Protein AF-0000000076601872 (afdb_homodimer)

pLDDT: mean 91.6, std 11.07, range [35.72, 98.81]

Organism: NCBI:txid33932

Foldseek 3Di:
DEEEEEEAQLPAQRLLLQQLLVVVCVVVVPPPYHYYYAHQHNPDDCPPPDPLLVVLCVVVVTDSPPRDYHHDDPCVVVVGPAYEYQALVVQVCCCVPVVDRHHYLCCLQPVDRGHLDQPPCDPPPVNSVSSSVSSVVSNVSNVSSVVSVLLVVLVVLQVPDDPVDDDLVSVVVNLVSLLVCCLPLACCSNPVGSLVVLLCCLQVVVDDLVRLLVLLVSLLDCVALVPVFLDEPDSNLSRNQSSLLSNLSNLLSCQVPNSDDLVSLVVSLVSLLVSLQRHQYCDAADPPRGGSRSLLSSLSSLLSNLPRPSRDLVCVLSLLVSLLVSLLHQAARDPCSLLSSLNSVVSSVVSPDDLVSVLVSLVVSLVVLVPDDDSSSVRSNVSSLVSLVSNLVVCVVVVHSPVSNVSSVVSNVVRVVPPVPD/DEEEEEEAQLPAQRLLLQQLLVVVCVVVVPPPYHYYYAHQHNPDDCPPPDPLLVVLCVVVVTDSPPRDYHHDDPCVVVVGPAYEYQALVVQVVCCVPVVDRHHYLCCLQPVDRGHLDQPPCDPPPVNSVSSSVSSVVSNVSNVSSVVSVLLVVLVVLQVPDDPVDDDLVSVVVNLVSLLVCCLPLACCSNPVGSLVVLLCCLQVVVDDLVRLLVLLVSLLDCVALVPVFLDEPDSNLSRNQSSLLSNLSNLLSCQVPNSDDLVSLVVSLVSLLVSLQRHQYCDAADPSRGGSRSLLSSLSSLLSNLPRPSRDLVCVLSLLVSLLVSLLHQAARDPCSLLSSLNSVVSSVVSPDDLVSVLVSLVVSLVVLVPDDDSSSVRSNVSSLVSLVSNLVVCVVVVHSPVSNVSSVVSNVVRVVPPVPD

Structure (mmCIF, N/CA/C/O backbone):
data_AF-0000000076601872-model_v1
#
loop_
_entity.id
_entity.type
_entity.pdbx_description
1 polymer 'Phosphotyrosine protein phosphatase I domain-containing protein'
#
loop_
_atom_site.group_PDB
_atom_site.id
_atom_site.type_symbol
_atom_site.label_atom_id
_atom_site.label_alt_id
_atom_site.label_comp_id
_atom_site.label_asym_id
_atom_site.label_entity_id
_atom_site.label_seq_id
_atom_site.pdbx_PDB_ins_code
_atom_site.Cartn_x
_atom_site.Cartn_y
_atom_site.Cartn_z
_atom_site.occupancy
_atom_site.B_iso_or_equiv
_atom_site.auth_seq_id
_atom_site.auth_comp_id
_atom_site.auth_asym_id
_atom_site.auth_atom_id
_atom_site.pdbx_PDB_model_num
ATOM 1 N N . MET A 1 1 ? -20.391 32.531 15.266 1 91.31 1 MET A N 1
ATOM 2 C CA . MET A 1 1 ? -20.391 32.344 13.82 1 91.31 1 MET A CA 1
ATOM 3 C C . MET A 1 1 ? -21.797 32.406 13.258 1 91.31 1 MET A C 1
ATOM 5 O O . MET A 1 1 ? -22.703 31.734 13.742 1 91.31 1 MET A O 1
ATOM 9 N N . ASN A 1 2 ? -22.047 33.312 12.352 1 95.69 2 ASN A N 1
ATOM 10 C CA . ASN A 1 2 ? -23.359 33.5 11.727 1 95.69 2 ASN A CA 1
ATOM 11 C C . ASN A 1 2 ? -23.406 32.844 10.352 1 95.69 2 ASN A C 1
ATOM 13 O O . ASN A 1 2 ? -22.641 33.188 9.453 1 95.69 2 ASN A O 1
ATOM 17 N N . ILE A 1 3 ? -24.453 31.938 10.234 1 96.38 3 ILE A N 1
ATOM 18 C CA . ILE A 1 3 ? -24.516 31.141 9.016 1 96.38 3 ILE A CA 1
ATOM 19 C C . ILE A 1 3 ? -25.844 31.391 8.305 1 96.38 3 ILE A C 1
ATOM 21 O O . ILE A 1 3 ? -26.891 31.484 8.953 1 96.38 3 ILE A O 1
ATOM 25 N N . LEU A 1 4 ? -25.75 31.516 6.988 1 97.5 4 LEU A N 1
ATOM 26 C CA . LEU A 1 4 ? -26.938 31.656 6.164 1 97.5 4 LEU A CA 1
ATOM 27 C C . LEU A 1 4 ? -26.984 30.562 5.094 1 97.5 4 LEU A C 1
ATOM 29 O O . LEU A 1 4 ? -26.094 30.484 4.246 1 97.5 4 LEU A O 1
ATOM 33 N N . PHE A 1 5 ? -28.094 29.734 5.129 1 97.25 5 PHE A N 1
ATOM 34 C CA . PHE A 1 5 ? -28.328 28.797 4.039 1 97.25 5 PHE A CA 1
ATOM 35 C C . PHE A 1 5 ? -29.188 29.422 2.947 1 97.25 5 PHE A C 1
ATOM 37 O O . PHE A 1 5 ? -30.156 30.125 3.24 1 97.25 5 PHE A O 1
ATOM 44 N N . VAL A 1 6 ? -28.812 29.156 1.687 1 96.44 6 VAL A N 1
ATOM 45 C CA . VAL A 1 6 ? -29.547 29.828 0.614 1 96.44 6 VAL A CA 1
ATOM 46 C C . VAL A 1 6 ? -29.969 28.797 -0.432 1 96.44 6 VAL A C 1
ATOM 48 O O . VAL A 1 6 ? -29.172 27.984 -0.879 1 96.44 6 VAL A O 1
ATOM 51 N N . CYS A 1 7 ? -31.188 28.797 -0.745 1 93.88 7 CYS A N 1
ATOM 52 C CA . CYS A 1 7 ? -31.719 28.062 -1.89 1 93.88 7 CYS A CA 1
ATOM 53 C C . CYS A 1 7 ? -32.562 28.969 -2.773 1 93.88 7 CYS A C 1
ATOM 55 O O . CYS A 1 7 ? -32.375 30.188 -2.785 1 93.88 7 CYS A O 1
ATOM 57 N N . THR A 1 8 ? -33.406 28.422 -3.598 1 91.31 8 THR A N 1
ATOM 58 C CA . THR A 1 8 ? -34.125 29.234 -4.562 1 91.31 8 THR A CA 1
ATOM 59 C C . THR A 1 8 ? -35.312 29.969 -3.889 1 91.31 8 THR A C 1
ATOM 61 O O . THR A 1 8 ? -35.344 31.203 -3.885 1 91.31 8 THR A O 1
ATOM 64 N N . ASP A 1 9 ? -36.156 29.203 -3.189 1 89.62 9 ASP A N 1
ATOM 65 C CA . ASP A 1 9 ? -37.438 29.766 -2.732 1 89.62 9 ASP A CA 1
ATOM 66 C C . ASP A 1 9 ? -37.438 29.922 -1.214 1 89.62 9 ASP A C 1
ATOM 68 O O . ASP A 1 9 ? -38.375 30.5 -0.653 1 89.62 9 ASP A O 1
ATOM 72 N N . ASN A 1 10 ? -36.375 29.422 -0.577 1 92.56 10 ASN A N 1
ATOM 73 C CA . ASN A 1 10 ? -36.344 29.406 0.882 1 92.56 10 ASN A CA 1
ATOM 74 C C . ASN A 1 10 ? -37.562 28.719 1.469 1 92.56 10 ASN A C 1
ATOM 76 O O . ASN A 1 10 ? -38.25 29.281 2.336 1 92.56 10 ASN A O 1
ATOM 80 N N . PHE A 1 11 ? -37.719 27.578 0.963 1 90.5 11 PHE A N 1
ATOM 81 C CA . PHE A 1 11 ? -38.906 26.844 1.435 1 90.5 11 PHE A CA 1
ATOM 82 C C . PHE A 1 11 ? -38.531 25.406 1.762 1 90.5 11 PHE A C 1
ATOM 84 O O . PHE A 1 11 ? -39.125 24.812 2.676 1 90.5 11 PHE A O 1
ATOM 91 N N . THR A 1 12 ? -37.562 24.844 1.064 1 90.06 12 THR A N 1
ATOM 92 C CA . THR A 1 12 ? -37.281 23.422 1.289 1 90.06 12 THR A CA 1
ATOM 93 C C . THR A 1 12 ? -35.844 23.25 1.81 1 90.06 12 THR A C 1
ATOM 95 O O . THR A 1 12 ? -35.625 23.203 3.021 1 90.06 12 THR A O 1
ATOM 98 N N . ARG A 1 13 ? -34.844 23.141 0.865 1 91.44 13 ARG A N 1
ATOM 99 C CA . ARG A 1 13 ? -33.5 22.703 1.215 1 91.44 13 ARG A CA 1
ATOM 100 C C . ARG A 1 13 ? -32.875 23.625 2.248 1 91.44 13 ARG A C 1
ATOM 102 O O . ARG A 1 13 ? -32.344 23.172 3.252 1 91.44 13 ARG A O 1
ATOM 109 N N . SER A 1 14 ? -32.938 24.969 1.956 1 94.94 14 SER A N 1
ATOM 110 C CA . SER A 1 14 ? -32.312 25.906 2.867 1 94.94 14 SER A CA 1
ATOM 111 C C . SER A 1 14 ? -33 25.938 4.219 1 94.94 14 SER A C 1
ATOM 113 O O . SER A 1 14 ? -32.375 26.094 5.258 1 94.94 14 SER A O 1
ATOM 115 N N . VAL A 1 15 ? -34.25 25.766 4.164 1 94.56 15 VAL A N 1
ATOM 116 C CA . VAL A 1 15 ? -35.062 25.781 5.391 1 94.56 15 VAL A CA 1
ATOM 117 C C . VAL A 1 15 ? -34.75 24.516 6.199 1 94.56 15 VAL A C 1
ATOM 119 O O . VAL A 1 15 ? -34.562 24.578 7.414 1 94.56 15 VAL A O 1
ATOM 122 N N . VAL A 1 16 ? -34.781 23.422 5.496 1 95.12 16 VAL A N 1
ATOM 123 C CA . VAL A 1 16 ? -34.5 22.156 6.176 1 95.12 16 VAL A CA 1
ATOM 124 C C . VAL A 1 16 ? -33.094 22.234 6.805 1 95.12 16 VAL A C 1
ATOM 126 O O . VAL A 1 16 ? -32.906 21.844 7.961 1 95.12 16 VAL A O 1
ATOM 129 N N . ALA A 1 17 ? -32.156 22.734 6.07 1 96 17 ALA A N 1
ATOM 130 C CA . ALA A 1 17 ? -30.781 22.875 6.586 1 96 17 ALA A CA 1
ATOM 131 C C . ALA A 1 17 ? -30.75 23.781 7.82 1 96 17 ALA A C 1
ATOM 133 O O . ALA A 1 17 ? -30.109 23.453 8.82 1 96 17 ALA A O 1
ATOM 134 N N . GLU A 1 18 ? -31.438 24.891 7.738 1 97.12 18 GLU A N 1
ATOM 135 C CA . GLU A 1 18 ? -31.5 25.828 8.852 1 97.12 18 GLU A CA 1
ATOM 136 C C . GLU A 1 18 ? -32.062 25.172 10.102 1 97.12 18 GLU A C 1
ATOM 138 O O . GLU A 1 18 ? -31.469 25.219 11.172 1 97.12 18 GLU A O 1
ATOM 143 N N . LEU A 1 19 ? -33.188 24.547 9.914 1 97.19 19 LEU A N 1
ATOM 144 C CA . LEU A 1 19 ? -33.906 24.031 11.07 1 97.19 19 LEU A CA 1
ATOM 145 C C . LEU A 1 19 ? -33.188 22.797 11.641 1 97.19 19 LEU A C 1
ATOM 147 O O . LEU A 1 19 ? -33.156 22.609 12.859 1 97.19 19 LEU A O 1
ATOM 151 N N . CYS A 1 20 ? -32.688 22 10.789 1 96.38 20 CYS A N 1
ATOM 152 C CA . CYS A 1 20 ? -31.906 20.875 11.266 1 96.38 20 CYS A CA 1
ATOM 153 C C . CYS A 1 20 ? -30.672 21.344 12.039 1 96.38 20 CYS A C 1
ATOM 155 O O . CYS A 1 20 ? -30.359 20.797 13.094 1 96.38 20 CYS A O 1
ATOM 157 N N . LEU A 1 21 ? -30.016 22.344 11.516 1 96.75 21 LEU A N 1
ATOM 158 C CA . LEU A 1 21 ? -28.828 22.844 12.195 1 96.75 21 LEU A CA 1
ATOM 159 C C . LEU A 1 21 ? -29.188 23.516 13.508 1 96.75 21 LEU A C 1
ATOM 161 O O . LEU A 1 21 ? -28.5 23.328 14.516 1 96.75 21 LEU A O 1
ATOM 165 N N . LYS A 1 22 ? -30.203 24.281 13.539 1 96.38 22 LYS A N 1
ATOM 166 C CA . LYS A 1 22 ? -30.672 24.891 14.781 1 96.38 22 LYS A CA 1
ATOM 167 C C . LYS A 1 22 ? -30.969 23.844 15.836 1 96.38 22 LYS A C 1
ATOM 169 O O . LYS A 1 22 ? -30.656 24.016 17.016 1 96.38 22 LYS A O 1
ATOM 174 N N . HIS A 1 23 ? -31.625 22.812 15.352 1 96.5 23 HIS A N 1
ATOM 175 C CA . HIS A 1 23 ? -31.938 21.703 16.266 1 96.5 23 HIS A CA 1
ATOM 176 C C . HIS A 1 23 ? -30.656 21.125 16.859 1 96.5 23 HIS A C 1
ATOM 178 O O . HIS A 1 23 ? -30.578 20.938 18.078 1 96.5 23 HIS A O 1
ATOM 184 N N . TYR A 1 24 ? -29.75 20.875 16.062 1 96.06 24 TYR A N 1
ATOM 185 C CA . TYR A 1 24 ? -28.484 20.297 16.516 1 96.06 24 TYR A CA 1
ATOM 186 C C . TYR A 1 24 ? -27.781 21.219 17.5 1 96.06 24 TYR A C 1
ATOM 188 O O . TYR A 1 24 ? -27.297 20.766 18.547 1 96.06 24 TYR A O 1
ATOM 196 N N . ILE A 1 25 ? -27.734 22.453 17.172 1 95.88 25 ILE A N 1
ATOM 197 C CA . ILE A 1 25 ? -27.062 23.453 18 1 95.88 25 ILE A CA 1
ATOM 198 C C . ILE A 1 25 ? -27.75 23.516 19.359 1 95.88 25 ILE A C 1
ATOM 200 O O . ILE A 1 25 ? -27.078 23.594 20.406 1 95.88 25 ILE A O 1
ATOM 204 N N . LYS A 1 26 ? -28.969 23.484 19.297 1 94.81 26 LYS A N 1
ATOM 205 C CA . LYS A 1 26 ? -29.734 23.531 20.547 1 94.81 26 LYS A CA 1
ATOM 206 C C . LYS A 1 26 ? -29.5 22.281 21.391 1 94.81 26 LYS A C 1
ATOM 208 O O . LYS A 1 26 ? -29.25 22.375 22.578 1 94.81 26 LYS A O 1
ATOM 213 N N . GLU A 1 27 ? -29.594 21.172 20.766 1 95.12 27 GLU A N 1
ATOM 214 C CA . GLU A 1 27 ? -29.438 19.891 21.453 1 95.12 27 GLU A CA 1
ATOM 215 C C . GLU A 1 27 ? -28.047 19.766 22.062 1 95.12 27 GLU A C 1
ATOM 217 O O . GLU A 1 27 ? -27.859 19.094 23.078 1 95.12 27 GLU A O 1
ATOM 222 N N . ASN A 1 28 ? -27.109 20.484 21.516 1 95.25 28 ASN A N 1
ATOM 223 C CA . ASN A 1 28 ? -25.734 20.328 21.969 1 95.25 28 ASN A CA 1
ATOM 224 C C . ASN A 1 28 ? -25.234 21.578 22.672 1 95.25 28 ASN A C 1
ATOM 226 O O . ASN A 1 28 ? -24.031 21.719 22.922 1 95.25 28 ASN A O 1
ATOM 230 N N . ASN A 1 29 ? -26.062 22.547 22.922 1 94.88 29 ASN A N 1
ATOM 231 C CA . ASN A 1 29 ? -25.781 23.781 23.656 1 94.88 29 ASN A CA 1
ATOM 232 C C . ASN A 1 29 ? -24.625 24.562 23.031 1 94.88 29 ASN A C 1
ATOM 234 O O . ASN A 1 29 ? -23.719 24.984 23.734 1 94.88 29 ASN A O 1
ATOM 238 N N . ILE A 1 30 ? -24.719 24.578 21.734 1 93.31 30 ILE A N 1
ATOM 239 C CA . ILE A 1 30 ? -23.734 25.375 21 1 93.31 30 ILE A CA 1
ATOM 240 C C . ILE A 1 30 ? -24.25 26.797 20.812 1 93.31 30 ILE A C 1
ATOM 242 O O . ILE A 1 30 ? -25.141 27.031 20 1 93.31 30 ILE A O 1
ATOM 246 N N . ASP A 1 31 ? -23.688 27.703 21.484 1 91.94 31 ASP A N 1
ATOM 247 C CA . ASP A 1 31 ? -24.188 29.078 21.469 1 91.94 31 ASP A CA 1
ATOM 248 C C . ASP A 1 31 ? -23.391 29.938 20.5 1 91.94 31 ASP A C 1
ATOM 250 O O . ASP A 1 31 ? -23.828 31.031 20.125 1 91.94 31 ASP A O 1
ATOM 254 N N . SER A 1 32 ? -22.391 29.406 20.031 1 90.81 32 SER A N 1
ATOM 255 C CA . SER A 1 32 ? -21.453 30.188 19.234 1 90.81 32 SER A CA 1
ATOM 256 C C . SER A 1 32 ? -21.875 30.266 17.781 1 90.81 32 SER A C 1
ATOM 258 O O . SER A 1 32 ? -21.266 30.984 16.984 1 90.81 32 SER A O 1
ATOM 260 N N . ILE A 1 33 ? -22.969 29.578 17.422 1 94.38 33 ILE A N 1
ATOM 261 C CA . ILE A 1 33 ? -23.391 29.531 16.031 1 94.38 33 ILE A CA 1
ATOM 262 C C . ILE A 1 33 ? -24.812 30.047 15.891 1 94.38 33 ILE A C 1
ATOM 264 O O . ILE A 1 33 ? -25.719 29.578 16.609 1 94.38 33 ILE A O 1
ATOM 268 N N . LYS A 1 34 ? -25 30.938 15.078 1 95.88 34 LYS A N 1
ATOM 269 C CA . LYS A 1 34 ? -26.328 31.406 14.688 1 95.88 34 LYS A CA 1
ATOM 270 C C . LYS A 1 34 ? -26.625 31.062 13.234 1 95.88 34 LYS A C 1
ATOM 272 O O . LYS A 1 34 ? -25.75 31.156 12.375 1 95.88 34 LYS A O 1
ATOM 277 N N . VAL A 1 35 ? -27.969 30.641 13.039 1 96.62 35 VAL A N 1
ATOM 278 C CA . VAL A 1 35 ? -28.266 30.094 11.719 1 96.62 35 VAL A CA 1
ATOM 279 C C . VAL A 1 35 ? -29.547 30.734 11.18 1 96.62 35 VAL A C 1
ATOM 281 O O . VAL A 1 35 ? -30.484 30.984 11.93 1 96.62 35 VAL A O 1
ATOM 284 N N . ALA A 1 36 ? -29.547 31.047 9.961 1 96.75 36 ALA A N 1
ATOM 285 C CA . ALA A 1 36 ? -30.703 31.5 9.211 1 96.75 36 ALA A CA 1
ATOM 286 C C . ALA A 1 36 ? -30.703 30.969 7.785 1 96.75 36 ALA A C 1
ATOM 288 O O . ALA A 1 36 ? -29.781 30.25 7.395 1 96.75 36 ALA A O 1
ATOM 289 N N . SER A 1 37 ? -31.859 31.141 7.074 1 96.88 37 SER A N 1
ATOM 290 C CA . SER A 1 37 ? -31.922 30.766 5.668 1 96.88 37 SER A CA 1
ATOM 291 C C . SER A 1 37 ? -32.625 31.844 4.832 1 96.88 37 SER A C 1
ATOM 293 O O . SER A 1 37 ? -33.312 32.719 5.375 1 96.88 37 SER A O 1
ATOM 295 N N . ALA A 1 38 ? -32.25 31.812 3.602 1 96.62 38 ALA A N 1
ATOM 296 C CA . ALA A 1 38 ? -32.844 32.75 2.658 1 96.62 38 ALA A CA 1
ATOM 297 C C . ALA A 1 38 ? -32.969 32.156 1.264 1 96.62 38 ALA A C 1
ATOM 299 O O . ALA A 1 38 ? -32.438 31.047 1.019 1 96.62 38 ALA A O 1
ATOM 300 N N . GLY A 1 39 ? -33.781 32.844 0.378 1 95 39 GLY A N 1
ATOM 301 C CA . GLY A 1 39 ? -33.938 32.438 -1.008 1 95 39 GLY A CA 1
ATOM 302 C C . GLY A 1 39 ? -33.562 33.5 -1.999 1 95 39 GLY A C 1
ATOM 303 O O . GLY A 1 39 ? -33.781 34.688 -1.753 1 95 39 GLY A O 1
ATOM 304 N N . VAL A 1 40 ? -32.969 33.031 -3.082 1 92.88 40 VAL A N 1
ATOM 305 C CA . VAL A 1 40 ? -32.656 34 -4.129 1 92.88 40 VAL A CA 1
ATOM 306 C C . VAL A 1 40 ? -33.938 34.562 -4.727 1 92.88 40 VAL A C 1
ATOM 308 O O . VAL A 1 40 ? -33.969 35.719 -5.148 1 92.88 40 VAL A O 1
ATOM 311 N N . ARG A 1 41 ? -34.938 33.781 -4.863 1 87.81 41 ARG A N 1
ATOM 312 C CA . ARG A 1 41 ? -36.25 34.156 -5.328 1 87.81 41 ARG A CA 1
ATOM 313 C C . ARG A 1 41 ? -37.344 33.656 -4.355 1 87.81 41 ARG A C 1
ATOM 315 O O . ARG A 1 41 ? -38.188 32.844 -4.711 1 87.81 41 ARG A O 1
ATOM 322 N N . ALA A 1 42 ? -37.438 34.25 -3.262 1 80.75 42 ALA A N 1
ATOM 323 C CA . ALA A 1 42 ? -38.344 33.812 -2.217 1 80.75 42 ALA A CA 1
ATOM 324 C C . ALA A 1 42 ? -39.719 34.438 -2.365 1 80.75 42 ALA A C 1
ATOM 326 O O . ALA A 1 42 ? -40.281 34.969 -1.396 1 80.75 42 ALA A O 1
ATOM 327 N N . ASN A 1 43 ? -40.094 34.562 -3.531 1 75.5 43 ASN A N 1
ATOM 328 C CA . ASN A 1 43 ? -41.375 35.25 -3.754 1 75.5 43 ASN A CA 1
ATOM 329 C C . ASN A 1 43 ? -42.375 34.312 -4.465 1 75.5 43 ASN A C 1
ATOM 331 O O . ASN A 1 43 ? -43.5 34.75 -4.801 1 75.5 43 ASN A O 1
ATOM 335 N N . SER A 1 44 ? -41.969 33.156 -4.543 1 71.94 44 SER A N 1
ATOM 336 C CA . SER A 1 44 ? -42.875 32.25 -5.27 1 71.94 44 SER A CA 1
ATOM 337 C C . SER A 1 44 ? -44.062 31.844 -4.414 1 71.94 44 SER A C 1
ATOM 339 O O . SER A 1 44 ? -44 31.891 -3.186 1 71.94 44 SER A O 1
ATOM 341 N N . ASP A 1 45 ? -45.125 31.625 -5.031 1 72.31 45 ASP A N 1
ATOM 342 C CA . ASP A 1 45 ? -46.281 31.062 -4.359 1 72.31 45 ASP A CA 1
ATOM 343 C C . ASP A 1 45 ? -46 29.625 -3.885 1 72.31 45 ASP A C 1
ATOM 345 O O . ASP A 1 45 ? -45.812 28.734 -4.699 1 72.31 45 ASP A O 1
ATOM 349 N N . THR A 1 46 ? -45.938 29.469 -2.566 1 67.56 46 THR A N 1
ATOM 350 C CA . THR A 1 46 ? -45.531 28.172 -2.008 1 67.56 46 THR A CA 1
ATOM 351 C C . THR A 1 46 ? -46.719 27.297 -1.721 1 67.56 46 THR A C 1
ATOM 353 O O . THR A 1 46 ? -46.594 26.219 -1.139 1 67.56 46 THR A O 1
ATOM 356 N N . SER A 1 47 ? -47.781 27.719 -1.97 1 64.25 47 SER A N 1
ATOM 357 C CA . SER A 1 47 ? -49 26.953 -1.692 1 64.25 47 SER A CA 1
ATOM 358 C C . SER A 1 47 ? -48.938 25.594 -2.396 1 64.25 47 SER A C 1
ATOM 360 O O . SER A 1 47 ? -49.625 24.656 -1.968 1 64.25 47 SER A O 1
ATOM 362 N N . LYS A 1 48 ? -48.125 25.578 -3.373 1 61.62 48 LYS A N 1
ATOM 363 C CA . LYS A 1 48 ? -48.094 24.344 -4.152 1 61.62 48 LYS A CA 1
ATOM 364 C C . LYS A 1 48 ? -47.031 23.391 -3.623 1 61.62 48 LYS A C 1
ATOM 366 O O . LYS A 1 48 ? -46.938 22.234 -4.066 1 61.62 48 LYS A O 1
ATOM 371 N N . TYR A 1 49 ? -46.312 23.984 -2.723 1 69.94 49 TYR A N 1
ATOM 372 C CA . TYR A 1 49 ? -45.219 23.141 -2.27 1 69.94 49 TYR A CA 1
ATOM 373 C C . TYR A 1 49 ? -45.688 22.219 -1.148 1 69.94 49 TYR A C 1
ATOM 375 O O . TYR A 1 49 ? -46.562 22.562 -0.364 1 69.94 49 TYR A O 1
ATOM 383 N N . SER A 1 50 ? -45.312 21.062 -1.273 1 71.94 50 SER A N 1
ATOM 384 C CA . SER A 1 50 ? -45.625 20.078 -0.244 1 71.94 50 SER A CA 1
ATOM 385 C C . SER A 1 50 ? -44.938 20.406 1.075 1 71.94 50 SER A C 1
ATOM 387 O O . SER A 1 50 ? -43.844 20.969 1.084 1 71.94 50 SER A O 1
ATOM 389 N N . SER A 1 51 ? -45.719 20.359 2.105 1 82.62 51 SER A N 1
ATOM 390 C CA . SER A 1 51 ? -45.188 20.609 3.436 1 82.62 51 SER A CA 1
ATOM 391 C C . SER A 1 51 ? -44.625 19.344 4.07 1 82.62 51 SER A C 1
ATOM 393 O O . SER A 1 51 ? -44.562 19.234 5.293 1 82.62 51 SER A O 1
ATOM 395 N N . ILE A 1 52 ? -44.25 18.453 3.195 1 86.06 52 ILE A N 1
ATOM 396 C CA . ILE A 1 52 ? -43.844 17.141 3.639 1 86.06 52 ILE A CA 1
ATOM 397 C C . ILE A 1 52 ? -42.562 17.25 4.484 1 86.06 52 ILE A C 1
ATOM 399 O O . ILE A 1 52 ? -42.406 16.516 5.469 1 86.06 52 ILE A O 1
ATOM 403 N N . HIS A 1 53 ? -41.719 18.125 4.141 1 90.75 53 HIS A N 1
ATOM 404 C CA . HIS A 1 53 ? -40.469 18.234 4.871 1 90.75 53 HIS A CA 1
ATOM 405 C C . HIS A 1 53 ? -40.688 18.75 6.289 1 90.75 53 HIS A C 1
ATOM 407 O O . HIS A 1 53 ? -40 18.359 7.219 1 90.75 53 HIS A O 1
ATOM 413 N N . PHE A 1 54 ? -41.75 19.547 6.516 1 92.62 54 PHE A N 1
ATOM 414 C CA . PHE A 1 54 ? -42.062 20.016 7.859 1 92.62 54 PHE A CA 1
ATOM 415 C C . PHE A 1 54 ? -42.594 18.875 8.719 1 92.62 54 PHE A C 1
ATOM 417 O O . PHE A 1 54 ? -42.25 18.781 9.898 1 92.62 54 PHE A O 1
ATOM 424 N N . ASP A 1 55 ? -43.375 18.109 8.117 1 93 55 ASP A N 1
ATOM 425 C CA . ASP A 1 55 ? -43.906 16.953 8.828 1 93 55 ASP A CA 1
ATOM 426 C C . ASP A 1 55 ? -42.781 16.016 9.281 1 93 55 ASP A C 1
ATOM 428 O O . ASP A 1 55 ? -42.781 15.562 10.422 1 93 55 ASP A O 1
ATOM 432 N N . ARG A 1 56 ? -41.969 15.773 8.289 1 93.62 56 ARG A N 1
ATOM 433 C CA . ARG A 1 56 ? -40.844 14.891 8.617 1 93.62 56 ARG A CA 1
ATOM 434 C C . ARG A 1 56 ? -40 15.469 9.734 1 93.62 56 ARG A C 1
ATOM 436 O O . ARG A 1 56 ? -39.594 14.75 10.648 1 93.62 56 ARG A O 1
ATOM 443 N N . MET A 1 57 ? -39.75 16.75 9.727 1 95.38 57 MET A N 1
ATOM 444 C CA . MET A 1 57 ? -38.969 17.406 10.766 1 95.38 57 MET A CA 1
ATOM 445 C C . MET A 1 57 ? -39.656 17.328 12.117 1 95.38 57 MET A C 1
ATOM 447 O O . MET A 1 57 ? -39.031 17.109 13.148 1 95.38 57 MET A O 1
ATOM 451 N N . ARG A 1 58 ? -40.938 17.438 12.125 1 94.31 58 ARG A N 1
ATOM 452 C CA . ARG A 1 58 ? -41.688 17.328 13.367 1 94.31 58 ARG A CA 1
ATOM 453 C C . ARG A 1 58 ? -41.594 15.914 13.93 1 94.31 58 ARG A C 1
ATOM 455 O O . ARG A 1 58 ? -41.5 15.734 15.148 1 94.31 58 ARG A O 1
ATOM 462 N N . GLU A 1 59 ? -41.594 15.016 13.023 1 94.5 59 GLU A N 1
ATOM 463 C CA . GLU A 1 59 ? -41.438 13.633 13.453 1 94.5 59 GLU A CA 1
ATOM 464 C C . GLU A 1 59 ? -40.062 13.43 14.125 1 94.5 59 GLU A C 1
ATOM 466 O O . GLU A 1 59 ? -39.938 12.562 15 1 94.5 59 GLU A O 1
ATOM 471 N N . LEU A 1 60 ? -39.125 14.234 13.719 1 95.25 60 LEU A N 1
ATOM 472 C CA . LEU A 1 60 ? -37.781 14.156 14.273 1 95.25 60 LEU A CA 1
ATOM 473 C C . LEU A 1 60 ? -37.656 15.086 15.477 1 95.25 60 LEU A C 1
ATOM 475 O O . LEU A 1 60 ? -36.531 15.312 15.953 1 95.25 60 LEU A O 1
ATOM 479 N N . ASN A 1 61 ? -38.75 15.727 15.875 1 95.62 61 ASN A N 1
ATOM 480 C CA . ASN A 1 61 ? -38.844 16.625 17.016 1 95.62 61 ASN A CA 1
ATOM 481 C C . ASN A 1 61 ? -38.062 17.922 16.75 1 95.62 61 ASN A C 1
ATOM 483 O O . ASN A 1 61 ? -37.469 18.484 17.656 1 95.62 61 ASN A O 1
ATOM 487 N N . ILE A 1 62 ? -38.031 18.25 15.523 1 96.19 62 ILE A N 1
ATOM 488 C CA . ILE A 1 62 ? -37.438 19.531 15.141 1 96.19 62 ILE A CA 1
ATOM 489 C C . ILE A 1 62 ? -38.5 20.625 15.117 1 96.19 62 ILE A C 1
ATOM 491 O O . ILE A 1 62 ? -39.562 20.453 14.5 1 96.19 62 ILE A O 1
ATOM 495 N N . ASP A 1 63 ? -38.219 21.688 15.789 1 94.25 63 ASP A N 1
ATOM 496 C CA . ASP A 1 63 ? -39.156 22.797 15.859 1 94.25 63 ASP A CA 1
ATOM 497 C C . ASP A 1 63 ? -39.219 23.562 14.531 1 94.25 63 ASP A C 1
ATOM 499 O O . ASP A 1 63 ? -38.219 24.125 14.086 1 94.25 63 ASP A O 1
ATOM 503 N N . THR A 1 64 ? -40.375 23.609 13.922 1 93.44 64 THR A N 1
ATOM 504 C CA . THR A 1 64 ? -40.5 24.266 12.625 1 93.44 64 THR A CA 1
ATOM 505 C C . THR A 1 64 ? -41.312 25.562 12.75 1 93.44 64 THR A C 1
ATOM 507 O O . THR A 1 64 ? -41.656 26.188 11.75 1 93.44 64 THR A O 1
ATOM 510 N N . SER A 1 65 ? -41.562 25.953 13.906 1 90.56 65 SER A N 1
ATOM 511 C CA . SER A 1 65 ? -42.5 27.062 14.156 1 90.56 65 SER A CA 1
ATOM 512 C C . SER A 1 65 ? -41.844 28.391 13.789 1 90.56 65 SER A C 1
ATOM 514 O O . SER A 1 65 ? -42.562 29.359 13.5 1 90.56 65 SER A O 1
ATOM 516 N N . SER A 1 66 ? -40.594 28.422 13.773 1 85.12 66 SER A N 1
ATOM 517 C CA . SER A 1 66 ? -39.906 29.688 13.555 1 85.12 66 SER A CA 1
ATOM 518 C C . SER A 1 66 ? -39.688 29.953 12.07 1 85.12 66 SER A C 1
ATOM 520 O O . SER A 1 66 ? -39.031 30.938 11.703 1 85.12 66 SER A O 1
ATOM 522 N N . PHE A 1 67 ? -40.25 29.109 11.305 1 88.69 67 PHE A N 1
ATOM 523 C CA . PHE A 1 67 ? -39.969 29.203 9.875 1 88.69 67 PHE A CA 1
ATOM 524 C C . PHE A 1 67 ? -40.531 30.5 9.297 1 88.69 67 PHE A C 1
ATOM 526 O O . PHE A 1 67 ? -41.688 30.844 9.555 1 88.69 67 PHE A O 1
ATOM 533 N N . LYS A 1 68 ? -39.719 31.234 8.586 1 86.56 68 LYS A N 1
ATOM 534 C CA . LYS A 1 68 ? -40.125 32.406 7.824 1 86.56 68 LYS A CA 1
ATOM 535 C C . LYS A 1 68 ? -39.344 32.5 6.516 1 86.56 68 LYS A C 1
ATOM 537 O O . LYS A 1 68 ? -38.125 32.375 6.504 1 86.56 68 LYS A O 1
ATOM 542 N N . ARG A 1 69 ? -40.125 32.719 5.469 1 91.38 69 ARG A N 1
ATOM 543 C CA . ARG A 1 69 ? -39.438 32.906 4.184 1 91.38 69 ARG A CA 1
ATOM 544 C C . ARG A 1 69 ? -38.719 34.25 4.137 1 91.38 69 ARG A C 1
ATOM 546 O O . ARG A 1 69 ? -39.312 35.281 4.504 1 91.38 69 ARG A O 1
ATOM 553 N N . THR A 1 70 ? -37.562 34.219 3.707 1 94.38 70 THR A N 1
ATOM 554 C CA . THR A 1 70 ? -36.719 35.406 3.686 1 94.38 70 THR A CA 1
ATOM 555 C C . THR A 1 70 ? -36.031 35.562 2.342 1 94.38 70 THR A C 1
ATOM 557 O O . THR A 1 70 ? -35.312 34.656 1.904 1 94.38 70 THR A O 1
ATOM 560 N N . PRO A 1 71 ? -36.281 36.688 1.646 1 95.19 71 PRO A N 1
ATOM 561 C CA . PRO A 1 71 ? -35.5 36.938 0.438 1 95.19 71 PRO A CA 1
ATOM 562 C C . PRO A 1 71 ? -34.062 37.344 0.747 1 95.19 71 PRO A C 1
ATOM 564 O O . PRO A 1 71 ? -33.844 38.094 1.708 1 95.19 71 PRO A O 1
ATOM 567 N N . PHE A 1 72 ? -33.188 36.906 -0.071 1 96.19 72 PHE A N 1
ATOM 568 C CA . PHE A 1 72 ? -31.797 37.281 0.105 1 96.19 72 PHE A CA 1
ATOM 569 C C . PHE A 1 72 ? -31.609 38.781 -0.103 1 96.19 72 PHE A C 1
ATOM 571 O O . PHE A 1 72 ? -32.188 39.375 -1.013 1 96.19 72 PHE A O 1
ATOM 578 N N . LYS A 1 73 ? -30.828 39.375 0.706 1 94.44 73 LYS A N 1
ATOM 579 C CA . LYS A 1 73 ? -30.484 40.781 0.605 1 94.44 73 LYS A CA 1
ATOM 580 C C . LYS A 1 73 ? -28.984 41 0.554 1 94.44 73 LYS A C 1
ATOM 582 O O . LYS A 1 73 ? -28.219 40.219 1.159 1 94.44 73 LYS A O 1
ATOM 587 N N . HIS A 1 74 ? -28.609 42.062 -0.09 1 93.75 74 HIS A N 1
ATOM 588 C CA . HIS A 1 74 ? -27.203 42.344 -0.298 1 93.75 74 HIS A CA 1
ATOM 589 C C . HIS A 1 74 ? -26.469 42.531 1.031 1 93.75 74 HIS A C 1
ATOM 591 O O . HIS A 1 74 ? -25.312 42.125 1.174 1 93.75 74 HIS A O 1
ATOM 597 N N . ASN A 1 75 ? -27.125 43.062 1.962 1 94.25 75 ASN A N 1
ATOM 598 C CA . ASN A 1 75 ? -26.469 43.375 3.229 1 94.25 75 ASN A CA 1
ATOM 599 C C . ASN A 1 75 ? -26.172 42.094 4.035 1 94.25 75 ASN A C 1
ATOM 601 O O . ASN A 1 75 ? -25.5 42.156 5.066 1 94.25 75 ASN A O 1
ATOM 605 N N . PHE A 1 76 ? -26.672 41.031 3.547 1 94.5 76 PHE A N 1
ATOM 606 C CA . PHE A 1 76 ? -26.391 39.75 4.223 1 94.5 76 PHE A CA 1
ATOM 607 C C . PHE A 1 76 ? -24.922 39.406 4.133 1 94.5 76 PHE A C 1
ATOM 609 O O . PHE A 1 76 ? -24.391 38.688 4.996 1 94.5 76 PHE A O 1
ATOM 616 N N . PHE A 1 77 ? -24.297 39.969 3.141 1 94.19 77 PHE A N 1
ATOM 617 C CA . PHE A 1 77 ? -22.859 39.75 3.01 1 94.19 77 PHE A CA 1
ATOM 618 C C . PHE A 1 77 ? -22.109 40.312 4.215 1 94.19 77 PHE A C 1
ATOM 620 O O . PHE A 1 77 ? -21.031 39.812 4.562 1 94.19 77 PHE A O 1
ATOM 627 N N . GLU A 1 78 ? -22.703 41.219 4.832 1 93.69 78 GLU A N 1
ATOM 628 C CA . GLU A 1 78 ? -22.062 41.906 5.957 1 93.69 78 GLU A CA 1
ATOM 629 C C . GLU A 1 78 ? -22.438 41.25 7.281 1 93.69 78 GLU A C 1
ATOM 631 O O . GLU A 1 78 ? -21.672 41.281 8.242 1 93.69 78 GLU A O 1
ATOM 636 N N . TYR A 1 79 ? -23.5 40.625 7.258 1 93.75 79 TYR A N 1
ATOM 637 C CA . TYR A 1 79 ? -24.047 40.125 8.516 1 93.75 79 TYR A CA 1
ATOM 638 C C . TYR A 1 79 ? -23.625 38.688 8.773 1 93.75 79 TYR A C 1
ATOM 640 O O . TYR A 1 79 ? -23.531 38.25 9.922 1 93.75 79 TYR A O 1
ATOM 648 N N . TYR A 1 80 ? -23.5 37.969 7.75 1 95 80 TYR A N 1
ATOM 649 C CA . TYR A 1 80 ? -23.234 36.531 7.918 1 95 80 TYR A CA 1
ATOM 650 C C . TYR A 1 80 ? -21.781 36.219 7.594 1 95 80 TYR A C 1
ATOM 652 O O . TYR A 1 80 ? -21.234 36.75 6.625 1 95 80 TYR A O 1
ATOM 660 N N . ASP A 1 81 ? -21.219 35.406 8.461 1 93.06 81 ASP A N 1
ATOM 661 C CA . ASP A 1 81 ? -19.844 34.969 8.273 1 93.06 81 ASP A CA 1
ATOM 662 C C . ASP A 1 81 ? -19.75 33.969 7.113 1 93.06 81 ASP A C 1
ATOM 664 O O . ASP A 1 81 ? -18.75 33.938 6.402 1 93.06 81 ASP A O 1
ATOM 668 N N . PHE A 1 82 ? -20.828 33.094 7.027 1 94.94 82 PHE A N 1
ATOM 669 C CA . PHE A 1 82 ? -20.875 32.094 5.969 1 94.94 82 PHE A CA 1
ATOM 670 C C . PHE A 1 82 ? -22.219 32.125 5.258 1 94.94 82 PHE A C 1
ATOM 672 O O . PHE A 1 82 ? -23.266 32.031 5.902 1 94.94 82 PHE A O 1
ATOM 679 N N . ILE A 1 83 ? -22.125 32.344 4.047 1 96.19 83 ILE A N 1
ATOM 680 C CA . ILE A 1 83 ? -23.266 32.125 3.17 1 96.19 83 ILE A CA 1
ATOM 681 C C . ILE A 1 83 ? -23.078 30.844 2.379 1 96.19 83 ILE A C 1
ATOM 683 O O . ILE A 1 83 ? -22.078 30.688 1.661 1 96.19 83 ILE A O 1
ATOM 687 N N . ILE A 1 84 ? -24.031 29.891 2.592 1 96.81 84 ILE A N 1
ATOM 688 C CA . ILE A 1 84 ? -23.875 28.547 2.047 1 96.81 84 ILE A CA 1
ATOM 689 C C . ILE A 1 84 ? -25.047 28.219 1.127 1 96.81 84 ILE A C 1
ATOM 691 O O . ILE A 1 84 ? -26.203 28.219 1.558 1 96.81 84 ILE A O 1
ATOM 695 N N . THR A 1 85 ? -24.703 27.859 -0.081 1 96.25 85 THR A N 1
ATOM 696 C CA . THR A 1 85 ? -25.75 27.531 -1.048 1 96.25 85 THR A CA 1
ATOM 697 C C . THR A 1 85 ? -26.047 26.047 -1.034 1 96.25 85 THR A C 1
ATOM 699 O O . THR A 1 85 ? -25.156 25.219 -0.8 1 96.25 85 THR A O 1
ATOM 702 N N . MET A 1 86 ? -27.312 25.75 -1.357 1 94.31 86 MET A N 1
ATOM 703 C CA . MET A 1 86 ? -27.75 24.344 -1.322 1 94.31 86 MET A CA 1
ATOM 704 C C . MET A 1 86 ? -27.578 23.688 -2.686 1 94.31 86 MET A C 1
ATOM 706 O O . MET A 1 86 ? -27.594 22.469 -2.795 1 94.31 86 MET A O 1
ATOM 710 N N . GLY A 1 87 ? -27.453 24.5 -3.729 1 92.62 87 GLY A N 1
ATOM 711 C CA . GLY A 1 87 ? -27.312 23.969 -5.078 1 92.62 87 GLY A CA 1
ATOM 712 C C . GLY A 1 87 ? -26.297 24.75 -5.914 1 92.62 87 GLY A C 1
ATOM 713 O O . GLY A 1 87 ? -26.016 25.922 -5.633 1 92.62 87 GLY A O 1
ATOM 714 N N . ILE A 1 88 ? -25.812 24.062 -6.91 1 92.62 88 ILE A N 1
ATOM 715 C CA . ILE A 1 88 ? -24.812 24.641 -7.801 1 92.62 88 ILE A CA 1
ATOM 716 C C . ILE A 1 88 ? -25.375 25.875 -8.5 1 92.62 88 ILE A C 1
ATOM 718 O O . ILE A 1 88 ? -24.672 26.844 -8.742 1 92.62 88 ILE A O 1
ATOM 722 N N . GLU A 1 89 ? -26.656 25.828 -8.781 1 91.88 89 GLU A N 1
ATOM 723 C CA . GLU A 1 89 ? -27.297 26.953 -9.469 1 91.88 89 GLU A CA 1
ATOM 724 C C . GLU A 1 89 ? -27.281 28.219 -8.617 1 91.88 89 GLU A C 1
ATOM 726 O O . GLU A 1 89 ? -27.156 29.312 -9.141 1 91.88 89 GLU A O 1
ATOM 731 N N . HIS A 1 90 ? -27.453 28.062 -7.32 1 93.69 90 HIS A N 1
ATOM 732 C CA . HIS A 1 90 ? -27.391 29.203 -6.418 1 93.69 90 HIS A CA 1
ATOM 733 C C . HIS A 1 90 ? -25.984 29.781 -6.355 1 93.69 90 HIS A C 1
ATOM 735 O O . HIS A 1 90 ? -25.797 31 -6.352 1 93.69 90 HIS A O 1
ATOM 741 N N . LYS A 1 91 ? -25.016 28.844 -6.207 1 94.12 91 LYS A N 1
ATOM 742 C CA . LYS A 1 91 ? -23.625 29.25 -6.219 1 94.12 91 LYS A CA 1
ATOM 743 C C . LYS A 1 91 ? -23.297 30.078 -7.461 1 94.12 91 LYS A C 1
ATOM 745 O O . LYS A 1 91 ? -22.688 31.141 -7.363 1 94.12 91 LYS A O 1
ATOM 750 N N . LYS A 1 92 ? -23.734 29.672 -8.617 1 93.81 92 LYS A N 1
ATOM 751 C CA . LYS A 1 92 ? -23.516 30.375 -9.883 1 93.81 92 LYS A CA 1
ATOM 752 C C . LYS A 1 92 ? -24.219 31.719 -9.883 1 93.81 92 LYS A C 1
ATOM 754 O O . LYS A 1 92 ? -23.672 32.719 -10.375 1 93.81 92 LYS A O 1
ATOM 759 N N . TYR A 1 93 ? -25.359 31.719 -9.383 1 93.75 93 TYR A N 1
ATOM 760 C CA . TYR A 1 93 ? -26.125 32.969 -9.289 1 93.75 93 TYR A CA 1
ATOM 761 C C . TYR A 1 93 ? -25.344 34.031 -8.516 1 93.75 93 TYR A C 1
ATOM 763 O O . TYR A 1 93 ? -25.25 35.156 -8.953 1 93.75 93 TYR A O 1
ATOM 771 N N . PHE A 1 94 ? -24.797 33.656 -7.41 1 94.94 94 PHE A N 1
ATOM 772 C CA . PHE A 1 94 ? -24.078 34.594 -6.57 1 94.94 94 PHE A CA 1
ATOM 773 C C . PHE A 1 94 ? -22.812 35.094 -7.266 1 94.94 94 PHE A C 1
ATOM 775 O O . PHE A 1 94 ? -22.438 36.25 -7.152 1 94.94 94 PHE A O 1
ATOM 782 N N . GLU A 1 95 ? -22.188 34.219 -7.949 1 94.38 95 GLU A N 1
ATOM 783 C CA . GLU A 1 95 ? -20.984 34.594 -8.688 1 94.38 95 GLU A CA 1
ATOM 784 C C . GLU A 1 95 ? -21.312 35.594 -9.805 1 94.38 95 GLU A C 1
ATOM 786 O O . GLU A 1 95 ? -20.609 36.562 -9.992 1 94.38 95 GLU A O 1
ATOM 791 N N . GLU A 1 96 ? -22.344 35.312 -10.453 1 94.94 96 GLU A N 1
ATOM 792 C CA . GLU A 1 96 ? -22.734 36.156 -11.594 1 94.94 96 GLU A CA 1
ATOM 793 C C . GLU A 1 96 ? -23.328 37.469 -11.141 1 94.94 96 GLU A C 1
ATOM 795 O O . GLU A 1 96 ? -23.047 38.531 -11.727 1 94.94 96 GLU A O 1
ATOM 800 N N . THR A 1 97 ? -24.109 37.375 -10.125 1 94.31 97 THR A N 1
ATOM 801 C CA . THR A 1 97 ? -24.891 38.562 -9.711 1 94.31 97 THR A CA 1
ATOM 802 C C . THR A 1 97 ? -24.062 39.438 -8.781 1 94.31 97 THR A C 1
ATOM 804 O O . THR A 1 97 ? -24.156 40.688 -8.852 1 94.31 97 THR A O 1
ATOM 807 N N . TYR A 1 98 ? -23.297 38.844 -7.965 1 94.06 98 TYR A N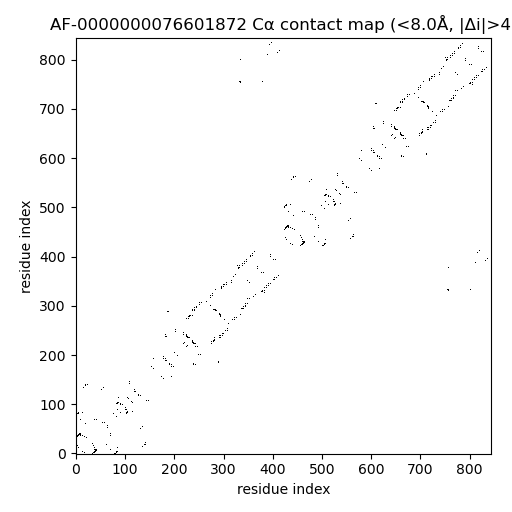 1
ATOM 808 C CA . TYR A 1 98 ? -22.609 39.625 -6.938 1 94.06 98 TYR A CA 1
ATOM 809 C C . TYR A 1 98 ? -21.109 39.562 -7.086 1 94.06 98 TYR A C 1
ATOM 811 O O . TYR A 1 98 ? -20.359 40.219 -6.375 1 94.06 98 TYR A O 1
ATOM 819 N N . GLY A 1 99 ? -20.672 38.688 -7.957 1 93.31 99 GLY A N 1
ATOM 820 C CA . GLY A 1 99 ? -19.234 38.5 -8.117 1 93.31 99 GLY A CA 1
ATOM 821 C C . GLY A 1 99 ? -18.578 37.844 -6.91 1 93.31 99 GLY A C 1
ATOM 822 O O . GLY A 1 99 ? -17.406 38.125 -6.617 1 93.31 99 GLY A O 1
ATOM 823 N N . ARG A 1 100 ? -19.359 37.156 -6.094 1 92.25 100 ARG A N 1
ATOM 824 C CA . ARG A 1 100 ? -18.859 36.531 -4.875 1 92.25 100 ARG A CA 1
ATOM 825 C C . ARG A 1 100 ? -18.844 35 -5.016 1 92.25 100 ARG A C 1
ATOM 827 O O . ARG A 1 100 ? -19.812 34.406 -5.484 1 92.25 100 ARG A O 1
ATOM 834 N N . LYS A 1 101 ? -17.703 34.438 -4.676 1 89.44 101 LYS A N 1
ATOM 835 C CA . LYS A 1 101 ? -17.625 32.969 -4.625 1 89.44 101 LYS A CA 1
ATOM 836 C C . LYS A 1 101 ? -18.125 32.438 -3.289 1 89.44 101 LYS A C 1
ATOM 838 O O . LYS A 1 101 ? -17.5 32.656 -2.252 1 89.44 101 LYS A O 1
ATOM 843 N N . ILE A 1 102 ? -19.312 31.797 -3.381 1 92.06 102 ILE A N 1
ATOM 844 C CA . ILE A 1 102 ? -19.953 31.312 -2.166 1 92.06 102 ILE A CA 1
ATOM 845 C C . ILE A 1 102 ? -19.812 29.797 -2.072 1 92.06 102 ILE A C 1
ATOM 847 O O . ILE A 1 102 ? -19.688 29.125 -3.092 1 92.06 102 ILE A O 1
ATOM 851 N N . HIS A 1 103 ? -19.859 29.281 -0.891 1 92.31 103 HIS A N 1
ATOM 852 C CA . HIS A 1 103 ? -19.688 27.844 -0.665 1 92.31 103 HIS A CA 1
ATOM 853 C C . HIS A 1 103 ? -21 27.094 -0.928 1 92.31 103 HIS A C 1
ATOM 855 O O . HIS A 1 103 ? -22.078 27.625 -0.709 1 92.31 103 HIS A O 1
ATOM 861 N N . LEU A 1 104 ? -20.734 25.891 -1.414 1 94.56 104 LEU A N 1
ATOM 862 C CA . LEU A 1 104 ? -21.828 24.922 -1.513 1 94.56 104 LEU A CA 1
ATOM 863 C C . LEU A 1 104 ? -21.875 24.031 -0.276 1 94.56 104 LEU A C 1
ATOM 865 O O . LEU A 1 104 ? -20.844 23.656 0.265 1 94.56 104 LEU A O 1
ATOM 869 N N . PHE A 1 105 ? -23.094 23.703 0.128 1 94.62 105 PHE A N 1
ATOM 870 C CA . PHE A 1 105 ? -23.266 22.844 1.285 1 94.62 105 PHE A CA 1
ATOM 871 C C . PHE A 1 105 ? -22.422 21.578 1.148 1 94.62 105 PHE A C 1
ATOM 873 O O . PHE A 1 105 ? -21.656 21.25 2.051 1 94.62 105 PHE A O 1
ATOM 880 N N . ASN A 1 106 ? -22.484 20.922 -0.028 1 92.44 106 ASN A N 1
ATOM 881 C CA . ASN A 1 106 ? -21.766 19.672 -0.25 1 92.44 106 ASN A CA 1
ATOM 882 C C . ASN A 1 106 ? -20.25 19.906 -0.318 1 92.44 106 ASN A C 1
ATOM 884 O O . ASN A 1 106 ? -19.469 19.016 -0.002 1 92.44 106 ASN A O 1
ATOM 888 N N . GLU A 1 107 ? -19.906 21.094 -0.712 1 92.56 107 GLU A N 1
ATOM 889 C CA . GLU A 1 107 ? -18.484 21.422 -0.716 1 92.56 107 GLU A CA 1
ATOM 890 C C . GLU A 1 107 ? -17.922 21.438 0.701 1 92.56 107 GLU A C 1
ATOM 892 O O . GLU A 1 107 ? -16.812 20.969 0.936 1 92.56 107 GLU A O 1
ATOM 897 N N . ILE A 1 108 ? -18.672 21.984 1.571 1 92.25 108 ILE A N 1
ATOM 898 C CA . ILE A 1 108 ? -18.234 22.062 2.959 1 92.25 108 ILE A CA 1
ATOM 899 C C . ILE A 1 108 ? -18.25 20.672 3.59 1 92.25 108 ILE A C 1
ATOM 901 O O . ILE A 1 108 ? -17.266 20.25 4.207 1 92.25 108 ILE A O 1
ATOM 905 N N . LEU A 1 109 ? -19.312 20.016 3.355 1 91.19 109 LEU A N 1
ATOM 906 C CA . LEU A 1 109 ? -19.531 18.75 4.043 1 91.19 109 LEU A CA 1
ATOM 907 C C . LEU A 1 109 ? -18.672 17.641 3.445 1 91.19 109 LEU A C 1
ATOM 909 O O . LEU A 1 109 ? -18.047 16.875 4.18 1 91.19 109 LEU A O 1
ATOM 913 N N . LEU A 1 110 ? -18.609 17.641 2.064 1 87.75 110 LEU A N 1
ATOM 914 C CA . LEU A 1 110 ? -18.047 16.469 1.392 1 87.75 110 LEU A CA 1
ATOM 915 C C . LEU A 1 110 ? -16.844 16.859 0.545 1 87.75 110 LEU A C 1
ATOM 917 O O . LEU A 1 110 ? -16.125 15.992 0.041 1 87.75 110 LEU A O 1
ATOM 921 N N . GLY A 1 111 ? -16.656 18.094 0.344 1 87.06 111 GLY A N 1
ATOM 922 C CA . GLY A 1 111 ? -15.625 18.531 -0.577 1 87.06 111 GLY A CA 1
ATOM 923 C C . GLY A 1 111 ? -16 18.344 -2.033 1 87.06 111 GLY A C 1
ATOM 924 O O . GLY A 1 111 ? -15.133 18.219 -2.896 1 87.06 111 GLY A O 1
ATOM 925 N N . GLU A 1 112 ? -17.328 18.234 -2.291 1 87.69 112 GLU A N 1
ATOM 926 C CA . GLU A 1 112 ? -17.812 18 -3.646 1 87.69 112 GLU A CA 1
ATOM 927 C C . GLU A 1 112 ? -18.609 19.188 -4.164 1 87.69 112 GLU A C 1
ATOM 929 O O . GLU A 1 112 ? -19.375 19.812 -3.412 1 87.69 112 GLU A O 1
ATOM 934 N N . GLU A 1 113 ? -18.312 19.391 -5.391 1 89.19 113 GLU A N 1
ATOM 935 C CA . GLU A 1 113 ? -19.094 20.453 -6.012 1 89.19 113 GLU A CA 1
ATOM 936 C C . GLU A 1 113 ? -20.391 19.906 -6.609 1 89.19 113 GLU A C 1
ATOM 938 O O . GLU A 1 113 ? -20.562 19.906 -7.828 1 89.19 113 GLU A O 1
ATOM 943 N N . THR A 1 114 ? -21.234 19.391 -5.793 1 88.19 114 THR A N 1
ATOM 944 C CA . THR A 1 114 ? -22.516 18.828 -6.207 1 88.19 114 THR A CA 1
ATOM 945 C C . THR A 1 114 ? -23.656 19.438 -5.398 1 88.19 114 THR A C 1
ATOM 947 O O . THR A 1 114 ? -23.453 19.938 -4.293 1 88.19 114 THR A O 1
ATOM 950 N N . SER A 1 115 ? -24.766 19.453 -6.051 1 88.12 115 SER A N 1
ATOM 951 C CA . SER A 1 115 ? -25.969 19.922 -5.363 1 88.12 115 SER A CA 1
ATOM 952 C C . SER A 1 115 ? -26.516 18.859 -4.422 1 88.12 115 SER A C 1
ATOM 954 O O . SER A 1 115 ? -26.312 17.672 -4.645 1 88.12 115 SER A O 1
ATOM 956 N N . LEU A 1 116 ? -27 19.297 -3.398 1 78.12 116 LEU A N 1
ATOM 957 C CA . LEU A 1 116 ? -27.812 18.359 -2.619 1 78.12 116 LEU A CA 1
ATOM 958 C C . LEU A 1 116 ? -29.031 17.906 -3.408 1 78.12 116 LEU A C 1
ATOM 960 O O . LEU A 1 116 ? -29.812 18.734 -3.893 1 78.12 116 LEU A O 1
ATOM 964 N N . VAL A 1 117 ? -28.922 16.703 -4.051 1 62.34 117 VAL A N 1
ATOM 965 C CA . VAL A 1 117 ? -29.984 16.281 -4.957 1 62.34 117 VAL A CA 1
ATOM 966 C C . VAL A 1 117 ? -31.266 15.977 -4.164 1 62.34 117 VAL A C 1
ATOM 968 O O . VAL A 1 117 ? -31.203 15.273 -3.152 1 62.34 117 VAL A O 1
ATOM 971 N N . VAL A 1 118 ? -32.25 16.781 -4.434 1 55.16 118 VAL A N 1
ATOM 972 C CA . VAL A 1 118 ? -33.656 16.469 -4.078 1 55.16 118 VAL A CA 1
ATOM 973 C C . VAL A 1 118 ? -34.344 15.836 -5.273 1 55.16 118 VAL A C 1
ATOM 975 O O . VAL A 1 118 ? -34.344 16.391 -6.375 1 55.16 118 VAL A O 1
ATOM 978 N N . PRO A 1 119 ? -34.531 14.492 -5.227 1 46.88 119 PRO A N 1
ATOM 979 C CA . PRO A 1 119 ? -35.281 14.031 -6.406 1 46.88 119 PRO A CA 1
ATOM 980 C C . PRO A 1 119 ? -36.531 14.859 -6.676 1 46.88 119 PRO A C 1
ATOM 982 O O . PRO A 1 119 ? -37.125 15.398 -5.746 1 46.88 119 PRO A O 1
ATOM 985 N N . PRO A 1 120 ? -36.719 15.305 -7.957 1 44.53 120 PRO A N 1
ATOM 986 C CA . PRO A 1 120 ? -37.938 16.047 -8.305 1 44.53 120 PRO A CA 1
ATOM 987 C C . PRO A 1 120 ? -39.219 15.375 -7.758 1 44.53 120 PRO A C 1
ATOM 989 O O . PRO A 1 120 ? -39.219 14.164 -7.508 1 44.53 120 PRO A O 1
ATOM 992 N N . PRO A 1 121 ? -40.188 16.328 -7.441 1 45 121 PRO A N 1
ATOM 993 C CA . PRO A 1 121 ? -41.5 15.836 -6.977 1 45 121 PRO A CA 1
ATOM 994 C C . PRO A 1 121 ? -42.094 14.789 -7.918 1 45 121 PRO A C 1
ATOM 996 O O . PRO A 1 121 ? -42.375 15.102 -9.07 1 45 121 PRO A O 1
ATOM 999 N N . ASP A 1 122 ? -41.562 13.805 -8.219 1 42.38 122 ASP A N 1
ATOM 1000 C CA . ASP A 1 122 ? -42.375 12.945 -9.086 1 42.38 122 ASP A CA 1
ATOM 1001 C C . ASP A 1 122 ? -43.656 12.523 -8.391 1 42.38 122 ASP A C 1
ATOM 1003 O O . ASP A 1 122 ? -43.719 12.445 -7.16 1 42.38 122 ASP A O 1
ATOM 1007 N N . LYS A 1 123 ? -44.906 12.516 -9.094 1 46.25 123 LYS A N 1
ATOM 1008 C CA . LYS A 1 123 ? -46.25 12.195 -8.688 1 46.25 123 LYS A CA 1
ATOM 1009 C C . LYS A 1 123 ? -46.344 10.82 -8.039 1 46.25 123 LYS A C 1
ATOM 1011 O O . LYS A 1 123 ? -47.344 10.469 -7.418 1 46.25 123 LYS A O 1
ATOM 1016 N N . ASP A 1 124 ? -45.688 9.859 -8.398 1 48.22 124 ASP A N 1
ATOM 1017 C CA . ASP A 1 124 ? -46.094 8.484 -8.148 1 48.22 124 ASP A CA 1
ATOM 1018 C C . ASP A 1 124 ? -45.5 7.973 -6.824 1 48.22 124 ASP A C 1
ATOM 1020 O O . ASP A 1 124 ? -45.25 6.781 -6.676 1 48.22 124 ASP A O 1
ATOM 1024 N N . GLY A 1 125 ? -45.5 8.852 -5.629 1 56.09 125 GLY A N 1
ATOM 1025 C CA . GLY A 1 125 ? -45.094 8.297 -4.348 1 56.09 125 GLY A CA 1
ATOM 1026 C C . GLY A 1 125 ? -43.594 8.391 -4.102 1 56.09 125 GLY A C 1
ATOM 1027 O O . GLY A 1 125 ? -43.125 8.188 -2.979 1 56.09 125 GLY A O 1
ATOM 1028 N N . LYS A 1 126 ? -42.969 8.672 -5.031 1 66.81 126 LYS A N 1
ATOM 1029 C CA . LYS A 1 126 ? -41.5 8.742 -4.988 1 66.81 126 LYS A CA 1
ATOM 1030 C C . LYS A 1 126 ? -41.031 10.062 -4.391 1 66.81 126 LYS A C 1
ATOM 1032 O O . LYS A 1 126 ? -40 10.125 -3.752 1 66.81 126 LYS A O 1
ATOM 1037 N N . TYR A 1 127 ? -42.062 11.016 -4.312 1 74 127 TYR A N 1
ATOM 1038 C CA . TYR A 1 127 ? -41.688 12.336 -3.832 1 74 127 TYR A CA 1
ATOM 1039 C C . TYR A 1 127 ? -41.562 12.359 -2.312 1 74 127 TYR A C 1
ATOM 1041 O O . TYR A 1 127 ? -40.594 12.875 -1.762 1 74 127 TYR A O 1
ATOM 1049 N N . LEU A 1 128 ? -42.594 11.734 -1.7 1 78.19 128 LEU A N 1
ATOM 1050 C CA . LEU A 1 128 ? -42.594 11.656 -0.244 1 78.19 128 LEU A CA 1
ATOM 1051 C C . LEU A 1 128 ? -41.312 10.992 0.257 1 78.19 128 LEU A C 1
ATOM 1053 O O . LEU A 1 128 ? -40.656 11.484 1.184 1 78.19 128 LEU A O 1
ATOM 1057 N N . LEU A 1 129 ? -40.969 9.93 -0.315 1 79.5 129 LEU A N 1
ATOM 1058 C CA . LEU A 1 129 ? -39.812 9.172 0.096 1 79.5 129 LEU A CA 1
ATOM 1059 C C . LEU A 1 129 ? -38.531 9.992 -0.107 1 79.5 129 LEU A C 1
ATOM 1061 O O . LEU A 1 129 ? -37.656 9.992 0.745 1 79.5 129 LEU A O 1
ATOM 1065 N N . GLU A 1 130 ? -38.469 10.711 -1.139 1 80.81 130 GLU A N 1
ATOM 1066 C CA . GLU A 1 130 ? -37.281 11.484 -1.479 1 80.81 130 GLU A CA 1
ATOM 1067 C C . GLU A 1 130 ? -37.125 12.672 -0.532 1 80.81 130 GLU A C 1
ATOM 1069 O O . GLU A 1 130 ? -36 12.969 -0.111 1 80.81 130 GLU A O 1
ATOM 1074 N N . ILE A 1 131 ? -38.219 13.344 -0.296 1 85.81 131 ILE A N 1
ATOM 1075 C CA . ILE A 1 131 ? -38.156 14.492 0.604 1 85.81 131 ILE A CA 1
ATOM 1076 C C . ILE A 1 131 ? -37.781 14.031 2.012 1 85.81 131 ILE A C 1
ATOM 1078 O O . ILE A 1 131 ? -36.969 14.648 2.68 1 85.81 131 ILE A O 1
ATOM 1082 N N . ASN A 1 132 ? -38.375 12.922 2.422 1 88.38 132 ASN A N 1
ATOM 1083 C CA . ASN A 1 132 ? -38.031 12.375 3.729 1 88.38 132 ASN A CA 1
ATOM 1084 C C . ASN A 1 132 ? -36.562 12.008 3.805 1 88.38 132 ASN A C 1
ATOM 1086 O O . ASN A 1 132 ? -35.906 12.289 4.805 1 88.38 132 ASN A O 1
ATOM 1090 N N . LYS A 1 133 ? -36.188 11.391 2.791 1 86.25 133 LYS A N 1
ATOM 1091 C CA . LYS A 1 133 ? -34.781 11.008 2.73 1 86.25 133 LYS A CA 1
ATOM 1092 C C . LYS A 1 133 ? -33.875 12.234 2.805 1 86.25 133 LYS A C 1
ATOM 1094 O O . LYS A 1 133 ? -32.844 12.203 3.465 1 86.25 133 LYS A O 1
ATOM 1099 N N . MET A 1 134 ? -34.219 13.281 2.127 1 88.5 134 MET A N 1
ATOM 1100 C CA . MET A 1 134 ? -33.438 14.508 2.15 1 88.5 134 MET A CA 1
ATOM 1101 C C . MET A 1 134 ? -33.375 15.094 3.557 1 88.5 134 MET A C 1
ATOM 1103 O O . MET A 1 134 ? -32.312 15.484 4.031 1 88.5 134 MET A O 1
ATOM 1107 N N . VAL A 1 135 ? -34.5 15.141 4.164 1 93.56 135 VAL A N 1
ATOM 1108 C CA . VAL A 1 135 ? -34.562 15.664 5.523 1 93.56 135 VAL A CA 1
ATOM 1109 C C . VAL A 1 135 ? -33.688 14.828 6.445 1 93.56 135 VAL A C 1
ATOM 1111 O O . VAL A 1 135 ? -32.875 15.367 7.219 1 93.56 135 VAL A O 1
ATOM 1114 N N . ASP A 1 136 ? -33.844 13.555 6.312 1 91.62 136 ASP A N 1
ATOM 1115 C CA . ASP A 1 136 ? -33.062 12.648 7.145 1 91.62 136 ASP A CA 1
ATOM 1116 C C . ASP A 1 136 ? -31.578 12.836 6.898 1 91.62 136 ASP A C 1
ATOM 1118 O O . ASP A 1 136 ? -30.781 12.867 7.848 1 91.62 136 ASP A O 1
ATOM 1122 N N . THR A 1 137 ? -31.297 12.938 5.695 1 88.81 137 THR A N 1
ATOM 1123 C CA . THR A 1 137 ? -29.891 13.094 5.324 1 88.81 137 THR A CA 1
ATOM 1124 C C . THR A 1 137 ? -29.312 14.367 5.922 1 88.81 137 THR A C 1
ATOM 1126 O O . THR A 1 137 ? -28.219 14.352 6.488 1 88.81 137 THR A O 1
ATOM 1129 N N . LEU A 1 138 ? -30 15.43 5.793 1 93.44 138 LEU A N 1
ATOM 1130 C CA . LEU A 1 138 ? -29.547 16.703 6.328 1 93.44 138 LEU A CA 1
ATOM 1131 C C . LEU A 1 138 ? -29.469 16.656 7.852 1 93.44 138 LEU A C 1
ATOM 1133 O O . LEU A 1 138 ? -28.5 17.141 8.445 1 93.44 138 LEU A O 1
ATOM 1137 N N . HIS A 1 139 ? -30.469 16.094 8.414 1 94.31 139 HIS A N 1
ATOM 1138 C CA . HIS A 1 139 ? -30.484 15.969 9.867 1 94.31 139 HIS A CA 1
ATOM 1139 C C . HIS A 1 139 ? -29.281 15.188 10.375 1 94.31 139 HIS A C 1
ATOM 1141 O O . HIS A 1 139 ? -28.609 15.617 11.32 1 94.31 139 HIS A O 1
ATOM 1147 N N . GLU A 1 140 ? -29.016 14.18 9.727 1 92.06 140 GLU A N 1
ATOM 1148 C CA . GLU A 1 140 ? -27.938 13.289 10.156 1 92.06 140 GLU A CA 1
ATOM 1149 C C . GLU A 1 140 ? -26.578 13.898 9.852 1 92.06 140 GLU A C 1
ATOM 1151 O O . GLU A 1 140 ? -25.578 13.555 10.492 1 92.06 140 GLU A O 1
ATOM 1156 N N . ALA A 1 141 ? -26.5 14.812 8.945 1 92.5 141 ALA A N 1
ATOM 1157 C CA . ALA A 1 141 ? -25.234 15.375 8.484 1 92.5 141 ALA A CA 1
ATOM 1158 C C . ALA A 1 141 ? -24.781 16.516 9.383 1 92.5 141 ALA A C 1
ATOM 1160 O O . ALA A 1 141 ? -23.625 16.953 9.328 1 92.5 141 ALA A O 1
ATOM 1161 N N . MET A 1 142 ? -25.609 17.047 10.266 1 94.62 142 MET A N 1
ATOM 1162 C CA . MET A 1 142 ? -25.359 18.328 10.945 1 94.62 142 MET A CA 1
ATOM 1163 C C . MET A 1 142 ? -24.156 18.219 11.875 1 94.62 142 MET A C 1
ATOM 1165 O O . MET A 1 142 ? -23.344 19.141 11.945 1 94.62 142 MET A O 1
ATOM 1169 N N . PRO A 1 143 ? -23.984 17.078 12.57 1 93.25 143 PRO A N 1
ATOM 1170 C CA . PRO A 1 143 ? -22.797 17 13.422 1 93.25 143 PRO A CA 1
ATOM 1171 C C . PRO A 1 143 ? -21.5 17.172 12.641 1 93.25 143 PRO A C 1
ATOM 1173 O O . PRO A 1 143 ? -20.656 17.984 13.016 1 93.25 143 PRO A O 1
ATOM 1176 N N . LEU A 1 144 ? -21.406 16.469 11.617 1 92.62 144 LEU A N 1
ATOM 1177 C CA . LEU A 1 144 ? -20.203 16.578 10.781 1 92.62 144 LEU A CA 1
ATOM 1178 C C . LEU A 1 144 ? -20.109 17.953 10.141 1 92.62 144 LEU A C 1
ATOM 1180 O O . LEU A 1 144 ? -19.016 18.516 10.016 1 92.62 144 LEU A O 1
ATOM 1184 N N . PHE A 1 145 ? -21.219 18.484 9.75 1 93.56 145 PHE A N 1
ATOM 1185 C CA . PHE A 1 145 ? -21.234 19.797 9.109 1 93.56 145 PHE A CA 1
ATOM 1186 C C . PHE A 1 145 ? -20.672 20.859 10.039 1 93.56 145 PHE A C 1
ATOM 1188 O O . PHE A 1 145 ? -19.906 21.719 9.609 1 93.56 145 PHE A O 1
ATOM 1195 N N . VAL A 1 146 ? -20.984 20.797 11.258 1 94.12 146 VAL A N 1
ATOM 1196 C CA . VAL A 1 146 ? -20.516 21.781 12.234 1 94.12 146 VAL A CA 1
ATOM 1197 C C . VAL A 1 146 ? -19 21.672 12.398 1 94.12 146 VAL A C 1
ATOM 1199 O O . VAL A 1 146 ? -18.297 22.672 12.469 1 94.12 146 VAL A O 1
ATOM 1202 N N . VAL A 1 147 ? -18.516 20.516 12.406 1 92.38 147 VAL A N 1
ATOM 1203 C CA . VAL A 1 147 ? -17.078 20.281 12.508 1 92.38 147 VAL A CA 1
ATOM 1204 C C . VAL A 1 147 ? -16.375 20.922 11.312 1 92.38 147 VAL A C 1
ATOM 1206 O O . VAL A 1 147 ? -15.398 21.672 11.484 1 92.38 147 VAL A O 1
ATOM 1209 N N . LYS A 1 148 ? -16.938 20.656 10.203 1 93.5 148 LYS A N 1
ATOM 1210 C CA . LYS A 1 148 ? -16.344 21.188 8.977 1 93.5 148 LYS A CA 1
ATOM 1211 C C . LYS A 1 148 ? -16.406 22.703 8.938 1 93.5 148 LYS A C 1
ATOM 1213 O O . LYS A 1 148 ? -15.492 23.375 8.453 1 93.5 148 LYS A O 1
ATOM 1218 N N . LEU A 1 149 ? -17.438 23.188 9.391 1 92.75 149 LEU A N 1
ATOM 1219 C CA . LEU A 1 149 ? -17.625 24.641 9.414 1 92.75 149 LEU A CA 1
ATOM 1220 C C . LEU A 1 149 ? -16.609 25.297 10.352 1 92.75 149 LEU A C 1
ATOM 1222 O O . LEU A 1 149 ? -16.062 26.344 10.031 1 92.75 149 LEU A O 1
ATOM 1226 N N . LYS A 1 150 ? -16.453 24.75 11.508 1 92.88 150 LYS A N 1
ATOM 1227 C CA . LYS A 1 150 ? -15.469 25.281 12.453 1 92.88 150 LYS A CA 1
ATOM 1228 C C . LYS A 1 150 ? -14.062 25.219 11.859 1 92.88 150 LYS A C 1
ATOM 1230 O O . LYS A 1 150 ? -13.281 26.172 12.023 1 92.88 150 LYS A O 1
ATOM 1235 N N . GLU A 1 151 ? -13.727 24.188 11.227 1 94.81 151 GLU A N 1
ATOM 1236 C CA . GLU A 1 151 ? -12.43 24.078 10.555 1 94.81 151 GLU A CA 1
ATOM 1237 C C . GLU A 1 151 ? -12.266 25.141 9.477 1 94.81 151 GLU A C 1
ATOM 1239 O O . GLU A 1 151 ? -11.188 25.719 9.336 1 94.81 151 GLU A O 1
ATOM 1244 N N . LEU A 1 152 ? -13.359 25.281 8.789 1 93.38 152 LEU A N 1
ATOM 1245 C CA . LEU A 1 152 ? -13.328 26.312 7.75 1 93.38 152 LEU A CA 1
ATOM 1246 C C . LEU A 1 152 ? -13.094 27.688 8.352 1 93.38 152 LEU A C 1
ATOM 1248 O O . LEU A 1 152 ? -12.359 28.5 7.785 1 93.38 152 LEU A O 1
ATOM 1252 N N . GLN A 1 153 ? -13.75 27.938 9.391 1 92.88 153 GLN A N 1
ATOM 1253 C CA . GLN A 1 153 ? -13.57 29.203 10.086 1 92.88 153 GLN A CA 1
ATOM 1254 C C . GLN A 1 153 ? -12.117 29.406 10.508 1 92.88 153 GLN A C 1
ATOM 1256 O O . GLN A 1 153 ? -11.547 30.484 10.328 1 92.88 153 GLN A O 1
ATOM 1261 N N . VAL A 1 154 ? -11.492 28.422 11.062 1 94.25 154 VAL A N 1
ATOM 1262 C CA . VAL A 1 154 ? -10.109 28.484 11.516 1 94.25 154 VAL A CA 1
ATOM 1263 C C . VAL A 1 154 ? -9.18 28.688 10.32 1 94.25 154 VAL A C 1
ATOM 1265 O O . VAL A 1 154 ? -8.25 29.484 10.383 1 94.25 154 VAL A O 1
ATOM 1268 N N . LYS A 1 155 ? -9.461 28.016 9.242 1 94.31 155 LYS A N 1
ATOM 1269 C CA . LYS A 1 155 ? -8.648 28.203 8.039 1 94.31 155 LYS A CA 1
ATOM 1270 C C . LYS A 1 155 ? -8.672 29.656 7.574 1 94.31 155 LYS A C 1
ATOM 1272 O O . LYS A 1 155 ? -7.621 30.219 7.277 1 94.31 155 LYS A O 1
ATOM 1277 N N . ARG A 1 156 ? -9.828 30.203 7.555 1 91.25 156 ARG A N 1
ATOM 1278 C CA . ARG A 1 156 ? -9.961 31.609 7.141 1 91.25 156 ARG A CA 1
ATOM 1279 C C . ARG A 1 156 ? -9.172 32.531 8.062 1 91.25 156 ARG A C 1
ATOM 1281 O O . ARG A 1 156 ? -8.492 33.438 7.602 1 91.25 156 ARG A O 1
ATOM 1288 N N . LYS A 1 157 ? -9.336 32.25 9.32 1 91.19 157 LYS A N 1
ATOM 1289 C CA . LYS A 1 157 ? -8.633 33.062 10.32 1 91.19 157 LYS A CA 1
ATOM 1290 C C . LYS A 1 157 ? -7.121 32.969 10.133 1 91.19 157 LYS A C 1
ATOM 1292 O O . LYS A 1 157 ? -6.434 34 10.125 1 91.19 157 LYS A O 1
ATOM 1297 N N . LEU A 1 158 ? -6.566 31.797 9.938 1 93.69 158 LEU A N 1
ATOM 1298 C CA . LEU A 1 158 ? -5.129 31.578 9.812 1 93.69 158 LEU A CA 1
ATOM 1299 C C . LEU A 1 158 ? -4.602 32.188 8.516 1 93.69 158 LEU A C 1
ATOM 1301 O O . LEU A 1 158 ? -3.502 32.75 8.5 1 93.69 158 LEU A O 1
ATOM 1305 N N . LYS A 1 159 ? -5.406 32.156 7.5 1 92.06 159 LYS A N 1
ATOM 1306 C CA . LYS A 1 159 ? -4.992 32.688 6.211 1 92.06 159 LYS A CA 1
ATOM 1307 C C . LYS A 1 159 ? -4.977 34.219 6.23 1 92.06 159 LYS A C 1
ATOM 1309 O O . LYS A 1 159 ? -4.293 34.844 5.422 1 92.06 159 LYS A O 1
ATOM 1314 N N . SER A 1 160 ? -5.68 34.812 7.105 1 88.75 160 SER A N 1
ATOM 1315 C CA . SER A 1 160 ? -5.809 36.25 7.152 1 88.75 160 SER A CA 1
ATOM 1316 C C . SER A 1 160 ? -4.727 36.875 8.031 1 88.75 160 SER A C 1
ATOM 1318 O O . SER A 1 160 ? -4.582 38.094 8.07 1 88.75 160 SER A O 1
ATOM 1320 N N . ILE A 1 161 ? -3.924 36.031 8.711 1 87.06 161 ILE A N 1
ATOM 1321 C CA . ILE A 1 161 ? -2.932 36.562 9.641 1 87.06 161 ILE A CA 1
ATOM 1322 C C . ILE A 1 161 ? -1.725 37.094 8.875 1 87.06 161 ILE A C 1
ATOM 1324 O O . ILE A 1 161 ? -1.153 36.375 8.039 1 87.06 161 ILE A O 1
ATOM 1328 N N . ASP A 1 162 ? -1.434 38.344 9.133 1 81.75 162 ASP A N 1
ATOM 1329 C CA . ASP A 1 162 ? -0.237 39 8.617 1 81.75 162 ASP A CA 1
ATOM 1330 C C . ASP A 1 162 ? 0.796 39.188 9.727 1 81.75 162 ASP A C 1
ATOM 1332 O O . ASP A 1 162 ? 0.549 39.906 10.695 1 81.75 162 ASP A O 1
ATOM 1336 N N . PHE A 1 163 ? 1.963 38.625 9.641 1 79.44 163 PHE A N 1
ATOM 1337 C CA . PHE A 1 163 ? 2.982 38.594 10.688 1 79.44 163 PHE A CA 1
ATOM 1338 C C . PHE A 1 163 ? 3.709 39.938 10.766 1 79.44 163 PHE A C 1
ATOM 1340 O O . PHE A 1 163 ? 4.402 40.219 11.75 1 79.44 163 PHE A O 1
ATOM 1347 N N . SER A 1 164 ? 3.598 40.781 9.727 1 76.38 164 SER A N 1
ATOM 1348 C CA . SER A 1 164 ? 4.238 42.094 9.766 1 76.38 164 SER A CA 1
ATOM 1349 C C . SER A 1 164 ? 3.639 42.969 10.859 1 76.38 164 SER A C 1
ATOM 1351 O O . SER A 1 164 ? 4.305 43.875 11.383 1 76.38 164 SER A O 1
ATOM 1353 N N . ASN A 1 165 ? 2.4 42.719 11.328 1 75.81 165 ASN A N 1
ATOM 1354 C CA . ASN A 1 165 ? 1.719 43.531 12.344 1 75.81 165 ASN A CA 1
ATOM 1355 C C . ASN A 1 165 ? 0.899 42.656 13.289 1 75.81 165 ASN A C 1
ATOM 1357 O O . ASN A 1 165 ? -0.293 42.875 13.484 1 75.81 165 ASN A O 1
ATOM 1361 N N . VAL A 1 166 ? 1.603 41.594 13.844 1 73.88 166 VAL A N 1
ATOM 1362 C CA . VAL A 1 166 ? 0.792 40.656 14.602 1 73.88 166 VAL A CA 1
ATOM 1363 C C . VAL A 1 166 ? 0.709 41.094 16.062 1 73.88 166 VAL A C 1
ATOM 1365 O O . VAL A 1 166 ? 1.734 41.344 16.703 1 73.88 166 VAL A O 1
ATOM 1368 N N . LYS A 1 167 ? -0.525 41.406 16.469 1 77.25 167 LYS A N 1
ATOM 1369 C CA . LYS A 1 167 ? -0.813 41.75 17.859 1 77.25 167 LYS A CA 1
ATOM 1370 C C . LYS A 1 167 ? -0.792 40.531 18.766 1 77.25 167 LYS A C 1
ATOM 1372 O O . LYS A 1 167 ? -1.157 39.438 18.328 1 77.25 167 LYS A O 1
ATOM 1377 N N . THR A 1 168 ? -0.368 40.625 19.922 1 75.75 168 THR A N 1
ATOM 1378 C CA . THR A 1 168 ? -0.222 39.562 20.906 1 75.75 168 THR A CA 1
ATOM 1379 C C . THR A 1 168 ? -1.554 38.875 21.141 1 75.75 168 THR A C 1
ATOM 1381 O O . THR A 1 168 ? -1.594 37.625 21.297 1 75.75 168 THR A O 1
ATOM 1384 N N . GLU A 1 169 ? -2.576 39.656 21.203 1 75.25 169 GLU A N 1
ATOM 1385 C CA . GLU A 1 169 ? -3.9 39.094 21.453 1 75.25 169 GLU A CA 1
ATOM 1386 C C . GLU A 1 169 ? -4.324 38.125 20.328 1 75.25 169 GLU A C 1
ATOM 1388 O O . GLU A 1 169 ? -4.922 37.094 20.594 1 75.25 169 GLU A O 1
ATOM 1393 N N . VAL A 1 170 ? -3.973 38.531 19.203 1 74.94 170 VAL A N 1
ATOM 1394 C CA . VAL A 1 170 ? -4.32 37.719 18.047 1 74.94 170 VAL A CA 1
ATOM 1395 C C . VAL A 1 170 ? -3.549 36.375 18.078 1 74.94 170 VAL A C 1
ATOM 1397 O O . VAL A 1 170 ? -4.102 35.344 17.781 1 74.94 170 VAL A O 1
ATOM 1400 N N . VAL A 1 171 ? -2.447 36.469 18.641 1 83.25 171 VAL A N 1
ATOM 1401 C CA . VAL A 1 171 ? -1.59 35.281 18.719 1 83.25 171 VAL A CA 1
ATOM 1402 C C . VAL A 1 171 ? -2.174 34.281 19.703 1 83.25 171 VAL A C 1
ATOM 1404 O O . VAL A 1 171 ? -2.244 33.094 19.406 1 83.25 171 VAL A O 1
ATOM 1407 N N . SER A 1 172 ? -2.668 34.812 20.766 1 83.94 172 SER A N 1
ATOM 1408 C CA . SER A 1 172 ? -3.207 33.906 21.797 1 83.94 172 SER A CA 1
ATOM 1409 C C . SER A 1 172 ? -4.457 33.188 21.297 1 83.94 172 SER A C 1
ATOM 1411 O O . SER A 1 172 ? -4.629 32 21.531 1 83.94 172 SER A O 1
ATOM 1413 N N . LEU A 1 173 ? -5.277 34.031 20.609 1 81.06 173 LEU A N 1
ATOM 1414 C CA . LEU A 1 173 ? -6.523 33.469 20.109 1 81.06 173 LEU A CA 1
ATOM 1415 C C . LEU A 1 173 ? -6.246 32.406 19.031 1 81.06 173 LEU A C 1
ATOM 1417 O O . LEU A 1 173 ? -6.863 31.359 19 1 81.06 173 LEU A O 1
ATOM 1421 N N . VAL A 1 174 ? -5.336 32.625 18.328 1 89.56 174 VAL A N 1
ATOM 1422 C CA . VAL A 1 174 ? -5.035 31.734 17.219 1 89.56 174 VAL A CA 1
ATOM 1423 C C . VAL A 1 174 ? -4.328 30.484 17.734 1 89.56 174 VAL A C 1
ATOM 1425 O O . VAL A 1 174 ? -4.523 29.391 17.203 1 89.56 174 VAL A O 1
ATOM 1428 N N . LEU A 1 175 ? -3.641 30.672 18.812 1 94.06 175 LEU A N 1
ATOM 1429 C CA . LEU A 1 175 ? -2.928 29.547 19.391 1 94.06 175 LEU A CA 1
ATOM 1430 C C . LEU A 1 175 ? -3.904 28.484 19.891 1 94.06 175 LEU A C 1
ATOM 1432 O O . LEU A 1 175 ? -3.723 27.297 19.625 1 94.06 175 LEU A O 1
ATOM 1436 N N . ASP A 1 176 ? -4.898 28.922 20.531 1 93.81 176 ASP A N 1
ATOM 1437 C CA . ASP A 1 176 ? -5.902 28 21.062 1 93.81 176 ASP A CA 1
ATOM 1438 C C . ASP A 1 176 ? -6.625 27.266 19.922 1 93.81 176 ASP A C 1
ATOM 1440 O O . ASP A 1 176 ? -6.855 26.062 20 1 93.81 176 ASP A O 1
ATOM 1444 N N . ASP A 1 177 ? -6.992 28.047 18.953 1 94.62 177 ASP A N 1
ATOM 1445 C CA . ASP A 1 177 ? -7.66 27.469 17.781 1 94.62 177 ASP A CA 1
ATOM 1446 C C . ASP A 1 177 ? -6.785 26.406 17.125 1 94.62 177 ASP A C 1
ATOM 1448 O O . ASP A 1 177 ? -7.277 25.328 16.766 1 94.62 177 ASP A O 1
ATOM 1452 N N . MET A 1 178 ? -5.559 26.703 17.016 1 97.5 178 MET A N 1
ATOM 1453 C CA . MET A 1 178 ? -4.629 25.797 16.344 1 97.5 178 MET A CA 1
ATOM 1454 C C . MET A 1 178 ? -4.465 24.516 17.156 1 97.5 178 MET A C 1
ATOM 1456 O O . MET A 1 178 ? -4.531 23.406 16.594 1 97.5 178 MET A O 1
ATOM 1460 N N . LEU A 1 179 ? -4.336 24.609 18.453 1 97.75 179 LEU A N 1
ATOM 1461 C CA . LEU A 1 179 ? -4.148 23.422 19.297 1 97.75 179 LEU A CA 1
ATOM 1462 C C . LEU A 1 179 ? -5.402 22.562 19.297 1 97.75 179 LEU A C 1
ATOM 1464 O O . LEU A 1 179 ? -5.309 21.328 19.297 1 97.75 179 LEU A O 1
ATOM 1468 N N . GLN A 1 180 ? -6.508 23.219 19.234 1 96.12 180 GLN A N 1
ATOM 1469 C CA . GLN A 1 180 ? -7.766 22.484 19.234 1 96.12 180 GLN A CA 1
ATOM 1470 C C . GLN A 1 180 ? -7.918 21.672 17.938 1 96.12 180 GLN A C 1
ATOM 1472 O O . GLN A 1 180 ? -8.586 20.641 17.922 1 96.12 180 GLN A O 1
ATOM 1477 N N . HIS A 1 181 ? -7.309 22.141 16.906 1 97.62 181 HIS A N 1
ATOM 1478 C CA . HIS A 1 181 ? -7.508 21.516 15.594 1 97.62 181 HIS A CA 1
ATOM 1479 C C . HIS A 1 181 ? -6.223 20.859 15.094 1 97.62 181 HIS A C 1
ATOM 1481 O O . HIS A 1 181 ? -6.086 20.578 13.898 1 97.62 181 HIS A O 1
ATOM 1487 N N . ILE A 1 182 ? -5.273 20.547 15.977 1 98.06 182 ILE A N 1
ATOM 1488 C CA . ILE A 1 182 ? -3.951 20.047 15.617 1 98.06 182 ILE A CA 1
ATOM 1489 C C . ILE A 1 182 ? -4.066 18.641 15.039 1 98.06 182 ILE A C 1
ATOM 1491 O O . ILE A 1 182 ? -3.168 18.172 14.328 1 98.06 182 ILE A O 1
ATOM 1495 N N . GLY A 1 183 ? -5.207 17.953 15.336 1 97.81 183 GLY A N 1
ATOM 1496 C CA . GLY A 1 183 ? -5.426 16.594 14.867 1 97.81 183 GLY A CA 1
ATOM 1497 C C . GLY A 1 183 ? -6.477 16.5 13.773 1 97.81 183 GLY A C 1
ATOM 1498 O O . GLY A 1 183 ? -7.02 15.422 13.516 1 97.81 183 GLY A O 1
ATOM 1499 N N . SER A 1 184 ? -6.754 17.594 13.109 1 97.12 184 SER A N 1
ATOM 1500 C CA . SER A 1 184 ? -7.789 17.641 12.086 1 97.12 184 SER A CA 1
ATOM 1501 C C . SER A 1 184 ? -7.469 16.672 10.945 1 97.12 184 SER A C 1
ATOM 1503 O O . SER A 1 184 ? -6.309 16.516 10.562 1 97.12 184 SER A O 1
ATOM 1505 N N . ASN A 1 185 ? -8.531 16.078 10.367 1 94.94 185 ASN A N 1
ATOM 1506 C CA . ASN A 1 185 ? -8.375 15.211 9.203 1 94.94 185 ASN A CA 1
ATOM 1507 C C . ASN A 1 185 ? -8.172 16.031 7.926 1 94.94 185 ASN A C 1
ATOM 1509 O O . ASN A 1 185 ? -7.875 15.469 6.871 1 94.94 185 ASN A O 1
ATOM 1513 N N . ASP A 1 186 ? -8.359 17.344 8.117 1 95.19 186 ASP A N 1
ATOM 1514 C CA . ASP A 1 186 ? -8.062 18.234 7.004 1 95.19 186 ASP A CA 1
ATOM 1515 C C . ASP A 1 186 ? -6.574 18.547 6.934 1 95.19 186 ASP A C 1
ATOM 1517 O O . ASP A 1 186 ? -6.074 19.391 7.695 1 95.19 186 ASP A O 1
ATOM 1521 N N . GLY A 1 187 ? -5.918 17.969 5.98 1 96.06 187 GLY A N 1
ATOM 1522 C CA . GLY A 1 187 ? -4.473 18.078 5.875 1 96.06 187 GLY A CA 1
ATOM 1523 C C . GLY A 1 187 ? -3.998 19.5 5.617 1 96.06 187 GLY A C 1
ATOM 1524 O O . GLY A 1 187 ? -2.928 19.891 6.082 1 96.06 187 GLY A O 1
ATOM 1525 N N . GLU A 1 188 ? -4.766 20.219 4.875 1 94.88 188 GLU A N 1
ATOM 1526 C CA . GLU A 1 188 ? -4.395 21.609 4.637 1 94.88 188 GLU A CA 1
ATOM 1527 C C . GLU A 1 188 ? -4.414 22.406 5.934 1 94.88 188 GLU A C 1
ATOM 1529 O O . GLU A 1 188 ? -3.461 23.125 6.238 1 94.88 188 GLU A O 1
ATOM 1534 N N . LEU A 1 189 ? -5.496 22.25 6.629 1 96.94 189 LEU A N 1
ATOM 1535 C CA . LEU A 1 189 ? -5.609 22.969 7.895 1 96.94 189 LEU A CA 1
ATOM 1536 C C . LEU A 1 189 ? -4.512 22.531 8.859 1 96.94 189 LEU A C 1
ATOM 1538 O O . LEU A 1 189 ? -3.801 23.375 9.414 1 96.94 189 LEU A O 1
ATOM 1542 N N . ARG A 1 190 ? -4.316 21.234 9.008 1 97.69 190 ARG A N 1
ATOM 1543 C CA . ARG A 1 190 ? -3.434 20.656 10.016 1 97.69 190 ARG A CA 1
ATOM 1544 C C . ARG A 1 190 ? -1.97 20.906 9.68 1 97.69 190 ARG A C 1
ATOM 1546 O O . ARG A 1 190 ? -1.226 21.453 10.5 1 97.69 190 ARG A O 1
ATOM 1553 N N . ASP A 1 191 ? -1.548 20.656 8.477 1 96.25 191 ASP A N 1
ATOM 1554 C CA . ASP A 1 191 ? -0.144 20.641 8.078 1 96.25 191 ASP A CA 1
ATOM 1555 C C . ASP A 1 191 ? 0.27 21.969 7.457 1 96.25 191 ASP A C 1
ATOM 1557 O O . ASP A 1 191 ? 1.154 22.656 7.977 1 96.25 191 ASP A O 1
ATOM 1561 N N . GLU A 1 192 ? -0.417 22.453 6.531 1 95.06 192 GLU A N 1
ATOM 1562 C CA . GLU A 1 192 ? 0.005 23.625 5.766 1 95.06 192 GLU A CA 1
ATOM 1563 C C . GLU A 1 192 ? -0.231 24.906 6.551 1 95.06 192 GLU A C 1
ATOM 1565 O O . GLU A 1 192 ? 0.535 25.859 6.43 1 95.06 192 GLU A O 1
ATOM 1570 N N . LEU A 1 193 ? -1.281 24.891 7.305 1 96.25 193 LEU A N 1
ATOM 1571 C CA . LEU A 1 193 ? -1.615 26.141 7.984 1 96.25 193 LEU A CA 1
ATOM 1572 C C . LEU A 1 193 ? -1.21 26.094 9.453 1 96.25 193 LEU A C 1
ATOM 1574 O O . LEU A 1 193 ? -0.333 26.844 9.891 1 96.25 193 LEU A O 1
ATOM 1578 N N . ILE A 1 194 ? -1.784 25.141 10.203 1 97.19 194 ILE A N 1
ATOM 1579 C CA . ILE A 1 194 ? -1.583 25.094 11.648 1 97.19 194 ILE A CA 1
ATOM 1580 C C . ILE A 1 194 ? -0.109 24.844 11.953 1 97.19 194 ILE A C 1
ATOM 1582 O O . ILE A 1 194 ? 0.534 25.641 12.641 1 97.19 194 ILE A O 1
ATOM 1586 N N . TYR A 1 195 ? 0.453 23.812 11.484 1 97.5 195 TYR A N 1
ATOM 1587 C CA . TYR A 1 195 ? 1.832 23.484 11.82 1 97.5 195 TYR A CA 1
ATOM 1588 C C . TYR A 1 195 ? 2.791 24.562 11.328 1 97.5 195 TYR A C 1
ATOM 1590 O O . TYR A 1 195 ? 3.707 24.953 12.047 1 97.5 195 TYR A O 1
ATOM 1598 N N . SER A 1 196 ? 2.561 24.984 10.109 1 95.19 196 SER A N 1
ATOM 1599 C CA . SER A 1 196 ? 3.422 26.031 9.57 1 95.19 196 SER A CA 1
ATOM 1600 C C . SER A 1 196 ? 3.371 27.281 10.43 1 95.19 196 SER A C 1
ATOM 1602 O O . SER A 1 196 ? 4.406 27.891 10.727 1 95.19 196 SER A O 1
ATOM 1604 N N . MET A 1 197 ? 2.201 27.594 10.82 1 94.25 197 MET A N 1
ATOM 1605 C CA . MET A 1 197 ? 2.023 28.781 11.656 1 94.25 197 MET A CA 1
ATOM 1606 C C . MET A 1 197 ? 2.66 28.578 13.023 1 94.25 197 MET A C 1
ATOM 1608 O O . MET A 1 197 ? 3.34 29.484 13.531 1 94.25 197 MET A O 1
ATOM 1612 N N . LEU A 1 198 ? 2.48 27.438 13.586 1 96.12 198 LEU A N 1
ATOM 1613 C CA . LEU A 1 198 ? 3.104 27.156 14.875 1 96.12 198 LEU A CA 1
ATOM 1614 C C . LEU A 1 198 ? 4.621 27.219 14.773 1 96.12 198 LEU A C 1
ATOM 1616 O O . LEU A 1 198 ? 5.289 27.719 15.672 1 96.12 198 LEU A O 1
ATOM 1620 N N . GLY A 1 199 ? 5.148 26.703 13.688 1 95.69 199 GLY A N 1
ATOM 1621 C CA . GLY A 1 199 ? 6.582 26.812 13.453 1 95.69 199 GLY A CA 1
ATOM 1622 C C . GLY A 1 199 ? 7.07 28.25 13.422 1 95.69 199 GLY A C 1
ATOM 1623 O O . GLY A 1 199 ? 8.078 28.578 14.047 1 95.69 199 GLY A O 1
ATOM 1624 N N . LYS A 1 200 ? 6.324 29.031 12.719 1 92.69 200 LYS A N 1
ATOM 1625 C CA . LYS A 1 200 ? 6.676 30.438 12.625 1 92.69 200 LYS A CA 1
ATOM 1626 C C . LYS A 1 200 ? 6.586 31.125 13.984 1 92.69 200 LYS A C 1
ATOM 1628 O O . LYS A 1 200 ? 7.48 31.891 14.359 1 92.69 200 LYS A O 1
ATOM 1633 N N . LEU A 1 201 ? 5.547 30.875 14.695 1 93.44 201 LEU A N 1
ATOM 1634 C CA . LEU A 1 201 ? 5.316 31.531 15.977 1 93.44 201 LEU A CA 1
ATOM 1635 C C . LEU A 1 201 ? 6.379 31.109 17 1 93.44 201 LEU A C 1
ATOM 1637 O O . LEU A 1 201 ? 6.891 31.953 17.734 1 93.44 201 LEU A O 1
ATOM 1641 N N . ILE A 1 202 ? 6.742 29.859 16.984 1 94.88 202 ILE A N 1
ATOM 1642 C CA . ILE A 1 202 ? 7.652 29.312 17.984 1 94.88 202 ILE A CA 1
ATOM 1643 C C . ILE A 1 202 ? 9.094 29.688 17.641 1 94.88 202 ILE A C 1
ATOM 1645 O O . ILE A 1 202 ? 9.82 30.234 18.469 1 94.88 202 ILE A O 1
ATOM 1649 N N . LEU A 1 203 ? 9.477 29.484 16.406 1 94.88 203 LEU A N 1
ATOM 1650 C CA . LEU A 1 203 ? 10.867 29.703 16.031 1 94.88 203 LEU A CA 1
ATOM 1651 C C . LEU A 1 203 ? 11.125 31.172 15.742 1 94.88 203 LEU A C 1
ATOM 1653 O O . LEU A 1 203 ? 12.266 31.641 15.828 1 94.88 203 LEU A O 1
ATOM 1657 N N . GLY A 1 204 ? 10.016 31.938 15.406 1 90.19 204 GLY A N 1
ATOM 1658 C CA . GLY A 1 204 ? 10.148 33.344 15.078 1 90.19 204 GLY A CA 1
ATOM 1659 C C . GLY A 1 204 ? 10.023 34.25 16.281 1 90.19 204 GLY A C 1
ATOM 1660 O O . GLY A 1 204 ? 9.953 35.469 16.141 1 90.19 204 GLY A O 1
ATOM 1661 N N . ASP A 1 205 ? 9.914 33.719 17.438 1 88.81 205 ASP A N 1
ATOM 1662 C CA . ASP A 1 205 ? 9.898 34.438 18.688 1 88.81 205 ASP A CA 1
ATOM 1663 C C . ASP A 1 205 ? 8.633 35.281 18.828 1 88.81 205 ASP A C 1
ATOM 1665 O O . ASP A 1 205 ? 8.688 36.438 19.266 1 88.81 205 ASP A O 1
ATOM 1669 N N . TYR A 1 206 ? 7.547 34.812 18.391 1 90.31 206 TYR A N 1
ATOM 1670 C CA . TYR A 1 206 ? 6.281 35.531 18.531 1 90.31 206 TYR A CA 1
ATOM 1671 C C . TYR A 1 206 ? 5.551 35.094 19.797 1 90.31 206 TYR A C 1
ATOM 1673 O O . TYR A 1 206 ? 4.59 35.75 20.219 1 90.31 206 TYR A O 1
ATOM 1681 N N . LEU A 1 207 ? 6.043 34.031 20.453 1 92.94 207 LEU A N 1
ATOM 1682 C CA . LEU A 1 207 ? 5.414 33.531 21.672 1 92.94 207 LEU A CA 1
ATOM 1683 C C . LEU A 1 207 ? 6.281 33.844 22.891 1 92.94 207 LEU A C 1
ATOM 1685 O O . LEU A 1 207 ? 7.508 33.75 22.828 1 92.94 207 LEU A O 1
ATOM 1689 N N . LYS A 1 208 ? 5.633 34.188 23.938 1 92.88 208 LYS A N 1
ATOM 1690 C CA . LYS A 1 208 ? 6.324 34.312 25.203 1 92.88 208 LYS A CA 1
ATOM 1691 C C . LYS A 1 208 ? 6.719 32.969 25.781 1 92.88 208 LYS A C 1
ATOM 1693 O O . LYS A 1 208 ? 6.16 31.922 25.375 1 92.88 208 LYS A O 1
ATOM 1698 N N . THR A 1 209 ? 7.66 32.938 26.688 1 95.19 209 THR A N 1
ATOM 1699 C CA . THR A 1 209 ? 8.172 31.719 27.281 1 95.19 209 THR A CA 1
ATOM 1700 C C . THR A 1 209 ? 7.055 30.969 28 1 95.19 209 THR A C 1
ATOM 1702 O O . THR A 1 209 ? 6.992 29.734 27.938 1 95.19 209 THR A O 1
ATOM 1705 N N . GLU A 1 210 ? 6.223 31.719 28.594 1 94.81 210 GLU A N 1
ATOM 1706 C CA . GLU A 1 210 ? 5.121 31.094 29.328 1 94.81 210 GLU A CA 1
ATOM 1707 C C . GLU A 1 210 ? 4.152 30.406 28.375 1 94.81 210 GLU A C 1
ATOM 1709 O O . GLU A 1 210 ? 3.629 29.344 28.672 1 94.81 210 GLU A O 1
ATOM 1714 N N . GLN A 1 211 ? 3.92 31.047 27.266 1 95.06 211 GLN A N 1
ATOM 1715 C CA . GLN A 1 211 ? 3.041 30.484 26.25 1 95.06 211 GLN A CA 1
ATOM 1716 C C . GLN A 1 211 ? 3.631 29.203 25.672 1 95.06 211 GLN A C 1
ATOM 1718 O O . GLN A 1 211 ? 2.93 28.203 25.516 1 95.06 211 GLN A O 1
ATOM 1723 N N . MET A 1 212 ? 4.941 29.219 25.438 1 96.75 212 MET A N 1
ATOM 1724 C CA . MET A 1 212 ? 5.613 28.047 24.859 1 96.75 212 MET A CA 1
ATOM 1725 C C . MET A 1 212 ? 5.594 26.891 25.844 1 96.75 212 MET A C 1
ATOM 1727 O O . MET A 1 212 ? 5.352 25.734 25.453 1 96.75 212 MET A O 1
ATOM 1731 N N . THR A 1 213 ? 5.82 27.219 27.094 1 97.75 213 THR A N 1
ATOM 1732 C CA . THR A 1 213 ? 5.801 26.188 28.125 1 97.75 213 THR A CA 1
ATOM 1733 C C . THR A 1 213 ? 4.406 25.578 28.25 1 97.75 213 THR A C 1
ATOM 1735 O O . THR A 1 213 ? 4.27 24.359 28.422 1 97.75 213 THR A O 1
ATOM 1738 N N . SER A 1 214 ? 3.443 26.453 28.172 1 96.94 214 SER A N 1
ATOM 1739 C CA . SER A 1 214 ? 2.064 25.969 28.234 1 96.94 214 SER A CA 1
ATOM 1740 C C . SER A 1 214 ? 1.735 25.078 27.047 1 96.94 214 SER A C 1
ATOM 1742 O O . SER A 1 214 ? 1.121 24.016 27.219 1 96.94 214 SER A O 1
ATOM 1744 N N . VAL A 1 215 ? 2.109 25.453 25.875 1 97.94 215 VAL A N 1
ATOM 1745 C CA . VAL A 1 215 ? 1.889 24.672 24.656 1 97.94 215 VAL A CA 1
ATOM 1746 C C . VAL A 1 215 ? 2.572 23.312 24.797 1 97.94 215 VAL A C 1
ATOM 1748 O O . VAL A 1 215 ? 1.99 22.281 24.438 1 97.94 215 VAL A O 1
ATOM 1751 N N . LEU A 1 216 ? 3.773 23.312 25.297 1 98.75 216 LEU A N 1
ATOM 1752 C CA . LEU A 1 216 ? 4.516 22.062 25.5 1 98.75 216 LEU A CA 1
ATOM 1753 C C . LEU A 1 216 ? 3.748 21.125 26.422 1 98.75 216 LEU A C 1
ATOM 1755 O O . LEU A 1 216 ? 3.566 19.938 26.094 1 98.75 216 LEU A O 1
ATOM 1759 N N . ARG A 1 217 ? 3.303 21.672 27.484 1 98.19 217 ARG A N 1
ATOM 1760 C CA . ARG A 1 217 ? 2.586 20.859 28.469 1 98.19 217 ARG A CA 1
ATOM 1761 C C . ARG A 1 217 ? 1.323 20.266 27.859 1 98.19 217 ARG A C 1
ATOM 1763 O O . ARG A 1 217 ? 1.015 19.094 28.078 1 98.19 217 ARG A O 1
ATOM 1770 N N . ILE A 1 218 ? 0.654 21.062 27.141 1 98.19 218 ILE A N 1
ATOM 1771 C CA . ILE A 1 218 ? -0.567 20.609 26.484 1 98.19 218 ILE A CA 1
ATOM 1772 C C . ILE A 1 218 ? -0.238 19.484 25.5 1 98.19 218 ILE A C 1
ATOM 1774 O O . ILE A 1 218 ? -0.855 18.406 25.547 1 98.19 218 ILE A O 1
ATOM 1778 N N . CYS A 1 219 ? 0.745 19.656 24.688 1 98.69 219 CYS A N 1
ATOM 1779 C CA . CYS A 1 219 ? 1.086 18.719 23.625 1 98.69 219 CYS A CA 1
ATOM 1780 C C . CYS A 1 219 ? 1.646 17.422 24.203 1 98.69 219 CYS A C 1
ATOM 1782 O O . CYS A 1 219 ? 1.562 16.359 23.578 1 98.69 219 CYS A O 1
ATOM 1784 N N . LEU A 1 220 ? 2.186 17.438 25.406 1 98.69 220 LEU A N 1
ATOM 1785 C CA . LEU A 1 220 ? 2.768 16.25 26.047 1 98.69 220 LEU A CA 1
ATOM 1786 C C . LEU A 1 220 ? 1.702 15.461 26.797 1 98.69 220 LEU A C 1
ATOM 1788 O O . LEU A 1 220 ? 1.973 14.359 27.281 1 98.69 220 LEU A O 1
ATOM 1792 N N . SER A 1 221 ? 0.526 15.922 26.828 1 98 221 SER A N 1
ATOM 1793 C CA . SER A 1 221 ? -0.499 15.352 27.703 1 98 221 SER A CA 1
ATOM 1794 C C . SER A 1 221 ? -1.13 14.117 27.062 1 98 221 SER A C 1
ATOM 1796 O O . SER A 1 221 ? -0.86 13.797 25.906 1 98 221 SER A O 1
ATOM 1798 N N . GLU A 1 222 ? -2.035 13.453 27.734 1 98 222 GLU A N 1
ATOM 1799 C CA . GLU A 1 222 ? -2.738 12.242 27.344 1 98 222 GLU A CA 1
ATOM 1800 C C . GLU A 1 222 ? -3.748 12.523 26.234 1 98 222 GLU A C 1
ATOM 1802 O O . GLU A 1 222 ? -4.121 11.625 25.484 1 98 222 GLU A O 1
ATOM 1807 N N . ASP A 1 223 ? -4.074 13.789 26.125 1 98 223 ASP A N 1
ATOM 1808 C CA . ASP A 1 223 ? -5.098 14.141 25.156 1 98 223 ASP A CA 1
ATOM 1809 C C . ASP A 1 223 ? -4.469 14.594 23.844 1 98 223 ASP A C 1
ATOM 1811 O O . ASP A 1 223 ? -5.18 14.922 22.891 1 98 223 ASP A O 1
ATOM 1815 N N . TYR A 1 224 ? -3.162 14.617 23.766 1 98.5 224 TYR A N 1
ATOM 1816 C CA . TYR A 1 224 ? -2.471 15.078 22.578 1 98.5 224 TYR A CA 1
ATOM 1817 C C . TYR A 1 224 ? -1.433 14.055 22.125 1 98.5 224 TYR A C 1
ATOM 1819 O O . TYR A 1 224 ? -1.764 13.094 21.422 1 98.5 224 TYR A O 1
ATOM 1827 N N . LEU A 1 225 ? -0.181 14.094 22.609 1 98.81 225 LEU A N 1
ATOM 1828 C CA . LEU A 1 225 ? 0.896 13.195 22.203 1 98.81 225 LEU A CA 1
ATOM 1829 C C . LEU A 1 225 ? 0.521 11.742 22.484 1 98.81 225 LEU A C 1
ATOM 1831 O O . LEU A 1 225 ? 0.897 10.844 21.734 1 98.81 225 LEU A O 1
ATOM 1835 N N . PHE A 1 226 ? -0.276 11.539 23.484 1 98.69 226 PHE A N 1
ATOM 1836 C CA . PHE A 1 226 ? -0.594 10.18 23.891 1 98.69 226 PHE A CA 1
ATOM 1837 C C . PHE A 1 226 ? -2.068 9.875 23.641 1 98.69 226 PHE A C 1
ATOM 1839 O O . PHE A 1 226 ? -2.607 8.914 24.203 1 98.69 226 PHE A O 1
ATOM 1846 N N . TYR A 1 227 ? -2.717 10.727 22.844 1 98.38 227 TYR A N 1
ATOM 1847 C CA . TYR A 1 227 ? -4.129 10.516 22.547 1 98.38 227 TYR A CA 1
ATOM 1848 C C . TYR A 1 227 ? -4.344 9.172 21.844 1 98.38 227 TYR A C 1
ATOM 1850 O O . TYR A 1 227 ? -3.982 9.008 20.688 1 98.38 227 TYR A O 1
ATOM 1858 N N . GLU A 1 228 ? -4.906 8.164 22.5 1 97.69 228 GLU A N 1
ATOM 1859 C CA . GLU A 1 228 ? -5.191 6.824 22 1 97.69 228 GLU A CA 1
ATOM 1860 C C . GLU A 1 228 ? -3.943 6.184 21.406 1 97.69 228 GLU A C 1
ATOM 1862 O O . GLU A 1 228 ? -4.02 5.523 20.375 1 97.69 228 GLU A O 1
ATOM 1867 N N . VAL A 1 229 ? -2.857 6.465 22 1 97.38 229 VAL A N 1
ATOM 1868 C CA . VAL A 1 229 ? -1.595 5.914 21.531 1 97.38 229 VAL A CA 1
ATOM 1869 C C . VAL A 1 229 ? -1.653 4.391 21.547 1 97.38 229 VAL A C 1
ATOM 1871 O O . VAL A 1 229 ? -2.242 3.797 22.453 1 97.38 229 VAL A O 1
ATOM 1874 N N . GLY A 1 230 ? -1.117 3.738 20.609 1 94.19 230 GLY A N 1
ATOM 1875 C CA . GLY A 1 230 ? -1.169 2.291 20.469 1 94.19 230 GLY A CA 1
ATOM 1876 C C . GLY A 1 230 ? -2.189 1.82 19.453 1 94.19 230 GLY A C 1
ATOM 1877 O O . GLY A 1 230 ? -2.139 0.675 19 1 94.19 230 GLY A O 1
ATOM 1878 N N . GLU A 1 231 ? -3.043 2.76 19.109 1 91.44 231 GLU A N 1
ATOM 1879 C CA . GLU A 1 231 ? -4.004 2.447 18.047 1 91.44 231 GLU A CA 1
ATOM 1880 C C . GLU A 1 231 ? -3.377 2.613 16.672 1 91.44 231 GLU A C 1
ATOM 1882 O O . GLU A 1 231 ? -2.389 3.332 16.5 1 91.44 231 GLU A O 1
ATOM 1887 N N . PHE A 1 232 ? -3.916 1.825 15.766 1 90.31 232 PHE A N 1
ATOM 1888 C CA . PHE A 1 232 ? -3.443 1.976 14.391 1 90.31 232 PHE A CA 1
ATOM 1889 C C . PHE A 1 232 ? -4.617 2.084 13.422 1 90.31 232 PHE A C 1
ATOM 1891 O O . PHE A 1 232 ? -5.715 1.615 13.719 1 90.31 232 PHE A O 1
ATOM 1898 N N . ASN A 1 233 ? -4.383 2.734 12.406 1 93.12 233 ASN A N 1
ATOM 1899 C CA . ASN A 1 233 ? -5.336 2.943 11.32 1 93.12 233 ASN A CA 1
ATOM 1900 C C . ASN A 1 233 ? -6.57 3.707 11.797 1 93.12 233 ASN A C 1
ATOM 1902 O O . ASN A 1 233 ? -7.699 3.348 11.461 1 93.12 233 ASN A O 1
ATOM 1906 N N . ARG A 1 234 ? -6.34 4.598 12.719 1 96 234 ARG A N 1
ATOM 1907 C CA . ARG A 1 234 ? -7.375 5.5 13.211 1 96 234 ARG A CA 1
ATOM 1908 C C . ARG A 1 234 ? -6.953 6.957 13.055 1 96 234 ARG A C 1
ATOM 1910 O O . ARG A 1 234 ? -5.762 7.258 12.969 1 96 234 ARG A O 1
ATOM 1917 N N . ASP A 1 235 ? -7.941 7.793 13.094 1 96.56 235 ASP A N 1
ATOM 1918 C CA . ASP A 1 235 ? -7.672 9.211 12.859 1 96.56 235 ASP A CA 1
ATOM 1919 C C . ASP A 1 235 ? -6.973 9.844 14.062 1 96.56 235 ASP A C 1
ATOM 1921 O O . ASP A 1 235 ? -6.438 10.945 13.961 1 96.56 235 ASP A O 1
ATOM 1925 N N . SER A 1 236 ? -6.945 9.125 15.148 1 97.69 236 SER A N 1
ATOM 1926 C CA . SER A 1 236 ? -6.289 9.648 16.344 1 97.69 236 SER A CA 1
ATOM 1927 C C . SER A 1 236 ? -4.805 9.883 16.094 1 97.69 236 SER A C 1
ATOM 1929 O O . SER A 1 236 ? -4.172 10.672 16.797 1 97.69 236 SER A O 1
ATOM 1931 N N . VAL A 1 237 ? -4.254 9.273 15.086 1 98.5 237 VAL A N 1
ATOM 1932 C CA . VAL A 1 237 ? -2.828 9.375 14.789 1 98.5 237 VAL A CA 1
ATOM 1933 C C . VAL A 1 237 ? -2.471 10.82 14.445 1 98.5 237 VAL A C 1
ATOM 1935 O O . VAL A 1 237 ? -1.37 11.281 14.75 1 98.5 237 VAL A O 1
ATOM 1938 N N . PHE A 1 238 ? -3.348 11.547 13.836 1 98.56 238 PHE A N 1
ATOM 1939 C CA . PHE A 1 238 ? -3.051 12.898 13.383 1 98.56 238 PHE A CA 1
ATOM 1940 C C . PHE A 1 238 ? -2.744 13.812 14.562 1 98.56 238 PHE A C 1
ATOM 1942 O O . PHE A 1 238 ? -1.821 14.625 14.5 1 98.56 238 PHE A O 1
ATOM 1949 N N . LYS A 1 239 ? -3.502 13.648 15.57 1 98.38 239 LYS A N 1
ATOM 1950 C CA . LYS A 1 239 ? -3.283 14.477 16.75 1 98.38 239 LYS A CA 1
ATOM 1951 C C . LYS A 1 239 ? -1.952 14.141 17.422 1 98.38 239 LYS A C 1
ATOM 1953 O O . LYS A 1 239 ? -1.189 15.039 17.781 1 98.38 239 LYS A O 1
ATOM 1958 N N . ARG A 1 240 ? -1.64 12.859 17.547 1 98.44 240 ARG A N 1
ATOM 1959 C CA . ARG A 1 240 ? -0.375 12.438 18.141 1 98.44 240 ARG A CA 1
ATOM 1960 C C . ARG A 1 240 ? 0.809 12.922 17.312 1 98.44 240 ARG A C 1
ATOM 1962 O O . ARG A 1 240 ? 1.738 13.531 17.844 1 98.44 240 ARG A O 1
ATOM 1969 N N . ALA A 1 241 ? 0.693 12.68 16.016 1 98.56 241 ALA A N 1
ATOM 1970 C CA . ALA A 1 241 ? 1.793 12.953 15.102 1 98.56 241 ALA A CA 1
ATOM 1971 C C . ALA A 1 241 ? 2.135 14.445 15.086 1 98.56 241 ALA A C 1
ATOM 1973 O O . ALA A 1 241 ? 3.303 14.82 15.211 1 98.56 241 ALA A O 1
ATOM 1974 N N . PHE A 1 242 ? 1.16 15.289 15.023 1 98.75 242 PHE A N 1
ATOM 1975 C CA . PHE A 1 242 ? 1.437 16.719 14.891 1 98.75 242 PHE A CA 1
ATOM 1976 C C . PHE A 1 242 ? 1.719 17.344 16.25 1 98.75 242 PHE A C 1
ATOM 1978 O O . PHE A 1 242 ? 2.4 18.359 16.344 1 98.75 242 PHE A O 1
ATOM 1985 N N . SER A 1 243 ? 1.206 16.703 17.344 1 98.81 243 SER A N 1
ATOM 1986 C CA . SER A 1 243 ? 1.671 17.109 18.672 1 98.81 243 SER A CA 1
ATOM 1987 C C . SER A 1 243 ? 3.17 16.859 18.828 1 98.81 243 SER A C 1
ATOM 1989 O O . SER A 1 243 ? 3.883 17.703 19.375 1 98.81 243 SER A O 1
ATOM 1991 N N . SER A 1 244 ? 3.633 15.727 18.297 1 98.81 244 SER A N 1
ATOM 1992 C CA . SER A 1 244 ? 5.055 15.414 18.375 1 98.81 244 SER A CA 1
ATOM 1993 C C . SER A 1 244 ? 5.891 16.453 17.641 1 98.81 244 SER A C 1
ATOM 1995 O O . SER A 1 244 ? 6.988 16.812 18.078 1 98.81 244 SER A O 1
ATOM 1997 N N . LEU A 1 245 ? 5.371 16.953 16.562 1 98.62 245 LEU A N 1
ATOM 1998 C CA . LEU A 1 245 ? 6.078 17.969 15.781 1 98.62 245 LEU A CA 1
ATOM 1999 C C . LEU A 1 245 ? 6.199 19.266 16.578 1 98.62 245 LEU A C 1
ATOM 2001 O O . LEU A 1 245 ? 7.23 19.938 16.516 1 98.62 245 LEU A O 1
ATOM 2005 N N . VAL A 1 246 ? 5.137 19.594 17.266 1 98.56 246 VAL A N 1
ATOM 2006 C CA . VAL A 1 246 ? 5.164 20.828 18.047 1 98.56 246 VAL A CA 1
ATOM 2007 C C . VAL A 1 246 ? 6.184 20.688 19.172 1 98.56 246 VAL A C 1
ATOM 2009 O O . VAL A 1 246 ? 6.949 21.609 19.438 1 98.56 246 VAL A O 1
ATOM 2012 N N . VAL A 1 247 ? 6.172 19.547 19.844 1 98.81 247 VAL A N 1
ATOM 2013 C CA . VAL A 1 247 ? 7.16 19.297 20.891 1 98.81 247 VAL A CA 1
ATOM 2014 C C . VAL A 1 247 ? 8.57 19.422 20.312 1 98.81 247 VAL A C 1
ATOM 2016 O O . VAL A 1 247 ? 9.453 20 20.938 1 98.81 247 VAL A O 1
ATOM 2019 N N . THR A 1 248 ? 8.781 18.906 19.094 1 98.81 248 THR A N 1
ATOM 2020 C CA . THR A 1 248 ? 10.055 19 18.391 1 98.81 248 THR A CA 1
ATOM 2021 C C . THR A 1 248 ? 10.477 20.453 18.234 1 98.81 248 THR A C 1
ATOM 2023 O O . THR A 1 248 ? 11.609 20.812 18.562 1 98.81 248 THR A O 1
ATOM 2026 N N . LEU A 1 249 ? 9.531 21.312 17.797 1 98.31 249 LEU A N 1
ATOM 2027 C CA . LEU A 1 249 ? 9.812 22.719 17.578 1 98.31 249 LEU A CA 1
ATOM 2028 C C . LEU A 1 249 ? 10.242 23.391 18.891 1 98.31 249 LEU A C 1
ATOM 2030 O O . LEU A 1 249 ? 11.172 24.203 18.891 1 98.31 249 LEU A O 1
ATOM 2034 N N . ILE A 1 250 ? 9.586 23.031 19.906 1 98.5 250 ILE A N 1
ATOM 2035 C CA . ILE A 1 250 ? 9.859 23.672 21.203 1 98.5 250 ILE A CA 1
ATOM 2036 C C . ILE A 1 250 ? 11.234 23.234 21.703 1 98.5 250 ILE A C 1
ATOM 2038 O O . ILE A 1 250 ? 11.992 24.047 22.25 1 98.5 250 ILE A O 1
ATOM 2042 N N . LEU A 1 251 ? 11.586 21.969 21.547 1 98.56 251 LEU A N 1
ATOM 2043 C CA . LEU A 1 251 ? 12.914 21.484 21.953 1 98.56 251 LEU A CA 1
ATOM 2044 C C . LEU A 1 251 ? 14 22.172 21.141 1 98.56 251 LEU A C 1
ATOM 2046 O O . LEU A 1 251 ? 15.055 22.531 21.672 1 98.56 251 LEU A O 1
ATOM 2050 N N . ILE A 1 252 ? 13.766 22.359 19.875 1 98.31 252 ILE A N 1
ATOM 2051 C CA . ILE A 1 252 ? 14.719 23.047 19.016 1 98.31 252 ILE A CA 1
ATOM 2052 C C . ILE A 1 252 ? 14.898 24.484 19.484 1 98.31 252 ILE A C 1
ATOM 2054 O O . ILE A 1 252 ? 16.031 24.969 19.594 1 98.31 252 ILE A O 1
ATOM 2058 N N . LYS A 1 253 ? 13.773 25.125 19.766 1 97.94 253 LYS A N 1
ATOM 2059 C CA . LYS A 1 253 ? 13.82 26.5 20.25 1 97.94 253 LYS A CA 1
ATOM 2060 C C . LYS A 1 253 ? 14.57 26.594 21.578 1 97.94 253 LYS A C 1
ATOM 2062 O O . LYS A 1 253 ? 15.367 27.5 21.781 1 97.94 253 LYS A O 1
ATOM 2067 N N . ASP A 1 254 ? 14.281 25.656 22.438 1 98.25 254 ASP A N 1
ATOM 2068 C CA . ASP A 1 254 ? 14.922 25.656 23.75 1 98.25 254 ASP A CA 1
ATOM 2069 C C . ASP A 1 254 ? 16.422 25.422 23.609 1 98.25 254 ASP A C 1
ATOM 2071 O O . ASP A 1 254 ? 17.219 25.938 24.422 1 98.25 254 ASP A O 1
ATOM 2075 N N . LYS A 1 255 ? 16.828 24.594 22.641 1 97.62 255 LYS A N 1
ATOM 2076 C CA . LYS A 1 255 ? 18.25 24.406 22.359 1 97.62 255 LYS A CA 1
ATOM 2077 C C . LYS A 1 255 ? 18.906 25.719 21.938 1 97.62 255 LYS A C 1
ATOM 2079 O O . LYS A 1 255 ? 20.016 26.031 22.359 1 97.62 255 LYS A O 1
ATOM 2084 N N . GLN A 1 256 ? 18.203 26.516 21.172 1 96.19 256 GLN A N 1
ATOM 2085 C CA . GLN A 1 256 ? 18.719 27.781 20.656 1 96.19 256 GLN A CA 1
ATOM 2086 C C . GLN A 1 256 ? 18.766 28.828 21.766 1 96.19 256 GLN A C 1
ATOM 2088 O O . GLN A 1 256 ? 19.734 29.578 21.891 1 96.19 256 GLN A O 1
ATOM 2093 N N . GLN A 1 257 ? 17.719 28.922 22.438 1 95.81 257 GLN A N 1
ATOM 2094 C CA . GLN A 1 257 ? 17.531 29.828 23.562 1 95.81 257 GLN A CA 1
ATOM 2095 C C . GLN A 1 257 ? 16.828 29.141 24.734 1 95.81 257 GLN A C 1
ATOM 2097 O O . GLN A 1 257 ? 15.602 29.188 24.828 1 95.81 257 GLN A O 1
ATOM 2102 N N . PRO A 1 258 ? 17.625 28.703 25.703 1 97.06 258 PRO A N 1
ATOM 2103 C CA . PRO A 1 258 ? 17.062 27.906 26.797 1 97.06 258 PRO A CA 1
ATOM 2104 C C . PRO A 1 258 ? 16.047 28.688 27.625 1 97.06 258 PRO A C 1
ATOM 2106 O O . PRO A 1 258 ? 16.312 29.812 28.047 1 97.06 258 PRO A O 1
ATOM 2109 N N . PHE A 1 259 ? 14.859 28.156 27.766 1 97.12 259 PHE A N 1
ATOM 2110 C CA . PHE A 1 259 ? 13.82 28.812 28.547 1 97.12 259 PHE A CA 1
ATOM 2111 C C . PHE A 1 259 ? 13.07 27.797 29.406 1 97.12 259 PHE A C 1
ATOM 2113 O O . PHE A 1 259 ? 12.328 28.172 30.312 1 97.12 259 PHE A O 1
ATOM 2120 N N . LEU A 1 260 ? 13.297 26.516 29.203 1 98.06 260 LEU A N 1
ATOM 2121 C CA . LEU A 1 260 ? 12.664 25.469 30 1 98.06 260 LEU A CA 1
ATOM 2122 C C . LEU A 1 260 ? 13.531 25.094 31.188 1 98.06 260 LEU A C 1
ATOM 2124 O O . LEU A 1 260 ? 14.758 25.188 31.125 1 98.06 260 LEU A O 1
ATOM 2128 N N . THR A 1 261 ? 12.898 24.688 32.25 1 96.81 261 THR A N 1
ATOM 2129 C CA . THR A 1 261 ? 13.648 24.172 33.406 1 96.81 261 THR A CA 1
ATOM 2130 C C . THR A 1 261 ? 14.258 22.812 33.062 1 96.81 261 THR A C 1
ATOM 2132 O O . THR A 1 261 ? 13.773 22.109 32.188 1 96.81 261 THR A O 1
ATOM 2135 N N . THR A 1 262 ? 15.297 22.469 33.75 1 95.81 262 THR A N 1
ATOM 2136 C CA . THR A 1 262 ? 15.961 21.172 33.562 1 95.81 262 THR A CA 1
ATOM 2137 C C . THR A 1 262 ? 14.992 20.031 33.781 1 95.81 262 THR A C 1
ATOM 2139 O O . THR A 1 262 ? 15.023 19.031 33.062 1 95.81 262 THR A O 1
ATOM 2142 N N . GLU A 1 263 ? 14.164 20.188 34.75 1 96.56 263 GLU A N 1
ATOM 2143 C CA . GLU A 1 263 ? 13.18 19.172 35.062 1 96.56 263 GLU A CA 1
ATOM 2144 C C . GLU A 1 263 ? 12.18 18.984 33.938 1 96.56 263 GLU A C 1
ATOM 2146 O O . GLU A 1 263 ? 11.852 17.844 33.562 1 96.56 263 GLU A O 1
ATOM 2151 N N . THR A 1 264 ? 11.766 20.094 33.375 1 97.94 264 THR A N 1
ATOM 2152 C CA . THR A 1 264 ? 10.805 20.047 32.281 1 97.94 264 THR A CA 1
ATOM 2153 C C . THR A 1 264 ? 11.422 19.375 31.062 1 97.94 264 THR A C 1
ATOM 2155 O O . THR A 1 264 ? 10.766 18.578 30.391 1 97.94 264 THR A O 1
ATOM 2158 N N . VAL A 1 265 ? 12.656 19.672 30.797 1 98.25 265 VAL A N 1
ATOM 2159 C CA . VAL A 1 265 ? 13.344 19.078 29.656 1 98.25 265 VAL A CA 1
ATOM 2160 C C . VAL A 1 265 ? 13.5 17.578 29.859 1 98.25 265 VAL A C 1
ATOM 2162 O O . VAL A 1 265 ? 13.219 16.797 28.953 1 98.25 265 VAL A O 1
ATOM 2165 N N . ARG A 1 266 ? 13.891 17.219 31.031 1 97.12 266 ARG A N 1
ATOM 2166 C CA . ARG A 1 266 ? 14.07 15.797 31.344 1 97.12 266 ARG A CA 1
ATOM 2167 C C . ARG A 1 266 ? 12.766 15.031 31.188 1 97.12 266 ARG A C 1
ATOM 2169 O O . ARG A 1 266 ? 12.75 13.938 30.609 1 97.12 266 ARG A O 1
ATOM 2176 N N . GLU A 1 267 ? 11.75 15.617 31.703 1 97.88 267 GLU A N 1
ATOM 2177 C CA . GLU A 1 267 ? 10.43 15.008 31.562 1 97.88 267 GLU A CA 1
ATOM 2178 C C . GLU A 1 267 ? 10.031 14.891 30.094 1 97.88 267 GLU A C 1
ATOM 2180 O O . GLU A 1 267 ? 9.492 13.867 29.672 1 97.88 267 GLU A O 1
ATOM 2185 N N . THR A 1 268 ? 10.266 15.914 29.344 1 98.75 268 THR A N 1
ATOM 2186 C CA . THR A 1 268 ? 9.945 15.938 27.922 1 98.75 268 THR A CA 1
ATOM 2187 C C . THR A 1 268 ? 10.695 14.836 27.172 1 98.75 268 THR A C 1
ATOM 2189 O O . THR A 1 268 ? 10.117 14.133 26.359 1 98.75 268 THR A O 1
ATOM 2192 N N . ILE A 1 269 ? 11.969 14.648 27.484 1 98.44 269 ILE A N 1
ATOM 2193 C CA . ILE A 1 269 ? 12.797 13.625 26.859 1 98.44 269 ILE A CA 1
ATOM 2194 C C . ILE A 1 269 ? 12.219 12.242 27.141 1 98.44 269 ILE A C 1
ATOM 2196 O O . ILE A 1 269 ? 12.047 11.438 26.234 1 98.44 269 ILE A O 1
ATOM 2200 N N . ASN A 1 270 ? 11.859 12.031 28.375 1 98.38 270 ASN A N 1
ATOM 2201 C CA . ASN A 1 270 ? 11.305 10.734 28.75 1 98.38 270 ASN A CA 1
ATOM 2202 C C . ASN A 1 270 ? 9.977 10.461 28.062 1 98.38 270 ASN A C 1
ATOM 2204 O O . ASN A 1 270 ? 9.727 9.352 27.609 1 98.38 270 ASN A O 1
ATOM 2208 N N . LEU A 1 271 ? 9.164 11.461 27.984 1 98.69 271 LEU A N 1
ATOM 2209 C CA . LEU A 1 271 ? 7.855 11.305 27.344 1 98.69 271 LEU A CA 1
ATOM 2210 C C . LEU A 1 271 ? 8 11.109 25.844 1 98.69 271 LEU A C 1
ATOM 2212 O O . LEU A 1 271 ? 7.254 10.336 25.25 1 98.69 271 LEU A O 1
ATOM 2216 N N . ALA A 1 272 ? 8.961 11.789 25.234 1 98.62 272 ALA A N 1
ATOM 2217 C CA . ALA A 1 272 ? 9.227 11.625 23.812 1 98.62 272 ALA A CA 1
ATOM 2218 C C . ALA A 1 272 ? 9.617 10.188 23.484 1 98.62 272 ALA A C 1
ATOM 2220 O O . ALA A 1 272 ? 9.094 9.594 22.531 1 98.62 272 ALA A O 1
ATOM 2221 N N . ILE A 1 273 ? 10.5 9.625 24.297 1 98.44 273 ILE A N 1
ATOM 2222 C CA . ILE A 1 273 ? 10.953 8.25 24.094 1 98.44 273 ILE A CA 1
ATOM 2223 C C . ILE A 1 273 ? 9.789 7.285 24.312 1 98.44 273 ILE A C 1
ATOM 2225 O O . ILE A 1 273 ? 9.586 6.367 23.516 1 98.44 273 ILE A O 1
ATOM 2229 N N . SER A 1 274 ? 9.031 7.535 25.344 1 98.44 274 SER A N 1
ATOM 2230 C CA . SER A 1 274 ? 7.871 6.699 25.641 1 98.44 274 SER A CA 1
ATOM 2231 C C . SER A 1 274 ? 6.859 6.734 24.5 1 98.44 274 SER A C 1
ATOM 2233 O O . SER A 1 274 ? 6.285 5.703 24.141 1 98.44 274 SER A O 1
ATOM 2235 N N . TYR A 1 275 ? 6.602 7.898 24 1 98.44 275 TYR A N 1
ATOM 2236 C CA . TYR A 1 275 ? 5.676 8.047 22.891 1 98.44 275 TYR A CA 1
ATOM 2237 C C . TYR A 1 275 ? 6.105 7.188 21.703 1 98.44 275 TYR A C 1
ATOM 2239 O O . TYR A 1 275 ? 5.309 6.402 21.172 1 98.44 275 TYR A O 1
ATOM 2247 N N . MET A 1 276 ? 7.375 7.312 21.281 1 97.75 276 MET A N 1
ATOM 2248 C CA . MET A 1 276 ? 7.883 6.574 20.125 1 97.75 276 MET A CA 1
ATOM 2249 C C . MET A 1 276 ? 7.809 5.07 20.359 1 97.75 276 MET A C 1
ATOM 2251 O O . MET A 1 276 ? 7.613 4.293 19.422 1 97.75 276 MET A O 1
ATOM 2255 N N . GLN A 1 277 ? 7.973 4.664 21.594 1 97.44 277 GLN A N 1
ATOM 2256 C CA . GLN A 1 277 ? 7.895 3.252 21.953 1 97.44 277 GLN A CA 1
ATOM 2257 C C . GLN A 1 277 ? 6.48 2.713 21.766 1 97.44 277 GLN A C 1
ATOM 2259 O O . GLN A 1 277 ? 6.297 1.546 21.422 1 97.44 277 GLN A O 1
ATOM 2264 N N . GLN A 1 278 ? 5.539 3.541 21.938 1 97.69 278 GLN A N 1
ATOM 2265 C CA . GLN A 1 278 ? 4.152 3.09 22 1 97.69 278 GLN A CA 1
ATOM 2266 C C . GLN A 1 278 ? 3.463 3.275 20.641 1 97.69 278 GLN A C 1
ATOM 2268 O O . GLN A 1 278 ? 2.414 2.678 20.391 1 97.69 278 GLN A O 1
ATOM 2273 N N . GLU A 1 279 ? 3.992 4.141 19.797 1 97.62 279 GLU A N 1
ATOM 2274 C CA . GLU A 1 279 ? 3.33 4.465 18.531 1 97.62 279 GLU A CA 1
ATOM 2275 C C . GLU A 1 279 ? 3.301 3.26 17.609 1 97.62 279 GLU A C 1
ATOM 2277 O O . GLU A 1 279 ? 4.336 2.643 17.344 1 97.62 279 GLU A O 1
ATOM 2282 N N . LYS A 1 280 ? 2.084 2.91 17.094 1 96.25 280 LYS A N 1
ATOM 2283 C CA . LYS A 1 280 ? 1.936 1.714 16.266 1 96.25 280 LYS A CA 1
ATOM 2284 C C . LYS A 1 280 ? 1.453 2.07 14.859 1 96.25 280 LYS A C 1
ATOM 2286 O O . LYS A 1 280 ? 1.447 1.221 13.961 1 96.25 280 LYS A O 1
ATOM 2291 N N . ASP A 1 281 ? 0.988 3.318 14.688 1 97.19 281 ASP A N 1
ATOM 2292 C CA . ASP A 1 281 ? 0.521 3.732 13.367 1 97.19 281 ASP A CA 1
ATOM 2293 C C . ASP A 1 281 ? 1.695 4.055 12.445 1 97.19 281 ASP A C 1
ATOM 2295 O O . ASP A 1 281 ? 2.441 5.004 12.688 1 97.19 281 ASP A O 1
ATOM 2299 N N . VAL A 1 282 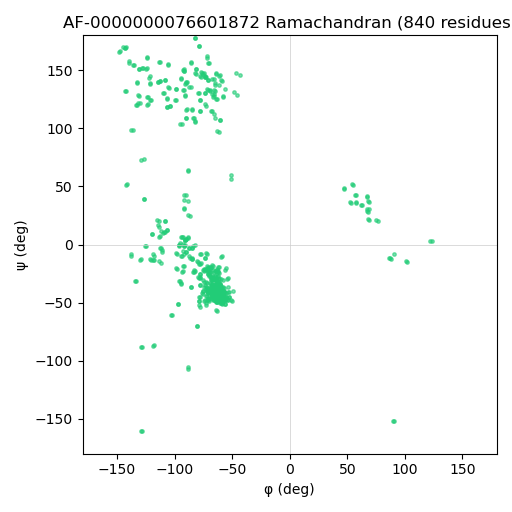? 1.866 3.279 11.391 1 96.31 282 VAL A N 1
ATOM 2300 C CA . VAL A 1 282 ? 3.059 3.389 10.555 1 96.31 282 VAL A CA 1
ATOM 2301 C C . VAL A 1 282 ? 2.697 4.016 9.211 1 96.31 282 VAL A C 1
ATOM 2303 O O . VAL A 1 282 ? 3.516 4.039 8.289 1 96.31 282 VAL A O 1
ATOM 2306 N N . ARG A 1 283 ? 1.47 4.57 9.07 1 96.12 283 ARG A N 1
ATOM 2307 C CA . ARG A 1 283 ? 1.029 5.16 7.809 1 96.12 283 ARG A CA 1
ATOM 2308 C C . ARG A 1 283 ? 1.762 6.469 7.531 1 96.12 283 ARG A C 1
ATOM 2310 O O . ARG A 1 283 ? 2.029 7.242 8.453 1 96.12 283 ARG A O 1
ATOM 2317 N N . GLY A 1 284 ? 2.092 6.668 6.203 1 95.19 284 GLY A N 1
ATOM 2318 C CA . GLY A 1 284 ? 2.58 7.957 5.746 1 95.19 284 GLY A CA 1
ATOM 2319 C C . GLY A 1 284 ? 1.469 8.898 5.32 1 95.19 284 GLY A C 1
ATOM 2320 O O . GLY A 1 284 ? 0.677 9.352 6.148 1 95.19 284 GLY A O 1
ATOM 2321 N N . HIS A 1 285 ? 1.35 9.055 4.027 1 94.69 285 HIS A N 1
ATOM 2322 C CA . HIS A 1 285 ? 0.255 9.859 3.494 1 94.69 285 HIS A CA 1
ATOM 2323 C C . HIS A 1 285 ? -1.048 9.062 3.471 1 94.69 285 HIS A C 1
ATOM 2325 O O . HIS A 1 285 ? -1.059 7.891 3.09 1 94.69 285 HIS A O 1
ATOM 2331 N N . VAL A 1 286 ? -2.053 9.633 3.984 1 95.44 286 VAL A N 1
ATOM 2332 C CA . VAL A 1 286 ? -3.377 9.016 3.992 1 95.44 286 VAL A CA 1
ATOM 2333 C C . VAL A 1 286 ? -4.277 9.719 2.979 1 95.44 286 VAL A C 1
ATOM 2335 O O . VAL A 1 286 ? -4.461 10.938 3.039 1 95.44 286 VAL A O 1
ATOM 2338 N N . ASP A 1 287 ? -4.855 8.945 2.07 1 91.62 287 ASP A N 1
ATOM 2339 C CA . ASP A 1 287 ? -5.703 9.492 1.018 1 91.62 287 ASP A CA 1
ATOM 2340 C C . ASP A 1 287 ? -6.871 10.281 1.608 1 91.62 287 ASP A C 1
ATOM 2342 O O . ASP A 1 287 ? -7.559 9.797 2.512 1 91.62 287 ASP A O 1
ATOM 2346 N N . GLY A 1 288 ? -7.004 11.453 1.166 1 90.94 288 GLY A N 1
ATOM 2347 C CA . GLY A 1 288 ? -8.117 12.289 1.591 1 90.94 288 GLY A CA 1
ATOM 2348 C C . GLY A 1 288 ? -7.824 13.062 2.865 1 90.94 288 GLY A C 1
ATOM 2349 O O . GLY A 1 288 ? -8.539 14.008 3.201 1 90.94 288 GLY A O 1
ATOM 2350 N N . LYS A 1 289 ? -6.672 12.703 3.607 1 95.75 289 LYS A N 1
ATOM 2351 C CA . LYS A 1 289 ? -6.473 13.32 4.918 1 95.75 289 LYS A CA 1
ATOM 2352 C C . LYS A 1 289 ? -5.07 13.906 5.043 1 95.75 289 LYS A C 1
ATOM 2354 O O . LYS A 1 289 ? -4.77 14.602 6.016 1 95.75 289 LYS A O 1
ATOM 2359 N N . GLY A 1 290 ? -4.242 13.516 4.078 1 95.25 290 GLY A N 1
ATOM 2360 C CA . GLY A 1 290 ? -2.904 14.086 4.09 1 95.25 290 GLY A CA 1
ATOM 2361 C C . GLY A 1 290 ? -1.914 13.258 4.887 1 95.25 290 GLY A C 1
ATOM 2362 O O . GLY A 1 290 ? -2.057 12.039 4.992 1 95.25 290 GLY A O 1
ATOM 2363 N N . TRP A 1 291 ? -0.902 13.891 5.441 1 95.5 291 TRP A N 1
ATOM 2364 C CA . TRP A 1 291 ? 0.224 13.219 6.074 1 95.5 291 TRP A CA 1
ATOM 2365 C C . TRP A 1 291 ? -0.093 12.867 7.523 1 95.5 291 TRP A C 1
ATOM 2367 O O . TRP A 1 291 ? -0.29 13.758 8.352 1 95.5 291 TRP A O 1
ATOM 2377 N N . ALA A 1 292 ? -0.132 11.586 7.816 1 97.38 292 ALA A N 1
ATOM 2378 C CA . ALA A 1 292 ? -0.048 11.133 9.203 1 97.38 292 ALA A CA 1
ATOM 2379 C C . ALA A 1 292 ? 1.399 11.109 9.688 1 97.38 292 ALA A C 1
ATOM 2381 O O . ALA A 1 292 ? 1.835 12.008 10.414 1 97.38 292 ALA A O 1
ATOM 2382 N N . HIS A 1 293 ? 2.131 10.102 9.078 1 97.38 293 HIS A N 1
ATOM 2383 C CA . HIS A 1 293 ? 3.59 10.141 9.117 1 97.38 293 HIS A CA 1
ATOM 2384 C C . HIS A 1 293 ? 4.102 10.18 10.555 1 97.38 293 HIS A C 1
ATOM 2386 O O . HIS A 1 293 ? 5.094 10.844 10.852 1 97.38 293 HIS A O 1
ATOM 2392 N N . ALA A 1 294 ? 3.387 9.453 11.445 1 98.19 294 ALA A N 1
ATOM 2393 C CA . ALA A 1 294 ? 3.693 9.5 12.875 1 98.19 294 ALA A CA 1
ATOM 2394 C C . ALA A 1 294 ? 5.117 9.023 13.141 1 98.19 294 ALA A C 1
ATOM 2396 O O . ALA A 1 294 ? 5.82 9.586 13.984 1 98.19 294 ALA A O 1
ATOM 2397 N N . ILE A 1 295 ? 5.605 8.031 12.43 1 98.31 295 ILE A N 1
ATOM 2398 C CA . ILE A 1 295 ? 6.938 7.477 12.664 1 98.31 295 ILE A CA 1
ATOM 2399 C C . ILE A 1 295 ? 8 8.477 12.219 1 98.31 295 ILE A C 1
ATOM 2401 O O . ILE A 1 295 ? 8.992 8.688 12.922 1 98.31 295 ILE A O 1
ATOM 2405 N N . ALA A 1 296 ? 7.789 9.117 11.102 1 97.94 296 ALA A N 1
ATOM 2406 C CA . ALA A 1 296 ? 8.727 10.133 10.625 1 97.94 296 ALA A CA 1
ATOM 2407 C C . ALA A 1 296 ? 8.773 11.32 11.586 1 97.94 296 ALA A C 1
ATOM 2409 O O . ALA A 1 296 ? 9.859 11.789 11.938 1 97.94 296 ALA A O 1
ATOM 2410 N N . HIS A 1 297 ? 7.602 11.805 11.945 1 98.44 297 HIS A N 1
ATOM 2411 C CA . HIS A 1 297 ? 7.535 12.914 12.891 1 98.44 297 HIS A CA 1
ATOM 2412 C C . HIS A 1 297 ? 8.164 12.523 14.227 1 98.44 297 HIS A C 1
ATOM 2414 O O . HIS A 1 297 ? 8.844 13.336 14.852 1 98.44 297 HIS A O 1
ATOM 2420 N N . GLY A 1 298 ? 7.863 11.266 14.633 1 98.5 298 GLY A N 1
ATOM 2421 C CA . GLY A 1 298 ? 8.5 10.75 15.844 1 98.5 298 GLY A CA 1
ATOM 2422 C C . GLY A 1 298 ? 10.016 10.711 15.75 1 98.5 298 GLY A C 1
ATOM 2423 O O . GLY A 1 298 ? 10.711 11 16.719 1 98.5 298 GLY A O 1
ATOM 2424 N N . ALA A 1 299 ? 10.516 10.344 14.609 1 98.69 299 ALA A N 1
ATOM 2425 C CA . ALA A 1 299 ? 11.961 10.344 14.383 1 98.69 299 ALA A CA 1
ATOM 2426 C C . ALA A 1 299 ? 12.539 11.75 14.508 1 98.69 299 ALA A C 1
ATOM 2428 O O . ALA A 1 299 ? 13.609 11.938 15.094 1 98.69 299 ALA A O 1
ATOM 2429 N N . ASP A 1 300 ? 11.844 12.727 13.969 1 98.44 300 ASP A N 1
ATOM 2430 C CA . ASP A 1 300 ? 12.25 14.125 14.117 1 98.44 300 ASP A CA 1
ATOM 2431 C C . ASP A 1 300 ? 12.305 14.523 15.594 1 98.44 300 ASP A C 1
ATOM 2433 O O . ASP A 1 300 ? 13.227 15.211 16.016 1 98.44 300 ASP A O 1
ATOM 2437 N N . LEU A 1 301 ? 11.273 14.109 16.297 1 98.81 301 LEU A N 1
ATOM 2438 C CA . LEU A 1 301 ? 11.211 14.398 17.734 1 98.81 301 LEU A CA 1
ATOM 2439 C C . LEU A 1 301 ? 12.398 13.773 18.453 1 98.81 301 LEU A C 1
ATOM 2441 O O . LEU A 1 301 ? 13.047 14.43 19.266 1 98.81 301 LEU A O 1
ATOM 2445 N N . ILE A 1 302 ? 12.727 12.516 18.172 1 98.81 302 ILE A N 1
ATOM 2446 C CA . ILE A 1 302 ? 13.844 11.82 18.797 1 98.81 302 ILE A CA 1
ATOM 2447 C C . ILE A 1 302 ? 15.156 12.5 18.438 1 98.81 302 ILE A C 1
ATOM 2449 O O . ILE A 1 302 ? 16.062 12.609 19.281 1 98.81 302 ILE A O 1
ATOM 2453 N N . ASP A 1 303 ? 15.266 12.961 17.219 1 98.69 303 ASP A N 1
ATOM 2454 C CA . ASP A 1 303 ? 16.469 13.68 16.812 1 98.69 303 ASP A CA 1
ATOM 2455 C C . ASP A 1 303 ? 16.641 14.961 17.625 1 98.69 303 ASP A C 1
ATOM 2457 O O . ASP A 1 303 ? 17.75 15.297 18.047 1 98.69 303 ASP A O 1
ATOM 2461 N N . ALA A 1 304 ? 15.5 15.711 17.781 1 98.62 304 ALA A N 1
ATOM 2462 C CA . ALA A 1 304 ? 15.547 16.922 18.609 1 98.62 304 ALA A CA 1
ATOM 2463 C C . ALA A 1 304 ? 15.969 16.594 20.031 1 98.62 304 ALA A C 1
ATOM 2465 O O . ALA A 1 304 ? 16.719 17.344 20.656 1 98.62 304 ALA A O 1
ATOM 2466 N N . VAL A 1 305 ? 15.484 15.469 20.547 1 98.56 305 VAL A N 1
ATOM 2467 C CA . VAL A 1 305 ? 15.844 15 21.891 1 98.56 305 VAL A CA 1
ATOM 2468 C C . VAL A 1 305 ? 17.344 14.758 21.953 1 98.56 305 VAL A C 1
ATOM 2470 O O . VAL A 1 305 ? 18.016 15.266 22.859 1 98.56 305 VAL A O 1
ATOM 2473 N N . VAL A 1 306 ? 17.906 14.031 21.016 1 98.5 306 VAL A N 1
ATOM 2474 C CA . VAL A 1 306 ? 19.328 13.648 21 1 98.5 306 VAL A CA 1
ATOM 2475 C C . VAL A 1 306 ? 20.188 14.898 20.891 1 98.5 306 VAL A C 1
ATOM 2477 O O . VAL A 1 306 ? 21.25 14.984 21.516 1 98.5 306 VAL A O 1
ATOM 2480 N N . ASN A 1 307 ? 19.734 15.891 20.141 1 98 307 ASN A N 1
ATOM 2481 C CA . ASN A 1 307 ? 20.547 17.078 19.875 1 98 307 ASN A CA 1
ATOM 2482 C C . ASN A 1 307 ? 20.422 18.109 20.984 1 98 307 ASN A C 1
ATOM 2484 O O . ASN A 1 307 ? 21.172 19.094 21.031 1 98 307 ASN A O 1
ATOM 2488 N N . HIS A 1 308 ? 19.469 17.922 21.859 1 98 308 HIS A N 1
ATOM 2489 C CA . HIS A 1 308 ? 19.312 18.875 22.969 1 98 308 HIS A CA 1
ATOM 2490 C C . HIS A 1 308 ? 20.5 18.797 23.922 1 98 308 HIS A C 1
ATOM 2492 O O . HIS A 1 308 ? 21 17.703 24.203 1 98 308 HIS A O 1
ATOM 2498 N N . PRO A 1 309 ? 20.938 19.891 24.438 1 96.31 309 PRO A N 1
ATOM 2499 C CA . PRO A 1 309 ? 22.094 19.906 25.328 1 96.31 309 PRO A CA 1
ATOM 2500 C C . PRO A 1 309 ? 21.875 19.078 26.594 1 96.31 309 PRO A C 1
ATOM 2502 O O . PRO A 1 309 ? 22.844 18.547 27.156 1 96.31 309 PRO A O 1
ATOM 2505 N N . SER A 1 310 ? 20.641 18.969 27.062 1 95.56 310 SER A N 1
ATOM 2506 C CA . SER A 1 310 ? 20.328 18.266 28.297 1 95.56 310 SER A CA 1
ATOM 2507 C C . SER A 1 310 ? 20.219 16.766 28.078 1 95.56 310 SER A C 1
ATOM 2509 O O . SER A 1 310 ? 19.984 16 29.016 1 95.56 310 SER A O 1
ATOM 2511 N N . PHE A 1 311 ? 20.391 16.266 26.859 1 96.31 311 PHE A N 1
ATOM 2512 C CA . PHE A 1 311 ? 20.312 14.852 26.562 1 96.31 311 PHE A CA 1
ATOM 2513 C C . PHE A 1 311 ? 21.5 14.102 27.172 1 96.31 311 PHE A C 1
ATOM 2515 O O . PHE A 1 311 ? 22.641 14.539 27.047 1 96.31 311 PHE A O 1
ATOM 2522 N N . SER A 1 312 ? 21.203 12.992 27.828 1 95.25 312 SER A N 1
ATOM 2523 C CA . SER A 1 312 ? 22.219 12.117 28.391 1 95.25 312 SER A CA 1
ATOM 2524 C C . SER A 1 312 ? 22.5 10.922 27.484 1 95.25 312 SER A C 1
ATOM 2526 O O . SER A 1 312 ? 21.562 10.195 27.125 1 95.25 312 SER A O 1
ATOM 2528 N N . ILE A 1 313 ? 23.734 10.617 27.266 1 95.12 313 ILE A N 1
ATOM 2529 C CA . ILE A 1 313 ? 24.172 9.562 26.359 1 95.12 313 ILE A CA 1
ATOM 2530 C C . ILE A 1 313 ? 23.766 8.203 26.922 1 95.12 313 ILE A C 1
ATOM 2532 O O . ILE A 1 313 ? 23.719 7.215 26.188 1 95.12 313 ILE A O 1
ATOM 2536 N N . VAL A 1 314 ? 23.453 8.164 28.219 1 95.06 314 VAL A N 1
ATOM 2537 C CA . VAL A 1 314 ? 23.031 6.926 28.859 1 95.06 314 VAL A CA 1
ATOM 2538 C C . VAL A 1 314 ? 21.734 6.426 28.25 1 95.06 314 VAL A C 1
ATOM 2540 O O . VAL A 1 314 ? 21.453 5.223 28.25 1 95.06 314 VAL A O 1
ATOM 2543 N N . LYS A 1 315 ? 20.984 7.305 27.609 1 96.69 315 LYS A N 1
ATOM 2544 C CA . LYS A 1 315 ? 19.688 6.957 27.016 1 96.69 315 LYS A CA 1
ATOM 2545 C C . LYS A 1 315 ? 19.844 6.508 25.562 1 96.69 315 LYS A C 1
ATOM 2547 O O . LYS A 1 315 ? 18.875 6.168 24.906 1 96.69 315 LYS A O 1
ATOM 2552 N N . ALA A 1 316 ? 21.062 6.418 25.094 1 97.69 316 ALA A N 1
ATOM 2553 C CA . ALA A 1 316 ? 21.344 6.133 23.688 1 97.69 316 ALA A CA 1
ATOM 2554 C C . ALA A 1 316 ? 20.797 4.766 23.281 1 97.69 316 ALA A C 1
ATOM 2556 O O . ALA A 1 316 ? 20.156 4.621 22.234 1 97.69 316 ALA A O 1
ATOM 2557 N N . ARG A 1 317 ? 21.016 3.803 24.109 1 96.94 317 ARG A N 1
ATOM 2558 C CA . ARG A 1 317 ? 20.547 2.453 23.797 1 96.94 317 ARG A CA 1
ATOM 2559 C C . ARG A 1 317 ? 19.031 2.396 23.75 1 96.94 317 ARG A C 1
ATOM 2561 O O . ARG A 1 317 ? 18.453 1.675 22.922 1 96.94 317 ARG A O 1
ATOM 2568 N N . GLU A 1 318 ? 18.469 3.098 24.672 1 97.69 318 GLU A N 1
ATOM 2569 C CA . GLU A 1 318 ? 17 3.178 24.672 1 97.69 318 GLU A CA 1
ATOM 2570 C C . GLU A 1 318 ? 16.484 3.773 23.359 1 97.69 318 GLU A C 1
ATOM 2572 O O . GLU A 1 318 ? 15.5 3.285 22.812 1 97.69 318 GLU A O 1
ATOM 2577 N N . ILE A 1 319 ? 17.109 4.789 22.875 1 98.44 319 ILE A N 1
ATOM 2578 C CA . ILE A 1 319 ? 16.75 5.453 21.625 1 98.44 319 ILE A CA 1
ATOM 2579 C C . ILE A 1 319 ? 16.906 4.484 20.453 1 98.44 319 ILE A C 1
ATOM 2581 O O . ILE A 1 319 ? 16.016 4.352 19.625 1 98.44 319 ILE A O 1
ATOM 2585 N N . LEU A 1 320 ? 18.062 3.781 20.422 1 98.62 320 LEU A N 1
ATOM 2586 C CA . LEU A 1 320 ? 18.312 2.809 19.375 1 98.62 320 LEU A CA 1
ATOM 2587 C C . LEU A 1 320 ? 17.234 1.723 19.375 1 98.62 320 LEU A C 1
ATOM 2589 O O . LEU A 1 320 ? 16.75 1.326 18.312 1 98.62 320 LEU A O 1
ATOM 2593 N N . ASN A 1 321 ? 16.859 1.323 20.531 1 97.75 321 ASN A N 1
ATOM 2594 C CA . ASN A 1 321 ? 15.852 0.283 20.656 1 97.75 321 ASN A CA 1
ATOM 2595 C C . ASN A 1 321 ? 14.5 0.753 20.125 1 97.75 321 ASN A C 1
ATOM 2597 O O . ASN A 1 321 ? 13.797 -0.009 19.453 1 97.75 321 ASN A O 1
ATOM 2601 N N . VAL A 1 322 ? 14.125 1.967 20.422 1 97.56 322 VAL A N 1
ATOM 2602 C CA . VAL A 1 322 ? 12.836 2.484 19.969 1 97.56 322 VAL A CA 1
ATOM 2603 C C . VAL A 1 322 ? 12.844 2.629 18.453 1 97.56 322 VAL A C 1
ATOM 2605 O O . VAL A 1 322 ? 11.844 2.336 17.797 1 97.56 322 VAL A O 1
ATOM 2608 N N . ILE A 1 323 ? 13.961 3.059 17.875 1 98.31 323 ILE A N 1
ATOM 2609 C CA . ILE A 1 323 ? 14.094 3.145 16.422 1 98.31 323 ILE A CA 1
ATOM 2610 C C . ILE A 1 323 ? 14 1.748 15.812 1 98.31 323 ILE A C 1
ATOM 2612 O O . ILE A 1 323 ? 13.289 1.54 14.828 1 98.31 323 ILE A O 1
ATOM 2616 N N . GLY A 1 324 ? 14.695 0.775 16.422 1 97.94 324 GLY A N 1
ATOM 2617 C CA . GLY A 1 324 ? 14.648 -0.601 15.953 1 97.94 324 GLY A CA 1
ATOM 2618 C C . GLY A 1 324 ? 13.25 -1.182 15.938 1 97.94 324 GLY A C 1
ATOM 2619 O O . GLY A 1 324 ? 12.852 -1.839 14.977 1 97.94 324 GLY A O 1
ATOM 2620 N N . ASN A 1 325 ? 12.516 -0.912 16.969 1 96.25 325 ASN A N 1
ATOM 2621 C CA . ASN A 1 325 ? 11.141 -1.388 17.062 1 96.25 325 ASN A CA 1
ATOM 2622 C C . ASN A 1 325 ? 10.273 -0.81 15.945 1 96.25 325 ASN A C 1
ATOM 2624 O O . ASN A 1 325 ? 9.391 -1.49 15.43 1 96.25 325 ASN A O 1
ATOM 2628 N N . SER A 1 326 ? 10.484 0.449 15.641 1 96.81 326 SER A N 1
ATOM 2629 C CA . SER A 1 326 ? 9.75 1.089 14.562 1 96.81 326 SER A CA 1
ATOM 2630 C C . SER A 1 326 ? 10.078 0.448 13.211 1 96.81 326 SER A C 1
ATOM 2632 O O . SER A 1 326 ? 9.227 0.407 12.32 1 96.81 326 SER A O 1
ATOM 2634 N N . LEU A 1 327 ? 11.281 -0.071 13.039 1 96.69 327 LEU A N 1
ATOM 2635 C CA . LEU A 1 327 ? 11.727 -0.655 11.773 1 96.69 327 LEU A CA 1
ATOM 2636 C C . LEU A 1 327 ? 11.172 -2.066 11.609 1 96.69 327 LEU A C 1
ATOM 2638 O O . LEU A 1 327 ? 10.992 -2.533 10.477 1 96.69 327 LEU A O 1
ATOM 2642 N N . LEU A 1 328 ? 10.914 -2.75 12.711 1 94.44 328 LEU A N 1
ATOM 2643 C CA . LEU A 1 328 ? 10.492 -4.145 12.68 1 94.44 328 LEU A CA 1
ATOM 2644 C C . LEU A 1 328 ? 8.969 -4.25 12.656 1 94.44 328 LEU A C 1
ATOM 2646 O O . LEU A 1 328 ? 8.398 -5.191 13.211 1 94.44 328 LEU A O 1
ATOM 2650 N N . CYS A 1 329 ? 8.344 -3.281 12.055 1 91.5 329 CYS A N 1
ATOM 2651 C CA . CYS A 1 329 ? 6.891 -3.316 11.906 1 91.5 329 CYS A CA 1
ATOM 2652 C C . CYS A 1 329 ? 6.484 -4.23 10.758 1 91.5 329 CYS A C 1
ATOM 2654 O O . CYS A 1 329 ? 7.328 -4.656 9.969 1 91.5 329 CYS A O 1
ATOM 2656 N N . ASN A 1 330 ? 5.227 -4.508 10.617 1 87.81 330 ASN A N 1
ATOM 2657 C CA . ASN A 1 330 ? 4.734 -5.48 9.641 1 87.81 330 ASN A CA 1
ATOM 2658 C C . ASN A 1 330 ? 4.379 -4.812 8.312 1 87.81 330 ASN A C 1
ATOM 2660 O O . ASN A 1 330 ? 3.973 -5.484 7.367 1 87.81 330 ASN A O 1
ATOM 2664 N N . GLU A 1 331 ? 4.535 -3.527 8.273 1 90.62 331 GLU A N 1
ATOM 2665 C CA . GLU A 1 331 ? 4.227 -2.785 7.059 1 90.62 331 GLU A CA 1
ATOM 2666 C C . GLU A 1 331 ? 5.492 -2.199 6.434 1 90.62 331 GLU A C 1
ATOM 2668 O O . GLU A 1 331 ? 6.508 -2.041 7.113 1 90.62 331 GLU A O 1
ATOM 2673 N N . ILE A 1 332 ? 5.375 -1.949 5.176 1 92.81 332 ILE A N 1
ATOM 2674 C CA . ILE A 1 332 ? 6.508 -1.355 4.477 1 92.81 332 ILE A CA 1
ATOM 2675 C C . ILE A 1 332 ? 6.379 0.166 4.48 1 92.81 332 ILE A C 1
ATOM 2677 O O . ILE A 1 332 ? 5.293 0.703 4.234 1 92.81 332 ILE A O 1
ATOM 2681 N N . TYR A 1 333 ? 7.461 0.775 4.812 1 94.38 333 TYR A N 1
ATOM 2682 C CA . TYR A 1 333 ? 7.477 2.232 4.742 1 94.38 333 TYR A CA 1
ATOM 2683 C C . TYR A 1 333 ? 7.527 2.705 3.293 1 94.38 333 TYR A C 1
ATOM 2685 O O . TYR A 1 333 ? 8.414 2.305 2.533 1 94.38 333 TYR A O 1
ATOM 2693 N N . ILE A 1 334 ? 6.629 3.635 2.965 1 92.75 334 ILE A N 1
ATOM 2694 C CA . ILE A 1 334 ? 6.527 4.016 1.561 1 92.75 334 ILE A CA 1
ATOM 2695 C C . ILE A 1 334 ? 6.695 5.527 1.423 1 92.75 334 ILE A C 1
ATOM 2697 O O . ILE A 1 334 ? 6.664 6.062 0.312 1 92.75 334 ILE A O 1
ATOM 2701 N N . ASP A 1 335 ? 6.867 6.242 2.52 1 93.38 335 ASP A N 1
ATOM 2702 C CA . ASP A 1 335 ? 6.957 7.699 2.477 1 93.38 335 ASP A CA 1
ATOM 2703 C C . ASP A 1 335 ? 8.219 8.188 3.178 1 93.38 335 ASP A C 1
ATOM 2705 O O . ASP A 1 335 ? 8.18 9.148 3.951 1 93.38 335 ASP A O 1
ATOM 2709 N N . ASP A 1 336 ? 9.344 7.469 3.004 1 92.44 336 ASP A N 1
ATOM 2710 C CA . ASP A 1 336 ? 10.695 7.844 3.396 1 92.44 336 ASP A CA 1
ATOM 2711 C C . ASP A 1 336 ? 10.828 7.898 4.918 1 92.44 336 ASP A C 1
ATOM 2713 O O . ASP A 1 336 ? 11.594 8.703 5.449 1 92.44 336 ASP A O 1
ATOM 2717 N N . GLU A 1 337 ? 10.039 7.098 5.625 1 95.31 337 GLU A N 1
ATOM 2718 C CA . GLU A 1 337 ? 10.18 7.023 7.078 1 95.31 337 GLU A CA 1
ATOM 2719 C C . GLU A 1 337 ? 11.57 6.547 7.473 1 95.31 337 GLU A C 1
ATOM 2721 O O . GLU A 1 337 ? 12.125 7 8.477 1 95.31 337 GLU A O 1
ATOM 2726 N N . ASP A 1 338 ? 12.141 5.633 6.648 1 93.38 338 ASP A N 1
ATOM 2727 C CA . ASP A 1 338 ? 13.477 5.117 6.938 1 93.38 338 ASP A CA 1
ATOM 2728 C C . ASP A 1 338 ? 14.523 6.23 6.902 1 93.38 338 ASP A C 1
ATOM 2730 O O . ASP A 1 338 ? 15.453 6.246 7.711 1 93.38 338 ASP A O 1
ATOM 2734 N N . GLU A 1 339 ? 14.383 7.16 6.02 1 94.62 339 GLU A N 1
ATOM 2735 C CA . GLU A 1 339 ? 15.312 8.289 5.934 1 94.62 339 GLU A CA 1
ATOM 2736 C C . GLU A 1 339 ? 15.289 9.117 7.219 1 94.62 339 GLU A C 1
ATOM 2738 O O . GLU A 1 339 ? 16.344 9.5 7.727 1 94.62 339 GLU A O 1
ATOM 2743 N N . ARG A 1 340 ? 14.07 9.344 7.664 1 97.06 340 ARG A N 1
ATOM 2744 C CA . ARG A 1 340 ? 13.938 10.141 8.875 1 97.06 340 ARG A CA 1
ATOM 2745 C C . ARG A 1 340 ? 14.461 9.383 10.094 1 97.06 340 ARG A C 1
ATOM 2747 O O . ARG A 1 340 ? 14.93 10 11.055 1 97.06 340 ARG A O 1
ATOM 2754 N N . LEU A 1 341 ? 14.328 8.094 10.125 1 98.25 341 LEU A N 1
ATOM 2755 C CA . LEU A 1 341 ? 14.742 7.258 11.242 1 98.25 341 LEU A CA 1
ATOM 2756 C C . LEU A 1 341 ? 16.266 7.176 11.336 1 98.25 341 LEU A C 1
ATOM 2758 O O . LEU A 1 341 ? 16.812 6.867 12.391 1 98.25 341 LEU A O 1
ATOM 2762 N N . THR A 1 342 ? 16.969 7.469 10.219 1 98.38 342 THR A N 1
ATOM 2763 C CA . THR A 1 342 ? 18.422 7.387 10.234 1 98.38 342 THR A CA 1
ATOM 2764 C C . THR A 1 342 ? 19.031 8.609 10.914 1 98.38 342 THR A C 1
ATOM 2766 O O . THR A 1 342 ? 20.125 8.531 11.484 1 98.38 342 THR A O 1
ATOM 2769 N N . VAL A 1 343 ? 18.312 9.711 10.914 1 97.94 343 VAL A N 1
ATOM 2770 C CA . VAL A 1 343 ? 18.859 11 11.328 1 97.94 343 VAL A CA 1
ATOM 2771 C C . VAL A 1 343 ? 19.25 10.953 12.805 1 97.94 343 VAL A C 1
ATOM 2773 O O . VAL A 1 343 ? 20.375 11.297 13.164 1 97.94 343 VAL A O 1
ATOM 2776 N N . PRO A 1 344 ? 18.344 10.461 13.672 1 98.38 344 PRO A N 1
ATOM 2777 C CA . PRO A 1 344 ? 18.734 10.414 15.078 1 98.38 344 PRO A CA 1
ATOM 2778 C C . PRO A 1 344 ? 19.891 9.453 15.344 1 98.38 344 PRO A C 1
ATOM 2780 O O . PRO A 1 344 ? 20.641 9.641 16.297 1 98.38 344 PRO A O 1
ATOM 2783 N N . VAL A 1 345 ? 20.094 8.406 14.539 1 98.69 345 VAL A N 1
ATOM 2784 C CA . VAL A 1 345 ? 21.219 7.484 14.695 1 98.69 345 VAL A CA 1
ATOM 2785 C C . VAL A 1 345 ? 22.531 8.203 14.391 1 98.69 345 VAL A C 1
ATOM 2787 O O . VAL A 1 345 ? 23.5 8.078 15.141 1 98.69 345 VAL A O 1
ATOM 2790 N N . VAL A 1 346 ? 22.547 8.977 13.328 1 98.12 346 VAL A N 1
ATOM 2791 C CA . VAL A 1 346 ? 23.703 9.766 12.969 1 98.12 346 VAL A CA 1
ATOM 2792 C C . VAL A 1 346 ? 24.016 10.773 14.078 1 98.12 346 VAL A C 1
ATOM 2794 O O . VAL A 1 346 ? 25.172 10.961 14.461 1 98.12 346 VAL A O 1
ATOM 2797 N N . SER A 1 347 ? 22.906 11.414 14.586 1 98 347 SER A N 1
ATOM 2798 C CA . SER A 1 347 ? 23.062 12.391 15.664 1 98 347 SER A CA 1
ATOM 2799 C C . SER A 1 347 ? 23.641 11.742 16.922 1 98 347 SER A C 1
ATOM 2801 O O . SER A 1 347 ? 24.406 12.367 17.641 1 98 347 SER A O 1
ATOM 2803 N N . LEU A 1 348 ? 23.266 10.5 17.219 1 98.38 348 LEU A N 1
ATOM 2804 C CA . LEU A 1 348 ? 23.797 9.781 18.375 1 98.38 348 LEU A CA 1
ATOM 2805 C C . LEU A 1 348 ? 25.312 9.602 18.25 1 98.38 348 LEU A C 1
ATOM 2807 O O . LEU A 1 348 ? 26.031 9.773 19.234 1 98.38 348 LEU A O 1
ATOM 2811 N N . LEU A 1 349 ? 25.75 9.211 17.078 1 97.94 349 LEU A N 1
ATOM 2812 C CA . LEU A 1 349 ? 27.188 9.07 16.859 1 97.94 349 LEU A CA 1
ATOM 2813 C C . LEU A 1 349 ? 27.906 10.398 17.078 1 97.94 349 LEU A C 1
ATOM 2815 O O . LEU A 1 349 ? 28.969 10.438 17.688 1 97.94 349 LEU A O 1
ATOM 2819 N N . GLN A 1 350 ? 27.312 11.445 16.609 1 95.56 350 GLN A N 1
ATOM 2820 C CA . GLN A 1 350 ? 27.875 12.773 16.781 1 95.56 350 GLN A CA 1
ATOM 2821 C C . GLN A 1 350 ? 27.906 13.172 18.25 1 95.56 350 GLN A C 1
ATOM 2823 O O . GLN A 1 350 ? 28.797 13.93 18.672 1 95.56 350 GLN A O 1
ATOM 2828 N N . LYS A 1 351 ? 26.984 12.664 19.047 1 95.38 351 LYS A N 1
ATOM 2829 C CA . LYS A 1 351 ? 26.875 12.977 20.469 1 95.38 351 LYS A CA 1
ATOM 2830 C C . LYS A 1 351 ? 27.891 12.172 21.281 1 95.38 351 LYS A C 1
ATOM 2832 O O . LYS A 1 351 ? 28.125 12.461 22.453 1 95.38 351 LYS A O 1
ATOM 2837 N N . GLY A 1 352 ? 28.5 11.086 20.641 1 94.69 352 GLY A N 1
ATOM 2838 C CA . GLY A 1 352 ? 29.625 10.445 21.297 1 94.69 352 GLY A CA 1
ATOM 2839 C C . GLY A 1 352 ? 29.406 8.969 21.562 1 94.69 352 GLY A C 1
ATOM 2840 O O . GLY A 1 352 ? 30.234 8.32 22.203 1 94.69 352 GLY A O 1
ATOM 2841 N N . ILE A 1 353 ? 28.297 8.477 21.125 1 96.44 353 ILE A N 1
ATOM 2842 C CA . ILE A 1 353 ? 28.125 7.035 21.266 1 96.44 353 ILE A CA 1
ATOM 2843 C C . ILE A 1 353 ? 29.172 6.305 20.422 1 96.44 353 ILE A C 1
ATOM 2845 O O . ILE A 1 353 ? 29.625 6.824 19.406 1 96.44 353 ILE A O 1
ATOM 2849 N N . SER A 1 354 ? 29.625 5.148 20.891 1 96.81 354 SER A N 1
ATOM 2850 C CA . SER A 1 354 ? 30.656 4.414 20.156 1 96.81 354 SER A CA 1
ATOM 2851 C C . SER A 1 354 ? 30.078 3.75 18.906 1 96.81 354 SER A C 1
ATOM 2853 O O . SER A 1 354 ? 28.906 3.371 18.875 1 96.81 354 SER A O 1
ATOM 2855 N N . GLU A 1 355 ? 30.859 3.646 17.891 1 97.94 355 GLU A N 1
ATOM 2856 C CA . GLU A 1 355 ? 30.453 2.918 16.688 1 97.94 355 GLU A CA 1
ATOM 2857 C C . GLU A 1 355 ? 30.094 1.474 17.016 1 97.94 355 GLU A C 1
ATOM 2859 O O . GLU A 1 355 ? 29.172 0.909 16.422 1 97.94 355 GLU A O 1
ATOM 2864 N N . GLU A 1 356 ? 30.812 0.877 17.938 1 98.06 356 GLU A N 1
ATOM 2865 C CA . GLU A 1 356 ? 30.578 -0.506 18.344 1 98.06 356 GLU A CA 1
ATOM 2866 C C . GLU A 1 356 ? 29.156 -0.702 18.844 1 98.06 356 GLU A C 1
ATOM 2868 O O . GLU A 1 356 ? 28.531 -1.723 18.562 1 98.06 356 GLU A O 1
ATOM 2873 N N . THR A 1 357 ? 28.719 0.293 19.609 1 98 357 THR A N 1
ATOM 2874 C CA . THR A 1 357 ? 27.359 0.211 20.141 1 98 357 THR A CA 1
ATOM 2875 C C . THR A 1 357 ? 26.344 0.188 19 1 98 357 THR A C 1
ATOM 2877 O O . THR A 1 357 ? 25.391 -0.603 19.031 1 98 357 THR A O 1
ATOM 2880 N N . ILE A 1 358 ? 26.516 1.016 18.016 1 98.5 358 ILE A N 1
ATOM 2881 C CA . ILE A 1 358 ? 25.609 1.08 16.875 1 98.5 358 ILE A CA 1
ATOM 2882 C C . ILE A 1 358 ? 25.734 -0.204 16.047 1 98.5 358 ILE A C 1
ATOM 2884 O O . ILE A 1 358 ? 24.734 -0.746 15.586 1 98.5 358 ILE A O 1
ATOM 2888 N N . ILE A 1 359 ? 26.969 -0.729 15.906 1 98.44 359 ILE A N 1
ATOM 2889 C CA . ILE A 1 359 ? 27.219 -1.95 15.148 1 98.44 359 ILE A CA 1
ATOM 2890 C C . ILE A 1 359 ? 26.516 -3.125 15.812 1 98.44 359 ILE A C 1
ATOM 2892 O O . ILE A 1 359 ? 25.844 -3.916 15.133 1 98.44 359 ILE A O 1
ATOM 2896 N N . ASP A 1 360 ? 26.656 -3.203 17.094 1 98.25 360 ASP A N 1
ATOM 2897 C CA . ASP A 1 360 ? 25.969 -4.262 17.844 1 98.25 360 ASP A CA 1
ATOM 2898 C C . ASP A 1 360 ? 24.453 -4.188 17.625 1 98.25 360 ASP A C 1
ATOM 2900 O O . ASP A 1 360 ? 23.797 -5.219 17.469 1 98.25 360 ASP A O 1
ATOM 2904 N N . TRP A 1 361 ? 23.984 -3.037 17.672 1 98.19 361 TRP A N 1
ATOM 2905 C CA . TRP A 1 361 ? 22.547 -2.801 17.484 1 98.19 361 TRP A CA 1
ATOM 2906 C C . TRP A 1 361 ? 22.109 -3.197 16.078 1 98.19 361 TRP A C 1
ATOM 2908 O O . TRP A 1 361 ? 21.141 -3.934 15.914 1 98.19 361 TRP A O 1
ATOM 2918 N N . LEU A 1 362 ? 22.797 -2.807 15.008 1 97.81 362 LEU A N 1
ATOM 2919 C CA . LEU A 1 362 ? 22.5 -3.145 13.625 1 97.81 362 LEU A CA 1
ATOM 2920 C C . LEU A 1 362 ? 22.516 -4.656 13.414 1 97.81 362 LEU A C 1
ATOM 2922 O O . LEU A 1 362 ? 21.641 -5.207 12.758 1 97.81 362 LEU A O 1
ATOM 2926 N N . THR A 1 363 ? 23.5 -5.312 13.938 1 97 363 THR A N 1
ATOM 2927 C CA . THR A 1 363 ? 23.656 -6.758 13.797 1 97 363 THR A CA 1
ATOM 2928 C C . THR A 1 363 ? 22.5 -7.492 14.469 1 97 363 THR A C 1
ATOM 2930 O O . THR A 1 363 ? 22 -8.484 13.938 1 97 363 THR A O 1
ATOM 2933 N N . SER A 1 364 ? 22.156 -6.969 15.617 1 96.44 364 SER A N 1
ATOM 2934 C CA . SER A 1 364 ? 21.031 -7.57 16.312 1 96.44 364 SER A CA 1
ATOM 2935 C C . SER A 1 364 ? 19.734 -7.43 15.508 1 96.44 364 SER A C 1
ATOM 2937 O O . SER A 1 364 ? 18.922 -8.352 15.469 1 96.44 364 SER A O 1
ATOM 2939 N N . LEU A 1 365 ? 19.484 -6.27 14.891 1 94.75 365 LEU A N 1
ATOM 2940 C CA . LEU A 1 365 ? 18.312 -6.047 14.047 1 94.75 365 LEU A CA 1
ATOM 2941 C C . LEU A 1 365 ? 18.297 -7.023 12.875 1 94.75 365 LEU A C 1
ATOM 2943 O O . LEU A 1 365 ? 17.266 -7.602 12.555 1 94.75 365 LEU A O 1
ATOM 2947 N N . PHE A 1 366 ? 19.406 -7.184 12.281 1 92.81 366 PHE A N 1
ATOM 2948 C CA . PHE A 1 366 ? 19.547 -8.062 11.125 1 92.81 366 PHE A CA 1
ATOM 2949 C C . PHE A 1 366 ? 19.188 -9.5 11.492 1 92.81 366 PHE A C 1
ATOM 2951 O O . PHE A 1 366 ? 18.484 -10.18 10.742 1 92.81 366 PHE A O 1
ATOM 2958 N N . LYS A 1 367 ? 19.609 -9.969 12.586 1 91.06 367 LYS A N 1
ATOM 2959 C CA . LYS A 1 367 ? 19.391 -11.336 13.031 1 91.06 367 LYS A CA 1
ATOM 2960 C C . LYS A 1 367 ? 17.906 -11.594 13.289 1 91.06 367 LYS A C 1
ATOM 2962 O O . LYS A 1 367 ? 17.422 -12.719 13.125 1 91.06 367 LYS A O 1
ATOM 2967 N N . GLU A 1 368 ? 17.188 -10.633 13.656 1 87.44 368 GLU A N 1
ATOM 2968 C CA . GLU A 1 368 ? 15.773 -10.758 13.984 1 87.44 368 GLU A CA 1
ATOM 2969 C C . GLU A 1 368 ? 14.961 -11.133 12.75 1 87.44 368 GLU A C 1
ATOM 2971 O O . GLU A 1 368 ? 13.898 -11.75 12.867 1 87.44 368 GLU A O 1
ATOM 2976 N N . THR A 1 369 ? 15.297 -10.789 11.547 1 82.62 369 THR A N 1
ATOM 2977 C CA . THR A 1 369 ? 14.469 -10.961 10.359 1 82.62 369 THR A CA 1
ATOM 2978 C C . THR A 1 369 ? 15.07 -12 9.414 1 82.62 369 THR A C 1
ATOM 2980 O O . THR A 1 369 ? 14.43 -12.422 8.453 1 82.62 369 THR A O 1
ATOM 2983 N N . HIS A 1 370 ? 16.234 -12.414 9.477 1 73.19 370 HIS A N 1
ATOM 2984 C CA . HIS A 1 370 ? 17 -13.164 8.484 1 73.19 370 HIS A CA 1
ATOM 2985 C C . HIS A 1 370 ? 16.406 -14.539 8.25 1 73.19 370 HIS A C 1
ATOM 2987 O O . HIS A 1 370 ? 16.359 -15.023 7.117 1 73.19 370 HIS A O 1
ATOM 2993 N N . ASP A 1 371 ? 15.789 -15.125 9.203 1 69 371 ASP A N 1
ATOM 2994 C CA . ASP A 1 371 ? 15.391 -16.516 9.023 1 69 371 ASP A CA 1
ATOM 2995 C C . ASP A 1 371 ? 13.883 -16.625 8.797 1 69 371 ASP A C 1
ATOM 2997 O O . ASP A 1 371 ? 13.352 -17.734 8.633 1 69 371 ASP A O 1
ATOM 3001 N N . GLY A 1 372 ? 13.234 -15.562 8.555 1 70 372 GLY A N 1
ATOM 3002 C CA . GLY A 1 372 ? 11.789 -15.633 8.445 1 70 372 GLY A CA 1
ATOM 3003 C C . GLY A 1 372 ? 11.305 -15.898 7.035 1 70 372 GLY A C 1
ATOM 3004 O O . GLY A 1 372 ? 11.891 -15.398 6.07 1 70 372 GLY A O 1
ATOM 3005 N N . LEU A 1 373 ? 10.273 -16.75 6.918 1 72.94 373 LEU A N 1
ATOM 3006 C CA . LEU A 1 373 ? 9.789 -17.141 5.602 1 72.94 373 LEU A CA 1
ATOM 3007 C C . LEU A 1 373 ? 8.398 -16.578 5.34 1 72.94 373 LEU A C 1
ATOM 3009 O O . LEU A 1 373 ? 7.875 -16.703 4.227 1 72.94 373 LEU A O 1
ATOM 3013 N N . GLN A 1 374 ? 7.926 -15.969 6.266 1 80.81 374 GLN A N 1
ATOM 3014 C CA . GLN A 1 374 ? 6.586 -15.422 6.105 1 80.81 374 GLN A CA 1
ATOM 3015 C C . GLN A 1 374 ? 6.633 -14.047 5.441 1 80.81 374 GLN A C 1
ATOM 3017 O O . GLN A 1 374 ? 7.672 -13.383 5.453 1 80.81 374 GLN A O 1
ATOM 3022 N N . LEU A 1 375 ? 5.547 -13.703 4.832 1 81.12 375 LEU A N 1
ATOM 3023 C CA . LEU A 1 375 ? 5.449 -12.43 4.125 1 81.12 375 LEU A CA 1
ATOM 3024 C C . LEU A 1 375 ? 5.852 -11.273 5.035 1 81.12 375 LEU A C 1
ATOM 3026 O O . LEU A 1 375 ? 6.555 -10.359 4.605 1 81.12 375 LEU A O 1
ATOM 3030 N N . ASN A 1 376 ? 5.43 -11.336 6.277 1 83.12 376 ASN A N 1
ATOM 3031 C CA . ASN A 1 376 ? 5.754 -10.273 7.223 1 83.12 376 ASN A CA 1
ATOM 3032 C C . ASN A 1 376 ? 7.258 -10.172 7.457 1 83.12 376 ASN A C 1
ATOM 3034 O O . ASN A 1 376 ? 7.789 -9.078 7.648 1 83.12 376 ASN A O 1
ATOM 3038 N N . ASP A 1 377 ? 7.926 -11.281 7.441 1 84.81 377 ASP A N 1
ATOM 3039 C CA . ASP A 1 377 ? 9.375 -11.289 7.602 1 84.81 377 ASP A CA 1
ATOM 3040 C C . ASP A 1 377 ? 10.07 -10.648 6.402 1 84.81 377 ASP A C 1
ATOM 3042 O O . ASP A 1 377 ? 11.055 -9.922 6.559 1 84.81 377 ASP A O 1
ATOM 3046 N N . PHE A 1 378 ? 9.453 -10.898 5.312 1 85.5 378 PHE A N 1
ATOM 3047 C CA . PHE A 1 378 ? 9.992 -10.305 4.094 1 85.5 378 PHE A CA 1
ATOM 3048 C C . PHE A 1 378 ? 9.867 -8.789 4.129 1 85.5 378 PHE A C 1
ATOM 3050 O O . PHE A 1 378 ? 10.797 -8.078 3.73 1 85.5 378 PHE A O 1
ATOM 3057 N N . ARG A 1 379 ? 8.828 -8.305 4.598 1 86.31 379 ARG A N 1
ATOM 3058 C CA . ARG A 1 379 ? 8.594 -6.863 4.656 1 86.31 379 ARG A CA 1
ATOM 3059 C C . ARG A 1 379 ? 9.516 -6.199 5.676 1 86.31 379 ARG A C 1
ATOM 3061 O O . ARG A 1 379 ? 10.047 -5.117 5.426 1 86.31 379 ARG A O 1
ATOM 3068 N N . LYS A 1 380 ? 9.695 -6.902 6.82 1 91 380 LYS A N 1
ATOM 3069 C CA . LYS A 1 380 ? 10.641 -6.398 7.816 1 91 380 LYS A CA 1
ATOM 3070 C C . LYS A 1 380 ? 12.055 -6.32 7.242 1 91 380 LYS A C 1
ATOM 3072 O O . LYS A 1 380 ? 12.773 -5.348 7.477 1 91 380 LYS A O 1
ATOM 3077 N N . ARG A 1 381 ? 12.375 -7.301 6.516 1 91.31 381 ARG A N 1
ATOM 3078 C CA . ARG A 1 381 ? 13.695 -7.34 5.898 1 91.31 381 ARG A CA 1
ATOM 3079 C C . ARG A 1 381 ? 13.859 -6.199 4.898 1 91.31 381 ARG A C 1
ATOM 3081 O O . ARG A 1 381 ? 14.938 -5.602 4.809 1 91.31 381 ARG A O 1
ATOM 3088 N N . THR A 1 382 ? 12.836 -6.02 4.137 1 92.19 382 THR A N 1
ATOM 3089 C CA . THR A 1 382 ? 12.883 -4.934 3.166 1 92.19 382 THR A CA 1
ATOM 3090 C C . THR A 1 382 ? 13.047 -3.588 3.867 1 92.19 382 THR A C 1
ATOM 3092 O O . THR A 1 382 ? 13.875 -2.768 3.457 1 92.19 382 THR A O 1
ATOM 3095 N N . ASN A 1 383 ? 12.281 -3.322 4.961 1 94.5 383 ASN A N 1
ATOM 3096 C CA . ASN A 1 383 ? 12.422 -2.1 5.742 1 94.5 383 ASN A CA 1
ATOM 3097 C C . ASN A 1 383 ? 13.844 -1.938 6.277 1 94.5 383 ASN A C 1
ATOM 3099 O O . ASN A 1 383 ? 14.43 -0.857 6.18 1 94.5 383 ASN A O 1
ATOM 3103 N N . LEU A 1 384 ? 14.391 -3.021 6.801 1 95.25 384 LEU A N 1
ATOM 3104 C CA . LEU A 1 384 ? 15.727 -2.992 7.383 1 95.25 384 LEU A CA 1
ATOM 3105 C C . LEU A 1 384 ? 16.781 -2.744 6.309 1 95.25 384 LEU A C 1
ATOM 3107 O O . LEU A 1 384 ? 17.703 -1.943 6.504 1 95.25 384 LEU A O 1
ATOM 3111 N N . SER A 1 385 ? 16.609 -3.443 5.227 1 94.62 385 SER A N 1
ATOM 3112 C CA . SER A 1 385 ? 17.547 -3.275 4.125 1 94.62 385 SER A CA 1
ATOM 3113 C C . SER A 1 385 ? 17.578 -1.834 3.631 1 94.62 385 SER A C 1
ATOM 3115 O O . SER A 1 385 ? 18.641 -1.261 3.424 1 94.62 385 SER A O 1
ATOM 3117 N N . ASN A 1 386 ? 16.422 -1.264 3.406 1 95.75 386 ASN A N 1
ATOM 3118 C CA . ASN A 1 386 ? 16.328 0.13 2.984 1 95.75 386 ASN A CA 1
ATOM 3119 C C . ASN A 1 386 ? 16.938 1.07 4.02 1 95.75 386 ASN A C 1
ATOM 3121 O O . ASN A 1 386 ? 17.656 2.008 3.668 1 95.75 386 ASN A O 1
ATOM 3125 N N . PHE A 1 387 ? 16.641 0.777 5.266 1 97.75 387 PHE A N 1
ATOM 3126 C CA . PHE A 1 387 ? 17.203 1.568 6.355 1 97.75 387 PHE A CA 1
ATOM 3127 C C . PHE A 1 387 ? 18.719 1.482 6.363 1 97.75 387 PHE A C 1
ATOM 3129 O O . PHE A 1 387 ? 19.406 2.498 6.5 1 97.75 387 PHE A O 1
ATOM 3136 N N . PHE A 1 388 ? 19.281 0.267 6.262 1 97.88 388 PHE A N 1
ATOM 3137 C CA . PHE A 1 388 ? 20.719 0.054 6.254 1 97.88 388 PHE A CA 1
ATOM 3138 C C . PHE A 1 388 ? 21.375 0.82 5.113 1 97.88 388 PHE A C 1
ATOM 3140 O O . PHE A 1 388 ? 22.375 1.514 5.32 1 97.88 388 PHE A O 1
ATOM 3147 N N . LYS A 1 389 ? 20.812 0.707 3.977 1 97.88 389 LYS A N 1
ATOM 3148 C CA . LYS A 1 389 ? 21.375 1.409 2.822 1 97.88 389 LYS A CA 1
ATOM 3149 C C . LYS A 1 389 ? 21.359 2.92 3.037 1 97.88 389 LYS A C 1
ATOM 3151 O O . LYS A 1 389 ? 22.344 3.602 2.777 1 97.88 389 LYS A O 1
ATOM 3156 N N . THR A 1 390 ? 20.234 3.461 3.494 1 97.69 390 THR A N 1
ATOM 3157 C CA . THR A 1 390 ? 20.109 4.891 3.74 1 97.69 390 THR A CA 1
ATOM 3158 C C . THR A 1 390 ? 21.109 5.355 4.801 1 97.69 390 THR A C 1
ATOM 3160 O O . THR A 1 390 ? 21.75 6.387 4.637 1 97.69 390 THR A O 1
ATOM 3163 N N . LEU A 1 391 ? 21.172 4.543 5.871 1 98.44 391 LEU A N 1
ATOM 3164 C CA . LEU A 1 391 ? 22.094 4.863 6.953 1 98.44 391 LEU A CA 1
ATOM 3165 C C . LEU A 1 391 ? 23.531 4.902 6.449 1 98.44 391 LEU A C 1
ATOM 3167 O O . LEU A 1 391 ? 24.297 5.789 6.82 1 98.44 391 LEU A O 1
ATOM 3171 N N . TYR A 1 392 ? 23.875 3.932 5.586 1 98.31 392 TYR A N 1
ATOM 3172 C CA . TYR A 1 392 ? 25.203 3.889 4.965 1 98.31 392 TYR A CA 1
ATOM 3173 C C . TYR A 1 392 ? 25.516 5.207 4.273 1 98.31 392 TYR A C 1
ATOM 3175 O O . TYR A 1 392 ? 26.578 5.797 4.504 1 98.31 392 TYR A O 1
ATOM 3183 N N . PHE A 1 393 ? 24.641 5.691 3.523 1 97.81 393 PHE A N 1
ATOM 3184 C CA . PHE A 1 393 ? 24.906 6.887 2.729 1 97.81 393 PHE A CA 1
ATOM 3185 C C . PHE A 1 393 ? 24.922 8.125 3.613 1 97.81 393 PHE A C 1
ATOM 3187 O O . PHE A 1 393 ? 25.672 9.07 3.348 1 97.81 393 PHE A O 1
ATOM 3194 N N . HIS A 1 394 ? 24.094 8.164 4.637 1 97.25 394 HIS A N 1
ATOM 3195 C CA . HIS A 1 394 ? 24.125 9.297 5.559 1 97.25 394 HIS A CA 1
ATOM 3196 C C . HIS A 1 394 ? 25.484 9.422 6.223 1 97.25 394 HIS A C 1
ATOM 3198 O O . HIS A 1 394 ? 26.031 10.516 6.316 1 97.25 394 HIS A O 1
ATOM 3204 N N . PHE A 1 395 ? 26.016 8.328 6.676 1 97.56 395 PHE A N 1
ATOM 3205 C CA . PHE A 1 395 ? 27.344 8.344 7.27 1 97.56 395 PHE A CA 1
ATOM 3206 C C . PHE A 1 395 ? 28.406 8.68 6.227 1 97.56 395 PHE A C 1
ATOM 3208 O O . PHE A 1 395 ? 29.375 9.391 6.523 1 97.56 395 PHE A O 1
ATOM 3215 N N . LEU A 1 396 ? 28.172 8.102 5.012 1 96.75 396 LEU A N 1
ATOM 3216 C CA . LEU A 1 396 ? 29.109 8.375 3.93 1 96.75 396 LEU A CA 1
ATOM 3217 C C . LEU A 1 396 ? 29.203 9.875 3.654 1 96.75 396 LEU A C 1
ATOM 3219 O O . LEU A 1 396 ? 30.312 10.422 3.549 1 96.75 396 LEU A O 1
ATOM 3223 N N . PHE A 1 397 ? 28.141 10.516 3.596 1 95.5 397 PHE A N 1
ATOM 3224 C CA . PHE A 1 397 ? 28.078 11.938 3.254 1 95.5 397 PHE A CA 1
ATOM 3225 C C . PHE A 1 397 ? 28.641 12.789 4.379 1 95.5 397 PHE A C 1
ATOM 3227 O O . PHE A 1 397 ? 29.141 13.891 4.141 1 95.5 397 PHE A O 1
ATOM 3234 N N . LYS A 1 398 ? 28.594 12.258 5.598 1 94.38 398 LYS A N 1
ATOM 3235 C CA . LYS A 1 398 ? 29.125 12.977 6.75 1 94.38 398 LYS A CA 1
ATOM 3236 C C . LYS A 1 398 ? 30.562 12.57 7.031 1 94.38 398 LYS A C 1
ATOM 3238 O O . LYS A 1 398 ? 31.172 13.016 8.016 1 94.38 398 LYS A O 1
ATOM 3243 N N . ASN A 1 399 ? 31.125 11.766 6.145 1 94.94 399 ASN A N 1
ATOM 3244 C CA . ASN A 1 399 ? 32.5 11.258 6.305 1 94.94 399 ASN A CA 1
ATOM 3245 C C . ASN A 1 399 ? 32.719 10.727 7.715 1 94.94 399 ASN A C 1
ATOM 3247 O O . ASN A 1 399 ? 33.688 11.133 8.383 1 94.94 399 ASN A O 1
ATOM 3251 N N . SER A 1 400 ? 31.75 9.875 8.18 1 96.25 400 SER A N 1
ATOM 3252 C CA . SER A 1 400 ? 31.812 9.305 9.523 1 96.25 400 SER A CA 1
ATOM 3253 C C . SER A 1 400 ? 31.297 7.867 9.531 1 96.25 400 SER A C 1
ATOM 3255 O O . SER A 1 400 ? 30.875 7.348 8.5 1 96.25 400 SER A O 1
ATOM 3257 N N . GLY A 1 401 ? 31.531 7.18 10.664 1 97.62 401 GLY A N 1
ATOM 3258 C CA . GLY A 1 401 ? 31 5.836 10.836 1 97.62 401 GLY A CA 1
ATOM 3259 C C . GLY A 1 401 ? 31.625 4.82 9.906 1 97.62 401 GLY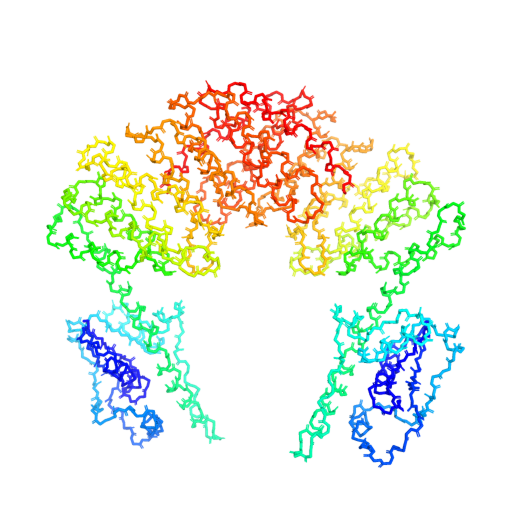 A C 1
ATOM 3260 O O . GLY A 1 401 ? 30.938 4.043 9.258 1 97.62 401 GLY A O 1
ATOM 3261 N N . ALA A 1 402 ? 32.875 4.91 9.734 1 97.5 402 ALA A N 1
ATOM 3262 C CA . ALA A 1 402 ? 33.562 4.035 8.797 1 97.5 402 ALA A CA 1
ATOM 3263 C C . ALA A 1 402 ? 33.312 2.564 9.133 1 97.5 402 ALA A C 1
ATOM 3265 O O . ALA A 1 402 ? 33.062 1.755 8.25 1 97.5 402 ALA A O 1
ATOM 3266 N N . MET A 1 403 ? 33.469 2.199 10.398 1 98.19 403 MET A N 1
ATOM 3267 C CA . MET A 1 403 ? 33.25 0.813 10.805 1 98.19 403 MET A CA 1
ATOM 3268 C C . MET A 1 403 ? 31.797 0.414 10.625 1 98.19 403 MET A C 1
ATOM 3270 O O . MET A 1 403 ? 31.5 -0.734 10.289 1 98.19 403 MET A O 1
ATOM 3274 N N . ILE A 1 404 ? 30.906 1.37 10.922 1 98.5 404 ILE A N 1
ATOM 3275 C CA . ILE A 1 404 ? 29.484 1.135 10.742 1 98.5 404 ILE A CA 1
ATOM 3276 C C . ILE A 1 404 ? 29.188 0.842 9.273 1 98.5 404 ILE A C 1
ATOM 3278 O O . ILE A 1 404 ? 28.484 -0.127 8.961 1 98.5 404 ILE A O 1
ATOM 3282 N N . ARG A 1 405 ? 29.719 1.652 8.383 1 98.31 405 ARG A N 1
ATOM 3283 C CA . ARG A 1 405 ? 29.516 1.486 6.949 1 98.31 405 ARG A CA 1
ATOM 3284 C C . ARG A 1 405 ? 30.031 0.13 6.477 1 98.31 405 ARG A C 1
ATOM 3286 O O . ARG A 1 405 ? 29.359 -0.556 5.699 1 98.31 405 ARG A O 1
ATOM 3293 N N . GLN A 1 406 ? 31.172 -0.25 6.93 1 98.12 406 GLN A N 1
ATOM 3294 C CA . GLN A 1 406 ? 31.734 -1.55 6.582 1 98.12 406 GLN A CA 1
ATOM 3295 C C . GLN A 1 406 ? 30.828 -2.686 7.047 1 98.12 406 GLN A C 1
ATOM 3297 O O . GLN A 1 406 ? 30.656 -3.674 6.332 1 98.12 406 GLN A O 1
ATOM 3302 N N . THR A 1 407 ? 30.359 -2.562 8.234 1 98.12 407 THR A N 1
ATOM 3303 C CA . THR A 1 407 ? 29.469 -3.58 8.773 1 98.12 407 THR A CA 1
ATOM 3304 C C . THR A 1 407 ? 28.188 -3.662 7.949 1 98.12 407 THR A C 1
ATOM 3306 O O . THR A 1 407 ? 27.688 -4.758 7.66 1 98.12 407 THR A O 1
ATOM 3309 N N . ILE A 1 408 ? 27.625 -2.502 7.582 1 98.12 408 ILE A N 1
ATOM 3310 C CA . ILE A 1 408 ? 26.406 -2.463 6.77 1 98.12 408 ILE A CA 1
ATOM 3311 C C . ILE A 1 408 ? 26.656 -3.176 5.441 1 98.12 408 ILE A C 1
ATOM 3313 O O . ILE A 1 408 ? 25.828 -3.961 4.984 1 98.12 408 ILE A O 1
ATOM 3317 N N . GLU A 1 409 ? 27.797 -2.922 4.797 1 97.5 409 GLU A N 1
ATOM 3318 C CA . GLU A 1 409 ? 28.172 -3.615 3.568 1 97.5 409 GLU A CA 1
ATOM 3319 C C . GLU A 1 409 ? 28.141 -5.129 3.76 1 97.5 409 GLU A C 1
ATOM 3321 O O . GLU A 1 409 ? 27.594 -5.855 2.928 1 97.5 409 GLU A O 1
ATOM 3326 N N . SER A 1 410 ? 28.703 -5.59 4.836 1 96.56 410 SER A N 1
ATOM 3327 C CA . SER A 1 410 ? 28.781 -7.016 5.125 1 96.56 410 SER A CA 1
ATOM 3328 C C . SER A 1 410 ? 27.391 -7.613 5.332 1 96.56 410 SER A C 1
ATOM 3330 O O . SER A 1 410 ? 27.094 -8.703 4.832 1 96.56 410 SER A O 1
ATOM 3332 N N . LEU A 1 411 ? 26.578 -6.91 6.078 1 95.12 411 LEU A N 1
ATOM 3333 C CA . LEU A 1 411 ? 25.219 -7.391 6.359 1 95.12 411 LEU A CA 1
ATOM 3334 C C . LEU A 1 411 ? 24.391 -7.48 5.082 1 95.12 411 LEU A C 1
ATOM 3336 O O . LEU A 1 411 ? 23.656 -8.438 4.887 1 95.12 411 LEU A O 1
ATOM 3340 N N . LEU A 1 412 ? 24.531 -6.465 4.207 1 94.62 412 LEU A N 1
ATOM 3341 C CA . LEU A 1 412 ? 23.75 -6.414 2.973 1 94.62 412 LEU A CA 1
ATOM 3342 C C . LEU A 1 412 ? 24.25 -7.453 1.972 1 94.62 412 LEU A C 1
ATOM 3344 O O . LEU A 1 412 ? 23.469 -7.953 1.156 1 94.62 412 LEU A O 1
ATOM 3348 N N . LYS A 1 413 ? 25.516 -7.766 1.946 1 92.12 413 LYS A N 1
ATOM 3349 C CA . LYS A 1 413 ? 26.094 -8.781 1.063 1 92.12 413 LYS A CA 1
ATOM 3350 C C . LYS A 1 413 ? 25.547 -10.172 1.405 1 92.12 413 LYS A C 1
ATOM 3352 O O . LYS A 1 413 ? 25.297 -10.977 0.512 1 92.12 413 LYS A O 1
ATOM 3357 N N . ASN A 1 414 ? 25.344 -10.453 2.609 1 80 414 ASN A N 1
ATOM 3358 C CA . ASN A 1 414 ? 24.844 -11.742 3.078 1 80 414 ASN A CA 1
ATOM 3359 C C . ASN A 1 414 ? 23.391 -11.961 2.682 1 80 414 ASN A C 1
ATOM 3361 O O . ASN A 1 414 ? 22.953 -13.094 2.479 1 80 414 ASN A O 1
ATOM 3365 N N . LYS A 1 415 ? 22.625 -10.977 2.441 1 68.81 415 LYS A N 1
ATOM 3366 C CA . LYS A 1 415 ? 21.234 -11.031 2.021 1 68.81 415 LYS A CA 1
ATOM 3367 C C . LYS A 1 415 ? 21.109 -11.492 0.569 1 68.81 415 LYS A C 1
ATOM 3369 O O . LYS A 1 415 ? 20.234 -12.281 0.231 1 68.81 415 LYS A O 1
ATOM 3374 N N . GLN A 1 416 ? 21.828 -10.867 -0.354 1 58.34 416 GLN A N 1
ATOM 3375 C CA . GLN A 1 416 ? 21.75 -11.117 -1.789 1 58.34 416 GLN A CA 1
ATOM 3376 C C . GLN A 1 416 ? 21.953 -12.602 -2.098 1 58.34 416 GLN A C 1
ATOM 3378 O O . GLN A 1 416 ? 21.375 -13.125 -3.045 1 58.34 416 GLN A O 1
ATOM 3383 N N . GLY A 1 417 ? 22.656 -13.273 -1.312 1 46.34 417 GLY A N 1
ATOM 3384 C CA . GLY A 1 417 ? 22.859 -14.695 -1.53 1 46.34 417 GLY A CA 1
ATOM 3385 C C . GLY A 1 417 ? 21.609 -15.516 -1.299 1 46.34 417 GLY A C 1
ATOM 3386 O O . GLY A 1 417 ? 21.438 -16.578 -1.916 1 46.34 417 GLY A O 1
ATOM 3387 N N . THR A 1 418 ? 20.656 -14.961 -0.562 1 42.5 418 THR A N 1
ATOM 3388 C CA . THR A 1 418 ? 19.484 -15.742 -0.214 1 42.5 418 THR A CA 1
ATOM 3389 C C . THR A 1 418 ? 18.344 -15.477 -1.196 1 42.5 418 THR A C 1
ATOM 3391 O O . THR A 1 418 ? 17.484 -16.344 -1.41 1 42.5 418 THR A O 1
ATOM 3394 N N . VAL A 1 419 ? 18.078 -14.367 -1.851 1 42.47 419 VAL A N 1
ATOM 3395 C CA . VAL A 1 419 ? 16.922 -13.961 -2.637 1 42.47 419 VAL A CA 1
ATOM 3396 C C . VAL A 1 419 ? 16.922 -14.688 -3.98 1 42.47 419 VAL A C 1
ATOM 3398 O O . VAL A 1 419 ? 15.875 -14.883 -4.59 1 42.47 419 VAL A O 1
ATOM 3401 N N . THR A 1 420 ? 18.016 -15.016 -4.59 1 40.22 420 THR A N 1
ATOM 3402 C CA . THR A 1 420 ? 18.031 -15.539 -5.949 1 40.22 420 THR A CA 1
ATOM 3403 C C . THR A 1 420 ? 17.203 -16.812 -6.051 1 40.22 420 THR A C 1
ATOM 3405 O O . THR A 1 420 ? 16.969 -17.328 -7.148 1 40.22 420 THR A O 1
ATOM 3408 N N . SER A 1 421 ? 16.781 -17.359 -4.914 1 37.19 421 SER A N 1
ATOM 3409 C CA . SER A 1 421 ? 16.203 -18.672 -5.164 1 37.19 421 SER A CA 1
ATOM 3410 C C . SER A 1 421 ? 14.688 -18.594 -5.305 1 37.19 421 SER A C 1
ATOM 3412 O O . SER A 1 421 ? 14.016 -19.625 -5.371 1 37.19 421 SER A O 1
ATOM 3414 N N . LEU A 1 422 ? 14.148 -17.375 -5.168 1 35.72 422 LEU A N 1
ATOM 3415 C CA . LEU A 1 422 ? 12.711 -17.516 -5.418 1 35.72 422 LEU A CA 1
ATOM 3416 C C . LEU A 1 422 ? 12.383 -17.234 -6.879 1 35.72 422 LEU A C 1
ATOM 3418 O O . LEU A 1 422 ? 12.914 -16.281 -7.465 1 35.72 422 LEU A O 1
ATOM 3422 N N . MET B 1 1 ? -14.109 -36.062 -14.766 1 91.56 1 MET B N 1
ATOM 3423 C CA . MET B 1 1 ? -14.094 -35.875 -13.312 1 91.56 1 MET B CA 1
ATOM 3424 C C . MET B 1 1 ? -15.445 -36.25 -12.703 1 91.56 1 MET B C 1
ATOM 3426 O O . MET B 1 1 ? -16.484 -35.75 -13.156 1 91.56 1 MET B O 1
ATOM 3430 N N . ASN B 1 2 ? -15.484 -37.188 -11.797 1 95.81 2 ASN B N 1
ATOM 3431 C CA . ASN B 1 2 ? -16.703 -37.625 -11.125 1 95.81 2 ASN B CA 1
ATOM 3432 C C . ASN B 1 2 ? -16.844 -36.969 -9.75 1 95.81 2 ASN B C 1
ATOM 3434 O O . ASN B 1 2 ? -15.984 -37.188 -8.883 1 95.81 2 ASN B O 1
ATOM 3438 N N . ILE B 1 3 ? -18.031 -36.281 -9.586 1 96.56 3 ILE B N 1
ATOM 3439 C CA . ILE B 1 3 ? -18.203 -35.531 -8.359 1 96.56 3 ILE B CA 1
ATOM 3440 C C . ILE B 1 3 ? -19.438 -36.031 -7.613 1 96.56 3 ILE B C 1
ATOM 3442 O O . ILE B 1 3 ? -20.469 -36.312 -8.227 1 96.56 3 ILE B O 1
ATOM 3446 N N . LEU B 1 4 ? -19.281 -36.125 -6.301 1 97.62 4 LEU B N 1
ATOM 3447 C CA . LEU B 1 4 ? -20.391 -36.5 -5.441 1 97.62 4 LEU B CA 1
ATOM 3448 C C . LEU B 1 4 ? -20.625 -35.438 -4.363 1 97.62 4 LEU B C 1
ATOM 3450 O O . LEU B 1 4 ? -19.734 -35.188 -3.545 1 97.62 4 LEU B O 1
ATOM 3454 N N . PHE B 1 5 ? -21.875 -34.844 -4.367 1 97.31 5 PHE B N 1
ATOM 3455 C CA . PHE B 1 5 ? -22.25 -33.969 -3.264 1 97.31 5 PHE B CA 1
ATOM 3456 C C . PHE B 1 5 ? -22.922 -34.75 -2.15 1 97.31 5 PHE B C 1
ATOM 3458 O O . PHE B 1 5 ? -23.75 -35.625 -2.416 1 97.31 5 PHE B O 1
ATOM 3465 N N . VAL B 1 6 ? -22.578 -34.406 -0.896 1 96.5 6 VAL B N 1
ATOM 3466 C CA . VAL B 1 6 ? -23.125 -35.219 0.194 1 96.5 6 VAL B CA 1
ATOM 3467 C C . VAL B 1 6 ? -23.703 -34.281 1.264 1 96.5 6 VAL B C 1
ATOM 3469 O O . VAL B 1 6 ? -23.062 -33.344 1.686 1 96.5 6 VAL B O 1
ATOM 3472 N N . CYS B 1 7 ? -24.891 -34.531 1.616 1 94 7 CYS B N 1
ATOM 3473 C CA . CYS B 1 7 ? -25.516 -33.906 2.785 1 94 7 CYS B CA 1
ATOM 3474 C C . CYS B 1 7 ? -26.141 -34.969 3.689 1 94 7 CYS B C 1
ATOM 3476 O O . CYS B 1 7 ? -25.719 -36.125 3.686 1 94 7 CYS B O 1
ATOM 3478 N N . THR B 1 8 ? -27.047 -34.594 4.539 1 91.44 8 THR B N 1
ATOM 3479 C CA . THR B 1 8 ? -27.578 -35.531 5.52 1 91.44 8 THR B CA 1
ATOM 3480 C C . THR B 1 8 ? -28.594 -36.469 4.875 1 91.44 8 THR B C 1
ATOM 3482 O O . THR B 1 8 ? -28.406 -37.688 4.855 1 91.44 8 THR B O 1
ATOM 3485 N N . ASP B 1 9 ? -29.609 -35.875 4.215 1 89.81 9 ASP B N 1
ATOM 3486 C CA . ASP B 1 9 ? -30.75 -36.688 3.797 1 89.81 9 ASP B CA 1
ATOM 3487 C C . ASP B 1 9 ? -30.797 -36.844 2.277 1 89.81 9 ASP B C 1
ATOM 3489 O O . ASP B 1 9 ? -31.641 -37.562 1.744 1 89.81 9 ASP B O 1
ATOM 3493 N N . ASN B 1 10 ? -29.859 -36.125 1.608 1 92.75 10 ASN B N 1
ATOM 3494 C CA . ASN B 1 10 ? -29.875 -36.125 0.15 1 92.75 10 ASN B CA 1
ATOM 3495 C C . ASN B 1 10 ? -31.234 -35.688 -0.392 1 92.75 10 ASN B C 1
ATOM 3497 O O . ASN B 1 10 ? -31.812 -36.375 -1.25 1 92.75 10 ASN B O 1
ATOM 3501 N N . PHE B 1 11 ? -31.609 -34.594 0.127 1 90.75 11 PHE B N 1
ATOM 3502 C CA . PHE B 1 11 ? -32.906 -34.094 -0.301 1 90.75 11 PHE B CA 1
ATOM 3503 C C . PHE B 1 11 ? -32.844 -32.625 -0.632 1 90.75 11 PHE B C 1
ATOM 3505 O O . PHE B 1 11 ? -33.562 -32.156 -1.521 1 90.75 11 PHE B O 1
ATOM 3512 N N . THR B 1 12 ? -31.984 -31.875 0.036 1 90.25 12 THR B N 1
ATOM 3513 C CA . THR B 1 12 ? -31.984 -30.438 -0.19 1 90.25 12 THR B CA 1
ATOM 3514 C C . THR B 1 12 ? -30.641 -29.984 -0.753 1 90.25 12 THR B C 1
ATOM 3516 O O . THR B 1 12 ? -30.469 -29.875 -1.971 1 90.25 12 THR B O 1
ATOM 3519 N N . ARG B 1 13 ? -29.641 -29.688 0.159 1 91.69 13 ARG B N 1
ATOM 3520 C CA . ARG B 1 13 ? -28.422 -29 -0.231 1 91.69 13 ARG B CA 1
ATOM 3521 C C . ARG B 1 13 ? -27.656 -29.781 -1.29 1 91.69 13 ARG B C 1
ATOM 3523 O O . ARG B 1 13 ? -27.25 -29.219 -2.309 1 91.69 13 ARG B O 1
ATOM 3530 N N . SER B 1 14 ? -27.453 -31.109 -1.004 1 95.06 14 SER B N 1
ATOM 3531 C CA . SER B 1 14 ? -26.672 -31.906 -1.943 1 95.06 14 SER B CA 1
ATOM 3532 C C . SER B 1 14 ? -27.406 -32.062 -3.271 1 95.06 14 SER B C 1
ATOM 3534 O O . SER B 1 14 ? -26.766 -32.094 -4.332 1 95.06 14 SER B O 1
ATOM 3536 N N . VAL B 1 15 ? -28.656 -32.156 -3.174 1 94.75 15 VAL B N 1
ATOM 3537 C CA . VAL B 1 15 ? -29.469 -32.312 -4.375 1 94.75 15 VAL B CA 1
ATOM 3538 C C . VAL B 1 15 ? -29.469 -31.031 -5.184 1 94.75 15 VAL B C 1
ATOM 3540 O O . VAL B 1 15 ? -29.281 -31.047 -6.406 1 94.75 15 VAL B O 1
ATOM 3543 N N . VAL B 1 16 ? -29.672 -29.938 -4.469 1 95.31 16 VAL B N 1
ATOM 3544 C CA . VAL B 1 16 ? -29.641 -28.656 -5.152 1 95.31 16 VAL B CA 1
ATOM 3545 C C . VAL B 1 16 ? -28.297 -28.453 -5.828 1 95.31 16 VAL B C 1
ATOM 3547 O O . VAL B 1 16 ? -28.219 -28.047 -6.988 1 95.31 16 VAL B O 1
ATOM 3550 N N . ALA B 1 17 ? -27.234 -28.766 -5.137 1 96.12 17 ALA B N 1
ATOM 3551 C CA . ALA B 1 17 ? -25.891 -28.641 -5.699 1 96.12 17 ALA B CA 1
ATOM 3552 C C . ALA B 1 17 ? -25.734 -29.531 -6.934 1 96.12 17 ALA B C 1
ATOM 3554 O O . ALA B 1 17 ? -25.203 -29.078 -7.953 1 96.12 17 ALA B O 1
ATOM 3555 N N . GLU B 1 18 ? -26.172 -30.75 -6.832 1 97.19 18 GLU B N 1
ATOM 3556 C CA . GLU B 1 18 ? -26.078 -31.672 -7.953 1 97.19 18 GLU B CA 1
ATOM 3557 C C . GLU B 1 18 ? -26.828 -31.141 -9.18 1 97.19 18 GLU B C 1
ATOM 3559 O O . GLU B 1 18 ? -26.25 -31.062 -10.266 1 97.19 18 GLU B O 1
ATOM 3564 N N . LEU B 1 19 ? -28.031 -30.734 -8.945 1 97.31 19 LEU B N 1
ATOM 3565 C CA . LEU B 1 19 ? -28.875 -30.375 -10.078 1 97.31 19 LEU B CA 1
ATOM 3566 C C . LEU B 1 19 ? -28.453 -29.031 -10.664 1 97.31 19 LEU B C 1
ATOM 3568 O O . LEU B 1 19 ? -28.5 -28.844 -11.883 1 97.31 19 LEU B O 1
ATOM 3572 N N . CYS B 1 20 ? -28.062 -28.156 -9.82 1 96.5 20 CYS B N 1
ATOM 3573 C CA . CYS B 1 20 ? -27.531 -26.891 -10.312 1 96.5 20 CYS B CA 1
ATOM 3574 C C . CYS B 1 20 ? -26.266 -27.125 -11.125 1 96.5 20 CYS B C 1
ATOM 3576 O O . CYS B 1 20 ? -26.094 -26.516 -12.188 1 96.5 20 CYS B O 1
ATOM 3578 N N . LEU B 1 21 ? -25.406 -27.969 -10.648 1 96.94 21 LEU B N 1
ATOM 3579 C CA . LEU B 1 21 ? -24.156 -28.219 -11.367 1 96.94 21 LEU B CA 1
ATOM 3580 C C . LEU B 1 21 ? -24.438 -28.953 -12.672 1 96.94 21 LEU B C 1
ATOM 3582 O O . LEU B 1 21 ? -23.828 -28.641 -13.703 1 96.94 21 LEU B O 1
ATOM 3586 N N . LYS B 1 22 ? -25.281 -29.891 -12.672 1 96.5 22 LYS B N 1
ATOM 3587 C CA . LYS B 1 22 ? -25.656 -30.594 -13.898 1 96.5 22 LYS B CA 1
ATOM 3588 C C . LYS B 1 22 ? -26.203 -29.609 -14.938 1 96.5 22 LYS B C 1
ATOM 3590 O O . LYS B 1 22 ? -25.891 -29.734 -16.125 1 96.5 22 LYS B O 1
ATOM 3595 N N . HIS B 1 23 ? -27.016 -28.734 -14.43 1 96.56 23 HIS B N 1
ATOM 3596 C CA . HIS B 1 23 ? -27.578 -27.719 -15.312 1 96.56 23 HIS B CA 1
ATOM 3597 C C . HIS B 1 23 ? -26.469 -26.891 -15.961 1 96.56 23 HIS B C 1
ATOM 3599 O O . HIS B 1 23 ? -26.453 -26.703 -17.172 1 96.56 23 HIS B O 1
ATOM 3605 N N . TYR B 1 24 ? -25.594 -26.469 -15.195 1 96.19 24 TYR B N 1
ATOM 3606 C CA . TYR B 1 24 ? -24.484 -25.656 -15.68 1 96.19 24 TYR B CA 1
ATOM 3607 C C . TYR B 1 24 ? -23.641 -26.422 -16.703 1 96.19 24 TYR B C 1
ATOM 3609 O O . TYR B 1 24 ? -23.297 -25.891 -17.75 1 96.19 24 TYR B O 1
ATOM 3617 N N . ILE B 1 25 ? -23.328 -27.641 -16.375 1 96 25 ILE B N 1
ATOM 3618 C CA . ILE B 1 25 ? -22.516 -28.5 -17.234 1 96 25 ILE B CA 1
ATOM 3619 C C . ILE B 1 25 ? -23.219 -28.688 -18.578 1 96 25 ILE B C 1
ATOM 3621 O O . ILE B 1 25 ? -22.578 -28.641 -19.625 1 96 25 ILE B O 1
ATOM 3625 N N . LYS B 1 26 ? -24.422 -28.891 -18.469 1 94.94 26 LYS B N 1
ATOM 3626 C CA . LYS B 1 26 ? -25.203 -29.094 -19.672 1 94.94 26 LYS B CA 1
ATOM 3627 C C . LYS B 1 26 ? -25.25 -27.812 -20.516 1 94.94 26 LYS B C 1
ATOM 3629 O O . LYS B 1 26 ? -25 -27.859 -21.719 1 94.94 26 LYS B O 1
ATOM 3634 N N . GLU B 1 27 ? -25.531 -26.734 -19.891 1 95.25 27 GLU B N 1
ATOM 3635 C CA . GLU B 1 27 ? -25.641 -25.453 -20.594 1 95.25 27 GLU B CA 1
ATOM 3636 C C . GLU B 1 27 ? -24.328 -25.062 -21.234 1 95.25 27 GLU B C 1
ATOM 3638 O O . GLU B 1 27 ? -24.312 -24.359 -22.25 1 95.25 27 GLU B O 1
ATOM 3643 N N . ASN B 1 28 ? -23.25 -25.578 -20.734 1 95.31 28 ASN B N 1
ATOM 3644 C CA . ASN B 1 28 ? -21.938 -25.156 -21.219 1 95.31 28 ASN B CA 1
ATOM 3645 C C . ASN B 1 28 ? -21.219 -26.297 -21.953 1 95.31 28 ASN B C 1
ATOM 3647 O O . ASN B 1 28 ? -20.031 -26.188 -22.25 1 95.31 28 ASN B O 1
ATOM 3651 N N . ASN B 1 29 ? -21.859 -27.391 -22.172 1 95 29 ASN B N 1
ATOM 3652 C CA . ASN B 1 29 ? -21.375 -28.547 -22.922 1 95 29 ASN B CA 1
ATOM 3653 C C . ASN B 1 29 ? -20.078 -29.094 -22.344 1 95 29 ASN B C 1
ATOM 3655 O O . ASN B 1 29 ? -19.109 -29.344 -23.078 1 95 29 ASN B O 1
ATOM 3659 N N . ILE B 1 30 ? -20.109 -29.125 -21.047 1 93.44 30 ILE B N 1
ATOM 3660 C CA . ILE B 1 30 ? -18.969 -29.719 -20.344 1 93.44 30 ILE B CA 1
ATOM 3661 C C . ILE B 1 30 ? -19.203 -31.203 -20.141 1 93.44 30 ILE B C 1
ATOM 3663 O O . ILE B 1 30 ? -20.016 -31.609 -19.312 1 93.44 30 ILE B O 1
ATOM 3667 N N . ASP B 1 31 ? -18.484 -32 -20.844 1 92.06 31 ASP B N 1
ATOM 3668 C CA . ASP B 1 31 ? -18.719 -33.438 -20.812 1 92.06 31 ASP B CA 1
ATOM 3669 C C . ASP B 1 31 ? -17.734 -34.125 -19.875 1 92.06 31 ASP B C 1
ATOM 3671 O O . ASP B 1 31 ? -17.922 -35.281 -19.516 1 92.06 31 ASP B O 1
ATOM 3675 N N . SER B 1 32 ? -16.844 -33.406 -19.438 1 90.94 32 SER B N 1
ATOM 3676 C CA . SER B 1 32 ? -15.734 -33.969 -18.688 1 90.94 32 SER B CA 1
ATOM 3677 C C . SER B 1 32 ? -16.094 -34.125 -17.219 1 90.94 32 SER B C 1
ATOM 3679 O O . SER B 1 32 ? -15.32 -34.719 -16.438 1 90.94 32 SER B O 1
ATOM 3681 N N . ILE B 1 33 ? -17.281 -33.688 -16.812 1 94.56 33 ILE B N 1
ATOM 3682 C CA . ILE B 1 33 ? -17.656 -33.719 -15.406 1 94.56 33 ILE B CA 1
ATOM 3683 C C . ILE B 1 33 ? -18.953 -34.5 -15.227 1 94.56 33 ILE B C 1
ATOM 3685 O O . ILE B 1 33 ? -19.938 -34.219 -15.914 1 94.56 33 ILE B O 1
ATOM 3689 N N . LYS B 1 34 ? -18.938 -35.406 -14.414 1 96 34 LYS B N 1
ATOM 3690 C CA . LYS B 1 34 ? -20.125 -36.125 -13.984 1 96 34 LYS B CA 1
ATOM 3691 C C . LYS B 1 34 ? -20.453 -35.844 -12.516 1 96 34 LYS B C 1
ATOM 3693 O O . LYS B 1 34 ? -19.547 -35.781 -11.688 1 96 34 LYS B O 1
ATOM 3698 N N . VAL B 1 35 ? -21.828 -35.719 -12.281 1 96.75 35 VAL B N 1
ATOM 3699 C CA . VAL B 1 35 ? -22.188 -35.25 -10.945 1 96.75 35 VAL B CA 1
ATOM 3700 C C . VAL B 1 35 ? -23.297 -36.125 -10.367 1 96.75 35 VAL B C 1
ATOM 3702 O O . VAL B 1 35 ? -24.203 -36.531 -11.094 1 96.75 35 VAL B O 1
ATOM 3705 N N . ALA B 1 36 ? -23.188 -36.406 -9.148 1 96.81 36 ALA B N 1
ATOM 3706 C CA . ALA B 1 36 ? -24.234 -37.094 -8.375 1 96.81 36 ALA B CA 1
ATOM 3707 C C . ALA B 1 36 ? -24.281 -36.562 -6.941 1 96.81 36 ALA B C 1
ATOM 3709 O O . ALA B 1 36 ? -23.5 -35.656 -6.574 1 96.81 36 ALA B O 1
ATOM 3710 N N . SER B 1 37 ? -25.359 -36.969 -6.195 1 97 37 SER B N 1
ATOM 3711 C CA . SER B 1 37 ? -25.453 -36.594 -4.781 1 97 37 SER B CA 1
ATOM 3712 C C . SER B 1 37 ? -25.891 -37.781 -3.936 1 97 37 SER B C 1
ATOM 3714 O O . SER B 1 37 ? -26.406 -38.781 -4.457 1 97 37 SER B O 1
ATOM 3716 N N . ALA B 1 38 ? -25.5 -37.688 -2.711 1 96.75 38 ALA B N 1
ATOM 3717 C CA . ALA B 1 38 ? -25.875 -38.719 -1.755 1 96.75 38 ALA B CA 1
ATOM 3718 C C . ALA B 1 38 ? -26.047 -38.156 -0.353 1 96.75 38 ALA B C 1
ATOM 3720 O O . ALA B 1 38 ? -25.734 -37 -0.116 1 96.75 38 ALA B O 1
ATOM 3721 N N . GLY B 1 39 ? -26.703 -39 0.542 1 95.12 39 GLY B N 1
ATOM 3722 C CA . GLY B 1 39 ? -26.875 -38.625 1.935 1 95.12 39 GLY B CA 1
ATOM 3723 C C . GLY B 1 39 ? -26.266 -39.594 2.906 1 95.12 39 GLY B C 1
ATOM 3724 O O . GLY B 1 39 ? -26.297 -40.812 2.658 1 95.12 39 GLY B O 1
ATOM 3725 N N . VAL B 1 40 ? -25.766 -39.031 3.967 1 93 40 VAL B N 1
ATOM 3726 C CA . VAL B 1 40 ? -25.234 -39.906 4.996 1 93 40 VAL B CA 1
ATOM 3727 C C . VAL B 1 40 ? -26.359 -40.719 5.625 1 93 40 VAL B C 1
ATOM 3729 O O . VAL B 1 40 ? -26.156 -41.875 6.031 1 93 40 VAL B O 1
ATOM 3732 N N . ARG B 1 41 ? -27.469 -40.125 5.801 1 88.12 41 ARG B N 1
ATOM 3733 C CA . ARG B 1 41 ? -28.688 -40.75 6.297 1 88.12 41 ARG B CA 1
ATOM 3734 C C . ARG B 1 41 ? -29.859 -40.5 5.359 1 88.12 41 ARG B C 1
ATOM 3736 O O . ARG B 1 41 ? -30.828 -39.844 5.738 1 88.12 41 ARG B O 1
ATOM 3743 N N . ALA B 1 42 ? -29.891 -41.125 4.273 1 80.94 42 ALA B N 1
ATOM 3744 C CA . ALA B 1 42 ? -30.906 -40.844 3.256 1 80.94 42 ALA B CA 1
ATOM 3745 C C . ALA B 1 42 ? -32.125 -41.75 3.428 1 80.94 42 ALA B C 1
ATOM 3747 O O . ALA B 1 42 ? -32.594 -42.344 2.463 1 80.94 42 ALA B O 1
ATOM 3748 N N . ASN B 1 43 ? -32.438 -41.969 4.594 1 76.56 43 ASN B N 1
ATOM 3749 C CA . ASN B 1 43 ? -33.562 -42.875 4.836 1 76.56 43 ASN B CA 1
ATOM 3750 C C . ASN B 1 43 ? -34.688 -42.188 5.594 1 76.56 43 ASN B C 1
ATOM 3752 O O . ASN B 1 43 ? -35.656 -42.812 5.957 1 76.56 43 ASN B O 1
ATOM 3756 N N . SER B 1 44 ? -34.5 -40.969 5.684 1 72.56 44 SER B N 1
ATOM 3757 C CA . SER B 1 44 ? -35.531 -40.25 6.449 1 72.56 44 SER B CA 1
ATOM 3758 C C . SER B 1 44 ? -36.812 -40.062 5.637 1 72.56 44 SER B C 1
ATOM 3760 O O . SER B 1 44 ? -36.781 -40.094 4.406 1 72.56 44 SER B O 1
ATOM 3762 N N . ASP B 1 45 ? -37.875 -40.062 6.281 1 73.5 45 ASP B N 1
ATOM 3763 C CA . ASP B 1 45 ? -39.156 -39.719 5.656 1 73.5 45 ASP B CA 1
ATOM 3764 C C . ASP B 1 45 ? -39.188 -38.281 5.207 1 73.5 45 ASP B C 1
ATOM 3766 O O . ASP B 1 45 ? -39.125 -37.375 6.039 1 73.5 45 ASP B O 1
ATOM 3770 N N . THR B 1 46 ? -39.156 -38.062 3.898 1 68.19 46 THR B N 1
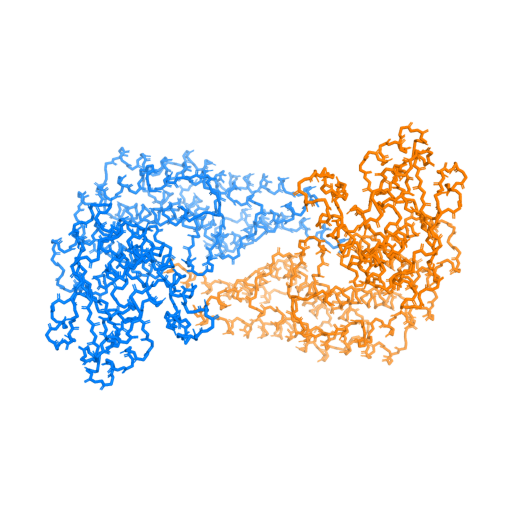ATOM 3771 C CA . THR B 1 46 ? -39.031 -36.719 3.357 1 68.19 46 THR B CA 1
ATOM 3772 C C . THR B 1 46 ? -40.375 -36.094 3.107 1 68.19 46 THR B C 1
ATOM 3774 O O . THR B 1 46 ? -40.5 -35 2.539 1 68.19 46 THR B O 1
ATOM 3777 N N . SER B 1 47 ? -41.344 -36.75 3.365 1 65.44 47 SER B N 1
ATOM 3778 C CA . SER B 1 47 ? -42.688 -36.219 3.127 1 65.44 47 SER B CA 1
ATOM 3779 C C . SER B 1 47 ? -42.875 -34.875 3.855 1 65.44 47 SER B C 1
ATOM 3781 O O . SER B 1 47 ? -43.75 -34.094 3.463 1 65.44 47 SER B O 1
ATOM 3783 N N . LYS B 1 48 ? -42.031 -34.719 4.812 1 62.38 48 LYS B N 1
ATOM 3784 C CA . LYS B 1 48 ? -42.219 -33.531 5.613 1 62.38 48 LYS B CA 1
ATOM 3785 C C . LYS B 1 48 ? -41.375 -32.375 5.07 1 62.38 48 LYS B C 1
ATOM 3787 O O . LYS B 1 48 ? -41.5 -31.234 5.531 1 62.38 48 LYS B O 1
ATOM 3792 N N . TYR B 1 49 ? -40.625 -32.781 4.121 1 71.06 49 TYR B N 1
ATOM 3793 C CA . TYR B 1 49 ? -39.75 -31.75 3.646 1 71.06 49 TYR B CA 1
ATOM 3794 C C . TYR B 1 49 ? -40.406 -30.922 2.557 1 71.06 49 TYR B C 1
ATOM 3796 O O . TYR B 1 49 ? -41.25 -31.422 1.807 1 71.06 49 TYR B O 1
ATOM 3804 N N . SER B 1 50 ? -40.25 -29.703 2.676 1 73.25 50 SER B N 1
ATOM 3805 C CA . SER B 1 50 ? -40.781 -28.797 1.665 1 73.25 50 SER B CA 1
ATOM 3806 C C . SER B 1 50 ? -40.062 -28.984 0.322 1 73.25 50 SER B C 1
ATOM 3808 O O . SER B 1 50 ? -38.906 -29.312 0.274 1 73.25 50 SER B O 1
ATOM 3810 N N . SER B 1 51 ? -40.875 -29.062 -0.689 1 83.31 51 SER B N 1
ATOM 3811 C CA . SER B 1 51 ? -40.344 -29.219 -2.035 1 83.31 51 SER B CA 1
ATOM 3812 C C . SER B 1 51 ? -40.062 -27.859 -2.682 1 83.31 51 SER B C 1
ATOM 3814 O O . SER B 1 51 ? -40.031 -27.75 -3.91 1 83.31 51 SER B O 1
ATOM 3816 N N . ILE B 1 52 ? -39.844 -26.922 -1.816 1 86.44 52 ILE B N 1
ATOM 3817 C CA . ILE B 1 52 ? -39.719 -25.531 -2.268 1 86.44 52 ILE B CA 1
ATOM 3818 C C . ILE B 1 52 ? -38.469 -25.406 -3.156 1 86.44 52 ILE B C 1
ATOM 3820 O O . ILE B 1 52 ? -38.5 -24.672 -4.141 1 86.44 52 ILE B O 1
ATOM 3824 N N . HIS B 1 53 ? -37.469 -26.109 -2.838 1 90.94 53 HIS B N 1
ATOM 3825 C CA . HIS B 1 53 ? -36.219 -25.984 -3.611 1 90.94 53 HIS B CA 1
ATOM 3826 C C . HIS B 1 53 ? -36.406 -26.531 -5.023 1 90.94 53 HIS B C 1
ATOM 3828 O O . HIS B 1 53 ? -35.812 -26 -5.973 1 90.94 53 HIS B O 1
ATOM 3834 N N . PHE B 1 54 ? -37.281 -27.5 -5.223 1 92.88 54 PHE B N 1
ATOM 3835 C CA . PHE B 1 54 ? -37.531 -28.031 -6.559 1 92.88 54 PHE B CA 1
ATOM 3836 C C . PHE B 1 54 ? -38.312 -27.016 -7.387 1 92.88 54 PHE B C 1
ATOM 3838 O O . PHE B 1 54 ? -38.062 -26.844 -8.578 1 92.88 54 PHE B O 1
ATOM 3845 N N . ASP B 1 55 ? -39.219 -26.406 -6.754 1 93.19 55 ASP B N 1
ATOM 3846 C CA . ASP B 1 55 ? -40 -25.391 -7.441 1 93.19 55 ASP B CA 1
ATOM 3847 C C . ASP B 1 55 ? -39.094 -24.25 -7.926 1 93.19 55 ASP B C 1
ATOM 3849 O O . ASP B 1 55 ? -39.219 -23.812 -9.07 1 93.19 55 ASP B O 1
ATOM 3853 N N . ARG B 1 56 ? -38.312 -23.859 -6.965 1 93.62 56 ARG B N 1
ATOM 3854 C CA . ARG B 1 56 ? -37.375 -22.766 -7.324 1 93.62 56 ARG B CA 1
ATOM 3855 C C . ARG B 1 56 ? -36.469 -23.172 -8.477 1 93.62 56 ARG B C 1
ATOM 3857 O O . ARG B 1 56 ? -36.25 -22.391 -9.398 1 93.62 56 ARG B O 1
ATOM 3864 N N . MET B 1 57 ? -36 -24.375 -8.492 1 95.56 57 MET B N 1
ATOM 3865 C CA . MET B 1 57 ? -35.125 -24.859 -9.562 1 95.56 57 MET B CA 1
ATOM 3866 C C . MET B 1 57 ? -35.875 -24.938 -10.883 1 95.56 57 MET B C 1
ATOM 3868 O O . MET B 1 57 ? -35.344 -24.594 -11.938 1 95.56 57 MET B O 1
ATOM 3872 N N . ARG B 1 58 ? -37.094 -25.297 -10.852 1 94.5 58 ARG B N 1
ATOM 3873 C CA . ARG B 1 58 ? -37.906 -25.328 -12.062 1 94.5 58 ARG B CA 1
ATOM 3874 C C . ARG B 1 58 ? -38.094 -23.938 -12.625 1 94.5 58 ARG B C 1
ATOM 3876 O O . ARG B 1 58 ? -38.062 -23.734 -13.836 1 94.5 58 ARG B O 1
ATOM 3883 N N . GLU B 1 59 ? -38.25 -23.047 -11.703 1 94.69 59 GLU B N 1
ATOM 3884 C CA . GLU B 1 59 ? -38.375 -21.656 -12.125 1 94.69 59 GLU B CA 1
ATOM 3885 C C . GLU B 1 59 ? -37.094 -21.188 -12.852 1 94.69 59 GLU B C 1
ATOM 3887 O O . GLU B 1 59 ? -37.156 -20.312 -13.711 1 94.69 59 GLU B O 1
ATOM 3892 N N . LEU B 1 60 ? -36 -21.812 -12.492 1 95.38 60 LEU B N 1
ATOM 3893 C CA . LEU B 1 60 ? -34.719 -21.469 -13.094 1 95.38 60 LEU B CA 1
ATOM 3894 C C . LEU B 1 60 ? -34.438 -22.359 -14.297 1 95.38 60 LEU B C 1
ATOM 3896 O O . LEU B 1 60 ? -33.312 -22.359 -14.812 1 95.38 60 LEU B O 1
ATOM 3900 N N . ASN B 1 61 ? -35.438 -23.188 -14.672 1 95.69 61 ASN B N 1
ATOM 3901 C CA . ASN B 1 61 ? -35.375 -24.094 -15.812 1 95.69 61 ASN B CA 1
ATOM 3902 C C . ASN B 1 61 ? -34.344 -25.219 -15.578 1 95.69 61 ASN B C 1
ATOM 3904 O O . ASN B 1 61 ? -33.688 -25.656 -16.516 1 95.69 61 ASN B O 1
ATOM 3908 N N . ILE B 1 62 ? -34.219 -25.531 -14.352 1 96.38 62 ILE B N 1
ATOM 3909 C CA . ILE B 1 62 ? -33.375 -26.672 -14 1 96.38 62 ILE B CA 1
ATOM 3910 C C . ILE B 1 62 ? -34.188 -27.953 -13.945 1 96.38 62 ILE B C 1
ATOM 3912 O O . ILE B 1 62 ? -35.25 -27.984 -13.289 1 96.38 62 ILE B O 1
ATOM 3916 N N . ASP B 1 63 ? -33.719 -28.938 -14.641 1 94.44 63 ASP B N 1
ATOM 3917 C CA . ASP B 1 63 ? -34.438 -30.219 -14.688 1 94.44 63 ASP B CA 1
ATOM 3918 C C . ASP B 1 63 ? -34.281 -30.969 -13.367 1 94.44 63 ASP B C 1
ATOM 3920 O O . ASP B 1 63 ? -33.188 -31.312 -12.953 1 94.44 63 ASP B O 1
ATOM 3924 N N . THR B 1 64 ? -35.406 -31.25 -12.711 1 93.56 64 THR B N 1
ATOM 3925 C CA . THR B 1 64 ? -35.344 -31.906 -11.414 1 93.56 64 THR B CA 1
ATOM 3926 C C . THR B 1 64 ? -35.906 -33.344 -11.523 1 93.56 64 THR B C 1
ATOM 3928 O O . THR B 1 64 ? -36.062 -34.031 -10.508 1 93.56 64 THR B O 1
ATOM 3931 N N . SER B 1 65 ? -36.094 -33.781 -12.672 1 90.75 65 SER B N 1
ATOM 3932 C CA . SER B 1 65 ? -36.812 -35.031 -12.898 1 90.75 65 SER B CA 1
ATOM 3933 C C . SER B 1 65 ? -35.938 -36.219 -12.562 1 90.75 65 SER B C 1
ATOM 3935 O O . SER B 1 65 ? -36.438 -37.312 -12.258 1 90.75 65 SER B O 1
ATOM 3937 N N . SER B 1 66 ? -34.688 -36.031 -12.578 1 85.25 66 SER B N 1
ATOM 3938 C CA . SER B 1 66 ? -33.75 -37.125 -12.391 1 85.25 66 SER B CA 1
ATOM 3939 C C . SER B 1 66 ? -33.438 -37.344 -10.914 1 85.25 66 SER B C 1
ATOM 3941 O O . SER B 1 66 ? -32.625 -38.188 -10.57 1 85.25 66 SER B O 1
ATOM 3943 N N . PHE B 1 67 ? -34.125 -36.625 -10.117 1 88.88 67 PHE B N 1
ATOM 3944 C CA . PHE B 1 67 ? -33.781 -36.656 -8.703 1 88.88 67 PHE B CA 1
ATOM 3945 C C . PHE B 1 67 ? -34.094 -38.031 -8.109 1 88.88 67 PHE B C 1
ATOM 3947 O O . PHE B 1 67 ? -35.156 -38.594 -8.336 1 88.88 67 PHE B O 1
ATOM 3954 N N . LYS B 1 68 ? -33.156 -38.594 -7.434 1 86.88 68 LYS B N 1
ATOM 3955 C CA . LYS B 1 68 ? -33.281 -39.812 -6.652 1 86.88 68 LYS B CA 1
ATOM 3956 C C . LYS B 1 68 ? -32.469 -39.75 -5.375 1 86.88 68 LYS B C 1
ATOM 3958 O O . LYS B 1 68 ? -31.281 -39.406 -5.41 1 86.88 68 LYS B O 1
ATOM 3963 N N . ARG B 1 69 ? -33.125 -40.125 -4.301 1 91.56 69 ARG B N 1
ATOM 3964 C CA . ARG B 1 69 ? -32.375 -40.188 -3.043 1 91.56 69 ARG B CA 1
ATOM 3965 C C . ARG B 1 69 ? -31.406 -41.344 -3.031 1 91.56 69 ARG B C 1
ATOM 3967 O O . ARG B 1 69 ? -31.781 -42.469 -3.375 1 91.56 69 ARG B O 1
ATOM 3974 N N . THR B 1 70 ? -30.266 -41.094 -2.646 1 94.56 70 THR B N 1
ATOM 3975 C CA . THR B 1 70 ? -29.203 -42.094 -2.67 1 94.56 70 THR B CA 1
ATOM 3976 C C . THR B 1 70 ? -28.438 -42.094 -1.354 1 94.56 70 THR B C 1
ATOM 3978 O O . THR B 1 70 ? -27.906 -41.062 -0.93 1 94.56 70 THR B O 1
ATOM 3981 N N . PRO B 1 71 ? -28.438 -43.25 -0.655 1 95.25 71 PRO B N 1
ATOM 3982 C CA . PRO B 1 71 ? -27.578 -43.344 0.523 1 95.25 71 PRO B CA 1
ATOM 3983 C C . PRO B 1 71 ? -26.094 -43.469 0.16 1 95.25 71 PRO B C 1
ATOM 3985 O O . PRO B 1 71 ? -25.75 -44.156 -0.819 1 95.25 71 PRO B O 1
ATOM 3988 N N . PHE B 1 72 ? -25.297 -42.875 0.946 1 96.25 72 PHE B N 1
ATOM 3989 C CA . PHE B 1 72 ? -23.859 -42.969 0.72 1 96.25 72 PHE B CA 1
ATOM 3990 C C . PHE B 1 72 ? -23.375 -44.406 0.906 1 96.25 72 PHE B C 1
ATOM 3992 O O . PHE B 1 72 ? -23.812 -45.094 1.835 1 96.25 72 PHE B O 1
ATOM 3999 N N . LYS B 1 73 ? -22.547 -44.844 0.066 1 94.56 73 LYS B N 1
ATOM 4000 C CA . LYS B 1 73 ? -21.938 -46.156 0.143 1 94.56 73 LYS B CA 1
ATOM 4001 C C . LYS B 1 73 ? -20.406 -46.062 0.146 1 94.56 73 LYS B C 1
ATOM 4003 O O . LYS B 1 73 ? -19.844 -45.156 -0.486 1 94.56 73 LYS B O 1
ATOM 4008 N N . HIS B 1 74 ? -19.828 -47.031 0.766 1 93.81 74 HIS B N 1
ATOM 4009 C CA . HIS B 1 74 ? -18.375 -47.031 0.929 1 93.81 74 HIS B CA 1
ATOM 4010 C C . HIS B 1 74 ? -17.672 -47.062 -0.422 1 93.81 74 HIS B C 1
ATOM 4012 O O . HIS B 1 74 ? -16.625 -46.438 -0.603 1 93.81 74 HIS B O 1
ATOM 4018 N N . ASN B 1 75 ? -18.219 -47.719 -1.337 1 94.31 75 ASN B N 1
ATOM 4019 C CA . ASN B 1 75 ? -17.562 -47.906 -2.625 1 94.31 75 ASN B CA 1
ATOM 4020 C C . ASN B 1 75 ? -17.547 -46.594 -3.43 1 94.31 75 ASN B C 1
ATOM 4022 O O . ASN B 1 75 ? -16.906 -46.531 -4.48 1 94.31 75 ASN B O 1
ATOM 4026 N N . PHE B 1 76 ? -18.234 -45.625 -2.92 1 94.62 76 PHE B N 1
ATOM 4027 C CA . PHE B 1 76 ? -18.234 -44.344 -3.594 1 94.62 76 PHE B CA 1
ATOM 4028 C C . PHE B 1 76 ? -16.859 -43.688 -3.545 1 94.62 76 PHE B C 1
ATOM 4030 O O . PHE B 1 76 ? -16.5 -42.906 -4.418 1 94.62 76 PHE B O 1
ATOM 4037 N N . PHE B 1 77 ? -16.094 -44.125 -2.57 1 94.31 77 PHE B N 1
ATOM 4038 C CA . PHE B 1 77 ? -14.727 -43.625 -2.48 1 94.31 77 PHE B CA 1
ATOM 4039 C C . PHE B 1 77 ? -13.922 -44.031 -3.709 1 94.31 77 PHE B C 1
ATOM 4041 O O . PHE B 1 77 ? -12.977 -43.344 -4.09 1 94.31 77 PHE B O 1
ATOM 4048 N N . GLU B 1 78 ? -14.336 -45.062 -4.324 1 93.81 78 GLU B N 1
ATOM 4049 C CA . GLU B 1 78 ? -13.609 -45.594 -5.473 1 93.81 78 GLU B CA 1
ATOM 4050 C C . GLU B 1 78 ? -14.148 -45.031 -6.781 1 93.81 78 GLU B C 1
ATOM 4052 O O . GLU B 1 78 ? -13.414 -44.906 -7.762 1 93.81 78 GLU B O 1
ATOM 4057 N N . TYR B 1 79 ? -15.312 -44.625 -6.715 1 93.88 79 TYR B N 1
ATOM 4058 C CA . TYR B 1 79 ? -15.992 -44.25 -7.953 1 93.88 79 TYR B CA 1
ATOM 4059 C C . TYR B 1 79 ? -15.859 -42.75 -8.211 1 93.88 79 TYR B C 1
ATOM 4061 O O . TYR B 1 79 ? -15.875 -42.312 -9.359 1 93.88 79 TYR B O 1
ATOM 4069 N N . TYR B 1 80 ? -15.844 -42.031 -7.188 1 95.12 80 TYR B N 1
ATOM 4070 C CA . TYR B 1 80 ? -15.867 -40.562 -7.352 1 95.12 80 TYR B CA 1
ATOM 4071 C C . TYR B 1 80 ? -14.5 -39.969 -7.074 1 95.12 80 TYR B C 1
ATOM 4073 O O . TYR B 1 80 ? -13.82 -40.375 -6.125 1 95.12 80 TYR B O 1
ATOM 4081 N N . ASP B 1 81 ? -14.141 -39.094 -7.953 1 93.19 81 ASP B N 1
ATOM 4082 C CA . ASP B 1 81 ? -12.875 -38.375 -7.797 1 93.19 81 ASP B CA 1
ATOM 4083 C C . ASP B 1 81 ? -12.938 -37.375 -6.637 1 93.19 81 ASP B C 1
ATOM 4085 O O . ASP B 1 81 ? -11.938 -37.156 -5.953 1 93.19 81 ASP B O 1
ATOM 4089 N N . PHE B 1 82 ? -14.148 -36.75 -6.508 1 95.06 82 PHE B N 1
ATOM 4090 C CA . PHE B 1 82 ? -14.352 -35.781 -5.441 1 95.06 82 PHE B CA 1
ATOM 4091 C C . PHE B 1 82 ? -15.648 -36.062 -4.688 1 95.06 82 PHE B C 1
ATOM 4093 O O . PHE B 1 82 ? -16.719 -36.188 -5.297 1 95.06 82 PHE B O 1
ATOM 4100 N N . ILE B 1 83 ? -15.469 -36.25 -3.484 1 96.31 83 ILE B N 1
ATOM 4101 C CA . ILE B 1 83 ? -16.609 -36.25 -2.57 1 96.31 83 ILE B CA 1
ATOM 4102 C C . ILE B 1 83 ? -16.641 -34.938 -1.776 1 96.31 83 ILE B C 1
ATOM 4104 O O . ILE B 1 83 ? -15.68 -34.594 -1.088 1 96.31 83 ILE B O 1
ATOM 4108 N N . ILE B 1 84 ? -17.766 -34.188 -1.961 1 96.88 84 ILE B N 1
ATOM 4109 C CA . ILE B 1 84 ? -17.859 -32.844 -1.413 1 96.88 84 ILE B CA 1
ATOM 4110 C C . ILE B 1 84 ? -19.047 -32.75 -0.455 1 96.88 84 ILE B C 1
ATOM 4112 O O . ILE B 1 84 ? -20.188 -33 -0.849 1 96.88 84 ILE B O 1
ATOM 4116 N N . THR B 1 85 ? -18.75 -32.344 0.744 1 96.25 85 THR B N 1
ATOM 4117 C CA . THR B 1 85 ? -19.812 -32.219 1.745 1 96.25 85 THR B CA 1
ATOM 4118 C C . THR B 1 85 ? -20.391 -30.812 1.757 1 96.25 85 THR B C 1
ATOM 4120 O O . THR B 1 85 ? -19.688 -29.828 1.501 1 96.25 85 THR B O 1
ATOM 4123 N N . MET B 1 86 ? -21.672 -30.766 2.131 1 94.38 86 MET B N 1
ATOM 4124 C CA . MET B 1 86 ? -22.375 -29.484 2.119 1 94.38 86 MET B CA 1
ATOM 4125 C C . MET B 1 86 ? -22.281 -28.812 3.48 1 94.38 86 MET B C 1
ATOM 4127 O O . MET B 1 86 ? -22.547 -27.609 3.6 1 94.38 86 MET B O 1
ATOM 4131 N N . GLY B 1 87 ? -21.969 -29.562 4.516 1 92.75 87 GLY B N 1
ATOM 4132 C CA . GLY B 1 87 ? -21.875 -29.031 5.863 1 92.75 87 GLY B CA 1
ATOM 4133 C C . GLY B 1 87 ? -20.719 -29.594 6.66 1 92.75 87 GLY B C 1
ATOM 4134 O O . GLY B 1 87 ? -20.219 -30.688 6.355 1 92.75 87 GLY B O 1
ATOM 4135 N N . ILE B 1 88 ? -20.312 -28.844 7.637 1 92.75 88 ILE B N 1
ATOM 4136 C CA . ILE B 1 88 ? -19.188 -29.219 8.484 1 92.75 88 ILE B CA 1
ATOM 4137 C C . ILE B 1 88 ? -19.5 -30.531 9.195 1 92.75 88 ILE B C 1
ATOM 4139 O O . ILE B 1 88 ? -18.594 -31.359 9.406 1 92.75 88 ILE B O 1
ATOM 4143 N N . GLU B 1 89 ? -20.75 -30.734 9.531 1 91.88 89 GLU B N 1
ATOM 4144 C CA . GLU B 1 89 ? -21.141 -31.953 10.227 1 91.88 89 GLU B CA 1
ATOM 4145 C C . GLU B 1 89 ? -20.906 -33.188 9.367 1 91.88 89 GLU B C 1
ATOM 4147 O O . GLU B 1 89 ? -20.547 -34.25 9.883 1 91.88 89 GLU B O 1
ATOM 4152 N N . HIS B 1 90 ? -21.156 -33.094 8.07 1 93.75 90 HIS B N 1
ATOM 4153 C CA . HIS B 1 90 ? -20.906 -34.188 7.16 1 93.75 90 HIS B CA 1
ATOM 4154 C C . HIS B 1 90 ? -19.406 -34.469 7.047 1 93.75 90 HIS B C 1
ATOM 4156 O O . HIS B 1 90 ? -19 -35.625 7.035 1 93.75 90 HIS B O 1
ATOM 4162 N N . LYS B 1 91 ? -18.656 -33.375 6.871 1 94.12 91 LYS B N 1
ATOM 4163 C CA . LYS B 1 91 ? -17.203 -33.5 6.832 1 94.12 91 LYS B CA 1
ATOM 4164 C C . LYS B 1 91 ? -16.688 -34.25 8.055 1 94.12 91 LYS B C 1
ATOM 4166 O O . LYS B 1 91 ? -15.891 -35.188 7.926 1 94.12 91 LYS B O 1
ATOM 4171 N N . LYS B 1 92 ? -17.156 -33.938 9.234 1 93.81 92 LYS B N 1
ATOM 4172 C CA . LYS B 1 92 ? -16.766 -34.562 10.484 1 93.81 92 LYS B CA 1
ATOM 4173 C C . LYS B 1 92 ? -17.188 -36.031 10.492 1 93.81 92 LYS B C 1
ATOM 4175 O O . LYS B 1 92 ? -16.438 -36.906 10.953 1 93.81 92 LYS B O 1
ATOM 4180 N N . TYR B 1 93 ? -18.312 -36.25 10.023 1 93.81 93 TYR B N 1
ATOM 4181 C CA . TYR B 1 93 ? -18.828 -37.625 9.953 1 93.81 93 TYR B CA 1
ATOM 4182 C C . TYR B 1 93 ? -17.891 -38.531 9.148 1 93.81 93 TYR B C 1
ATOM 4184 O O . TYR B 1 93 ? -17.547 -39.625 9.578 1 93.81 93 TYR B O 1
ATOM 4192 N N . PHE B 1 94 ? -17.453 -38.062 8.031 1 94.94 94 PHE B N 1
ATOM 4193 C CA . PHE B 1 94 ? -16.594 -38.844 7.16 1 94.94 94 PHE B CA 1
ATOM 4194 C C . PHE B 1 94 ? -15.234 -39.062 7.805 1 94.94 94 PHE B C 1
ATOM 4196 O O . PHE B 1 94 ? -14.648 -40.125 7.668 1 94.94 94 PHE B O 1
ATOM 4203 N N . GLU B 1 95 ? -14.781 -38.094 8.469 1 94.38 95 GLU B N 1
ATOM 4204 C CA . GLU B 1 95 ? -13.5 -38.219 9.164 1 94.38 95 GLU B CA 1
ATOM 4205 C C . GLU B 1 95 ? -13.594 -39.25 10.281 1 94.38 95 GLU B C 1
ATOM 4207 O O . GLU B 1 95 ? -12.703 -40.094 10.43 1 94.38 95 GLU B O 1
ATOM 4212 N N . GLU B 1 96 ? -14.633 -39.188 10.969 1 94.94 96 GLU B N 1
ATOM 4213 C CA . GLU B 1 96 ? -14.812 -40.094 12.117 1 94.94 96 GLU B CA 1
ATOM 4214 C C . GLU B 1 96 ? -15.148 -41.5 11.672 1 94.94 96 GLU B C 1
ATOM 4216 O O . GLU B 1 96 ? -14.648 -42.469 12.242 1 94.94 96 GLU B O 1
ATOM 4221 N N . THR B 1 97 ? -15.953 -41.562 10.695 1 94.38 97 THR B N 1
ATOM 4222 C CA . THR B 1 97 ? -16.5 -42.875 10.305 1 94.38 97 THR B CA 1
ATOM 4223 C C . THR B 1 97 ? -15.562 -43.594 9.344 1 94.38 97 THR B C 1
ATOM 4225 O O . THR B 1 97 ? -15.406 -44.812 9.406 1 94.38 97 THR B O 1
ATOM 4228 N N . TYR B 1 98 ? -14.953 -42.844 8.5 1 94.06 98 TYR B N 1
ATOM 4229 C CA . TYR B 1 98 ? -14.18 -43.5 7.445 1 94.06 98 TYR B CA 1
ATOM 4230 C C . TYR B 1 98 ? -12.711 -43.125 7.543 1 94.06 98 TYR B C 1
ATOM 4232 O O . TYR B 1 98 ? -11.875 -43.656 6.797 1 94.06 98 TYR B O 1
ATOM 4240 N N . GLY B 1 99 ? -12.414 -42.188 8.406 1 93.38 99 GLY B N 1
ATOM 4241 C CA . GLY B 1 99 ? -11.047 -41.719 8.523 1 93.38 99 GLY B CA 1
ATOM 4242 C C . GLY B 1 99 ? -10.562 -40.969 7.301 1 93.38 99 GLY B C 1
ATOM 4243 O O . GLY B 1 99 ? -9.375 -41 6.965 1 93.38 99 GLY B O 1
ATOM 4244 N N . ARG B 1 100 ? -11.492 -40.438 6.508 1 92.31 100 ARG B N 1
ATOM 4245 C CA . ARG B 1 100 ? -11.172 -39.719 5.277 1 92.31 100 ARG B CA 1
ATOM 4246 C C . ARG B 1 100 ? -11.438 -38.219 5.43 1 92.31 100 ARG B C 1
ATOM 4248 O O . ARG B 1 100 ? -12.484 -37.812 5.938 1 92.31 100 ARG B O 1
ATOM 4255 N N . LYS B 1 101 ? -10.445 -37.438 5.055 1 89.94 101 LYS B N 1
ATOM 4256 C CA . LYS B 1 101 ? -10.641 -36 5.008 1 89.94 101 LYS B CA 1
ATOM 4257 C C . LYS B 1 101 ? -11.297 -35.562 3.697 1 89.94 101 LYS B C 1
ATOM 4259 O O . LYS B 1 101 ? -10.672 -35.656 2.635 1 89.94 101 LYS B O 1
ATOM 4264 N N . ILE B 1 102 ? -12.578 -35.156 3.832 1 92.31 102 ILE B N 1
ATOM 4265 C CA . ILE B 1 102 ? -13.352 -34.812 2.645 1 92.31 102 ILE B CA 1
ATOM 4266 C C . ILE B 1 102 ? -13.5 -33.312 2.557 1 92.31 102 ILE B C 1
ATOM 4268 O O . ILE B 1 102 ? -13.477 -32.594 3.578 1 92.31 102 ILE B O 1
ATOM 4272 N N . HIS B 1 103 ? -13.703 -32.812 1.392 1 92.38 103 HIS B N 1
ATOM 4273 C CA . HIS B 1 103 ? -13.82 -31.359 1.168 1 92.38 103 HIS B CA 1
ATOM 4274 C C . HIS B 1 103 ? -15.227 -30.875 1.483 1 92.38 103 HIS B C 1
ATOM 4276 O O . HIS B 1 103 ? -16.203 -31.609 1.302 1 92.38 103 HIS B O 1
ATOM 4282 N N . LEU B 1 104 ? -15.188 -29.641 1.964 1 94.69 104 LEU B N 1
ATOM 4283 C CA . LEU B 1 104 ? -16.438 -28.906 2.109 1 94.69 104 LEU B CA 1
ATOM 4284 C C . LEU B 1 104 ? -16.703 -28.031 0.883 1 94.69 104 LEU B C 1
ATOM 4286 O O . LEU B 1 104 ? -15.773 -27.469 0.308 1 94.69 104 LEU B O 1
ATOM 4290 N N . PHE B 1 105 ? -17.984 -27.953 0.51 1 94.75 105 PHE B N 1
ATOM 4291 C CA . PHE B 1 105 ? -18.359 -27.125 -0.635 1 94.75 105 PHE B CA 1
ATOM 4292 C C . PHE B 1 105 ? -17.766 -25.734 -0.52 1 94.75 105 PHE B C 1
ATOM 4294 O O . PHE B 1 105 ? -17.109 -25.25 -1.444 1 94.75 105 PHE B O 1
ATOM 4301 N N . ASN B 1 106 ? -17.922 -25.094 0.669 1 92.44 106 ASN B N 1
ATOM 4302 C CA . ASN B 1 106 ? -17.438 -23.734 0.875 1 92.44 106 ASN B CA 1
ATOM 4303 C C . ASN B 1 106 ? -15.914 -23.672 0.891 1 92.44 106 ASN B C 1
ATOM 4305 O O . ASN B 1 106 ? -15.328 -22.641 0.553 1 92.44 106 ASN B O 1
ATOM 4309 N N . GLU B 1 107 ? -15.328 -24.766 1.268 1 92.69 107 GLU B N 1
ATOM 4310 C CA . GLU B 1 107 ? -13.867 -24.812 1.221 1 92.69 107 GLU B CA 1
ATOM 4311 C C . GLU B 1 107 ? -13.359 -24.719 -0.215 1 92.69 107 GLU B C 1
ATOM 4313 O O . GLU B 1 107 ? -12.367 -24.031 -0.483 1 92.69 107 GLU B O 1
ATOM 4318 N N . ILE B 1 108 ? -14.031 -25.406 -1.058 1 92.44 108 ILE B N 1
ATOM 4319 C CA . ILE B 1 108 ? -13.625 -25.391 -2.459 1 92.44 108 ILE B CA 1
ATOM 4320 C C . ILE B 1 108 ? -13.945 -24.031 -3.078 1 92.44 108 ILE B C 1
ATOM 4322 O O . ILE B 1 108 ? -13.094 -23.422 -3.727 1 92.44 108 ILE B O 1
ATOM 4326 N N . LEU B 1 109 ? -15.109 -23.594 -2.807 1 91.25 109 LEU B N 1
ATOM 4327 C CA . LEU B 1 109 ? -15.602 -22.391 -3.477 1 91.25 109 LEU B CA 1
ATOM 4328 C C . LEU B 1 109 ? -14.945 -21.141 -2.902 1 91.25 109 LEU B C 1
ATOM 4330 O O . LEU B 1 109 ? -14.508 -20.266 -3.652 1 91.25 109 LEU B O 1
ATOM 4334 N N . LEU B 1 110 ? -14.828 -21.109 -1.527 1 87.88 110 LEU B N 1
ATOM 4335 C CA . LEU B 1 110 ? -14.484 -19.859 -0.867 1 87.88 110 LEU B CA 1
ATOM 4336 C C . LEU B 1 110 ? -13.188 -20 -0.071 1 87.88 110 LEU B C 1
ATOM 4338 O O . LEU B 1 110 ? -12.641 -19 0.411 1 87.88 110 LEU B O 1
ATOM 4342 N N . GLY B 1 111 ? -12.766 -21.188 0.12 1 87.25 111 GLY B N 1
ATOM 4343 C CA . GLY B 1 111 ? -11.625 -21.406 0.997 1 87.25 111 GLY B CA 1
ATOM 4344 C C . GLY B 1 111 ? -11.977 -21.297 2.469 1 87.25 111 GLY B C 1
ATOM 4345 O O . GLY B 1 111 ? -11.117 -21 3.299 1 87.25 111 GLY B O 1
ATOM 4346 N N . GLU B 1 112 ? -13.289 -21.453 2.773 1 87.81 112 GLU B N 1
ATOM 4347 C CA . GLU B 1 112 ? -13.758 -21.328 4.148 1 87.81 112 GLU B CA 1
ATOM 4348 C C . GLU B 1 112 ? -14.297 -22.641 4.68 1 87.81 112 GLU B C 1
ATOM 4350 O O . GLU B 1 112 ? -14.961 -23.391 3.953 1 87.81 112 GLU B O 1
ATOM 4355 N N . GLU B 1 113 ? -13.922 -22.781 5.906 1 89.44 113 GLU B N 1
ATOM 4356 C CA . GLU B 1 113 ? -14.469 -23.984 6.543 1 89.44 113 GLU B CA 1
ATOM 4357 C C . GLU B 1 113 ? -15.828 -23.688 7.188 1 89.44 113 GLU B C 1
ATOM 4359 O O . GLU B 1 113 ? -15.953 -23.719 8.414 1 89.44 113 GLU B O 1
ATOM 4364 N N . THR B 1 114 ? -16.781 -23.359 6.387 1 88.44 114 THR B N 1
ATOM 4365 C CA . THR B 1 114 ? -18.125 -23.047 6.848 1 88.44 114 THR B CA 1
ATOM 4366 C C . THR B 1 114 ? -19.156 -23.875 6.074 1 88.44 114 THR B C 1
ATOM 4368 O O . THR B 1 114 ? -18.891 -24.328 4.961 1 88.44 114 THR B O 1
ATOM 4371 N N . SER B 1 115 ? -20.219 -24.094 6.773 1 88.31 115 SER B N 1
ATOM 4372 C CA . SER B 1 115 ? -21.328 -24.797 6.121 1 88.31 115 SER B CA 1
ATOM 4373 C C . SER B 1 115 ? -22.109 -23.859 5.203 1 88.31 115 SER B C 1
ATOM 4375 O O . SER B 1 115 ? -22.109 -22.641 5.414 1 88.31 115 SER B O 1
ATOM 4377 N N . LEU B 1 116 ? -22.531 -24.359 4.211 1 78 116 LEU B N 1
ATOM 4378 C CA . LEU B 1 116 ? -23.516 -23.594 3.457 1 78 116 LEU B CA 1
ATOM 4379 C C . LEU B 1 116 ? -24.766 -23.344 4.293 1 78 116 LEU B C 1
ATOM 4381 O O . LEU B 1 116 ? -25.375 -24.281 4.816 1 78 116 LEU B O 1
ATOM 4385 N N . VAL B 1 117 ? -24.828 -22.141 4.922 1 62.41 117 VAL B N 1
ATOM 4386 C CA . VAL B 1 117 ? -25.922 -21.891 5.852 1 62.41 117 VAL B CA 1
ATOM 4387 C C . VAL B 1 117 ? -27.25 -21.828 5.086 1 62.41 117 VAL B C 1
ATOM 4389 O O . VAL B 1 117 ? -27.344 -21.141 4.062 1 62.41 117 VAL B O 1
ATOM 4392 N N . VAL B 1 118 ? -28.062 -22.781 5.398 1 55.28 118 VAL B N 1
ATOM 4393 C CA . VAL B 1 118 ? -29.484 -22.719 5.086 1 55.28 118 VAL B CA 1
ATOM 4394 C C . VAL B 1 118 ? -30.25 -22.156 6.277 1 55.28 118 VAL B C 1
ATOM 4396 O O . VAL B 1 118 ? -30.078 -22.609 7.41 1 55.28 118 VAL B O 1
ATOM 4399 N N . PRO B 1 119 ? -30.656 -20.875 6.191 1 46.25 119 PRO B N 1
ATOM 4400 C CA . PRO B 1 119 ? -31.406 -20.484 7.387 1 46.25 119 PRO B CA 1
ATOM 4401 C C . PRO B 1 119 ? -32.438 -21.531 7.781 1 46.25 119 PRO B C 1
ATOM 4403 O O . PRO B 1 119 ? -32.969 -22.25 6.922 1 46.25 119 PRO B O 1
ATOM 4406 N N . PRO B 1 120 ? -32.469 -21.984 9.062 1 43.78 120 PRO B N 1
ATOM 4407 C CA . PRO B 1 120 ? -33.5 -22.922 9.516 1 43.78 120 PRO B CA 1
ATOM 4408 C C . PRO B 1 120 ? -34.906 -22.547 9.008 1 43.78 120 PRO B C 1
ATOM 4410 O O . PRO B 1 120 ? -35.156 -21.375 8.711 1 43.78 120 PRO B O 1
ATOM 4413 N N . PRO B 1 121 ? -35.656 -23.719 8.766 1 45.03 121 PRO B N 1
ATOM 4414 C CA . PRO B 1 121 ? -37.062 -23.5 8.383 1 45.03 121 PRO B CA 1
ATOM 4415 C C . PRO B 1 121 ? -37.781 -22.562 9.344 1 45.03 121 PRO B C 1
ATOM 4417 O O . PRO B 1 121 ? -37.906 -22.859 10.539 1 45.03 121 PRO B O 1
ATOM 4420 N N . ASP B 1 122 ? -37.469 -21.484 9.562 1 41.69 122 ASP B N 1
ATOM 4421 C CA . ASP B 1 122 ? -38.344 -20.766 10.484 1 41.69 122 ASP B CA 1
ATOM 4422 C C . ASP B 1 122 ? -39.781 -20.766 9.969 1 41.69 122 ASP B C 1
ATOM 4424 O O . ASP B 1 122 ? -40.031 -20.797 8.758 1 41.69 122 ASP B O 1
ATOM 4428 N N . LYS B 1 123 ? -40.906 -21.078 10.812 1 45.72 123 LYS B N 1
ATOM 4429 C CA . LYS B 1 123 ? -42.344 -21.094 10.57 1 45.72 123 LYS B CA 1
ATOM 4430 C C . LYS B 1 123 ? -42.781 -19.797 9.906 1 45.72 123 LYS B C 1
ATOM 4432 O O . LYS B 1 123 ? -43.875 -19.734 9.32 1 45.72 123 LYS B O 1
ATOM 4437 N N . ASP B 1 124 ? -42.344 -18.688 10.203 1 48.28 124 ASP B N 1
ATOM 4438 C CA . ASP B 1 124 ? -43.094 -17.438 9.984 1 48.28 124 ASP B CA 1
ATOM 4439 C C . ASP B 1 124 ? -42.781 -16.859 8.609 1 48.28 124 ASP B C 1
ATOM 4441 O O . ASP B 1 124 ? -42.844 -15.641 8.422 1 48.28 124 ASP B O 1
ATOM 4445 N N . GLY B 1 125 ? -42.688 -17.703 7.398 1 55.72 125 GLY B N 1
ATOM 4446 C CA . GLY B 1 125 ? -42.562 -17.109 6.074 1 55.72 125 GLY B CA 1
ATOM 4447 C C . GLY B 1 125 ? -41.125 -16.891 5.648 1 55.72 125 GLY B C 1
ATOM 4448 O O . GLY B 1 125 ? -40.844 -16.594 4.484 1 55.72 125 GLY B O 1
ATOM 4449 N N . LYS B 1 126 ? -40.312 -17.094 6.5 1 66.81 126 LYS B N 1
ATOM 4450 C CA . LYS B 1 126 ? -38.875 -16.812 6.254 1 66.81 126 LYS B CA 1
ATOM 4451 C C . LYS B 1 126 ? -38.188 -18.016 5.617 1 66.81 126 LYS B C 1
ATOM 4453 O O . LYS B 1 126 ? -37.188 -17.859 4.93 1 66.81 126 LYS B O 1
ATOM 4458 N N . TYR B 1 127 ? -38.938 -19.156 5.59 1 74.06 127 TYR B N 1
ATOM 4459 C CA . TYR B 1 127 ? -38.312 -20.391 5.094 1 74.06 127 TYR B CA 1
ATOM 4460 C C . TYR B 1 127 ? -38.25 -20.391 3.57 1 74.06 127 TYR B C 1
ATOM 4462 O O . TYR B 1 127 ? -37.219 -20.703 2.988 1 74.06 127 TYR B O 1
ATOM 4470 N N . LEU B 1 128 ? -39.406 -20 3.004 1 78.44 128 LEU B N 1
ATOM 4471 C CA . LEU B 1 128 ? -39.438 -19.922 1.547 1 78.44 128 LEU B CA 1
ATOM 4472 C C . LEU B 1 128 ? -38.344 -19.016 1.014 1 78.44 128 LEU B C 1
ATOM 4474 O O . LEU B 1 128 ? -37.625 -19.375 0.071 1 78.44 128 LEU B O 1
ATOM 4478 N N . LEU B 1 129 ? -38.219 -17.906 1.596 1 79.88 129 LEU B N 1
ATOM 4479 C CA . LEU B 1 129 ? -37.219 -16.938 1.153 1 79.88 129 LEU B CA 1
ATOM 4480 C C . LEU B 1 129 ? -35.812 -17.484 1.316 1 79.88 129 LEU B C 1
ATOM 4482 O O . LEU B 1 129 ? -34.969 -17.312 0.438 1 79.88 129 LEU B O 1
ATOM 4486 N N . GLU B 1 130 ? -35.594 -18.188 2.342 1 80.88 130 GLU B N 1
ATOM 4487 C CA . GLU B 1 130 ? -34.25 -18.703 2.645 1 80.88 130 GLU B CA 1
ATOM 4488 C C . GLU B 1 130 ? -33.875 -19.844 1.688 1 80.88 130 GLU B C 1
ATOM 4490 O O . GLU B 1 130 ? -32.719 -19.906 1.23 1 80.88 130 GLU B O 1
ATOM 4495 N N . ILE B 1 131 ? -34.812 -20.719 1.485 1 85.94 131 ILE B N 1
ATOM 4496 C CA . ILE B 1 131 ? -34.562 -21.828 0.581 1 85.94 131 ILE B CA 1
ATOM 4497 C C . ILE B 1 131 ? -34.344 -21.312 -0.836 1 85.94 131 ILE B C 1
ATOM 4499 O O . ILE B 1 131 ? -33.438 -21.75 -1.532 1 85.94 131 ILE B O 1
ATOM 4503 N N . ASN B 1 132 ? -35.156 -20.344 -1.222 1 88.5 132 ASN B N 1
ATOM 4504 C CA . ASN B 1 132 ? -34.969 -19.734 -2.535 1 88.5 132 ASN B CA 1
ATOM 4505 C C . ASN B 1 132 ? -33.594 -19.078 -2.658 1 88.5 132 ASN B C 1
ATOM 4507 O O . ASN B 1 132 ? -32.906 -19.234 -3.678 1 88.5 132 ASN B O 1
ATOM 4511 N N . LYS B 1 133 ? -33.312 -18.422 -1.657 1 86.62 133 LYS B N 1
ATOM 4512 C CA . LYS B 1 133 ? -32 -17.766 -1.643 1 86.62 133 LYS B CA 1
ATOM 4513 C C . LYS B 1 133 ? -30.875 -18.797 -1.754 1 86.62 133 LYS B C 1
ATOM 4515 O O . LYS B 1 133 ? -29.891 -18.562 -2.447 1 86.62 133 LYS B O 1
ATOM 4520 N N . MET B 1 134 ? -30.984 -19.875 -1.073 1 88.62 134 MET B N 1
ATOM 4521 C CA . MET B 1 134 ? -29.969 -20.938 -1.126 1 88.62 134 MET B CA 1
ATOM 4522 C C . MET B 1 134 ? -29.859 -21.5 -2.535 1 88.62 134 MET B C 1
ATOM 4524 O O . MET B 1 134 ? -28.75 -21.672 -3.045 1 88.62 134 MET B O 1
ATOM 4528 N N . VAL B 1 135 ? -30.969 -21.766 -3.109 1 93.62 135 VAL B N 1
ATOM 4529 C CA . VAL B 1 135 ? -30.984 -22.297 -4.469 1 93.62 135 VAL B CA 1
ATOM 4530 C C . VAL B 1 135 ? -30.312 -21.297 -5.414 1 93.62 135 VAL B C 1
ATOM 4532 O O . VAL B 1 135 ? -29.453 -21.688 -6.215 1 93.62 135 VAL B O 1
ATOM 4535 N N . ASP B 1 136 ? -30.719 -20.094 -5.262 1 92.06 136 ASP B N 1
ATOM 4536 C CA . ASP B 1 136 ? -30.156 -19.047 -6.117 1 92.06 136 ASP B CA 1
ATOM 4537 C C . ASP B 1 136 ? -28.641 -18.938 -5.922 1 92.06 136 ASP B C 1
ATOM 4539 O O . ASP B 1 136 ? -27.891 -18.812 -6.891 1 92.06 136 ASP B O 1
ATOM 4543 N N . THR B 1 137 ? -28.297 -18.984 -4.734 1 88.94 137 THR B N 1
ATOM 4544 C CA . THR B 1 137 ? -26.891 -18.859 -4.41 1 88.94 137 THR B CA 1
ATOM 4545 C C . THR B 1 137 ? -26.094 -20 -5.031 1 88.94 137 THR B C 1
ATOM 4547 O O . THR B 1 137 ? -25.031 -19.766 -5.637 1 88.94 137 THR B O 1
ATOM 4550 N N . LEU B 1 138 ? -26.562 -21.172 -4.879 1 93.56 138 LEU B N 1
ATOM 4551 C CA . LEU B 1 138 ? -25.875 -22.328 -5.434 1 93.56 138 LEU B CA 1
ATOM 4552 C C . LEU B 1 138 ? -25.859 -22.281 -6.957 1 93.56 138 LEU B C 1
ATOM 4554 O O . LEU B 1 138 ? -24.828 -22.562 -7.582 1 93.56 138 LEU B O 1
ATOM 4558 N N . HIS B 1 139 ? -26.969 -21.922 -7.484 1 94.62 139 HIS B N 1
ATOM 4559 C CA . HIS B 1 139 ? -27.078 -21.812 -8.938 1 94.62 139 HIS B CA 1
ATOM 4560 C C . HIS B 1 139 ? -26.047 -20.812 -9.484 1 94.62 139 HIS B C 1
ATOM 4562 O O . HIS B 1 139 ? -25.344 -21.109 -10.445 1 94.62 139 HIS B O 1
ATOM 4568 N N . GLU B 1 140 ? -25.984 -19.766 -8.836 1 92.31 140 GLU B N 1
ATOM 4569 C CA . GLU B 1 140 ? -25.109 -18.688 -9.289 1 92.31 140 GLU B CA 1
ATOM 4570 C C . GLU B 1 140 ? -23.641 -19.016 -9.039 1 92.31 140 GLU B C 1
ATOM 4572 O O . GLU B 1 140 ? -22.75 -18.484 -9.711 1 92.31 140 GLU B O 1
ATOM 4577 N N . ALA B 1 141 ? -23.344 -19.906 -8.141 1 92.69 141 ALA B N 1
ATOM 4578 C CA . ALA B 1 141 ? -21.984 -20.203 -7.727 1 92.69 141 ALA B CA 1
ATOM 4579 C C . ALA B 1 141 ? -21.344 -21.25 -8.648 1 92.69 141 ALA B C 1
ATOM 4581 O O . ALA B 1 141 ? -20.125 -21.438 -8.633 1 92.69 141 ALA B O 1
ATOM 4582 N N . MET B 1 142 ? -22.078 -21.922 -9.508 1 94.81 142 MET B N 1
ATOM 4583 C CA . MET B 1 142 ? -21.609 -23.125 -10.195 1 94.81 142 MET B CA 1
ATOM 4584 C C . MET B 1 142 ? -20.484 -22.781 -11.164 1 94.81 142 MET B C 1
ATOM 4586 O O . MET B 1 142 ? -19.5 -23.531 -11.273 1 94.81 142 MET B O 1
ATOM 4590 N N . PRO B 1 143 ? -20.562 -21.625 -11.852 1 93.5 143 PRO B N 1
ATOM 4591 C CA . PRO B 1 143 ? -19.438 -21.312 -12.742 1 93.5 143 PRO B CA 1
ATOM 4592 C C . PRO B 1 143 ? -18.109 -21.234 -12 1 93.5 143 PRO B C 1
ATOM 4594 O O . PRO B 1 143 ? -17.125 -21.875 -12.414 1 93.5 143 PRO B O 1
ATOM 4597 N N . LEU B 1 144 ? -18.109 -20.531 -10.984 1 92.69 144 LEU B N 1
ATOM 4598 C CA . LEU B 1 144 ? -16.891 -20.391 -10.188 1 92.69 144 LEU B CA 1
ATOM 4599 C C . LEU B 1 144 ? -16.516 -21.734 -9.555 1 92.69 144 LEU B C 1
ATOM 4601 O O . LEU B 1 144 ? -15.328 -22.062 -9.469 1 92.69 144 LEU B O 1
ATOM 4605 N N . PHE B 1 145 ? -17.469 -22.469 -9.141 1 93.75 145 PHE B N 1
ATOM 4606 C CA . PHE B 1 145 ? -17.219 -23.75 -8.508 1 93.75 145 PHE B CA 1
ATOM 4607 C C . PHE B 1 145 ? -16.484 -24.688 -9.461 1 93.75 145 PHE B C 1
ATOM 4609 O O . PHE B 1 145 ? -15.531 -25.359 -9.062 1 93.75 145 PHE B O 1
ATOM 4616 N N . VAL B 1 146 ? -16.844 -24.703 -10.656 1 94.31 146 VAL B N 1
ATOM 4617 C CA . VAL B 1 146 ? -16.219 -25.562 -11.656 1 94.31 146 VAL B CA 1
ATOM 4618 C C . VAL B 1 146 ? -14.766 -25.156 -11.867 1 94.31 146 VAL B C 1
ATOM 4620 O O . VAL B 1 146 ? -13.883 -26.016 -11.969 1 94.31 146 VAL B O 1
ATOM 4623 N N . VAL B 1 147 ? -14.516 -23.922 -11.883 1 92.62 147 VAL B N 1
ATOM 4624 C CA . VAL B 1 147 ? -13.148 -23.422 -12.023 1 92.62 147 VAL B CA 1
ATOM 4625 C C . VAL B 1 147 ? -12.297 -23.922 -10.859 1 92.62 147 VAL B C 1
ATOM 4627 O O . VAL B 1 147 ? -11.203 -24.453 -11.062 1 92.62 147 VAL B O 1
ATOM 4630 N N . LYS B 1 148 ? -12.867 -23.766 -9.734 1 93.75 148 LYS B N 1
ATOM 4631 C CA . LYS B 1 148 ? -12.141 -24.156 -8.531 1 93.75 148 LYS B CA 1
ATOM 4632 C C . LYS B 1 148 ? -11.914 -25.672 -8.492 1 93.75 148 LYS B C 1
ATOM 4634 O O . LYS B 1 148 ? -10.859 -26.141 -8.047 1 93.75 148 LYS B O 1
ATOM 4639 N N . LEU B 1 149 ? -12.844 -26.328 -8.914 1 93 149 LEU B N 1
ATOM 4640 C CA . LEU B 1 149 ? -12.734 -27.781 -8.945 1 93 149 LEU B CA 1
ATOM 4641 C C . LEU B 1 149 ? -11.648 -28.234 -9.914 1 93 149 LEU B C 1
ATOM 4643 O O . LEU B 1 149 ? -10.875 -29.156 -9.609 1 93 149 LEU B O 1
ATOM 4647 N N . LYS B 1 150 ? -11.633 -27.672 -11.078 1 93.06 150 LYS B N 1
ATOM 4648 C CA . LYS B 1 150 ? -10.594 -28 -12.047 1 93.06 150 LYS B CA 1
ATOM 4649 C C . LYS B 1 150 ? -9.211 -27.672 -11.508 1 93.06 150 LYS B C 1
ATOM 4651 O O . LYS B 1 150 ? -8.266 -28.438 -11.695 1 93.06 150 LYS B O 1
ATOM 4656 N N . GLU B 1 151 ? -9.062 -26.594 -10.875 1 94.88 151 GLU B N 1
ATOM 4657 C CA . GLU B 1 151 ? -7.797 -26.219 -10.25 1 94.88 151 GLU B CA 1
ATOM 4658 C C . GLU B 1 151 ? -7.387 -27.219 -9.188 1 94.88 151 GLU B C 1
ATOM 4660 O O . GLU B 1 151 ? -6.215 -27.578 -9.078 1 94.88 151 GLU B O 1
ATOM 4665 N N . LEU B 1 152 ? -8.406 -27.578 -8.461 1 93.5 152 LEU B N 1
ATOM 4666 C CA . LEU B 1 152 ? -8.141 -28.578 -7.426 1 93.5 152 LEU B CA 1
ATOM 4667 C C . LEU B 1 152 ? -7.664 -29.891 -8.039 1 93.5 152 LEU B C 1
ATOM 4669 O O . LEU B 1 152 ? -6.762 -30.547 -7.508 1 93.5 152 LEU B O 1
ATOM 4673 N N . GLN B 1 153 ? -8.281 -30.266 -9.07 1 93.06 153 GLN B N 1
ATOM 4674 C CA . GLN B 1 153 ? -7.879 -31.469 -9.773 1 93.06 153 GLN B CA 1
ATOM 4675 C C . GLN B 1 153 ? -6.43 -31.375 -10.242 1 93.06 153 GLN B C 1
ATOM 4677 O O . GLN B 1 153 ? -5.656 -32.312 -10.078 1 93.06 153 GLN B O 1
ATOM 4682 N N . VAL B 1 154 ? -6.039 -30.281 -10.812 1 94.38 154 VAL B N 1
ATOM 4683 C CA . VAL B 1 154 ? -4.684 -30.078 -11.312 1 94.38 154 VAL B CA 1
ATOM 4684 C C . VAL B 1 154 ? -3.695 -30.094 -10.148 1 94.38 154 VAL B C 1
ATOM 4686 O O . VAL B 1 154 ? -2.623 -30.703 -10.242 1 94.38 154 VAL B O 1
ATOM 4689 N N . LYS B 1 155 ? -4.059 -29.5 -9.062 1 94.44 155 LYS B N 1
ATOM 4690 C CA . LYS B 1 155 ? -3.195 -29.516 -7.883 1 94.44 155 LYS B CA 1
ATOM 4691 C C . LYS B 1 155 ? -2.908 -30.938 -7.426 1 94.44 155 LYS B C 1
ATOM 4693 O O . LYS B 1 155 ? -1.757 -31.297 -7.168 1 94.44 155 LYS B O 1
ATOM 4698 N N . ARG B 1 156 ? -3.932 -31.719 -7.371 1 91.44 156 ARG B N 1
ATOM 4699 C CA . ARG B 1 156 ? -3.773 -33.125 -6.957 1 91.44 156 ARG B CA 1
ATOM 4700 C C . ARG B 1 156 ? -2.855 -33.875 -7.914 1 91.44 156 ARG B C 1
ATOM 4702 O O . ARG B 1 156 ? -1.989 -34.625 -7.48 1 91.44 156 ARG B O 1
ATOM 4709 N N . LYS B 1 157 ? -3.111 -33.625 -9.164 1 91.31 157 LYS B N 1
ATOM 4710 C CA . LYS B 1 157 ? -2.299 -34.25 -10.188 1 91.31 157 LYS B CA 1
ATOM 4711 C C . LYS B 1 157 ? -0.829 -33.875 -10.047 1 91.31 157 LYS B C 1
ATOM 4713 O O . LYS B 1 157 ? 0.048 -34.75 -10.07 1 91.31 157 LYS B O 1
ATOM 4718 N N . LEU B 1 158 ? -0.51 -32.625 -9.867 1 93.75 158 LEU B N 1
ATOM 4719 C CA . LEU B 1 158 ? 0.86 -32.125 -9.781 1 93.75 158 LEU B CA 1
ATOM 4720 C C . LEU B 1 158 ? 1.541 -32.625 -8.516 1 93.75 158 LEU B C 1
ATOM 4722 O O . LEU B 1 158 ? 2.729 -32.969 -8.531 1 93.75 158 LEU B O 1
ATOM 4726 N N . LYS B 1 159 ? 0.778 -32.75 -7.465 1 92.25 159 LYS B N 1
ATOM 4727 C CA . LYS B 1 159 ? 1.336 -33.219 -6.191 1 92.25 159 LYS B CA 1
ATOM 4728 C C . LYS B 1 159 ? 1.648 -34.688 -6.227 1 92.25 159 LYS B C 1
ATOM 4730 O O . LYS B 1 159 ? 2.467 -35.188 -5.441 1 92.25 159 LYS B O 1
ATOM 4735 N N . SER B 1 160 ? 1.049 -35.406 -7.082 1 88.81 160 SER B N 1
ATOM 4736 C CA . SER B 1 160 ? 1.207 -36.875 -7.137 1 88.81 160 SER B CA 1
ATOM 4737 C C . SER B 1 160 ? 2.363 -37.25 -8.047 1 88.81 160 SER B C 1
ATOM 4739 O O . SER B 1 160 ? 2.748 -38.438 -8.102 1 88.81 160 SER B O 1
ATOM 4741 N N . ILE B 1 161 ? 2.965 -36.281 -8.742 1 87.25 161 ILE B N 1
ATOM 4742 C CA . ILE B 1 161 ? 4.012 -36.594 -9.711 1 87.25 161 ILE B CA 1
ATOM 4743 C C . ILE B 1 161 ? 5.32 -36.875 -8.977 1 87.25 161 ILE B C 1
ATOM 4745 O O . ILE B 1 161 ? 5.77 -36.062 -8.156 1 87.25 161 ILE B O 1
ATOM 4749 N N . ASP B 1 162 ? 5.84 -38.031 -9.25 1 81.94 162 ASP B N 1
ATOM 4750 C CA . ASP B 1 162 ? 7.16 -38.438 -8.781 1 81.94 162 ASP B CA 1
ATOM 4751 C C . ASP B 1 162 ? 8.18 -38.438 -9.922 1 81.94 162 ASP B C 1
ATOM 4753 O O . ASP B 1 162 ? 8.047 -39.188 -10.883 1 81.94 162 ASP B O 1
ATOM 4757 N N . PHE B 1 163 ? 9.203 -37.656 -9.875 1 79.75 163 PHE B N 1
ATOM 4758 C CA . PHE B 1 163 ? 10.172 -37.438 -10.945 1 79.75 163 PHE B CA 1
ATOM 4759 C C . PHE B 1 163 ? 11.141 -38.594 -11.055 1 79.75 163 PHE B C 1
ATOM 4761 O O . PHE B 1 163 ? 11.844 -38.75 -12.055 1 79.75 163 PHE B O 1
ATOM 4768 N N . SER B 1 164 ? 11.227 -39.469 -10.016 1 76.5 164 SER B N 1
ATOM 4769 C CA . SER B 1 164 ? 12.102 -40.625 -10.086 1 76.5 164 SER B CA 1
ATOM 4770 C C . SER B 1 164 ? 11.648 -41.594 -11.164 1 76.5 164 SER B C 1
ATOM 4772 O O . SER B 1 164 ? 12.453 -42.344 -11.711 1 76.5 164 SER B O 1
ATOM 4774 N N . ASN B 1 165 ? 10.375 -41.594 -11.594 1 75.81 165 ASN B N 1
ATOM 4775 C CA . ASN B 1 165 ? 9.82 -42.5 -12.586 1 75.81 165 ASN B CA 1
ATOM 4776 C C . ASN B 1 165 ? 8.828 -41.781 -13.508 1 75.81 165 ASN B C 1
ATOM 4778 O O . ASN B 1 165 ? 7.684 -42.219 -13.641 1 75.81 165 ASN B O 1
ATOM 4782 N N . VAL B 1 166 ? 9.297 -40.625 -14.094 1 73.94 166 VAL B N 1
ATOM 4783 C CA . VAL B 1 166 ? 8.305 -39.875 -14.828 1 73.94 166 VAL B CA 1
ATOM 4784 C C . VAL B 1 166 ? 8.258 -40.312 -16.281 1 73.94 166 VAL B C 1
ATOM 4786 O O . VAL B 1 166 ? 9.289 -40.375 -16.953 1 73.94 166 VAL B O 1
ATOM 4789 N N . LYS B 1 167 ? 7.105 -40.875 -16.656 1 77.25 167 LYS B N 1
ATOM 4790 C CA . LYS B 1 167 ? 6.844 -41.281 -18.031 1 77.25 167 LYS B CA 1
ATOM 4791 C C . LYS B 1 167 ? 6.594 -40.062 -18.922 1 77.25 167 LYS B C 1
ATOM 4793 O O . LYS B 1 167 ? 6.023 -39.062 -18.469 1 77.25 167 LYS B O 1
ATOM 4798 N N . THR B 1 168 ? 6.988 -40.094 -20.094 1 75.69 168 THR B N 1
ATOM 4799 C CA . THR B 1 168 ? 6.891 -39.031 -21.078 1 75.69 168 THR B CA 1
ATOM 4800 C C . THR B 1 168 ? 5.438 -38.594 -21.266 1 75.69 168 THR B C 1
ATOM 4802 O O . THR B 1 168 ? 5.156 -37.406 -21.406 1 75.69 168 THR B O 1
ATOM 4805 N N . GLU B 1 169 ? 4.582 -39.562 -21.281 1 75.31 169 GLU B N 1
ATOM 4806 C CA . GLU B 1 169 ? 3.166 -39.281 -21.5 1 75.31 169 GLU B CA 1
ATOM 4807 C C . GLU B 1 169 ? 2.604 -38.438 -20.359 1 75.31 169 GLU B C 1
ATOM 4809 O O . GLU B 1 169 ? 1.805 -37.5 -20.594 1 75.31 169 GLU B O 1
ATOM 4814 N N . VAL B 1 170 ? 3.057 -38.719 -19.25 1 75 170 VAL B N 1
ATOM 4815 C CA . VAL B 1 170 ? 2.6 -38 -18.062 1 75 170 VAL B CA 1
ATOM 4816 C C . VAL B 1 170 ? 3.094 -36.531 -18.125 1 75 170 VAL B C 1
ATOM 4818 O O . VAL B 1 170 ? 2.354 -35.625 -17.797 1 75 170 VAL B O 1
ATOM 4821 N N . VAL B 1 171 ? 4.172 -36.406 -18.719 1 83.38 171 VAL B N 1
ATOM 4822 C CA . VAL B 1 171 ? 4.781 -35.094 -18.812 1 83.38 171 VAL B CA 1
ATOM 4823 C C . VAL B 1 171 ? 3.977 -34.219 -19.766 1 83.38 171 VAL B C 1
ATOM 4825 O O . VAL B 1 171 ? 3.686 -33.062 -19.469 1 83.38 171 VAL B O 1
ATOM 4828 N N . SER B 1 172 ? 3.555 -34.812 -20.844 1 84 172 SER B N 1
ATOM 4829 C CA . SER B 1 172 ? 2.816 -34.062 -21.828 1 84 172 SER B CA 1
ATOM 4830 C C . SER B 1 172 ? 1.466 -33.594 -21.281 1 84 172 SER B C 1
ATOM 4832 O O . SER B 1 172 ? 1.056 -32.438 -21.5 1 84 172 SER B O 1
ATOM 4834 N N . LEU B 1 173 ? 0.852 -34.562 -20.594 1 81 173 LEU B N 1
ATOM 4835 C CA . LEU B 1 173 ? -0.463 -34.25 -20.031 1 81 173 LEU B CA 1
ATOM 4836 C C . LEU B 1 173 ? -0.359 -33.188 -18.953 1 81 173 LEU B C 1
ATOM 4838 O O . LEU B 1 173 ? -1.176 -32.281 -18.906 1 81 173 LEU B O 1
ATOM 4842 N N . VAL B 1 174 ? 0.591 -33.219 -18.297 1 89.56 174 VAL B N 1
ATOM 4843 C CA . VAL B 1 174 ? 0.751 -32.281 -17.188 1 89.56 174 VAL B CA 1
ATOM 4844 C C . VAL B 1 174 ? 1.177 -30.922 -17.719 1 89.56 174 VAL B C 1
ATOM 4846 O O . VAL B 1 174 ? 0.789 -29.891 -17.172 1 89.56 174 VAL B O 1
ATOM 4849 N N . LEU B 1 175 ? 1.857 -30.969 -18.812 1 94.12 175 LEU B N 1
ATOM 4850 C CA . LEU B 1 175 ? 2.311 -29.719 -19.422 1 94.12 175 LEU B CA 1
ATOM 4851 C C . LEU B 1 175 ? 1.124 -28.875 -19.875 1 94.12 175 LEU B C 1
ATOM 4853 O O . LEU B 1 175 ? 1.071 -27.672 -19.609 1 94.12 175 LEU B O 1
ATOM 4857 N N . ASP B 1 176 ? 0.214 -29.5 -20.484 1 93.88 176 ASP B N 1
ATOM 4858 C CA . ASP B 1 176 ? -0.969 -28.797 -20.969 1 93.88 176 ASP B CA 1
ATOM 4859 C C . ASP B 1 176 ? -1.787 -28.219 -19.812 1 93.88 176 ASP B C 1
ATOM 4861 O O . ASP B 1 176 ? -2.252 -27.078 -19.875 1 93.88 176 ASP B O 1
ATOM 4865 N N . ASP B 1 177 ? -1.954 -29.062 -18.828 1 94.69 177 ASP B N 1
ATOM 4866 C CA . ASP B 1 177 ? -2.684 -28.625 -17.641 1 94.69 177 ASP B CA 1
ATOM 4867 C C . ASP B 1 177 ? -2.021 -27.406 -17 1 94.69 177 ASP B C 1
ATOM 4869 O O . ASP B 1 177 ? -2.701 -26.453 -16.625 1 94.69 177 ASP B O 1
ATOM 4873 N N . MET B 1 178 ? -0.754 -27.453 -16.938 1 97.5 178 MET B N 1
ATOM 4874 C CA . MET B 1 178 ? -0.002 -26.375 -16.297 1 97.5 178 MET B CA 1
ATOM 4875 C C . MET B 1 178 ? -0.126 -25.094 -17.094 1 97.5 178 MET B C 1
ATOM 4877 O O . MET B 1 178 ? -0.39 -24.031 -16.531 1 97.5 178 MET B O 1
ATOM 4881 N N . LEU B 1 179 ? -0.024 -25.156 -18.406 1 97.75 179 LEU B N 1
ATOM 4882 C CA . LEU B 1 179 ? -0.1 -23.969 -19.25 1 97.75 179 LEU B CA 1
ATOM 4883 C C . LEU B 1 179 ? -1.499 -23.359 -19.203 1 97.75 179 LEU B C 1
ATOM 4885 O O . LEU B 1 179 ? -1.652 -22.141 -19.203 1 97.75 179 LEU B O 1
ATOM 4889 N N . GLN B 1 180 ? -2.449 -24.234 -19.109 1 96.19 180 GLN B N 1
ATOM 4890 C CA . GLN B 1 180 ? -3.826 -23.75 -19.047 1 96.19 180 GLN B CA 1
ATOM 4891 C C . GLN B 1 180 ? -4.098 -23 -17.75 1 96.19 180 GLN B C 1
ATOM 4893 O O . GLN B 1 180 ? -4.957 -22.109 -17.719 1 96.19 180 GLN B O 1
ATOM 4898 N N . HIS B 1 181 ? -3.371 -23.312 -16.734 1 97.69 181 HIS B N 1
ATOM 4899 C CA . HIS B 1 181 ? -3.645 -22.734 -15.43 1 97.69 181 HIS B CA 1
ATOM 4900 C C . HIS B 1 181 ? -2.496 -21.844 -14.969 1 97.69 181 HIS B C 1
ATOM 4902 O O . HIS B 1 181 ? -2.375 -21.547 -13.773 1 97.69 181 HIS B O 1
ATOM 4908 N N . ILE B 1 182 ? -1.656 -21.359 -15.883 1 98.06 182 ILE B N 1
ATOM 4909 C CA . ILE B 1 182 ? -0.445 -20.609 -15.555 1 98.06 182 ILE B CA 1
ATOM 4910 C C . ILE B 1 182 ? -0.816 -19.25 -14.977 1 98.06 182 ILE B C 1
ATOM 4912 O O . ILE B 1 182 ? -0.004 -18.609 -14.297 1 98.06 182 ILE B O 1
ATOM 4916 N N . GLY B 1 183 ? -2.084 -18.797 -15.227 1 97.81 183 GLY B N 1
ATOM 4917 C CA . GLY B 1 183 ? -2.553 -17.516 -14.75 1 97.81 183 GLY B CA 1
ATOM 4918 C C . GLY B 1 183 ? -3.566 -17.625 -13.625 1 97.81 183 GLY B C 1
ATOM 4919 O O . GLY B 1 183 ? -4.301 -16.672 -13.344 1 97.81 183 GLY B O 1
ATOM 4920 N N . SER B 1 184 ? -3.596 -18.75 -12.961 1 97.19 184 SER B N 1
ATOM 4921 C CA . SER B 1 184 ? -4.57 -18.984 -11.898 1 97.19 184 SER B CA 1
ATOM 4922 C C . SER B 1 184 ? -4.414 -17.984 -10.766 1 97.19 184 SER B C 1
ATOM 4924 O O . SER B 1 184 ? -3.293 -17.594 -10.422 1 97.19 184 SER B O 1
ATOM 4926 N N . ASN B 1 185 ? -5.555 -17.609 -10.164 1 95 185 ASN B N 1
ATOM 4927 C CA . ASN B 1 185 ? -5.531 -16.734 -9 1 95 185 ASN B CA 1
ATOM 4928 C C . ASN B 1 185 ? -5.129 -17.484 -7.73 1 95 185 ASN B C 1
ATOM 4930 O O . ASN B 1 185 ? -4.918 -16.875 -6.684 1 95 185 ASN B O 1
ATOM 4934 N N . ASP B 1 186 ? -5.059 -18.797 -7.91 1 95.25 186 ASP B N 1
ATOM 4935 C CA . ASP B 1 186 ? -4.555 -19.625 -6.816 1 95.25 186 ASP B CA 1
ATOM 4936 C C . ASP B 1 186 ? -3.029 -19.641 -6.793 1 95.25 186 ASP B C 1
ATOM 4938 O O . ASP B 1 186 ? -2.398 -20.359 -7.574 1 95.25 186 ASP B O 1
ATOM 4942 N N . GLY B 1 187 ? -2.471 -18.938 -5.867 1 96.06 187 GLY B N 1
ATOM 4943 C CA . GLY B 1 187 ? -1.029 -18.75 -5.805 1 96.06 187 GLY B CA 1
ATOM 4944 C C . GLY B 1 187 ? -0.275 -20.047 -5.57 1 96.06 187 GLY B C 1
ATOM 4945 O O . GLY B 1 187 ? 0.836 -20.234 -6.07 1 96.06 187 GLY B O 1
ATOM 4946 N N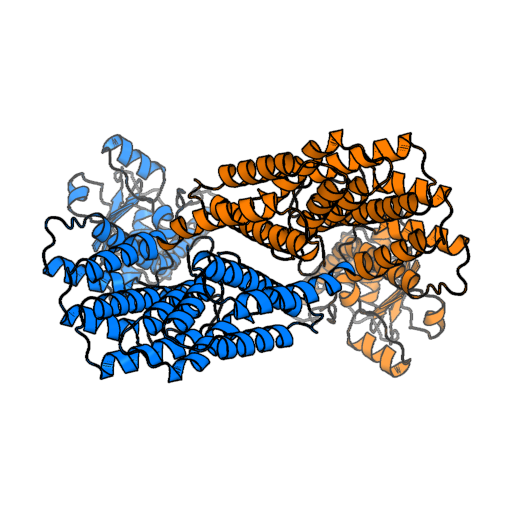 . GLU B 1 188 ? -0.865 -20.891 -4.801 1 94.88 188 GLU B N 1
ATOM 4947 C CA . GLU B 1 188 ? -0.222 -22.188 -4.582 1 94.88 188 GLU B CA 1
ATOM 4948 C C . GLU B 1 188 ? -0.123 -22.984 -5.879 1 94.88 188 GLU B C 1
ATOM 4950 O O . GLU B 1 188 ? 0.945 -23.5 -6.215 1 94.88 188 GLU B O 1
ATOM 4955 N N . LEU B 1 189 ? -1.237 -23.047 -6.531 1 97 189 LEU B N 1
ATOM 4956 C CA . LEU B 1 189 ? -1.248 -23.766 -7.797 1 97 189 LEU B CA 1
ATOM 4957 C C . LEU B 1 189 ? -0.287 -23.141 -8.797 1 97 189 LEU B C 1
ATOM 4959 O O . LEU B 1 189 ? 0.56 -23.828 -9.375 1 97 189 LEU B O 1
ATOM 4963 N N . ARG B 1 190 ? -0.35 -21.828 -8.945 1 97.75 190 ARG B N 1
ATOM 4964 C CA . ARG B 1 190 ? 0.368 -21.094 -9.984 1 97.75 190 ARG B CA 1
ATOM 4965 C C . ARG B 1 190 ? 1.864 -21.047 -9.688 1 97.75 190 ARG B C 1
ATOM 4967 O O . ARG B 1 190 ? 2.676 -21.438 -10.531 1 97.75 190 ARG B O 1
ATOM 4974 N N . ASP B 1 191 ? 2.266 -20.719 -8.5 1 96.38 191 ASP B N 1
ATOM 4975 C CA . ASP B 1 191 ? 3.648 -20.422 -8.148 1 96.38 191 ASP B CA 1
ATOM 4976 C C . ASP B 1 191 ? 4.34 -21.641 -7.547 1 96.38 191 ASP B C 1
ATOM 4978 O O . ASP B 1 191 ? 5.324 -22.141 -8.094 1 96.38 191 ASP B O 1
ATOM 4982 N N . GLU B 1 192 ? 3.781 -22.25 -6.605 1 95.12 192 GLU B N 1
ATOM 4983 C CA . GLU B 1 192 ? 4.449 -23.312 -5.863 1 95.12 192 GLU B CA 1
ATOM 4984 C C . GLU B 1 192 ? 4.449 -24.609 -6.652 1 95.12 192 GLU B C 1
ATOM 4986 O O . GLU B 1 192 ? 5.398 -25.391 -6.566 1 95.12 192 GLU B O 1
ATOM 4991 N N . LEU B 1 193 ? 3.395 -24.812 -7.363 1 96.38 193 LEU B N 1
ATOM 4992 C CA . LEU B 1 193 ? 3.291 -26.109 -8.039 1 96.38 193 LEU B CA 1
ATOM 4993 C C . LEU B 1 193 ? 3.629 -25.969 -9.516 1 96.38 193 LEU B C 1
ATOM 4995 O O . LEU B 1 193 ? 4.621 -26.547 -9.984 1 96.38 193 LEU B O 1
ATOM 4999 N N . ILE B 1 194 ? 2.857 -25.156 -10.242 1 97.19 194 ILE B N 1
ATOM 5000 C CA . ILE B 1 194 ? 2.998 -25.078 -11.695 1 97.19 194 ILE B CA 1
ATOM 5001 C C . ILE B 1 194 ? 4.383 -24.531 -12.047 1 97.19 194 ILE B C 1
ATOM 5003 O O . ILE B 1 194 ? 5.148 -25.188 -12.758 1 97.19 194 ILE B O 1
ATOM 5007 N N . TYR B 1 195 ? 4.75 -23.422 -11.586 1 97.56 195 TYR B N 1
ATOM 5008 C CA . TYR B 1 195 ? 6.023 -22.828 -11.961 1 97.56 195 TYR B CA 1
ATOM 5009 C C . TYR B 1 195 ? 7.191 -23.688 -11.508 1 97.56 195 TYR B C 1
ATOM 5011 O O . TYR B 1 195 ? 8.141 -23.906 -12.258 1 97.56 195 TYR B O 1
ATOM 5019 N N . SER B 1 196 ? 7.082 -24.156 -10.281 1 95.31 196 SER B N 1
ATOM 5020 C CA . SER B 1 196 ? 8.148 -25.016 -9.773 1 95.31 196 SER B CA 1
ATOM 5021 C C . SER B 1 196 ? 8.32 -26.25 -10.648 1 95.31 196 SER B C 1
ATOM 5023 O O . SER B 1 196 ? 9.438 -26.641 -10.977 1 95.31 196 SER B O 1
ATOM 5025 N N . MET B 1 197 ? 7.223 -26.781 -10.992 1 94.38 197 MET B N 1
ATOM 5026 C CA . MET B 1 197 ? 7.25 -27.984 -11.828 1 94.38 197 MET B CA 1
ATOM 5027 C C . MET B 1 197 ? 7.793 -27.672 -13.219 1 94.38 197 MET B C 1
ATOM 5029 O O . MET B 1 197 ? 8.617 -28.422 -13.758 1 94.38 197 MET B O 1
ATOM 5033 N N . LEU B 1 198 ? 7.375 -26.578 -13.773 1 96.19 198 LEU B N 1
ATOM 5034 C CA . LEU B 1 198 ? 7.887 -26.188 -15.078 1 96.19 198 LEU B CA 1
ATOM 5035 C C . LEU B 1 198 ? 9.391 -25.953 -15.016 1 96.19 198 LEU B C 1
ATOM 5037 O O . LEU B 1 198 ? 10.117 -26.328 -15.945 1 96.19 198 LEU B O 1
ATOM 5041 N N . GLY B 1 199 ? 9.844 -25.328 -13.953 1 95.69 199 GLY B N 1
ATOM 5042 C CA . GLY B 1 199 ? 11.273 -25.156 -13.766 1 95.69 199 GLY B CA 1
ATOM 5043 C C . GLY B 1 199 ? 12.039 -26.469 -13.75 1 95.69 199 GLY B C 1
ATOM 5044 O O . GLY B 1 199 ? 13.07 -26.594 -14.414 1 95.69 199 GLY B O 1
ATOM 5045 N N . LYS B 1 200 ? 11.477 -27.391 -13.039 1 92.75 200 LYS B N 1
ATOM 5046 C CA . LYS B 1 200 ? 12.102 -28.719 -12.961 1 92.75 200 LYS B CA 1
ATOM 5047 C C . LYS B 1 200 ? 12.109 -29.406 -14.32 1 92.75 200 LYS B C 1
ATOM 5049 O O . LYS B 1 200 ? 13.117 -29.969 -14.734 1 92.75 200 LYS B O 1
ATOM 5054 N N . LEU B 1 201 ? 11.016 -29.359 -14.984 1 93.44 201 LEU B N 1
ATOM 5055 C CA . LEU B 1 201 ? 10.883 -30.047 -16.266 1 93.44 201 LEU B CA 1
ATOM 5056 C C . LEU B 1 201 ? 11.805 -29.438 -17.312 1 93.44 201 LEU B C 1
ATOM 5058 O O . LEU B 1 201 ? 12.453 -30.156 -18.078 1 93.44 201 LEU B O 1
ATOM 5062 N N . ILE B 1 202 ? 11.922 -28.125 -17.312 1 94.88 202 ILE B N 1
ATOM 5063 C CA . ILE B 1 202 ? 12.68 -27.422 -18.328 1 94.88 202 ILE B CA 1
ATOM 5064 C C . ILE B 1 202 ? 14.172 -27.5 -18.031 1 94.88 202 ILE B C 1
ATOM 5066 O O . ILE B 1 202 ? 14.969 -27.875 -18.891 1 94.88 202 ILE B O 1
ATOM 5070 N N . LEU B 1 203 ? 14.547 -27.219 -16.828 1 94.88 203 LEU B N 1
ATOM 5071 C CA . LEU B 1 203 ? 15.961 -27.156 -16.484 1 94.88 203 LEU B CA 1
ATOM 5072 C C . LEU B 1 203 ? 16.516 -28.562 -16.203 1 94.88 203 LEU B C 1
ATOM 5074 O O . LEU B 1 203 ? 17.719 -28.781 -16.328 1 94.88 203 LEU B O 1
ATOM 5078 N N . GLY B 1 204 ? 15.578 -29.516 -15.836 1 90.19 204 GLY B N 1
ATOM 5079 C CA . GLY B 1 204 ? 16 -30.875 -15.516 1 90.19 204 GLY B CA 1
ATOM 5080 C C . GLY B 1 204 ? 16.016 -31.797 -16.719 1 90.19 204 GLY B C 1
ATOM 5081 O O . GLY B 1 204 ? 16.188 -33 -16.578 1 90.19 204 GLY B O 1
ATOM 5082 N N . ASP B 1 205 ? 15.766 -31.281 -17.875 1 88.75 205 ASP B N 1
ATOM 5083 C CA . ASP B 1 205 ? 15.867 -32.031 -19.125 1 88.75 205 ASP B CA 1
ATOM 5084 C C . ASP B 1 205 ? 14.781 -33.094 -19.234 1 88.75 205 ASP B C 1
ATOM 5086 O O . ASP B 1 205 ? 15.047 -34.219 -19.672 1 88.75 205 ASP B O 1
ATOM 5090 N N . TYR B 1 206 ? 13.641 -32.812 -18.766 1 90.38 206 TYR B N 1
ATOM 5091 C CA . TYR B 1 206 ? 12.531 -33.781 -18.875 1 90.38 206 TYR B CA 1
ATOM 5092 C C . TYR B 1 206 ? 11.695 -33.5 -20.109 1 90.38 206 TYR B C 1
ATOM 5094 O O . TYR B 1 206 ? 10.867 -34.312 -20.5 1 90.38 206 TYR B O 1
ATOM 5102 N N . LEU B 1 207 ? 11.945 -32.344 -20.766 1 93 207 LEU B N 1
ATOM 5103 C CA . LEU B 1 207 ? 11.195 -32 -21.953 1 93 207 LEU B CA 1
ATOM 5104 C C . LEU B 1 207 ? 12.07 -32.125 -23.203 1 93 207 LEU B C 1
ATOM 5106 O O . LEU B 1 207 ? 13.25 -31.781 -23.172 1 93 207 LEU B O 1
ATOM 5110 N N . LYS B 1 208 ? 11.461 -32.594 -24.234 1 92.94 208 LYS B N 1
ATOM 5111 C CA . LYS B 1 208 ? 12.133 -32.594 -25.531 1 92.94 208 LYS B CA 1
ATOM 5112 C C . LYS B 1 208 ? 12.234 -31.172 -26.094 1 92.94 208 LYS B C 1
ATOM 5114 O O . LYS B 1 208 ? 11.5 -30.281 -25.688 1 92.94 208 LYS B O 1
ATOM 5119 N N . THR B 1 209 ? 13.125 -31 -27.047 1 95.19 209 THR B N 1
ATOM 5120 C CA . THR B 1 209 ? 13.367 -29.688 -27.656 1 95.19 209 THR B CA 1
ATOM 5121 C C . THR B 1 209 ? 12.102 -29.172 -28.328 1 95.19 209 THR B C 1
ATOM 5123 O O . THR B 1 209 ? 11.805 -27.969 -28.25 1 95.19 209 THR B O 1
ATOM 5126 N N . GLU B 1 210 ? 11.422 -30.078 -28.891 1 94.88 210 GLU B N 1
ATOM 5127 C CA . GLU B 1 210 ? 10.203 -29.688 -29.594 1 94.88 210 GLU B CA 1
ATOM 5128 C C . GLU B 1 210 ? 9.141 -29.203 -28.609 1 94.88 210 GLU B C 1
ATOM 5130 O O . GLU B 1 210 ? 8.406 -28.25 -28.891 1 94.88 210 GLU B O 1
ATOM 5135 N N . GLN B 1 211 ? 9.078 -29.875 -27.5 1 95.06 211 GLN B N 1
ATOM 5136 C CA . GLN B 1 211 ? 8.133 -29.484 -26.453 1 95.06 211 GLN B CA 1
ATOM 5137 C C . GLN B 1 211 ? 8.477 -28.109 -25.891 1 95.06 211 GLN B C 1
ATOM 5139 O O . GLN B 1 211 ? 7.594 -27.266 -25.703 1 95.06 211 GLN B O 1
ATOM 5144 N N . MET B 1 212 ? 9.766 -27.875 -25.688 1 96.75 212 MET B N 1
ATOM 5145 C CA . MET B 1 212 ? 10.203 -26.594 -25.141 1 96.75 212 MET B CA 1
ATOM 5146 C C . MET B 1 212 ? 9.93 -25.453 -26.109 1 96.75 212 MET B C 1
ATOM 5148 O O . MET B 1 212 ? 9.477 -24.375 -25.719 1 96.75 212 MET B O 1
ATOM 5152 N N . THR B 1 213 ? 10.18 -25.734 -27.359 1 97.75 213 THR B N 1
ATOM 5153 C CA . THR B 1 213 ? 9.93 -24.734 -28.391 1 97.75 213 THR B CA 1
ATOM 5154 C C . THR B 1 213 ? 8.438 -24.406 -28.484 1 97.75 213 THR B C 1
ATOM 5156 O O . THR B 1 213 ? 8.062 -23.25 -28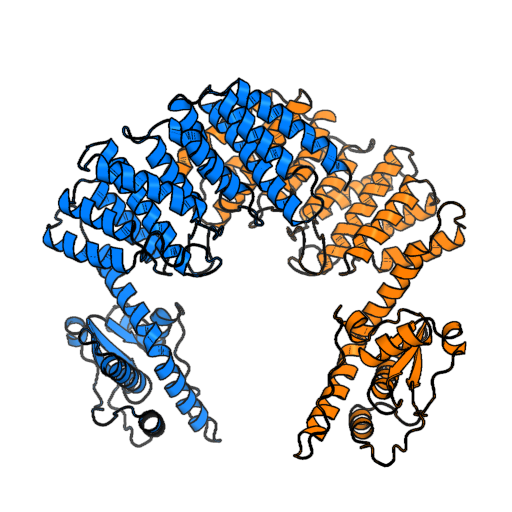.641 1 97.75 213 THR B O 1
ATOM 5159 N N . SER B 1 214 ? 7.672 -25.453 -28.375 1 96.94 214 SER B N 1
ATOM 5160 C CA . SER B 1 214 ? 6.223 -25.266 -28.391 1 96.94 214 SER B CA 1
ATOM 5161 C C . SER B 1 214 ? 5.758 -24.438 -27.188 1 96.94 214 SER B C 1
ATOM 5163 O O . SER B 1 214 ? 4.945 -23.516 -27.328 1 96.94 214 SER B O 1
ATOM 5165 N N . VAL B 1 215 ? 6.242 -24.734 -26.016 1 97.94 215 VAL B N 1
ATOM 5166 C CA . VAL B 1 215 ? 5.91 -24.016 -24.797 1 97.94 215 VAL B CA 1
ATOM 5167 C C . VAL B 1 215 ? 6.309 -22.547 -24.953 1 97.94 215 VAL B C 1
ATOM 5169 O O . VAL B 1 215 ? 5.551 -21.656 -24.578 1 97.94 215 VAL B O 1
ATOM 5172 N N . LEU B 1 216 ? 7.469 -22.312 -25.484 1 98.75 216 LEU B N 1
ATOM 5173 C CA . LEU B 1 216 ? 7.945 -20.953 -25.703 1 98.75 216 LEU B CA 1
ATOM 5174 C C . LEU B 1 216 ? 6.98 -20.172 -26.594 1 98.75 216 LEU B C 1
ATOM 5176 O O . LEU B 1 216 ? 6.578 -19.062 -26.25 1 98.75 216 LEU B O 1
ATOM 5180 N N . ARG B 1 217 ? 6.617 -20.812 -27.656 1 98.19 217 ARG B N 1
ATOM 5181 C CA . ARG B 1 217 ? 5.727 -20.156 -28.609 1 98.19 217 ARG B CA 1
ATOM 5182 C C . ARG B 1 217 ? 4.391 -19.812 -27.953 1 98.19 217 ARG B C 1
ATOM 5184 O O . ARG B 1 217 ? 3.852 -18.719 -28.172 1 98.19 217 ARG B O 1
ATOM 5191 N N . ILE B 1 218 ? 3.914 -20.719 -27.234 1 98.19 218 ILE B N 1
ATOM 5192 C CA . ILE B 1 218 ? 2.646 -20.516 -26.531 1 98.19 218 ILE B CA 1
ATOM 5193 C C . ILE B 1 218 ? 2.775 -19.344 -25.562 1 98.19 218 ILE B C 1
ATOM 5195 O O . ILE B 1 218 ? 1.959 -18.422 -25.578 1 98.19 218 ILE B O 1
ATOM 5199 N N . CYS B 1 219 ? 3.795 -19.328 -24.781 1 98.69 219 CYS B N 1
ATOM 5200 C CA . CYS B 1 219 ? 3.977 -18.328 -23.719 1 98.69 219 CYS B CA 1
ATOM 5201 C C . CYS B 1 219 ? 4.25 -16.953 -24.312 1 98.69 219 CYS B C 1
ATOM 5203 O O . CYS B 1 219 ? 3.973 -15.938 -23.672 1 98.69 219 CYS B O 1
ATOM 5205 N N . LEU B 1 220 ? 4.746 -16.875 -25.531 1 98.69 220 LEU B N 1
ATOM 5206 C CA . LEU B 1 220 ? 5.066 -15.602 -26.172 1 98.69 220 LEU B CA 1
ATOM 5207 C C . LEU B 1 220 ? 3.842 -15.031 -26.891 1 98.69 220 LEU B C 1
ATOM 5209 O O . LEU B 1 220 ? 3.875 -13.898 -27.375 1 98.69 220 LEU B O 1
ATOM 5213 N N . SER B 1 221 ? 2.785 -15.719 -26.891 1 97.94 221 SER B N 1
ATOM 5214 C CA . SER B 1 221 ? 1.643 -15.359 -27.734 1 97.94 221 SER B CA 1
ATOM 5215 C C . SER B 1 221 ? 0.798 -14.273 -27.078 1 97.94 221 SER B C 1
ATOM 5217 O O . SER B 1 221 ? 1.032 -13.906 -25.922 1 97.94 221 SER B O 1
ATOM 5219 N N . GLU B 1 222 ? -0.24 -13.805 -27.719 1 98 222 GLU B N 1
ATOM 5220 C CA . GLU B 1 222 ? -1.156 -12.75 -27.297 1 98 222 GLU B CA 1
ATOM 5221 C C . GLU B 1 222 ? -2.057 -13.227 -26.156 1 98 222 GLU B C 1
ATOM 5223 O O . GLU B 1 222 ? -2.574 -12.422 -25.391 1 98 222 GLU B O 1
ATOM 5228 N N . ASP B 1 223 ? -2.123 -14.531 -26.047 1 98 223 ASP B N 1
ATOM 5229 C CA . ASP B 1 223 ? -3.027 -15.078 -25.047 1 98 223 ASP B CA 1
ATOM 5230 C C . ASP B 1 223 ? -2.281 -15.391 -23.75 1 98 223 ASP B C 1
ATOM 5232 O O . ASP B 1 223 ? -2.885 -15.844 -22.766 1 98 223 ASP B O 1
ATOM 5236 N N . TYR B 1 224 ? -1 -15.156 -23.719 1 98.5 224 TYR B N 1
ATOM 5237 C CA . TYR B 1 224 ? -0.195 -15.461 -22.547 1 98.5 224 TYR B CA 1
ATOM 5238 C C . TYR B 1 224 ? 0.633 -14.258 -22.125 1 98.5 224 TYR B C 1
ATOM 5240 O O . TYR B 1 224 ? 0.138 -13.375 -21.422 1 98.5 224 TYR B O 1
ATOM 5248 N N . LEU B 1 225 ? 1.858 -14.047 -22.641 1 98.81 225 LEU B N 1
ATOM 5249 C CA . LEU B 1 225 ? 2.75 -12.953 -22.281 1 98.81 225 LEU B CA 1
ATOM 5250 C C . LEU B 1 225 ? 2.09 -11.602 -22.531 1 98.81 225 LEU B C 1
ATOM 5252 O O . LEU B 1 225 ? 2.309 -10.648 -21.781 1 98.81 225 LEU B O 1
ATOM 5256 N N . PHE B 1 226 ? 1.23 -11.57 -23.516 1 98.69 226 PHE B N 1
ATOM 5257 C CA . PHE B 1 226 ? 0.639 -10.289 -23.891 1 98.69 226 PHE B CA 1
ATOM 5258 C C . PHE B 1 226 ? -0.858 -10.281 -23.609 1 98.69 226 PHE B C 1
ATOM 5260 O O . PHE B 1 226 ? -1.592 -9.445 -24.141 1 98.69 226 PHE B O 1
ATOM 5267 N N . TYR B 1 227 ? -1.298 -11.25 -22.781 1 98.38 227 TYR B N 1
ATOM 5268 C CA . TYR B 1 227 ? -2.713 -11.32 -22.438 1 98.38 227 TYR B CA 1
ATOM 5269 C C . TYR B 1 227 ? -3.164 -10.047 -21.734 1 98.38 227 TYR B C 1
ATOM 5271 O O . TYR B 1 227 ? -2.805 -9.812 -20.578 1 98.38 227 TYR B O 1
ATOM 5279 N N . GLU B 1 228 ? -3.938 -9.172 -22.375 1 97.69 228 GLU B N 1
ATOM 5280 C CA . GLU B 1 228 ? -4.465 -7.91 -21.859 1 97.69 228 GLU B CA 1
ATOM 5281 C C . GLU B 1 228 ? -3.35 -7.035 -21.281 1 97.69 228 GLU B C 1
ATOM 5283 O O . GLU B 1 228 ? -3.518 -6.406 -20.234 1 97.69 228 GLU B O 1
ATOM 5288 N N . VAL B 1 229 ? -2.248 -7.098 -21.922 1 97.31 229 VAL B N 1
ATOM 5289 C CA . VAL B 1 229 ? -1.102 -6.309 -21.469 1 97.31 229 VAL B CA 1
ATOM 5290 C C . VAL B 1 229 ? -1.461 -4.824 -21.484 1 97.31 229 VAL B C 1
ATOM 5292 O O . VAL B 1 229 ? -2.186 -4.359 -22.375 1 97.31 229 VAL B O 1
ATOM 5295 N N . GLY B 1 230 ? -1.032 -4.082 -20.562 1 94.25 230 GLY B N 1
ATOM 5296 C CA . GLY B 1 230 ? -1.366 -2.672 -20.422 1 94.25 230 GLY B CA 1
ATOM 5297 C C . GLY B 1 230 ? -2.424 -2.412 -19.359 1 94.25 230 GLY B C 1
ATOM 5298 O O . GLY B 1 230 ? -2.586 -1.28 -18.906 1 94.25 230 GLY B O 1
ATOM 5299 N N . GLU B 1 231 ? -3.061 -3.51 -19 1 91.5 231 GLU B N 1
ATOM 5300 C CA . GLU B 1 231 ? -4.031 -3.391 -17.906 1 91.5 231 GLU B CA 1
ATOM 5301 C C . GLU B 1 231 ? -3.342 -3.422 -16.547 1 91.5 231 GLU B C 1
ATOM 5303 O O . GLU B 1 231 ? -2.225 -3.928 -16.422 1 91.5 231 GLU B O 1
ATOM 5308 N N . PHE B 1 232 ? -3.996 -2.752 -15.633 1 90.5 232 PHE B N 1
ATOM 5309 C CA . PHE B 1 232 ? -3.459 -2.797 -14.273 1 90.5 232 PHE B CA 1
ATOM 5310 C C . PHE B 1 232 ? -4.555 -3.135 -13.266 1 90.5 232 PHE B C 1
ATOM 5312 O O . PHE B 1 232 ? -5.734 -2.893 -13.523 1 90.5 232 PHE B O 1
ATOM 5319 N N . ASN B 1 233 ? -4.164 -3.719 -12.258 1 93.12 233 ASN B N 1
ATOM 5320 C CA . ASN B 1 233 ? -5.023 -4.105 -11.141 1 93.12 233 ASN B CA 1
ATOM 5321 C C . ASN B 1 233 ? -6.098 -5.098 -11.578 1 93.12 233 ASN B C 1
ATOM 5323 O O . ASN B 1 233 ? -7.262 -4.965 -11.203 1 93.12 233 ASN B O 1
ATOM 5327 N N . ARG B 1 234 ? -5.727 -5.926 -12.508 1 96 234 ARG B N 1
ATOM 5328 C CA . ARG B 1 234 ? -6.586 -7.012 -12.969 1 96 234 ARG B CA 1
ATOM 5329 C C . ARG B 1 234 ? -5.879 -8.359 -12.836 1 96 234 ARG B C 1
ATOM 5331 O O . ARG B 1 234 ? -4.648 -8.422 -12.789 1 96 234 ARG B O 1
ATOM 5338 N N . ASP B 1 235 ? -6.68 -9.383 -12.852 1 96.56 235 ASP B N 1
ATOM 5339 C CA . ASP B 1 235 ? -6.129 -10.719 -12.641 1 96.56 235 ASP B CA 1
ATOM 5340 C C . ASP B 1 235 ? -5.363 -11.203 -13.867 1 96.56 235 ASP B C 1
ATOM 5342 O O . ASP B 1 235 ? -4.621 -12.18 -13.797 1 96.56 235 ASP B O 1
ATOM 5346 N N . SER B 1 236 ? -5.516 -10.492 -14.953 1 97.62 236 SER B N 1
ATOM 5347 C CA . SER B 1 236 ? -4.809 -10.875 -16.172 1 97.62 236 SER B CA 1
ATOM 5348 C C . SER B 1 236 ? -3.297 -10.82 -15.977 1 97.62 236 SER B C 1
ATOM 5350 O O . SER B 1 236 ? -2.547 -11.469 -16.703 1 97.62 236 SER B O 1
ATOM 5352 N N . VAL B 1 237 ? -2.846 -10.109 -14.977 1 98.5 237 VAL B N 1
ATOM 5353 C CA . VAL B 1 237 ? -1.42 -9.922 -14.734 1 98.5 237 VAL B CA 1
ATOM 5354 C C . VAL B 1 237 ? -0.775 -11.266 -14.406 1 98.5 237 VAL B C 1
ATOM 5356 O O . VAL B 1 237 ? 0.385 -11.508 -14.75 1 98.5 237 VAL B O 1
ATOM 5359 N N . PHE B 1 238 ? -1.472 -12.148 -13.766 1 98.56 238 PHE B N 1
ATOM 5360 C CA . PHE B 1 238 ? -0.899 -13.422 -13.328 1 98.56 238 PHE B CA 1
ATOM 5361 C C . PHE B 1 238 ? -0.456 -14.258 -14.523 1 98.56 238 PHE B C 1
ATOM 5363 O O . PHE B 1 238 ? 0.609 -14.875 -14.492 1 98.56 238 PHE B O 1
ATOM 5370 N N . LYS B 1 239 ? -1.259 -14.242 -15.5 1 98.38 239 LYS B N 1
ATOM 5371 C CA . LYS B 1 239 ? -0.919 -15.016 -16.688 1 98.38 239 LYS B CA 1
ATOM 5372 C C . LYS B 1 239 ? 0.299 -14.43 -17.406 1 98.38 239 LYS B C 1
ATOM 5374 O O . LYS B 1 239 ? 1.21 -15.156 -17.797 1 98.38 239 LYS B O 1
ATOM 5379 N N . ARG B 1 240 ? 0.353 -13.117 -17.531 1 98.44 240 ARG B N 1
ATOM 5380 C CA . ARG B 1 240 ? 1.491 -12.453 -18.172 1 98.44 240 ARG B CA 1
ATOM 5381 C C . ARG B 1 240 ? 2.773 -12.695 -17.375 1 98.44 240 ARG B C 1
ATOM 5383 O O . ARG B 1 240 ? 3.785 -13.117 -17.938 1 98.44 240 ARG B O 1
ATOM 5390 N N . ALA B 1 241 ? 2.646 -12.484 -16.078 1 98.56 241 ALA B N 1
ATOM 5391 C CA . ALA B 1 241 ? 3.807 -12.539 -15.195 1 98.56 241 ALA B CA 1
ATOM 5392 C C . ALA B 1 241 ? 4.434 -13.93 -15.203 1 98.56 241 ALA B C 1
ATOM 5394 O O . ALA B 1 241 ? 5.648 -14.07 -15.359 1 98.56 241 ALA B O 1
ATOM 5395 N N . PHE B 1 242 ? 3.641 -14.945 -15.117 1 98.75 242 PHE B N 1
ATOM 5396 C CA . PHE B 1 242 ? 4.195 -16.281 -15 1 98.75 242 PHE B CA 1
ATOM 5397 C C . PHE B 1 242 ? 4.551 -16.844 -16.375 1 98.75 242 PHE B C 1
ATOM 5399 O O . PHE B 1 242 ? 5.414 -17.719 -16.484 1 98.75 242 PHE B O 1
ATOM 5406 N N . SER B 1 243 ? 3.896 -16.328 -17.438 1 98.81 243 SER B N 1
ATOM 5407 C CA . SER B 1 243 ? 4.391 -16.625 -18.781 1 98.81 243 SER B CA 1
ATOM 5408 C C . SER B 1 243 ? 5.809 -16.109 -18.984 1 98.81 243 SER B C 1
ATOM 5410 O O . SER B 1 243 ? 6.656 -16.781 -19.562 1 98.81 243 SER B O 1
ATOM 5412 N N . SER B 1 244 ? 6.059 -14.898 -18.469 1 98.81 244 SER B N 1
ATOM 5413 C CA . SER B 1 244 ? 7.391 -14.312 -18.578 1 98.81 244 SER B CA 1
ATOM 5414 C C . SER B 1 244 ? 8.43 -15.164 -17.875 1 98.81 244 SER B C 1
ATOM 5416 O O . SER B 1 244 ? 9.562 -15.297 -18.344 1 98.81 244 SER B O 1
ATOM 5418 N N . LEU B 1 245 ? 8.047 -15.75 -16.781 1 98.62 245 LEU B N 1
ATOM 5419 C CA . LEU B 1 245 ? 8.961 -16.609 -16.031 1 98.62 245 LEU B CA 1
ATOM 5420 C C . LEU B 1 245 ? 9.312 -17.859 -16.828 1 98.62 245 LEU B C 1
ATOM 5422 O O . LEU B 1 245 ? 10.461 -18.312 -16.812 1 98.62 245 LEU B O 1
ATOM 5426 N N . VAL B 1 246 ? 8.312 -18.375 -17.484 1 98.56 246 VAL B N 1
ATOM 5427 C CA . VAL B 1 246 ? 8.562 -19.578 -18.281 1 98.56 246 VAL B CA 1
ATOM 5428 C C . VAL B 1 246 ? 9.5 -19.25 -19.438 1 98.56 246 VAL B C 1
ATOM 5430 O O . VAL B 1 246 ? 10.43 -20.016 -19.719 1 98.56 246 VAL B O 1
ATOM 5433 N N . VAL B 1 247 ? 9.25 -18.141 -20.109 1 98.81 247 VAL B N 1
ATOM 5434 C CA . VAL B 1 247 ? 10.141 -17.688 -21.172 1 98.81 247 VAL B CA 1
ATOM 5435 C C . VAL B 1 247 ? 11.562 -17.547 -20.641 1 98.81 247 VAL B C 1
ATOM 5437 O O . VAL B 1 247 ? 12.523 -17.938 -21.297 1 98.81 247 VAL B O 1
ATOM 5440 N N . THR B 1 248 ? 11.703 -17 -19.422 1 98.81 248 THR B N 1
ATOM 5441 C CA . THR B 1 248 ? 12.992 -16.844 -18.766 1 98.81 248 THR B CA 1
ATOM 5442 C C . THR B 1 248 ? 13.695 -18.188 -18.625 1 98.81 248 THR B C 1
ATOM 5444 O O . THR B 1 248 ? 14.867 -18.312 -18.984 1 98.81 248 THR B O 1
ATOM 5447 N N . LEU B 1 249 ? 12.945 -19.203 -18.156 1 98.31 249 LEU B N 1
ATOM 5448 C CA . LEU B 1 249 ? 13.508 -20.531 -17.969 1 98.31 249 LEU B CA 1
ATOM 5449 C C . LEU B 1 249 ? 14.016 -21.109 -19.281 1 98.31 249 LEU B C 1
ATOM 5451 O O . LEU B 1 249 ? 15.094 -21.719 -19.328 1 98.31 249 LEU B O 1
ATOM 5455 N N . ILE B 1 250 ? 13.281 -20.891 -20.297 1 98.5 250 ILE B N 1
ATOM 5456 C CA . ILE B 1 250 ? 13.633 -21.469 -21.578 1 98.5 250 ILE B CA 1
ATOM 5457 C C . ILE B 1 250 ? 14.875 -20.766 -22.141 1 98.5 250 ILE B C 1
ATOM 5459 O O . ILE B 1 250 ? 15.766 -21.422 -22.703 1 98.5 250 ILE B O 1
ATOM 5463 N N . LEU B 1 251 ? 14.969 -19.438 -21.984 1 98.56 251 LEU B N 1
ATOM 5464 C CA . LEU B 1 251 ? 16.156 -18.719 -22.422 1 98.56 251 LEU B CA 1
ATOM 5465 C C . LEU B 1 251 ? 17.391 -19.172 -21.641 1 98.56 251 LEU B C 1
ATOM 5467 O O . LEU B 1 251 ? 18.469 -19.328 -22.219 1 98.56 251 LEU B O 1
ATOM 5471 N N . ILE B 1 252 ? 17.234 -19.406 -20.375 1 98.31 252 ILE B N 1
ATOM 5472 C CA . ILE B 1 252 ? 18.328 -19.891 -19.547 1 98.31 252 ILE B CA 1
ATOM 5473 C C . ILE B 1 252 ? 18.781 -21.266 -20.031 1 98.31 252 ILE B C 1
ATOM 5475 O O . ILE B 1 252 ? 19.969 -21.531 -20.172 1 98.31 252 ILE B O 1
ATOM 5479 N N . LYS B 1 253 ? 17.797 -22.109 -20.281 1 97.94 253 LYS B N 1
ATOM 5480 C CA . LYS B 1 253 ? 18.094 -23.438 -20.766 1 97.94 253 LYS B CA 1
ATOM 5481 C C . LYS B 1 253 ? 18.812 -23.391 -22.125 1 97.94 253 LYS B C 1
ATOM 5483 O O . LYS B 1 253 ? 19.766 -24.125 -22.359 1 97.94 253 LYS B O 1
ATOM 5488 N N . ASP B 1 254 ? 18.312 -22.531 -22.969 1 98.25 254 ASP B N 1
ATOM 5489 C CA . ASP B 1 254 ? 18.906 -22.406 -24.297 1 98.25 254 ASP B CA 1
ATOM 5490 C C . ASP B 1 254 ? 20.344 -21.891 -24.219 1 98.25 254 ASP B C 1
ATOM 5492 O O . ASP B 1 254 ? 21.188 -22.234 -25.047 1 98.25 254 ASP B O 1
ATOM 5496 N N . LYS B 1 255 ? 20.594 -20.984 -23.25 1 97.62 255 LYS B N 1
ATOM 5497 C CA . LYS B 1 255 ? 21.953 -20.531 -23 1 97.62 255 LYS B CA 1
ATOM 5498 C C . LYS B 1 255 ? 22.875 -21.688 -22.609 1 97.62 255 LYS B C 1
ATOM 5500 O O . LYS B 1 255 ? 24.016 -21.766 -23.078 1 97.62 255 LYS B O 1
ATOM 5505 N N . GLN B 1 256 ? 22.375 -22.594 -21.828 1 96.19 256 GLN B N 1
ATOM 5506 C CA . GLN B 1 256 ? 23.141 -23.734 -21.344 1 96.19 256 GLN B CA 1
ATOM 5507 C C . GLN B 1 256 ? 23.359 -24.766 -22.453 1 96.19 256 GLN B C 1
ATOM 5509 O O . GLN B 1 256 ? 24.453 -25.297 -22.625 1 96.19 256 GLN B O 1
ATOM 5514 N N . GLN B 1 257 ? 22.312 -25.047 -23.094 1 95.81 257 GLN B N 1
ATOM 5515 C CA . GLN B 1 257 ? 22.281 -25.984 -24.203 1 95.81 257 GLN B CA 1
ATOM 5516 C C . GLN B 1 257 ? 21.422 -25.453 -25.344 1 95.81 257 GLN B C 1
ATOM 5518 O O . GLN B 1 257 ? 20.234 -25.75 -25.422 1 95.81 257 GLN B O 1
ATOM 5523 N N . PRO B 1 258 ? 22.094 -24.875 -26.344 1 97.06 258 PRO B N 1
ATOM 5524 C CA . PRO B 1 258 ? 21.344 -24.203 -27.406 1 97.06 258 PRO B CA 1
ATOM 5525 C C . PRO B 1 258 ? 20.469 -25.172 -28.203 1 97.06 258 PRO B C 1
ATOM 5527 O O . PRO B 1 258 ? 20.938 -26.219 -28.641 1 97.06 258 PRO B O 1
ATOM 5530 N N . PHE B 1 259 ? 19.203 -24.891 -28.297 1 97.06 259 PHE B N 1
ATOM 5531 C CA . PHE B 1 259 ? 18.297 -25.734 -29.062 1 97.06 259 PHE B CA 1
ATOM 5532 C C . PHE B 1 259 ? 17.328 -24.891 -29.891 1 97.06 259 PHE B C 1
ATOM 5534 O O . PHE B 1 259 ? 16.641 -25.406 -30.766 1 97.06 259 PHE B O 1
ATOM 5541 N N . LEU B 1 260 ? 17.312 -23.594 -29.688 1 98.06 260 LEU B N 1
ATOM 5542 C CA . LEU B 1 260 ? 16.453 -22.688 -30.469 1 98.06 260 LEU B CA 1
ATOM 5543 C C . LEU B 1 260 ? 17.203 -22.156 -31.688 1 98.06 260 LEU B C 1
ATOM 5545 O O . LEU B 1 260 ? 18.422 -22 -31.656 1 98.06 260 LEU B O 1
ATOM 5549 N N . THR B 1 261 ? 16.453 -21.891 -32.75 1 96.81 261 THR B N 1
ATOM 5550 C CA . THR B 1 261 ? 17.062 -21.234 -33.906 1 96.81 261 THR B CA 1
ATOM 5551 C C . THR B 1 261 ? 17.406 -19.781 -33.594 1 96.81 261 THR B C 1
ATOM 5553 O O . THR B 1 261 ? 16.812 -19.188 -32.688 1 96.81 261 THR B O 1
ATOM 5556 N N . THR B 1 262 ? 18.328 -19.234 -34.281 1 95.81 262 THR B N 1
ATOM 5557 C CA . THR B 1 262 ? 18.734 -17.844 -34.094 1 95.81 262 THR B CA 1
ATOM 5558 C C . THR B 1 262 ? 17.547 -16.906 -34.312 1 95.81 262 THR B C 1
ATOM 5560 O O . THR B 1 262 ? 17.406 -15.922 -33.594 1 95.81 262 THR B O 1
ATOM 5563 N N . GLU B 1 263 ? 16.734 -17.234 -35.25 1 96.56 263 GLU B N 1
ATOM 5564 C CA . GLU B 1 263 ? 15.562 -16.422 -35.531 1 96.56 263 GLU B CA 1
ATOM 5565 C C . GLU B 1 263 ? 14.578 -16.438 -34.344 1 96.56 263 GLU B C 1
ATOM 5567 O O . GLU B 1 263 ? 14.047 -15.391 -33.969 1 96.56 263 GLU B O 1
ATOM 5572 N N . THR B 1 264 ? 14.406 -17.609 -33.812 1 97.94 264 THR B N 1
ATOM 5573 C CA . THR B 1 264 ? 13.492 -17.75 -32.688 1 97.94 264 THR B CA 1
ATOM 5574 C C . THR B 1 264 ? 14 -16.969 -31.469 1 97.94 264 THR B C 1
ATOM 5576 O O . THR B 1 264 ? 13.227 -16.312 -30.781 1 97.94 264 THR B O 1
ATOM 5579 N N . VAL B 1 265 ? 15.281 -17 -31.25 1 98.25 265 VAL B N 1
ATOM 5580 C CA . VAL B 1 265 ? 15.875 -16.297 -30.109 1 98.25 265 VAL B CA 1
ATOM 5581 C C . VAL B 1 265 ? 15.727 -14.789 -30.312 1 98.25 265 VAL B C 1
ATOM 5583 O O . VAL B 1 265 ? 15.32 -14.07 -29.406 1 98.25 265 VAL B O 1
ATOM 5586 N N . ARG B 1 266 ? 16 -14.359 -31.516 1 97.12 266 ARG B N 1
ATOM 5587 C CA . ARG B 1 266 ? 15.898 -12.938 -31.812 1 97.12 266 ARG B CA 1
ATOM 5588 C C . ARG B 1 266 ? 14.469 -12.438 -31.609 1 97.12 266 ARG B C 1
ATOM 5590 O O . ARG B 1 266 ? 14.25 -11.375 -31.031 1 97.12 266 ARG B O 1
ATOM 5597 N N . GLU B 1 267 ? 13.562 -13.219 -32.125 1 97.88 267 GLU B N 1
ATOM 5598 C CA . GLU B 1 267 ? 12.156 -12.883 -31.922 1 97.88 267 GLU B CA 1
ATOM 5599 C C . GLU B 1 267 ? 11.789 -12.836 -30.438 1 97.88 267 GLU B C 1
ATOM 5601 O O . GLU B 1 267 ? 11.07 -11.938 -30 1 97.88 267 GLU B O 1
ATOM 5606 N N . THR B 1 268 ? 12.242 -13.797 -29.703 1 98.75 268 THR B N 1
ATOM 5607 C CA . THR B 1 268 ? 11.977 -13.883 -28.266 1 98.75 268 THR B CA 1
ATOM 5608 C C . THR B 1 268 ? 12.523 -12.648 -27.547 1 98.75 268 THR B C 1
ATOM 5610 O O . THR B 1 268 ? 11.844 -12.07 -26.703 1 98.75 268 THR B O 1
ATOM 5613 N N . ILE B 1 269 ? 13.727 -12.219 -27.906 1 98.44 269 ILE B N 1
ATOM 5614 C CA . ILE B 1 269 ? 14.359 -11.055 -27.297 1 98.44 269 ILE B CA 1
ATOM 5615 C C . ILE B 1 269 ? 13.508 -9.812 -27.562 1 98.44 269 ILE B C 1
ATOM 5617 O O . ILE B 1 269 ? 13.211 -9.055 -26.641 1 98.44 269 ILE B O 1
ATOM 5621 N N . ASN B 1 270 ? 13.078 -9.68 -28.766 1 98.38 270 ASN B N 1
ATOM 5622 C CA . ASN B 1 270 ? 12.266 -8.523 -29.125 1 98.38 270 ASN B CA 1
ATOM 5623 C C . ASN B 1 270 ? 10.93 -8.516 -28.391 1 98.38 270 ASN B C 1
ATOM 5625 O O . ASN B 1 270 ? 10.484 -7.465 -27.922 1 98.38 270 ASN B O 1
ATOM 5629 N N . LEU B 1 271 ? 10.336 -9.648 -28.297 1 98.69 271 LEU B N 1
ATOM 5630 C CA . LEU B 1 271 ? 9.047 -9.758 -27.625 1 98.69 271 LEU B CA 1
ATOM 5631 C C . LEU B 1 271 ? 9.195 -9.523 -26.125 1 98.69 271 LEU B C 1
ATOM 5633 O O . LEU B 1 271 ? 8.328 -8.914 -25.484 1 98.69 271 LEU B O 1
ATOM 5637 N N . ALA B 1 272 ? 10.289 -10 -25.547 1 98.69 272 ALA B N 1
ATOM 5638 C CA . ALA B 1 272 ? 10.562 -9.789 -24.125 1 98.69 272 ALA B CA 1
ATOM 5639 C C . ALA B 1 272 ? 10.672 -8.297 -23.812 1 98.69 272 ALA B C 1
ATOM 5641 O O . ALA B 1 272 ? 10.078 -7.82 -22.844 1 98.69 272 ALA B O 1
ATOM 5642 N N . ILE B 1 273 ? 11.406 -7.574 -24.625 1 98.44 273 ILE B N 1
ATOM 5643 C CA . ILE B 1 273 ? 11.586 -6.137 -24.453 1 98.44 273 ILE B CA 1
ATOM 5644 C C . ILE B 1 273 ? 10.25 -5.418 -24.625 1 98.44 273 ILE B C 1
ATOM 5646 O O . ILE B 1 273 ? 9.891 -4.559 -23.828 1 98.44 273 ILE B O 1
ATOM 5650 N N . SER B 1 274 ? 9.531 -5.812 -25.625 1 98.44 274 SER B N 1
ATOM 5651 C CA . SER B 1 274 ? 8.219 -5.227 -25.891 1 98.44 274 SER B CA 1
ATOM 5652 C C . SER B 1 274 ? 7.266 -5.457 -24.719 1 98.44 274 SER B C 1
ATOM 5654 O O . SER B 1 274 ? 6.516 -4.555 -24.344 1 98.44 274 SER B O 1
ATOM 5656 N N . TYR B 1 275 ? 7.258 -6.652 -24.219 1 98.44 275 TYR B N 1
ATOM 5657 C CA . TYR B 1 275 ? 6.41 -6.977 -23.078 1 98.44 275 TYR B CA 1
ATOM 5658 C C . TYR B 1 275 ? 6.699 -6.047 -21.891 1 98.44 275 TYR B C 1
ATOM 5660 O O . TYR B 1 275 ? 5.781 -5.434 -21.344 1 98.44 275 TYR B O 1
ATOM 5668 N N . MET B 1 276 ? 7.98 -5.922 -21.516 1 97.75 276 MET B N 1
ATOM 5669 C CA . MET B 1 276 ? 8.367 -5.094 -20.375 1 97.75 276 MET B CA 1
ATOM 5670 C C . MET B 1 276 ? 7.996 -3.635 -20.609 1 97.75 276 MET B C 1
ATOM 5672 O O . MET B 1 276 ? 7.676 -2.91 -19.656 1 97.75 276 MET B O 1
ATOM 5676 N N . GLN B 1 277 ? 8.039 -3.207 -21.828 1 97.44 277 GLN B N 1
ATOM 5677 C CA . GLN B 1 277 ? 7.68 -1.841 -22.188 1 97.44 277 GLN B CA 1
ATOM 5678 C C . GLN B 1 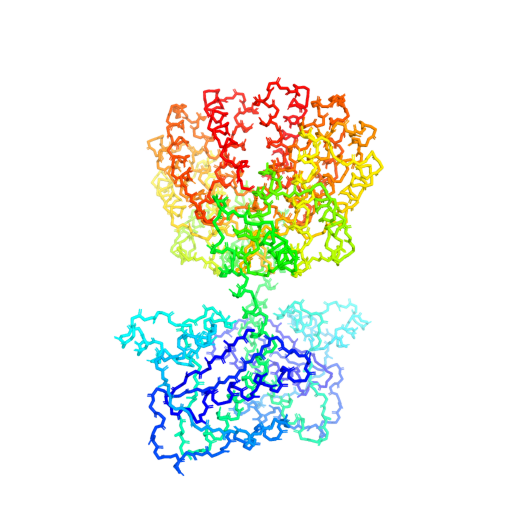277 ? 6.191 -1.589 -21.969 1 97.44 277 GLN B C 1
ATOM 5680 O O . GLN B 1 277 ? 5.793 -0.479 -21.609 1 97.44 277 GLN B O 1
ATOM 5685 N N . GLN B 1 278 ? 5.414 -2.588 -22.109 1 97.69 278 GLN B N 1
ATOM 5686 C CA . GLN B 1 278 ? 3.965 -2.416 -22.125 1 97.69 278 GLN B CA 1
ATOM 5687 C C . GLN B 1 278 ? 3.367 -2.732 -20.75 1 97.69 278 GLN B C 1
ATOM 5689 O O . GLN B 1 278 ? 2.23 -2.352 -20.469 1 97.69 278 GLN B O 1
ATOM 5694 N N . GLU B 1 279 ? 4.082 -3.475 -19.922 1 97.62 279 GLU B N 1
ATOM 5695 C CA . GLU B 1 279 ? 3.537 -3.92 -18.641 1 97.62 279 GLU B CA 1
ATOM 5696 C C . GLU B 1 279 ? 3.301 -2.74 -17.703 1 97.62 279 GLU B C 1
ATOM 5698 O O . GLU B 1 279 ? 4.199 -1.929 -17.484 1 97.62 279 GLU B O 1
ATOM 5703 N N . LYS B 1 280 ? 2.053 -2.633 -17.156 1 96.31 280 LYS B N 1
ATOM 5704 C CA . LYS B 1 280 ? 1.695 -1.486 -16.328 1 96.31 280 LYS B CA 1
ATOM 5705 C C . LYS B 1 280 ? 1.336 -1.924 -14.906 1 96.31 280 LYS B C 1
ATOM 5707 O O . LYS B 1 280 ? 1.189 -1.089 -14.016 1 96.31 280 LYS B O 1
ATOM 5712 N N . ASP B 1 281 ? 1.138 -3.24 -14.727 1 97.19 281 ASP B N 1
ATOM 5713 C CA . ASP B 1 281 ? 0.806 -3.732 -13.391 1 97.19 281 ASP B CA 1
ATOM 5714 C C . ASP B 1 281 ? 2.049 -3.811 -12.508 1 97.19 281 ASP B C 1
ATOM 5716 O O . ASP B 1 281 ? 2.961 -4.598 -12.781 1 97.19 281 ASP B O 1
ATOM 5720 N N . VAL B 1 282 ? 2.094 -3.016 -11.453 1 96.44 282 VAL B N 1
ATOM 5721 C CA . VAL B 1 282 ? 3.312 -2.881 -10.664 1 96.44 282 VAL B CA 1
ATOM 5722 C C . VAL B 1 282 ? 3.125 -3.562 -9.312 1 96.44 282 VAL B C 1
ATOM 5724 O O . VAL B 1 282 ? 3.955 -3.408 -8.406 1 96.44 282 VAL B O 1
ATOM 5727 N N . ARG B 1 283 ? 2.041 -4.344 -9.125 1 96.06 283 ARG B N 1
ATOM 5728 C CA . ARG B 1 283 ? 1.764 -5 -7.852 1 96.06 283 ARG B CA 1
ATOM 5729 C C . ARG B 1 283 ? 2.75 -6.137 -7.598 1 96.06 283 ARG B C 1
ATOM 5731 O O . ARG B 1 283 ? 3.139 -6.848 -8.523 1 96.06 283 ARG B O 1
ATOM 5738 N N . GLY B 1 284 ? 3.15 -6.262 -6.281 1 95.12 284 GLY B N 1
ATOM 5739 C CA . GLY B 1 284 ? 3.895 -7.43 -5.836 1 95.12 284 GLY B CA 1
ATOM 5740 C C . GLY B 1 284 ? 3.002 -8.57 -5.387 1 95.12 284 GLY B C 1
ATOM 5741 O O . GLY B 1 284 ? 2.277 -9.156 -6.195 1 95.12 284 GLY B O 1
ATOM 5742 N N . HIS B 1 285 ? 2.965 -8.766 -4.102 1 94.56 285 HIS B N 1
ATOM 5743 C CA . HIS B 1 285 ? 2.066 -9.766 -3.539 1 94.56 285 HIS B CA 1
ATOM 5744 C C . HIS B 1 285 ? 0.634 -9.242 -3.471 1 94.56 285 HIS B C 1
ATOM 5746 O O . HIS B 1 285 ? 0.404 -8.094 -3.084 1 94.56 285 HIS B O 1
ATOM 5752 N N . VAL B 1 286 ? -0.255 -10 -3.953 1 95.44 286 VAL B N 1
ATOM 5753 C CA . VAL B 1 286 ? -1.674 -9.656 -3.912 1 95.44 286 VAL B CA 1
ATOM 5754 C C . VAL B 1 286 ? -2.383 -10.523 -2.871 1 95.44 286 VAL B C 1
ATOM 5756 O O . VAL B 1 286 ? -2.322 -11.758 -2.934 1 95.44 286 VAL B O 1
ATOM 5759 N N . ASP B 1 287 ? -3.074 -9.875 -1.95 1 91.75 287 ASP B N 1
ATOM 5760 C CA . ASP B 1 287 ? -3.76 -10.578 -0.873 1 91.75 287 ASP B CA 1
ATOM 5761 C C . ASP B 1 287 ? -4.766 -11.586 -1.43 1 91.75 287 ASP B C 1
ATOM 5763 O O . ASP B 1 287 ? -5.562 -11.25 -2.311 1 91.75 287 ASP B O 1
ATOM 5767 N N . GLY B 1 288 ? -4.656 -12.766 -0.985 1 91.06 288 GLY B N 1
ATOM 5768 C CA . GLY B 1 288 ? -5.59 -13.805 -1.379 1 91.06 288 GLY B CA 1
ATOM 5769 C C . GLY B 1 288 ? -5.199 -14.5 -2.666 1 91.06 288 GLY B C 1
ATOM 5770 O O . GLY B 1 288 ? -5.727 -15.57 -2.986 1 91.06 288 GLY B O 1
ATOM 5771 N N . LYS B 1 289 ? -4.164 -13.93 -3.439 1 95.75 289 LYS B N 1
ATOM 5772 C CA . LYS B 1 289 ? -3.891 -14.492 -4.762 1 95.75 289 LYS B CA 1
ATOM 5773 C C . LYS B 1 289 ? -2.404 -14.789 -4.934 1 95.75 289 LYS B C 1
ATOM 5775 O O . LYS B 1 289 ? -2.004 -15.414 -5.918 1 95.75 289 LYS B O 1
ATOM 5780 N N . GLY B 1 290 ? -1.634 -14.242 -3.996 1 95.25 290 GLY B N 1
ATOM 5781 C CA . GLY B 1 290 ? -0.21 -14.523 -4.055 1 95.25 290 GLY B CA 1
ATOM 5782 C C . GLY B 1 290 ? 0.57 -13.523 -4.883 1 95.25 290 GLY B C 1
ATOM 5783 O O . GLY B 1 290 ? 0.181 -12.359 -4.98 1 95.25 290 GLY B O 1
ATOM 5784 N N . TRP B 1 291 ? 1.668 -13.953 -5.465 1 95.5 291 TRP B N 1
ATOM 5785 C CA . TRP B 1 291 ? 2.617 -13.062 -6.129 1 95.5 291 TRP B CA 1
ATOM 5786 C C . TRP B 1 291 ? 2.189 -12.789 -7.566 1 95.5 291 TRP B C 1
ATOM 5788 O O . TRP B 1 291 ? 2.143 -13.703 -8.398 1 95.5 291 TRP B O 1
ATOM 5798 N N . ALA B 1 292 ? 1.89 -11.539 -7.855 1 97.44 292 ALA B N 1
ATOM 5799 C CA . ALA B 1 292 ? 1.84 -11.078 -9.242 1 97.44 292 ALA B CA 1
ATOM 5800 C C . ALA B 1 292 ? 3.238 -10.773 -9.766 1 97.44 292 ALA B C 1
ATOM 5802 O O . ALA B 1 292 ? 3.818 -11.57 -10.508 1 97.44 292 ALA B O 1
ATOM 5803 N N . HIS B 1 293 ? 3.771 -9.633 -9.172 1 97.38 293 HIS B N 1
ATOM 5804 C CA . HIS B 1 293 ? 5.207 -9.391 -9.258 1 97.38 293 HIS B CA 1
ATOM 5805 C C . HIS B 1 293 ? 5.672 -9.336 -10.711 1 97.38 293 HIS B C 1
ATOM 5807 O O . HIS B 1 293 ? 6.77 -9.797 -11.031 1 97.38 293 HIS B O 1
ATOM 5813 N N . ALA B 1 294 ? 4.809 -8.773 -11.578 1 98.25 294 ALA B N 1
ATOM 5814 C CA . ALA B 1 294 ? 5.07 -8.766 -13.016 1 98.25 294 ALA B CA 1
ATOM 5815 C C . ALA B 1 294 ? 6.367 -8.016 -13.328 1 98.25 294 ALA B C 1
ATOM 5817 O O . ALA B 1 294 ? 7.141 -8.438 -14.195 1 98.25 294 ALA B O 1
ATOM 5818 N N . ILE B 1 295 ? 6.668 -6.945 -12.625 1 98.31 295 ILE B N 1
ATOM 5819 C CA . ILE B 1 295 ? 7.855 -6.141 -12.898 1 98.31 295 ILE B CA 1
ATOM 5820 C C . ILE B 1 295 ? 9.109 -6.914 -12.492 1 98.31 295 ILE B C 1
ATOM 5822 O O . ILE B 1 295 ? 10.102 -6.926 -13.227 1 98.31 295 ILE B O 1
ATOM 5826 N N . ALA B 1 296 ? 9.07 -7.578 -11.367 1 98 296 ALA B N 1
ATOM 5827 C CA . ALA B 1 296 ? 10.195 -8.391 -10.93 1 98 296 ALA B CA 1
ATOM 5828 C C . ALA B 1 296 ? 10.453 -9.547 -11.898 1 98 296 ALA B C 1
ATOM 5830 O O . ALA B 1 296 ? 11.594 -9.789 -12.289 1 98 296 ALA B O 1
ATOM 5831 N N . HIS B 1 297 ? 9.391 -10.242 -12.211 1 98.44 297 HIS B N 1
ATOM 5832 C CA . HIS B 1 297 ? 9.516 -11.344 -13.156 1 98.44 297 HIS B CA 1
ATOM 5833 C C . HIS B 1 297 ? 10 -10.852 -14.516 1 98.44 297 HIS B C 1
ATOM 5835 O O . HIS B 1 297 ? 10.812 -11.516 -15.172 1 98.44 297 HIS B O 1
ATOM 5841 N N . GLY B 1 298 ? 9.438 -9.672 -14.922 1 98.5 298 GLY B N 1
ATOM 5842 C CA . GLY B 1 298 ? 9.922 -9.055 -16.141 1 98.5 298 GLY B CA 1
ATOM 5843 C C . GLY B 1 298 ? 11.406 -8.719 -16.094 1 98.5 298 GLY B C 1
ATOM 5844 O O . GLY B 1 298 ? 12.109 -8.867 -17.094 1 98.5 298 GLY B O 1
ATOM 5845 N N . ALA B 1 299 ? 11.859 -8.25 -14.969 1 98.69 299 ALA B N 1
ATOM 5846 C CA . ALA B 1 299 ? 13.281 -7.965 -14.789 1 98.69 299 ALA B CA 1
ATOM 5847 C C . ALA B 1 299 ? 14.125 -9.234 -14.938 1 98.69 299 ALA B C 1
ATOM 5849 O O . ALA B 1 299 ? 15.195 -9.203 -15.555 1 98.69 299 ALA B O 1
ATOM 5850 N N . ASP B 1 300 ? 13.656 -10.328 -14.375 1 98.5 300 ASP B N 1
ATOM 5851 C CA . ASP B 1 300 ? 14.328 -11.617 -14.547 1 98.5 300 ASP B CA 1
ATOM 5852 C C . ASP B 1 300 ? 14.406 -12 -16.016 1 98.5 300 ASP B C 1
ATOM 5854 O O . ASP B 1 300 ? 15.438 -12.5 -16.484 1 98.5 300 ASP B O 1
ATOM 5858 N N . LEU B 1 301 ? 13.297 -11.805 -16.688 1 98.81 301 LEU B N 1
ATOM 5859 C CA . LEU B 1 301 ? 13.25 -12.102 -18.109 1 98.81 301 LEU B CA 1
ATOM 5860 C C . LEU B 1 301 ? 14.258 -11.258 -18.891 1 98.81 301 LEU B C 1
ATOM 5862 O O . LEU B 1 301 ? 15 -11.781 -19.719 1 98.81 301 LEU B O 1
ATOM 5866 N N . ILE B 1 302 ? 14.344 -9.953 -18.609 1 98.81 302 ILE B N 1
ATOM 5867 C CA . ILE B 1 302 ? 15.273 -9.055 -19.281 1 98.81 302 ILE B CA 1
ATOM 5868 C C . ILE B 1 302 ? 16.719 -9.461 -18.953 1 98.81 302 ILE B C 1
ATOM 5870 O O . ILE B 1 302 ? 17.594 -9.398 -19.812 1 98.81 302 ILE B O 1
ATOM 5874 N N . ASP B 1 303 ? 16.938 -9.891 -17.734 1 98.69 303 ASP B N 1
ATOM 5875 C CA . ASP B 1 303 ? 18.281 -10.359 -17.375 1 98.69 303 ASP B CA 1
ATOM 5876 C C . ASP B 1 303 ? 18.672 -11.586 -18.188 1 98.69 303 ASP B C 1
ATOM 5878 O O . ASP B 1 303 ? 19.812 -11.703 -18.641 1 98.69 303 ASP B O 1
ATOM 5882 N N . ALA B 1 304 ? 17.703 -12.539 -18.312 1 98.62 304 ALA B N 1
ATOM 5883 C CA . ALA B 1 304 ? 17.969 -13.719 -19.141 1 98.62 304 ALA B CA 1
ATOM 5884 C C . ALA B 1 304 ? 18.266 -13.32 -20.578 1 98.62 304 ALA B C 1
ATOM 5886 O O . ALA B 1 304 ? 19.141 -13.914 -21.219 1 98.62 304 ALA B O 1
ATOM 5887 N N . VAL B 1 305 ? 17.547 -12.312 -21.078 1 98.56 305 VAL B N 1
ATOM 5888 C CA . VAL B 1 305 ? 17.766 -11.781 -22.422 1 98.56 305 VAL B CA 1
ATOM 5889 C C . VAL B 1 305 ? 19.188 -11.258 -22.547 1 98.56 305 VAL B C 1
ATOM 5891 O O . VAL B 1 305 ? 19.922 -11.625 -23.469 1 98.56 305 VAL B O 1
ATOM 5894 N N . VAL B 1 306 ? 19.641 -10.43 -21.609 1 98.5 306 VAL B N 1
ATOM 5895 C CA . VAL B 1 306 ? 20.938 -9.781 -21.641 1 98.5 306 VAL B CA 1
ATOM 5896 C C . VAL B 1 306 ? 22.047 -10.836 -21.562 1 98.5 306 VAL B C 1
ATOM 5898 O O . VAL B 1 306 ? 23.078 -10.711 -22.234 1 98.5 306 VAL B O 1
ATOM 5901 N N . ASN B 1 307 ? 21.812 -11.883 -20.812 1 98 307 ASN B N 1
ATOM 5902 C CA . ASN B 1 307 ? 22.844 -12.891 -20.578 1 98 307 ASN B CA 1
ATOM 5903 C C . ASN B 1 307 ? 22.891 -13.93 -21.688 1 98 307 ASN B C 1
ATOM 5905 O O . ASN B 1 307 ? 23.812 -14.742 -21.75 1 98 307 ASN B O 1
ATOM 5909 N N . HIS B 1 308 ? 21.891 -13.945 -22.516 1 98 308 HIS B N 1
ATOM 5910 C CA . HIS B 1 308 ? 21.891 -14.898 -23.625 1 98 308 HIS B CA 1
ATOM 5911 C C . HIS B 1 308 ? 23.016 -14.594 -24.625 1 98 308 HIS B C 1
ATOM 5913 O O . HIS B 1 308 ? 23.281 -13.43 -24.922 1 98 308 HIS B O 1
ATOM 5919 N N . PRO B 1 309 ? 23.625 -15.594 -25.156 1 96.31 309 PRO B N 1
ATOM 5920 C CA . PRO B 1 309 ? 24.734 -15.383 -26.078 1 96.31 309 PRO B CA 1
ATOM 5921 C C . PRO B 1 309 ? 24.328 -14.617 -27.344 1 96.31 309 PRO B C 1
ATOM 5923 O O . PRO B 1 309 ? 25.141 -13.906 -27.938 1 96.31 309 PRO B O 1
ATOM 5926 N N . SER B 1 310 ? 23.078 -14.742 -27.75 1 95.62 310 SER B N 1
ATOM 5927 C CA . SER B 1 310 ? 22.594 -14.125 -28.984 1 95.62 310 SER B CA 1
ATOM 5928 C C . SER B 1 310 ? 22.203 -12.672 -28.75 1 95.62 310 SER B C 1
ATOM 5930 O O . SER B 1 310 ? 21.781 -11.969 -29.672 1 95.62 310 SER B O 1
ATOM 5932 N N . PHE B 1 311 ? 22.312 -12.156 -27.547 1 96.31 311 PHE B N 1
ATOM 5933 C CA . PHE B 1 311 ? 21.969 -10.773 -27.234 1 96.31 311 PHE B CA 1
ATOM 5934 C C . PHE B 1 311 ? 22.953 -9.805 -27.875 1 96.31 311 PHE B C 1
ATOM 5936 O O . PHE B 1 311 ? 24.172 -10.008 -27.781 1 96.31 311 PHE B O 1
ATOM 5943 N N . SER B 1 312 ? 22.438 -8.781 -28.531 1 95.31 312 SER B N 1
ATOM 5944 C CA . SER B 1 312 ? 23.25 -7.723 -29.125 1 95.31 312 SER B CA 1
ATOM 5945 C C . SER B 1 312 ? 23.297 -6.492 -28.219 1 95.31 312 SER B C 1
ATOM 5947 O O . SER B 1 312 ? 22.266 -5.965 -27.812 1 95.31 312 SER B O 1
ATOM 5949 N N . ILE B 1 313 ? 24.453 -5.961 -28.031 1 95.19 313 ILE B N 1
ATOM 5950 C CA . ILE B 1 313 ? 24.719 -4.836 -27.141 1 95.19 313 ILE B CA 1
ATOM 5951 C C . ILE B 1 313 ? 24.031 -3.58 -27.672 1 95.19 313 ILE B C 1
ATOM 5953 O O . ILE B 1 313 ? 23.812 -2.621 -26.938 1 95.19 313 ILE B O 1
ATOM 5957 N N . VAL B 1 314 ? 23.672 -3.607 -28.953 1 95.06 314 VAL B N 1
ATOM 5958 C CA . VAL B 1 314 ? 23 -2.477 -29.594 1 95.06 314 VAL B CA 1
ATOM 5959 C C . VAL B 1 314 ? 21.641 -2.242 -28.922 1 95.06 314 VAL B C 1
ATOM 5961 O O . VAL B 1 314 ? 21.141 -1.119 -28.922 1 95.06 314 VAL B O 1
ATOM 5964 N N . LYS B 1 315 ? 21.109 -3.246 -28.266 1 96.75 315 LYS B N 1
ATOM 5965 C CA . LYS B 1 315 ? 19.797 -3.158 -27.625 1 96.75 315 LYS B CA 1
ATOM 5966 C C . LYS B 1 315 ? 19.906 -2.686 -26.188 1 96.75 315 LYS B C 1
ATOM 5968 O O . LYS B 1 315 ? 18.891 -2.539 -25.5 1 96.75 315 LYS B O 1
ATOM 5973 N N . ALA B 1 316 ? 21.094 -2.348 -25.75 1 97.75 316 ALA B N 1
ATOM 5974 C CA . ALA B 1 316 ? 21.344 -2.014 -24.359 1 97.75 316 ALA B CA 1
ATOM 5975 C C . ALA B 1 316 ? 20.562 -0.776 -23.938 1 97.75 316 ALA B C 1
ATOM 5977 O O . ALA B 1 316 ? 19.938 -0.759 -22.859 1 97.75 316 ALA B O 1
ATOM 5978 N N . ARG B 1 317 ? 20.562 0.203 -24.766 1 96.94 317 ARG B N 1
ATOM 5979 C CA . ARG B 1 317 ? 19.859 1.437 -24.438 1 96.94 317 ARG B CA 1
ATOM 5980 C C . ARG B 1 317 ? 18.359 1.194 -24.328 1 96.94 317 ARG B C 1
ATOM 5982 O O . ARG B 1 317 ? 17.672 1.789 -23.484 1 96.94 317 ARG B O 1
ATOM 5989 N N . GLU B 1 318 ? 17.906 0.387 -25.234 1 97.69 318 GLU B N 1
ATOM 5990 C CA . GLU B 1 318 ? 16.484 0.023 -25.188 1 97.69 318 GLU B CA 1
ATOM 5991 C C . GLU B 1 318 ? 16.141 -0.663 -23.875 1 97.69 318 GLU B C 1
ATOM 5993 O O . GLU B 1 318 ? 15.094 -0.375 -23.281 1 97.69 318 GLU B O 1
ATOM 5998 N N . ILE B 1 319 ? 16.969 -1.528 -23.406 1 98.5 319 ILE B N 1
ATOM 5999 C CA . ILE B 1 319 ? 16.781 -2.25 -22.141 1 98.5 319 ILE B CA 1
ATOM 6000 C C . ILE B 1 319 ? 16.781 -1.266 -20.984 1 98.5 319 ILE B C 1
ATOM 6002 O O . ILE B 1 319 ? 15.906 -1.309 -20.109 1 98.5 319 ILE B O 1
ATOM 6006 N N . LEU B 1 320 ? 17.781 -0.352 -20.984 1 98.62 320 LEU B N 1
ATOM 6007 C CA . LEU B 1 320 ? 17.859 0.653 -19.938 1 98.62 320 LEU B CA 1
ATOM 6008 C C . LEU B 1 320 ? 16.609 1.508 -19.891 1 98.62 320 LEU B C 1
ATOM 6010 O O . LEU B 1 320 ? 16.078 1.8 -18.828 1 98.62 320 LEU B O 1
ATOM 6014 N N . ASN B 1 321 ? 16.125 1.818 -21.047 1 97.75 321 ASN B N 1
ATOM 6015 C CA . ASN B 1 321 ? 14.922 2.641 -21.125 1 97.75 321 ASN B CA 1
ATOM 6016 C C . ASN B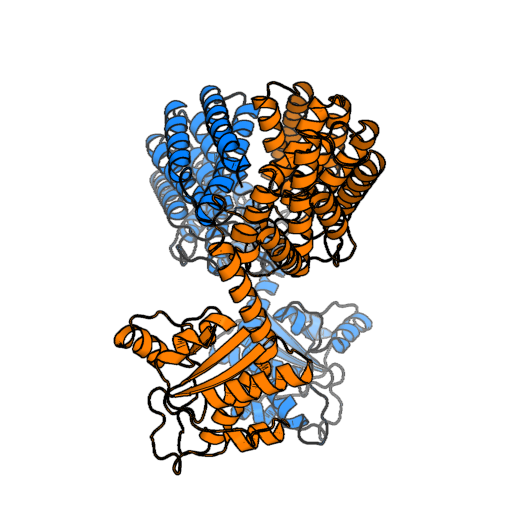 1 321 ? 13.711 1.916 -20.547 1 97.75 321 ASN B C 1
ATOM 6018 O O . ASN B 1 321 ? 12.891 2.523 -19.859 1 97.75 321 ASN B O 1
ATOM 6022 N N . VAL B 1 322 ? 13.562 0.656 -20.844 1 97.62 322 VAL B N 1
ATOM 6023 C CA . VAL B 1 322 ? 12.414 -0.104 -20.359 1 97.62 322 VAL B CA 1
ATOM 6024 C C . VAL B 1 322 ? 12.5 -0.24 -18.844 1 97.62 322 VAL B C 1
ATOM 6026 O O . VAL B 1 322 ? 11.484 -0.145 -18.141 1 97.62 322 VAL B O 1
ATOM 6029 N N . ILE B 1 323 ? 13.695 -0.441 -18.297 1 98.31 323 ILE B N 1
ATOM 6030 C CA . ILE B 1 323 ? 13.891 -0.497 -16.859 1 98.31 323 ILE B CA 1
ATOM 6031 C C . ILE B 1 323 ? 13.547 0.856 -16.234 1 98.31 323 ILE B C 1
ATOM 6033 O O . ILE B 1 323 ? 12.844 0.922 -15.227 1 98.31 323 ILE B O 1
ATOM 6037 N N . GLY B 1 324 ? 14.023 1.946 -16.859 1 98 324 GLY B N 1
ATOM 6038 C CA . GLY B 1 324 ? 13.727 3.287 -16.391 1 98 324 GLY B CA 1
ATOM 6039 C C . GLY B 1 324 ? 12.242 3.582 -16.328 1 98 324 GLY B C 1
ATOM 6040 O O . GLY B 1 324 ? 11.75 4.152 -15.344 1 98 324 GLY B O 1
ATOM 6041 N N . ASN B 1 325 ? 11.547 3.172 -17.328 1 96.31 325 ASN B N 1
ATOM 6042 C CA . ASN B 1 325 ? 10.102 3.371 -17.375 1 96.31 325 ASN B CA 1
ATOM 6043 C C . ASN B 1 325 ? 9.398 2.635 -16.234 1 96.31 325 ASN B C 1
ATOM 6045 O O . ASN B 1 325 ? 8.414 3.131 -15.688 1 96.31 325 ASN B O 1
ATOM 6049 N N . SER B 1 326 ? 9.859 1.439 -15.953 1 96.88 326 SER B N 1
ATOM 6050 C CA . SER B 1 326 ? 9.297 0.668 -14.852 1 96.88 326 SER B CA 1
ATOM 6051 C C . SER B 1 326 ? 9.531 1.362 -13.516 1 96.88 326 SER B C 1
ATOM 6053 O O . SER B 1 326 ? 8.719 1.242 -12.594 1 96.88 326 SER B O 1
ATOM 6055 N N . LEU B 1 327 ? 10.625 2.105 -13.367 1 96.75 327 LEU B N 1
ATOM 6056 C CA . LEU B 1 327 ? 10.984 2.766 -12.125 1 96.75 327 LEU B CA 1
ATOM 6057 C C . LEU B 1 327 ? 10.172 4.039 -11.922 1 96.75 327 LEU B C 1
ATOM 6059 O O . LEU B 1 327 ? 9.93 4.461 -10.789 1 96.75 327 LEU B O 1
ATOM 6063 N N . LEU B 1 328 ? 9.75 4.66 -13.023 1 94.56 328 LEU B N 1
ATOM 6064 C CA . LEU B 1 328 ? 9.055 5.945 -12.969 1 94.56 328 LEU B CA 1
ATOM 6065 C C . LEU B 1 328 ? 7.547 5.75 -12.891 1 94.56 328 LEU B C 1
ATOM 6067 O O . LEU B 1 328 ? 6.781 6.57 -13.406 1 94.56 328 LEU B O 1
ATOM 6071 N N . CYS B 1 329 ? 7.137 4.672 -12.289 1 91.62 329 CYS B N 1
ATOM 6072 C CA . CYS B 1 329 ? 5.711 4.426 -12.094 1 91.62 329 CYS B CA 1
ATOM 6073 C C . CYS B 1 329 ? 5.172 5.246 -10.922 1 91.62 329 CYS B C 1
ATOM 6075 O O . CYS B 1 329 ? 5.941 5.836 -10.164 1 91.62 329 CYS B O 1
ATOM 6077 N N . ASN B 1 330 ? 3.893 5.273 -10.734 1 87.94 330 ASN B N 1
ATOM 6078 C CA . ASN B 1 330 ? 3.254 6.133 -9.742 1 87.94 330 ASN B CA 1
ATOM 6079 C C . ASN B 1 330 ? 3.082 5.418 -8.406 1 87.94 330 ASN B C 1
ATOM 6081 O O . ASN B 1 330 ? 2.59 6.004 -7.441 1 87.94 330 ASN B O 1
ATOM 6085 N N . GLU B 1 331 ? 3.496 4.18 -8.375 1 90.81 331 GLU B N 1
ATOM 6086 C CA . GLU B 1 331 ? 3.379 3.398 -7.148 1 90.81 331 GLU B CA 1
ATOM 6087 C C . GLU B 1 331 ? 4.754 3.068 -6.57 1 90.81 331 GLU B C 1
ATOM 6089 O O . GLU B 1 331 ? 5.754 3.098 -7.289 1 90.81 331 GLU B O 1
ATOM 6094 N N . ILE B 1 332 ? 4.734 2.807 -5.309 1 92.94 332 ILE B N 1
ATOM 6095 C CA . ILE B 1 332 ? 5.984 2.447 -4.648 1 92.94 332 ILE B CA 1
ATOM 6096 C C . ILE B 1 332 ? 6.156 0.93 -4.66 1 92.94 332 ILE B C 1
ATOM 6098 O O . ILE B 1 332 ? 5.207 0.19 -4.391 1 92.94 332 ILE B O 1
ATOM 6102 N N . TYR B 1 333 ? 7.336 0.548 -5.035 1 94.38 333 TYR B N 1
ATOM 6103 C CA . TYR B 1 333 ? 7.641 -0.877 -4.973 1 94.38 333 TYR B CA 1
ATOM 6104 C C . TYR B 1 333 ? 7.836 -1.33 -3.529 1 94.38 333 TYR B C 1
ATOM 6106 O O . TYR B 1 333 ? 8.648 -0.761 -2.799 1 94.38 333 TYR B O 1
ATOM 6114 N N . ILE B 1 334 ? 7.145 -2.418 -3.172 1 92.62 334 ILE B N 1
ATOM 6115 C CA . ILE B 1 334 ? 7.172 -2.809 -1.767 1 92.62 334 ILE B CA 1
ATOM 6116 C C . ILE B 1 334 ? 7.633 -4.262 -1.645 1 92.62 334 ILE B C 1
ATOM 6118 O O . ILE B 1 334 ? 7.754 -4.789 -0.537 1 92.62 334 ILE B O 1
ATOM 6122 N N . ASP B 1 335 ? 7.898 -4.93 -2.75 1 93.19 335 ASP B N 1
ATOM 6123 C CA . ASP B 1 335 ? 8.273 -6.34 -2.719 1 93.19 335 ASP B CA 1
ATOM 6124 C C . ASP B 1 335 ? 9.578 -6.574 -3.465 1 93.19 335 ASP B C 1
ATOM 6126 O O . ASP B 1 335 ? 9.695 -7.527 -4.242 1 93.19 335 ASP B O 1
ATOM 6130 N N . ASP B 1 336 ? 10.539 -5.648 -3.324 1 92.31 336 ASP B N 1
ATOM 6131 C CA . ASP B 1 336 ? 11.93 -5.758 -3.77 1 92.31 336 ASP B CA 1
ATOM 6132 C C . ASP B 1 336 ? 12.016 -5.773 -5.293 1 92.31 336 ASP B C 1
ATOM 6134 O O . ASP B 1 336 ? 12.906 -6.406 -5.863 1 92.31 336 ASP B O 1
ATOM 6138 N N . GLU B 1 337 ? 11.055 -5.152 -5.977 1 95.19 337 GLU B N 1
ATOM 6139 C CA . GLU B 1 337 ? 11.125 -5.047 -7.434 1 95.19 337 GLU B CA 1
ATOM 6140 C C . GLU B 1 337 ? 12.375 -4.301 -7.871 1 95.19 337 GLU B C 1
ATOM 6142 O O . GLU B 1 337 ? 12.977 -4.633 -8.891 1 95.19 337 GLU B O 1
ATOM 6147 N N . ASP B 1 338 ? 12.766 -3.283 -7.059 1 93.19 338 ASP B N 1
ATOM 6148 C CA . ASP B 1 338 ? 13.961 -2.504 -7.383 1 93.19 338 ASP B CA 1
ATOM 6149 C C . ASP B 1 338 ? 15.211 -3.385 -7.387 1 93.19 338 ASP B C 1
ATOM 6151 O O . ASP B 1 338 ? 16.094 -3.213 -8.227 1 93.19 338 ASP B O 1
ATOM 6155 N N . GLU B 1 339 ? 15.289 -4.316 -6.496 1 94.56 339 GLU B N 1
ATOM 6156 C CA . GLU B 1 339 ? 16.422 -5.23 -6.445 1 94.56 339 GLU B CA 1
ATOM 6157 C C . GLU B 1 339 ? 16.531 -6.055 -7.723 1 94.56 339 GLU B C 1
ATOM 6159 O O . GLU B 1 339 ? 17.625 -6.219 -8.273 1 94.56 339 GLU B O 1
ATOM 6164 N N . ARG B 1 340 ? 15.383 -6.531 -8.125 1 97.06 340 ARG B N 1
ATOM 6165 C CA . ARG B 1 340 ? 15.367 -7.348 -9.336 1 97.06 340 ARG B CA 1
ATOM 6166 C C . ARG B 1 340 ? 15.703 -6.512 -10.57 1 97.06 340 ARG B C 1
ATOM 6168 O O . ARG B 1 340 ? 16.25 -7.027 -11.547 1 97.06 340 ARG B O 1
ATOM 6175 N N . LEU B 1 341 ? 15.312 -5.273 -10.594 1 98.25 341 LEU B N 1
ATOM 6176 C CA . LEU B 1 341 ? 15.516 -4.379 -11.727 1 98.25 341 LEU B CA 1
ATOM 6177 C C . LEU B 1 341 ? 16.984 -3.996 -11.859 1 98.25 341 LEU B C 1
ATOM 6179 O O . LEU B 1 341 ? 17.438 -3.584 -12.938 1 98.25 341 LEU B O 1
ATOM 6183 N N . THR B 1 342 ? 17.766 -4.148 -10.773 1 98.38 342 THR B N 1
ATOM 6184 C CA . THR B 1 342 ? 19.172 -3.783 -10.828 1 98.38 342 THR B CA 1
ATOM 6185 C C . THR B 1 342 ? 19.984 -4.863 -11.539 1 98.38 342 THR B C 1
ATOM 6187 O O . THR B 1 342 ? 21.031 -4.574 -12.141 1 98.38 342 THR B O 1
ATOM 6190 N N . VAL B 1 343 ? 19.5 -6.086 -11.523 1 98 343 VAL B N 1
ATOM 6191 C CA . VAL B 1 343 ? 20.281 -7.242 -11.953 1 98 343 VAL B CA 1
ATOM 6192 C C . VAL B 1 343 ? 20.594 -7.125 -13.438 1 98 343 VAL B C 1
ATOM 6194 O O . VAL B 1 343 ? 21.766 -7.234 -13.844 1 98 343 VAL B O 1
ATOM 6197 N N . PRO B 1 344 ? 19.594 -6.824 -14.273 1 98.38 344 PRO B N 1
ATOM 6198 C CA . PRO B 1 344 ? 19.906 -6.703 -15.695 1 98.38 344 PRO B CA 1
ATOM 6199 C C . PRO B 1 344 ? 20.844 -5.535 -15.992 1 98.38 344 PRO B C 1
ATOM 6201 O O . PRO B 1 344 ? 21.594 -5.57 -16.969 1 98.38 344 PRO B O 1
ATOM 6204 N N . VAL B 1 345 ? 20.875 -4.461 -15.188 1 98.69 345 VAL B N 1
ATOM 6205 C CA . VAL B 1 345 ? 21.797 -3.336 -15.383 1 98.69 345 VAL B CA 1
ATOM 6206 C C . VAL B 1 345 ? 23.234 -3.785 -15.117 1 98.69 345 VAL B C 1
ATOM 6208 O O . VAL B 1 345 ? 24.125 -3.475 -15.898 1 98.69 345 VAL B O 1
ATOM 6211 N N . VAL B 1 346 ? 23.422 -4.543 -14.07 1 98.12 346 VAL B N 1
ATOM 6212 C CA . VAL B 1 346 ? 24.734 -5.09 -13.75 1 98.12 346 VAL B CA 1
ATOM 6213 C C . VAL B 1 346 ? 25.188 -6.023 -14.867 1 98.12 346 VAL B C 1
ATOM 6215 O O . VAL B 1 346 ? 26.344 -5.98 -15.289 1 98.12 346 VAL B O 1
ATOM 6218 N N . SER B 1 347 ? 24.234 -6.859 -15.344 1 98.06 347 SER B N 1
ATOM 6219 C CA . SER B 1 347 ? 24.531 -7.789 -16.422 1 98.06 347 SER B CA 1
ATOM 6220 C C . SER B 1 347 ? 24.922 -7.047 -17.703 1 98.06 347 SER B C 1
ATOM 6222 O O . SER B 1 347 ? 25.781 -7.512 -18.453 1 98.06 347 SER B O 1
ATOM 6224 N N . LEU B 1 348 ? 24.297 -5.906 -17.984 1 98.38 348 LEU B N 1
ATOM 6225 C CA . LEU B 1 348 ? 24.641 -5.105 -19.156 1 98.38 348 LEU B CA 1
ATOM 6226 C C . LEU B 1 348 ? 26.094 -4.629 -19.078 1 98.38 348 LEU B C 1
ATOM 6228 O O . LEU B 1 348 ? 26.812 -4.656 -20.078 1 98.38 348 LEU B O 1
ATOM 6232 N N . LEU B 1 349 ? 26.5 -4.156 -17.922 1 97.94 349 LEU B N 1
ATOM 6233 C CA . LEU B 1 349 ? 27.875 -3.732 -17.75 1 97.94 349 LEU B CA 1
ATOM 6234 C C . LEU B 1 349 ? 28.844 -4.898 -17.984 1 97.94 349 LEU B C 1
ATOM 6236 O O . LEU B 1 349 ? 29.875 -4.73 -18.641 1 97.94 349 LEU B O 1
ATOM 6240 N N . GLN B 1 350 ? 28.469 -6.039 -17.5 1 95.56 350 GLN B N 1
ATOM 6241 C CA . GLN B 1 350 ? 29.281 -7.23 -17.688 1 95.56 350 GLN B CA 1
ATOM 6242 C C . GLN B 1 350 ? 29.344 -7.621 -19.172 1 95.56 350 GLN B C 1
ATOM 6244 O O . GLN B 1 350 ? 30.344 -8.188 -19.625 1 95.56 350 GLN B O 1
ATOM 6249 N N . LYS B 1 351 ? 28.312 -7.309 -19.922 1 95.38 351 LYS B N 1
ATOM 6250 C CA . LYS B 1 351 ? 28.219 -7.633 -21.344 1 95.38 351 LYS B CA 1
ATOM 6251 C C . LYS B 1 351 ? 29.031 -6.652 -22.172 1 95.38 351 LYS B C 1
ATOM 6253 O O . LYS B 1 351 ? 29.297 -6.906 -23.359 1 95.38 351 LYS B O 1
ATOM 6258 N N . GLY B 1 352 ? 29.422 -5.457 -21.578 1 94.75 352 GLY B N 1
ATOM 6259 C CA . GLY B 1 352 ? 30.391 -4.617 -22.266 1 94.75 352 GLY B CA 1
ATOM 6260 C C . GLY B 1 352 ? 29.875 -3.209 -22.516 1 94.75 352 GLY B C 1
ATOM 6261 O O . GLY B 1 352 ? 30.547 -2.408 -23.172 1 94.75 352 GLY B O 1
ATOM 6262 N N . ILE B 1 353 ? 28.703 -2.943 -22.047 1 96.44 353 ILE B N 1
ATOM 6263 C CA . ILE B 1 353 ? 28.25 -1.563 -22.172 1 96.44 353 ILE B CA 1
ATOM 6264 C C . ILE B 1 353 ? 29.156 -0.642 -21.359 1 96.44 353 ILE B C 1
ATOM 6266 O O . ILE B 1 353 ? 29.719 -1.061 -20.344 1 96.44 353 ILE B O 1
ATOM 6270 N N . SER B 1 354 ? 29.359 0.581 -21.812 1 96.88 354 SER B N 1
ATOM 6271 C CA . SER B 1 354 ? 30.25 1.505 -21.125 1 96.88 354 SER B CA 1
ATOM 6272 C C . SER B 1 354 ? 29.594 2.045 -19.859 1 96.88 354 SER B C 1
ATOM 6274 O O . SER B 1 354 ? 28.375 2.186 -19.781 1 96.88 354 SER B O 1
ATOM 6276 N N . GLU B 1 355 ? 30.375 2.303 -18.859 1 98 355 GLU B N 1
ATOM 6277 C CA . GLU B 1 355 ? 29.875 2.943 -17.656 1 98 355 GLU B CA 1
ATOM 6278 C C . GLU B 1 355 ? 29.219 4.289 -17.969 1 98 355 GLU B C 1
ATOM 6280 O O . GLU B 1 355 ? 28.234 4.668 -17.344 1 98 355 GLU B O 1
ATOM 6285 N N . GLU B 1 356 ? 29.781 5.008 -18.906 1 98.06 356 GLU B N 1
ATOM 6286 C CA . GLU B 1 356 ? 29.266 6.316 -19.297 1 98.06 356 GLU B CA 1
ATOM 6287 C C . GLU B 1 356 ? 27.812 6.227 -19.75 1 98.06 356 GLU B C 1
ATOM 6289 O O . GLU B 1 356 ? 27.016 7.105 -19.438 1 98.06 356 GLU B O 1
ATOM 6294 N N . THR B 1 357 ? 27.562 5.164 -20.516 1 98.06 357 THR B N 1
ATOM 6295 C CA . THR B 1 357 ? 26.203 4.977 -21 1 98.06 357 THR B CA 1
ATOM 6296 C C . THR B 1 357 ? 25.234 4.801 -19.828 1 98.06 357 THR B C 1
ATOM 6298 O O . THR B 1 357 ? 24.141 5.391 -19.812 1 98.06 357 THR B O 1
ATOM 6301 N N . ILE B 1 358 ? 25.594 4.031 -18.844 1 98.5 358 ILE B N 1
ATOM 6302 C CA . ILE B 1 358 ? 24.766 3.795 -17.672 1 98.5 358 ILE B CA 1
ATOM 6303 C C . ILE B 1 358 ? 24.656 5.078 -16.859 1 98.5 358 ILE B C 1
ATOM 6305 O O . ILE B 1 358 ? 23.578 5.414 -16.359 1 98.5 358 ILE B O 1
ATOM 6309 N N . ILE B 1 359 ? 25.766 5.836 -16.75 1 98.44 359 ILE B N 1
ATOM 6310 C CA . ILE B 1 359 ? 25.797 7.086 -15.992 1 98.44 359 ILE B CA 1
ATOM 6311 C C . ILE B 1 359 ? 24.844 8.094 -16.625 1 98.44 359 ILE B C 1
ATOM 6313 O O . ILE B 1 359 ? 24.062 8.742 -15.93 1 98.44 359 ILE B O 1
ATOM 6317 N N . ASP B 1 360 ? 24.922 8.188 -17.906 1 98.25 360 ASP B N 1
ATOM 6318 C CA . ASP B 1 360 ? 24.016 9.086 -18.625 1 98.25 360 ASP B CA 1
ATOM 6319 C C . ASP B 1 360 ? 22.562 8.719 -18.375 1 98.25 360 ASP B C 1
ATOM 6321 O O . ASP B 1 360 ? 21.719 9.594 -18.172 1 98.25 360 ASP B O 1
ATOM 6325 N N . TRP B 1 361 ? 22.328 7.496 -18.406 1 98.25 361 TRP B N 1
ATOM 6326 C CA . TRP B 1 361 ? 20.969 6.984 -18.172 1 98.25 361 TRP B CA 1
ATOM 6327 C C . TRP B 1 361 ? 20.516 7.289 -16.75 1 98.25 361 TRP B C 1
ATOM 6329 O O . TRP B 1 361 ? 19.422 7.82 -16.531 1 98.25 361 TRP B O 1
ATOM 6339 N N . LEU B 1 362 ? 21.312 7.051 -15.703 1 97.81 362 LEU B N 1
ATOM 6340 C CA . LEU B 1 362 ? 20.984 7.324 -14.312 1 97.81 362 LEU B CA 1
ATOM 6341 C C . LEU B 1 362 ? 20.719 8.812 -14.094 1 97.81 362 LEU B C 1
ATOM 6343 O O . LEU B 1 362 ? 19.766 9.18 -13.406 1 97.81 362 LEU B O 1
ATOM 6347 N N . THR B 1 363 ? 21.547 9.648 -14.648 1 97 363 THR B N 1
ATOM 6348 C CA . THR B 1 363 ? 21.406 11.094 -14.508 1 97 363 THR B CA 1
ATOM 6349 C C . THR B 1 363 ? 20.109 11.586 -15.133 1 97 363 THR B C 1
ATOM 6351 O O . THR B 1 363 ? 19.438 12.461 -14.578 1 97 363 THR B O 1
ATOM 6354 N N . SER B 1 364 ? 19.828 11 -16.266 1 96.44 364 SER B N 1
ATOM 6355 C CA . SER B 1 364 ? 18.578 11.367 -16.922 1 96.44 364 SER B CA 1
ATOM 6356 C C . SER B 1 364 ? 17.375 10.977 -16.078 1 96.44 364 SER B C 1
ATOM 6358 O O . SER B 1 364 ? 16.391 11.727 -16.016 1 96.44 364 SER B O 1
ATOM 6360 N N . LEU B 1 365 ? 17.375 9.789 -15.453 1 94.81 365 LEU B N 1
ATOM 6361 C CA . LEU B 1 365 ? 16.312 9.352 -14.562 1 94.81 365 LEU B CA 1
ATOM 6362 C C . LEU B 1 365 ? 16.141 10.305 -13.391 1 94.81 365 LEU B C 1
ATOM 6364 O O . LEU B 1 365 ? 15.016 10.664 -13.031 1 94.81 365 LEU B O 1
ATOM 6368 N N . PHE B 1 366 ? 17.203 10.68 -12.852 1 92.81 366 PHE B N 1
ATOM 6369 C CA . PHE B 1 366 ? 17.219 11.578 -11.695 1 92.81 366 PHE B CA 1
ATOM 6370 C C . PHE B 1 366 ? 16.562 12.906 -12.047 1 92.81 366 PHE B C 1
ATOM 6372 O O . PHE B 1 366 ? 15.773 13.445 -11.266 1 92.81 366 PHE B O 1
ATOM 6379 N N . LYS B 1 367 ? 16.859 13.453 -13.148 1 91 367 LYS B N 1
ATOM 6380 C CA . LYS B 1 367 ? 16.344 14.75 -13.586 1 91 367 LYS B CA 1
ATOM 6381 C C . LYS B 1 367 ? 14.844 14.711 -13.797 1 91 367 LYS B C 1
ATOM 6383 O O . LYS B 1 367 ? 14.156 15.719 -13.609 1 91 367 LYS B O 1
ATOM 6388 N N . GLU B 1 368 ? 14.32 13.617 -14.141 1 87.5 368 GLU B N 1
ATOM 6389 C CA . GLU B 1 368 ? 12.898 13.461 -14.422 1 87.5 368 GLU B CA 1
ATOM 6390 C C . GLU B 1 368 ? 12.055 13.68 -13.164 1 87.5 368 GLU B C 1
ATOM 6392 O O . GLU B 1 368 ? 10.898 14.086 -13.25 1 87.5 368 GLU B O 1
ATOM 6397 N N . THR B 1 369 ? 12.5 13.422 -11.969 1 82.88 369 THR B N 1
ATOM 6398 C CA . THR B 1 369 ? 11.688 13.445 -10.758 1 82.88 369 THR B CA 1
ATOM 6399 C C . THR B 1 369 ? 12.125 14.57 -9.828 1 82.88 369 THR B C 1
ATOM 6401 O O . THR B 1 369 ? 11.445 14.859 -8.844 1 82.88 369 THR B O 1
ATOM 6404 N N . HIS B 1 370 ? 13.18 15.203 -9.93 1 73.69 370 HIS B N 1
ATOM 6405 C CA . HIS B 1 370 ? 13.828 16.094 -8.969 1 73.69 370 HIS B CA 1
ATOM 6406 C C . HIS B 1 370 ? 12.969 17.328 -8.703 1 73.69 370 HIS B C 1
ATOM 6408 O O . HIS B 1 370 ? 12.883 17.797 -7.562 1 73.69 370 HIS B O 1
ATOM 6414 N N . ASP B 1 371 ? 12.219 17.781 -9.617 1 69.19 371 ASP B N 1
ATOM 6415 C CA . ASP B 1 371 ? 11.547 19.062 -9.414 1 69.19 371 ASP B CA 1
ATOM 6416 C C . ASP B 1 371 ? 10.062 18.875 -9.148 1 69.19 371 ASP B C 1
ATOM 6418 O O . ASP B 1 371 ? 9.328 19.844 -8.953 1 69.19 371 ASP B O 1
ATOM 6422 N N . GLY B 1 372 ? 9.656 17.688 -8.898 1 70.38 372 GLY B N 1
ATOM 6423 C CA . GLY B 1 372 ? 8.227 17.469 -8.75 1 70.38 372 GLY B CA 1
ATOM 6424 C C . GLY B 1 372 ? 7.738 17.641 -7.324 1 70.38 372 GLY B C 1
ATOM 6425 O O . GLY B 1 372 ? 8.438 17.266 -6.379 1 70.38 372 GLY B O 1
ATOM 6426 N N . LEU B 1 373 ? 6.559 18.266 -7.18 1 74 373 LEU B N 1
ATOM 6427 C CA . LEU B 1 373 ? 6.047 18.578 -5.848 1 74 373 LEU B CA 1
ATOM 6428 C C . LEU B 1 373 ? 4.797 17.75 -5.547 1 74 373 LEU B C 1
ATOM 6430 O O . LEU B 1 373 ? 4.297 17.766 -4.418 1 74 373 LEU B O 1
ATOM 6434 N N . GLN B 1 374 ? 4.434 17.062 -6.457 1 81.19 374 GLN B N 1
ATOM 6435 C CA . GLN B 1 374 ? 3.232 16.25 -6.258 1 81.19 374 GLN B CA 1
ATOM 6436 C C . GLN B 1 374 ? 3.568 14.922 -5.598 1 81.19 374 GLN B C 1
ATOM 6438 O O . GLN B 1 374 ? 4.719 14.469 -5.637 1 81.19 374 GLN B O 1
ATOM 6443 N N . LEU B 1 375 ? 2.582 14.367 -4.969 1 82 375 LEU B N 1
ATOM 6444 C CA . LEU B 1 375 ? 2.76 13.102 -4.262 1 82 375 LEU B CA 1
ATOM 6445 C C . LEU B 1 375 ? 3.357 12.047 -5.184 1 82 375 LEU B C 1
ATOM 6447 O O . LEU B 1 375 ? 4.242 11.289 -4.777 1 82 375 LEU B O 1
ATOM 6451 N N . ASN B 1 376 ? 2.891 12.023 -6.395 1 83.62 376 ASN B N 1
ATOM 6452 C CA . ASN B 1 376 ? 3.389 11.039 -7.352 1 83.62 376 ASN B CA 1
ATOM 6453 C C . ASN B 1 376 ? 4.875 11.234 -7.633 1 83.62 376 ASN B C 1
ATOM 6455 O O . ASN B 1 376 ? 5.605 10.266 -7.844 1 83.62 376 ASN B O 1
ATOM 6459 N N . ASP B 1 377 ? 5.312 12.445 -7.633 1 85.31 377 ASP B N 1
ATOM 6460 C CA . ASP B 1 377 ? 6.727 12.742 -7.84 1 85.31 377 ASP B CA 1
ATOM 6461 C C . ASP B 1 377 ? 7.566 12.242 -6.664 1 85.31 377 ASP B C 1
ATOM 6463 O O . ASP B 1 377 ? 8.672 11.734 -6.855 1 85.31 377 ASP B O 1
ATOM 6467 N N . PHE B 1 378 ? 6.957 12.367 -5.555 1 85.62 378 PHE B N 1
ATOM 6468 C CA . PHE B 1 378 ? 7.645 11.891 -4.359 1 85.62 378 PHE B CA 1
ATOM 6469 C C . PHE B 1 378 ? 7.812 10.383 -4.395 1 85.62 378 PHE B C 1
ATOM 6471 O O . PHE B 1 378 ? 8.867 9.859 -4.027 1 85.62 378 PHE B O 1
ATOM 6478 N N . ARG B 1 379 ? 6.863 9.703 -4.836 1 86.75 379 ARG B N 1
ATOM 6479 C CA . ARG B 1 379 ? 6.914 8.25 -4.902 1 86.75 379 ARG B CA 1
ATOM 6480 C C . ARG B 1 379 ? 7.918 7.781 -5.949 1 86.75 379 ARG B C 1
ATOM 6482 O O . ARG B 1 379 ? 8.664 6.828 -5.719 1 86.75 379 ARG B O 1
ATOM 6489 N N . LYS B 1 380 ? 7.93 8.508 -7.086 1 91.25 380 LYS B N 1
ATOM 6490 C CA . LYS B 1 380 ? 8.922 8.195 -8.109 1 91.25 380 LYS B CA 1
ATOM 6491 C C . LYS B 1 380 ? 10.344 8.398 -7.582 1 91.25 380 LYS B C 1
ATOM 6493 O O . LYS B 1 380 ? 11.227 7.582 -7.844 1 91.25 380 LYS B O 1
ATOM 6498 N N . ARG B 1 381 ? 10.484 9.438 -6.863 1 91.5 381 ARG B N 1
ATOM 6499 C CA . ARG B 1 381 ? 11.789 9.734 -6.289 1 91.5 381 ARG B CA 1
ATOM 6500 C C . ARG B 1 381 ? 12.211 8.648 -5.301 1 91.5 381 ARG B C 1
ATOM 6502 O O . ARG B 1 381 ? 13.383 8.273 -5.25 1 91.5 381 ARG B O 1
ATOM 6509 N N . THR B 1 382 ? 11.266 8.273 -4.508 1 92.38 382 THR B N 1
ATOM 6510 C CA . THR B 1 382 ? 11.555 7.219 -3.543 1 92.38 382 THR B CA 1
ATOM 6511 C C . THR B 1 382 ? 11.961 5.93 -4.254 1 92.38 382 THR B C 1
ATOM 6513 O O . THR B 1 382 ? 12.945 5.289 -3.871 1 92.38 382 THR B O 1
ATOM 6516 N N . ASN B 1 383 ? 11.234 5.512 -5.32 1 94.62 383 ASN B N 1
ATOM 6517 C CA . ASN B 1 383 ? 11.586 4.34 -6.109 1 94.62 383 ASN B CA 1
ATOM 6518 C C . ASN B 1 383 ? 13 4.461 -6.688 1 94.62 383 ASN B C 1
ATOM 6520 O O . ASN B 1 383 ? 13.789 3.518 -6.609 1 94.62 383 ASN B O 1
ATOM 6524 N N . LEU B 1 384 ? 13.297 5.633 -7.227 1 95.25 384 LEU B N 1
ATOM 6525 C CA . LEU B 1 384 ? 14.594 5.867 -7.852 1 95.25 384 LEU B CA 1
ATOM 6526 C C . LEU B 1 384 ? 15.711 5.836 -6.809 1 95.25 384 LEU B C 1
ATOM 6528 O O . LEU B 1 384 ? 16.766 5.23 -7.039 1 95.25 384 LEU B O 1
ATOM 6532 N N . SER B 1 385 ? 15.43 6.488 -5.723 1 94.75 385 SER B N 1
ATOM 6533 C CA . SER B 1 385 ? 16.422 6.512 -4.652 1 94.75 385 SER B CA 1
ATOM 6534 C C . SER B 1 385 ? 16.75 5.105 -4.164 1 94.75 385 SER B C 1
ATOM 6536 O O . SER B 1 385 ? 17.922 4.754 -3.994 1 94.75 385 SER B O 1
ATOM 6538 N N . ASN B 1 386 ? 15.734 4.309 -3.906 1 95.81 386 ASN B N 1
ATOM 6539 C CA . ASN B 1 386 ? 15.938 2.926 -3.488 1 95.81 386 ASN B CA 1
ATOM 6540 C C . ASN B 1 386 ? 16.688 2.123 -4.547 1 95.81 386 ASN B C 1
ATOM 6542 O O . ASN B 1 386 ? 17.594 1.348 -4.223 1 95.81 386 ASN B O 1
ATOM 6546 N N . PHE B 1 387 ? 16.297 2.354 -5.781 1 97.75 387 PHE B N 1
ATOM 6547 C CA . PHE B 1 387 ? 16.969 1.686 -6.895 1 97.75 387 PHE B CA 1
ATOM 6548 C C . PHE B 1 387 ? 18.438 2.072 -6.949 1 97.75 387 PHE B C 1
ATOM 6550 O O . PHE B 1 387 ? 19.312 1.21 -7.109 1 97.75 387 PHE B O 1
ATOM 6557 N N . PHE B 1 388 ? 18.75 3.379 -6.859 1 97.88 388 PHE B N 1
ATOM 6558 C CA . PHE B 1 388 ? 20.125 3.873 -6.902 1 97.88 388 PHE B CA 1
ATOM 6559 C C . PHE B 1 388 ? 20.953 3.254 -5.785 1 97.88 388 PHE B C 1
ATOM 6561 O O . PHE B 1 388 ? 22.062 2.768 -6.027 1 97.88 388 PHE B O 1
ATOM 6568 N N . LYS B 1 389 ? 20.422 3.258 -4.625 1 97.88 389 LYS B N 1
ATOM 6569 C CA . LYS B 1 389 ? 21.141 2.682 -3.492 1 97.88 389 LYS B CA 1
ATOM 6570 C C . LYS B 1 389 ? 21.406 1.197 -3.713 1 97.88 389 LYS B C 1
ATOM 6572 O O . LYS B 1 389 ? 22.531 0.728 -3.486 1 97.88 389 LYS B O 1
ATOM 6577 N N . THR B 1 390 ? 20.422 0.448 -4.137 1 97.69 390 THR B N 1
ATOM 6578 C CA . THR B 1 390 ? 20.562 -0.983 -4.383 1 97.69 390 THR B CA 1
ATOM 6579 C C . THR B 1 390 ? 21.594 -1.243 -5.477 1 97.69 390 THR B C 1
ATOM 6581 O O . THR B 1 390 ? 22.438 -2.129 -5.34 1 97.69 390 THR B O 1
ATOM 6584 N N . LEU B 1 391 ? 21.453 -0.443 -6.543 1 98.44 391 LEU B N 1
ATOM 6585 C CA . LEU B 1 391 ? 22.391 -0.582 -7.656 1 98.44 391 LEU B CA 1
ATOM 6586 C C . LEU B 1 391 ? 23.812 -0.333 -7.199 1 98.44 391 LEU B C 1
ATOM 6588 O O . LEU B 1 391 ? 24.734 -1.052 -7.602 1 98.44 391 LEU B O 1
ATOM 6592 N N . TYR B 1 392 ? 24 0.696 -6.344 1 98.31 392 TYR B N 1
ATOM 6593 C CA . TYR B 1 392 ? 25.312 0.999 -5.766 1 98.31 392 TYR B CA 1
ATOM 6594 C C . TYR B 1 392 ? 25.906 -0.229 -5.09 1 98.31 392 TYR B C 1
ATOM 6596 O O . TYR B 1 392 ? 27.047 -0.6 -5.355 1 98.31 392 TYR B O 1
ATOM 6604 N N . PHE B 1 393 ? 25.172 -0.874 -4.312 1 97.75 393 PHE B N 1
ATOM 6605 C CA . PHE B 1 393 ? 25.672 -1.995 -3.531 1 97.75 393 PHE B CA 1
ATOM 6606 C C . PHE B 1 393 ? 25.922 -3.209 -4.422 1 97.75 393 PHE B C 1
ATOM 6608 O O . PHE B 1 393 ? 26.844 -3.982 -4.184 1 97.75 393 PHE B O 1
ATOM 6615 N N . HIS B 1 394 ? 25.078 -3.412 -5.418 1 97.25 394 HIS B N 1
ATOM 6616 C CA . HIS B 1 394 ? 25.297 -4.516 -6.344 1 97.25 394 HIS B CA 1
ATOM 6617 C C . HIS B 1 394 ? 26.641 -4.375 -7.055 1 97.25 394 HIS B C 1
ATOM 6619 O O . HIS B 1 394 ? 27.391 -5.344 -7.164 1 97.25 394 HIS B O 1
ATOM 6625 N N . PHE B 1 395 ? 26.938 -3.197 -7.52 1 97.56 395 PHE B N 1
ATOM 6626 C CA . PHE B 1 395 ? 28.219 -2.951 -8.164 1 97.56 395 PHE B CA 1
ATOM 6627 C C . PHE B 1 395 ? 29.359 -3.072 -7.152 1 97.56 395 PHE B C 1
ATOM 6629 O O . PHE B 1 395 ? 30.438 -3.572 -7.48 1 97.56 395 PHE B O 1
ATOM 6636 N N . LEU B 1 396 ? 29.062 -2.547 -5.926 1 96.81 396 LEU B N 1
ATOM 6637 C CA . LEU B 1 396 ? 30.062 -2.625 -4.871 1 96.81 396 LEU B CA 1
ATOM 6638 C C . LEU B 1 396 ? 30.453 -4.074 -4.602 1 96.81 396 LEU B C 1
ATOM 6640 O O . LEU B 1 396 ? 31.641 -4.395 -4.535 1 96.81 396 LEU B O 1
ATOM 6644 N N . PHE B 1 397 ? 29.531 -4.914 -4.512 1 95.5 397 PHE B N 1
ATOM 6645 C CA . PHE B 1 397 ? 29.766 -6.316 -4.172 1 95.5 397 PHE B CA 1
ATOM 6646 C C . PHE B 1 397 ? 30.453 -7.043 -5.312 1 95.5 397 PHE B C 1
ATOM 6648 O O . PHE B 1 397 ? 31.172 -8.031 -5.09 1 95.5 397 PHE B O 1
ATOM 6655 N N . LYS B 1 398 ? 30.266 -6.551 -6.531 1 94.38 398 LYS B N 1
ATOM 6656 C CA . LYS B 1 398 ? 30.891 -7.156 -7.699 1 94.38 398 LYS B CA 1
ATOM 6657 C C . LYS B 1 398 ? 32.219 -6.469 -8.031 1 94.38 398 LYS B C 1
ATOM 6659 O O . LYS B 1 398 ? 32.844 -6.789 -9.039 1 94.38 398 LYS B O 1
ATOM 6664 N N . ASN B 1 399 ? 32.625 -5.559 -7.156 1 95 399 ASN B N 1
ATOM 6665 C CA . ASN B 1 399 ? 33.844 -4.793 -7.363 1 95 399 ASN B CA 1
ATOM 6666 C C . ASN B 1 399 ? 33.938 -4.23 -8.781 1 95 399 ASN B C 1
ATOM 6668 O O . ASN B 1 399 ? 34.938 -4.441 -9.484 1 95 399 ASN B O 1
ATOM 6672 N N . SER B 1 400 ? 32.781 -3.59 -9.219 1 96.31 400 SER B N 1
ATOM 6673 C CA . SER B 1 400 ? 32.688 -3.021 -10.555 1 96.31 400 SER B CA 1
ATOM 6674 C C . SER B 1 400 ? 31.906 -1.713 -10.547 1 96.31 400 SER B C 1
ATOM 6676 O O . SER B 1 400 ? 31.422 -1.284 -9.492 1 96.31 400 SER B O 1
ATOM 6678 N N . GLY B 1 401 ? 31.953 -1.006 -11.688 1 97.62 401 GLY B N 1
ATOM 6679 C CA . GLY B 1 401 ? 31.172 0.206 -11.836 1 97.62 401 GLY B CA 1
ATOM 6680 C C . GLY B 1 401 ? 31.625 1.33 -10.93 1 97.62 401 GLY B C 1
ATOM 6681 O O . GLY B 1 401 ? 30.812 1.958 -10.25 1 97.62 401 GLY B O 1
ATOM 6682 N N . ALA B 1 402 ? 32.875 1.497 -10.805 1 97.56 402 ALA B N 1
ATOM 6683 C CA . ALA B 1 402 ? 33.406 2.494 -9.891 1 97.56 402 ALA B CA 1
ATOM 6684 C C . ALA B 1 402 ? 32.875 3.887 -10.211 1 97.56 402 ALA B C 1
ATOM 6686 O O . ALA B 1 402 ? 32.469 4.625 -9.312 1 97.56 402 ALA B O 1
ATOM 6687 N N . MET B 1 403 ? 32.906 4.27 -11.477 1 98.25 403 MET B N 1
ATOM 6688 C CA . MET B 1 403 ? 32.406 5.586 -11.867 1 98.25 403 MET B CA 1
ATOM 6689 C C . MET B 1 403 ? 30.906 5.688 -11.641 1 98.25 403 MET B C 1
ATOM 6691 O O . MET B 1 403 ? 30.391 6.754 -11.289 1 98.25 403 MET B O 1
ATOM 6695 N N . ILE B 1 404 ? 30.203 4.574 -11.906 1 98.5 404 ILE B N 1
ATOM 6696 C CA . ILE B 1 404 ? 28.766 4.523 -11.68 1 98.5 404 ILE B CA 1
ATOM 6697 C C . ILE B 1 404 ? 28.469 4.754 -10.203 1 98.5 404 ILE B C 1
ATOM 6699 O O . ILE B 1 404 ? 27.609 5.57 -9.859 1 98.5 404 ILE B O 1
ATOM 6703 N N . ARG B 1 405 ? 29.188 4.074 -9.328 1 98.38 405 ARG B N 1
ATOM 6704 C CA . ARG B 1 405 ? 29 4.199 -7.887 1 98.38 405 ARG B CA 1
ATOM 6705 C C . ARG B 1 405 ? 29.25 5.633 -7.426 1 98.38 405 ARG B C 1
ATOM 6707 O O . ARG B 1 405 ? 28.484 6.176 -6.625 1 98.38 405 ARG B O 1
ATOM 6714 N N . GLN B 1 406 ? 30.281 6.227 -7.918 1 98.12 406 GLN B N 1
ATOM 6715 C CA . GLN B 1 406 ? 30.578 7.613 -7.582 1 98.12 406 GLN B CA 1
ATOM 6716 C C . GLN B 1 406 ? 29.453 8.547 -8.008 1 98.12 406 GLN B C 1
ATOM 6718 O O . GLN B 1 406 ? 29.109 9.477 -7.285 1 98.12 406 GLN B O 1
ATOM 6723 N N . THR B 1 407 ? 28.984 8.32 -9.188 1 98.12 407 THR B N 1
ATOM 6724 C CA . THR B 1 407 ? 27.891 9.141 -9.688 1 98.12 407 THR B CA 1
ATOM 6725 C C . THR B 1 407 ? 26.641 8.969 -8.82 1 98.12 407 THR B C 1
ATOM 6727 O O . THR B 1 407 ? 25.953 9.945 -8.516 1 98.12 407 THR B O 1
ATOM 6730 N N . ILE B 1 408 ? 26.328 7.727 -8.445 1 98.12 408 ILE B N 1
ATOM 6731 C CA . ILE B 1 408 ? 25.188 7.453 -7.59 1 98.12 408 ILE B CA 1
ATOM 6732 C C . ILE B 1 408 ? 25.328 8.203 -6.27 1 98.12 408 ILE B C 1
ATOM 6734 O O . ILE B 1 408 ? 24.375 8.812 -5.781 1 98.12 408 ILE B O 1
ATOM 6738 N N . GLU B 1 409 ? 26.516 8.188 -5.664 1 97.44 409 GLU B N 1
ATOM 6739 C CA . GLU B 1 409 ? 26.781 8.938 -4.445 1 97.44 409 GLU B CA 1
ATOM 6740 C C . GLU B 1 409 ? 26.453 10.422 -4.629 1 97.44 409 GLU B C 1
ATOM 6742 O O . GLU B 1 409 ? 25.797 11.023 -3.775 1 97.44 409 GLU B O 1
ATOM 6747 N N . SER B 1 410 ? 26.875 10.977 -5.719 1 96.56 410 SER B N 1
ATOM 6748 C CA . SER B 1 410 ? 26.656 12.391 -6.004 1 96.56 410 SER B CA 1
ATOM 6749 C C . SER B 1 410 ? 25.172 12.703 -6.16 1 96.56 410 SER B C 1
ATOM 6751 O O . SER B 1 410 ? 24.703 13.719 -5.652 1 96.56 410 SER B O 1
ATOM 6753 N N . LEU B 1 411 ? 24.484 11.844 -6.883 1 95.06 411 LEU B N 1
ATOM 6754 C CA . LEU B 1 411 ? 23.062 12.047 -7.121 1 95.06 411 LEU B CA 1
ATOM 6755 C C . LEU B 1 411 ? 22.281 11.977 -5.812 1 95.06 411 LEU B C 1
ATOM 6757 O O . LEU B 1 411 ? 21.359 12.773 -5.59 1 95.06 411 LEU B O 1
ATOM 6761 N N . LEU B 1 412 ? 22.641 11.016 -4.953 1 94.62 412 LEU B N 1
ATOM 6762 C CA . LEU B 1 412 ? 21.938 10.812 -3.693 1 94.62 412 LEU B CA 1
ATOM 6763 C C . LEU B 1 412 ? 22.25 11.938 -2.707 1 94.62 412 LEU B C 1
ATOM 6765 O O . LEU B 1 412 ? 21.422 12.273 -1.864 1 94.62 412 LEU B O 1
ATOM 6769 N N . LYS B 1 413 ? 23.422 12.492 -2.717 1 92.12 413 LYS B N 1
ATOM 6770 C CA . LYS B 1 413 ? 23.797 13.602 -1.852 1 92.12 413 LYS B CA 1
ATOM 6771 C C . LYS B 1 413 ? 23 14.852 -2.17 1 92.12 413 LYS B C 1
ATOM 6773 O O . LYS B 1 413 ? 22.609 15.602 -1.266 1 92.12 413 LYS B O 1
ATOM 6778 N N . ASN B 1 414 ? 22.688 15.086 -3.367 1 80.19 414 ASN B N 1
ATOM 6779 C CA . ASN B 1 414 ? 21.938 16.25 -3.812 1 80.19 414 ASN B CA 1
ATOM 6780 C C . ASN B 1 414 ? 20.469 16.172 -3.367 1 80.19 414 ASN B C 1
ATOM 6782 O O . ASN B 1 414 ? 19.828 17.203 -3.146 1 80.19 414 ASN B O 1
ATOM 6786 N N . LYS B 1 415 ? 19.938 15.055 -3.113 1 68.94 415 LYS B N 1
ATOM 6787 C CA . LYS B 1 415 ? 18.562 14.844 -2.648 1 68.94 415 LYS B CA 1
ATOM 6788 C C . LYS B 1 415 ? 18.406 15.266 -1.193 1 68.94 415 LYS B C 1
ATOM 6790 O O . LYS B 1 415 ? 17.391 15.867 -0.823 1 68.94 415 LYS B O 1
ATOM 6795 N N . GLN B 1 416 ? 19.266 14.82 -0.301 1 58.62 416 GLN B N 1
ATOM 6796 C CA . GLN B 1 416 ? 19.188 15.062 1.137 1 58.62 416 GLN B CA 1
ATOM 6797 C C . GLN B 1 416 ? 19.094 16.547 1.442 1 58.62 416 GLN B C 1
ATOM 6799 O O . GLN B 1 416 ? 18.453 16.953 2.408 1 58.62 416 GLN B O 1
ATOM 6804 N N . GLY B 1 417 ? 19.641 17.359 0.637 1 46.75 417 GLY B N 1
ATOM 6805 C CA . GLY B 1 417 ? 19.547 18.797 0.852 1 46.75 417 GLY B CA 1
ATOM 6806 C C . GLY B 1 417 ? 18.156 19.344 0.659 1 46.75 417 GLY B C 1
ATOM 6807 O O . GLY B 1 417 ? 17.781 20.328 1.278 1 46.75 417 GLY B O 1
ATOM 6808 N N . THR B 1 418 ? 17.297 18.594 -0.05 1 42.78 418 THR B N 1
ATOM 6809 C CA . THR B 1 418 ? 15.969 19.109 -0.363 1 42.78 418 THR B CA 1
ATOM 6810 C C . THR B 1 418 ? 14.945 18.609 0.653 1 42.78 418 THR B C 1
ATOM 6812 O O . THR B 1 418 ? 13.938 19.281 0.905 1 42.78 418 THR B O 1
ATOM 6815 N N . VAL B 1 419 ? 14.93 17.484 1.315 1 42.44 419 VAL B N 1
ATOM 6816 C CA . VAL B 1 419 ? 13.906 16.844 2.135 1 42.44 419 VAL B CA 1
ATOM 6817 C C . VAL B 1 419 ? 13.805 17.547 3.482 1 42.44 419 VAL B C 1
ATOM 6819 O O . VAL B 1 419 ? 12.758 17.516 4.133 1 42.44 419 VAL B O 1
ATOM 6822 N N . THR B 1 420 ? 14.805 18.109 4.043 1 40.34 420 THR B N 1
ATOM 6823 C CA . THR B 1 420 ? 14.75 18.625 5.41 1 40.34 420 THR B CA 1
ATOM 6824 C C . THR B 1 420 ? 13.672 19.688 5.543 1 40.34 420 THR B C 1
ATOM 6826 O O . THR B 1 420 ? 13.359 20.141 6.652 1 40.34 420 THR B O 1
ATOM 6829 N N . SER B 1 421 ? 13.125 20.141 4.43 1 37.44 421 SER B N 1
ATOM 6830 C CA . SER B 1 421 ? 12.289 21.297 4.703 1 37.44 421 SER B CA 1
ATOM 6831 C C . SER B 1 421 ? 10.828 20.906 4.875 1 37.44 421 SER B C 1
ATOM 6833 O O . SER B 1 421 ? 9.945 21.766 4.953 1 37.44 421 SER B O 1
ATOM 6835 N N . LEU B 1 422 ? 10.539 19.578 4.777 1 36.12 422 LEU B N 1
ATOM 6836 C CA . LEU B 1 422 ? 9.109 19.406 5.055 1 36.12 422 LEU B CA 1
ATOM 6837 C C . LEU B 1 422 ? 8.875 19.109 6.531 1 36.12 422 LEU B C 1
ATOM 6839 O O . LEU B 1 422 ? 9.609 18.328 7.137 1 36.12 422 LEU B O 1
#

Radius of gyration: 34.14 Å; Cα contacts (8 Å, |Δi|>4): 1200; chains: 2; bounding box: 83×91×71 Å

InterPro domains:
  IPR021247 Protein of unknown function DUF2785 [PF10978] (225-393)
  IPR023485 Phosphotyrosine protein phosphatase I [PF01451] (2-150)
  IPR023485 Phosphotyrosine protein phosphatase I [SM00226] (1-141)
  IPR036196 Phosphotyrosine protein phosphatase I superfamily [SSF52788] (1-108)

Solvent-accessible surface area (backbone atoms only — not comparable to full-atom values): 44958 Å² total; per-residue (Å²): 86,31,36,32,26,29,28,58,48,23,69,52,72,11,38,50,49,29,41,37,41,50,43,52,31,59,77,65,70,45,78,63,57,44,73,39,44,19,2,77,51,41,74,64,82,58,85,78,52,76,64,57,56,58,52,50,35,44,74,70,71,33,79,66,81,80,70,67,72,27,61,62,53,80,67,47,70,76,67,33,78,40,56,30,15,44,33,60,68,49,30,50,45,38,34,71,75,68,67,40,91,53,46,38,48,34,32,60,64,71,67,34,98,47,46,67,79,64,68,67,78,44,86,85,64,54,23,64,55,35,44,44,48,46,50,50,50,47,50,68,41,38,68,61,35,51,55,42,48,52,51,50,52,50,45,53,55,61,70,66,63,53,80,92,73,64,52,68,68,58,49,55,57,49,47,54,53,37,64,74,40,40,35,42,60,47,29,58,51,22,51,66,43,38,46,46,49,51,49,46,35,61,73,63,65,70,54,53,69,67,55,51,52,49,51,42,54,54,29,66,29,63,84,19,38,44,26,71,61,56,51,57,94,52,70,53,47,28,24,19,18,47,23,32,44,50,49,25,52,52,44,49,39,32,59,76,54,74,75,72,53,70,66,55,51,52,52,49,47,54,49,51,55,51,42,52,60,44,57,57,39,71,53,34,73,39,90,93,30,36,71,42,28,30,55,29,32,41,23,50,28,50,28,36,42,64,68,25,84,86,49,57,76,86,48,45,63,59,51,52,48,36,54,50,56,66,45,64,34,73,61,66,70,80,67,59,34,49,61,35,52,37,49,32,56,56,49,40,47,74,73,62,52,57,60,64,60,53,42,53,50,52,54,53,58,52,64,73,33,69,82,48,84,47,71,51,27,49,25,21,38,50,38,44,50,54,30,45,54,49,40,38,50,54,28,54,75,64,74,40,57,65,68,42,37,53,49,46,52,53,58,56,56,60,48,63,74,63,59,76,75,111,86,33,36,32,25,27,27,56,49,23,69,53,71,11,39,49,47,28,42,37,40,51,44,50,30,59,77,65,71,46,79,63,58,44,75,38,42,19,2,78,50,38,74,64,82,58,84,79,51,78,64,58,57,58,54,49,34,44,74,69,71,33,79,66,81,81,70,66,71,28,60,62,55,79,67,47,68,75,67,32,78,38,57,31,15,44,32,58,68,50,32,49,46,37,34,73,74,69,69,39,92,53,45,39,50,35,33,60,64,70,68,34,98,48,46,66,77,61,67,68,78,44,88,86,67,52,25,64,57,33,46,44,49,46,50,50,50,49,50,68,41,36,69,60,36,52,53,41,48,52,52,49,51,51,44,55,54,62,70,68,63,53,80,93,72,64,52,69,68,58,50,56,56,49,46,54,56,37,64,74,40,39,37,42,60,47,29,60,52,23,51,66,44,37,46,46,47,50,50,47,34,60,72,63,64,71,55,53,69,67,55,50,53,49,52,42,53,53,28,66,29,63,83,19,38,43,25,71,61,54,51,57,94,51,70,52,46,27,23,19,18,46,20,33,42,51,46,25,51,50,45,49,38,31,58,76,52,75,75,71,53,71,65,56,50,52,52,49,47,53,49,53,54,52,44,52,61,44,58,57,39,71,54,33,72,38,90,94,32,36,70,42,27,30,54,31,31,40,22,50,27,50,27,33,41,64,69,24,83,85,51,59,76,85,48,46,65,58,52,51,49,36,53,50,55,65,44,66,33,74,61,66,68,80,68,59,34,49,60,36,52,36,49,34,56,55,49,40,48,74,74,62,52,56,61,65,60,54,41,54,50,53,54,52,57,50,64,73,33,69,82,48,84,46,72,50,27,50,25,21,39,50,38,44,50,53,29,46,52,48,41,39,50,55,28,53,77,64,74,41,56,65,68,43,39,53,48,45,53,54,58,55,57,62,49,63,74,63,59,76,78,113

Secondary structure (DSSP, 8-state):
-EEEEEESSSSSHHHHHHHHHHHHHHHTT--S-EEEEEETTTTS-GGGS--HHHHHHHHTT---TT----B--TTHHHH-SEEEESSHHHHHHHHHHH----EEHHHHHHS-----------TTTHHHHHHHHHHHHHHHHHHHHHHHHHHHHHHHHHHT--GGG--HHHHHHHHHHHHHTTT-S-HIIIIIIIIHHHHHHHHTT-S-HHHHHHHHHHHTSTTTTTTTTT--SSTHHHHHHHHHHHHHHHHHHHHHS--S-HHHHHHHHHHHHHHHHH------EETTTEE--HHHHHHHHHHHHHHSTT--GGGHHHHHHHHHHHHT-SS---SSHHHHHHHHHHHHHHHT--HHHHHHHHHHHHHHHTT--SHHHHHHHHHHHHHHHHHHHHHHHTT--HHHHHHHHHHHHHHHHHHTT-/-EEEEEESSSSSHHHHHHHHHHHHHHHTT--S-EEEEEETTTTS-GGGS--HHHHHHHHTT---TT----B--TTHHHH-SEEEESSHHHHHHHHHHH----EEHHHHHHS-----------TTTHHHHHHHHHHHHHHHHHHHHHHHHHHHHHHHHHHT--GGG--HHHHHHHHHHHHHTTT-S-HIIIIIIIIHHHHHHHHTT-S-HHHHHHHHHHHTSTTTTTTTTT--SSTHHHHHHHHHHHHHHHHHHHHHS--S-HHHHHHHHHHHHHHHHH------EETTTEE--HHHHHHHHHHHHHHSTT--GGGHHHHHHHHHHHHT-SS---SSHHHHHHHHHHHHHHHT--HHHHHHHHHHHHHHHTT--SHHHHHHHHHHHHHHHHHHHHHHHTT--HHHHHHHHHHHHHHHHHHTT-

Sequence (844 aa):
MNILFVCTDNFTRSVVAELCLKHYIKENNIDSIKVASAGVRANSDTSKYSSIHFDRMRELNIDTSSFKRTPFKHNFFEYYDFIITMGIEHKKYFEETYGRKIHLFNEILLGEETSLVVPPPDKDGKYLLEINKMVDTLHEAMPLFVVKLKELQVKRKLKSIDFSNVKTEVVSLVLDDMLQHIGSNDGELRDELIYSMLGKLILGDYLKTEQMTSVLRICLSEDYLFYEVGEFNRDSVFKRAFSSLVVTLILIKDKQQPFLTTETVRETINLAISYMQQEKDVRGHVDGKGWAHAIAHGADLIDAVVNHPSFSIVKAREILNVIGNSLLCNEIYIDDEDERLTVPVVSLLQKGISEETIIDWLTSLFKETHDGLQLNDFRKRTNLSNFFKTLYFHFLFKNSGAMIRQTIESLLKNKQGTVTSLMNILFVCTDNFTRSVVAELCLKHYIKENNIDSIKVASAGVRANSDTSKYSSIHFDRMRELNIDTSSFKRTPFKHNFFEYYDFIITMGIEHKKYFEETYGRKIHLFNEILLGEETSLVVPPPDKDGKYLLEINKMVDTLHEAMPLFVVKLKELQVKRKLKSIDFSNVKTEVVSLVLDDMLQHIGSNDGELRDELIYSMLGKLILGDYLKTEQMTSVLRICLSEDYLFYEVGEFNRDSVFKRAFSSLVVTLILIKDKQQPFLTTETVRETINLAISYMQQEKDVRGHVDGKGWAHAIAHGADLIDAVVNHPSFSIVKAREILNVIGNSLLCNEIYIDDEDERLTVPVVSLLQKGISEETIIDWLTSLFKETHDGLQLNDFRKRTNLSNFFKTLYFHFLFKNSGAMIRQTIESLLKNKQGTVTSL

Nearest PDB structures (foldseek):
  4egs-assembly3_B  TM=8.487E-01  e=1.188E-05  Caldanaerobacter subterraneus subsp. tengcongensis MB4
  4lrq-assembly2_D  TM=8.005E-01  e=3.908E-05  Vibrio cholerae O395
  4etm-assembly1_B  TM=7.847E-01  e=3.183E-05  Bacillus subtilis
  3rof-assembly1_A  TM=7.278E-01  e=1.234E-04  Staphylococcus aureus
  7cuy-assembly2_B  TM=7.658E-01  e=1.938E-04  Drosophila melanogaster